Protein 9A6H (pdb70)

Secondary structure (DSSP, 8-state):
--HHHHHHHHHHHHHHHHHHHHHH-TTS-HHHHHHHHHHHHHHHHGGGHHHHHTT--EEEEEEEEGGGTEEEEEEE-HHHHHHHHHHHHHHHHHHHHHHHHS-TTTS-HHHHHHHHHHHHHHHHHHHHB-BHHHHHHHHHHHHHHHHHHHTTTTTSHHHHHHHHHHHHHHHHHHHHHHHHHHHHHHHHS--BHHHHHHTHHHHHHSTTHHHHHHHHHHHHHHHTT-TTGGGHHHHGGGS-HHHHHHHTTTSHHHHHHHHHHHHHHHHTTSHHHHHHHHHHHHHHHHHHHHHHHH--BHHHHHHHHHHHHHHHHHHHHHHHGGGGGSS-HHHHHHHHHHHHHHHHHHHHHHHHHHHHHHHHHHHHS--BTTT---TTTTSHHHHHHHHHHHHHHHT-TTSHHHHHHHHHHHHHHHGGG--STTHHHHTTHHHHHHHHHHHHHHHHHHHHHHHHHSS---GGG-SS---PPPHHHHHHHHHHHHHHHHHHH-THHHIIIIIHHHHHHH-TTSS-TT--------S--SS-HHHHHHHHHHHHHHHHHHTHHHHTTHHHHS-GGG-HHHHHHHHHHHHHHHHHHHHHHH----HHHHHHHHHHHHHHHHHHHHHHHT------TTPPPPPHHHHHHHHHHHHHHHHHHH-SSHHHHHHHHHHHHHHHHHHHHHTT-HHHHHHHHHHHHHHHHHHHHHHHTS-------------HHHHHHHHHHHHHHHHHHHHHHHT--S--THHHHHHHTTTTS--S-HHHHIIIIITHHHHHHHHHHHHHHHHHHHHHHH-----------/--GGGGHHHHHHHHHHHHHHHTTT-HHHHHHHHHHHHHHHHHHHHHHHHHHHHH--EEEEGGGPPTTTS-EEEE-HHHHHHHHHHHHHHHHHHHHHHHHT-HHHHTTTHHHHHHHHHHHHHHHHHB-BHHHHHHHHHHHHHHHHHHHHTT--HHHHHHHHHHHHHHHHHHHHHHHHHHHHHHHHS--BHHHHHHHHHHH---HHHHHHHHHHHHHHHHHHT-TTT-TTHHHHTTSS-HHHHHHHHHHHHHHHHHHHHHHHHHTS-S-HHHHHHHHHHHHHHHHHHHHHHHHH--BHHHHHHHHHHHHHHHHHHHHHH--HHHHHHHHHHHHHHHHHHHHHHHHHHHHHHHHT--BGGG---GGGT-HHHHHHHHHHHHHHHT-TTSTHHHHHHHHHHHHHHTT-HHHHHHHHHHHHHHHHHHHHHHHHHTSSSPPP-----THHHHHHHHHHHHHHHHHHHHHHTHHHHHHHHHHHHHHHH-THHHHHHHH--

Structure (mmCIF, N/CA/C/O backbone):
data_9A6H
#
_entry.id   9A6H
#
loop_
_entity.id
_entity.type
_entity.pdbx_description
1 POLYMER MRPA_BACSU
2 POLYMER MRPD_BACSU
#
loop_
_atom_site.group_PDB
_atom_site.id
_atom_site.type_symbol
_atom_site.label_atom_id
_atom_site.label_alt_id
_atom_site.label_comp_id
_atom_site.label_asym_id
_atom_site.label_entity_id
_atom_site.label_seq_id
_atom_site.pdbx_PDB_ins_code
_atom_site.Cartn_x
_atom_site.Cartn_y
_atom_site.Cartn_z
_atom_site.occupancy
_atom_site.B_iso_or_equiv
_atom_site.auth_seq_id
_atom_site.auth_comp_id
_atom_site.auth_asym_id
_atom_site.auth_atom_id
_atom_site.pdbx_PDB_model_num
ATOM 1 N N . MET A 1 1 ? -15.783 21.305 -17.811 1.000 0.540 1 MET A N 1
ATOM 2 C CA . MET A 1 1 ? -15.029 21.538 -16.558 1.000 0.540 1 MET A CA 1
ATOM 3 C C . MET A 1 1 ? -15.367 22.933 -16.060 1.000 0.540 1 MET A C 1
ATOM 4 O O . MET A 1 1 ? -15.266 23.863 -16.852 1.000 0.540 1 MET A O 1
ATOM 20 N N . GLN A 1 2 ? -15.834 23.081 -14.819 1.000 0.750 2 GLN A N 1
ATOM 21 C CA . GLN A 1 2 ? -16.208 24.391 -14.273 1.000 0.750 2 GLN A CA 1
ATOM 22 C C . GLN A 1 2 ? -15.016 25.083 -13.594 1.000 0.750 2 GLN A C 1
ATOM 23 O O . GLN A 1 2 ? -14.032 24.433 -13.232 1.000 0.750 2 GLN A O 1
ATOM 37 N N . LEU A 1 3 ? -15.113 26.405 -13.395 1.000 0.830 3 LEU A N 1
ATOM 38 C CA . LEU A 1 3 ? -14.064 27.217 -12.760 1.000 0.830 3 LEU A CA 1
ATOM 39 C C . LEU A 1 3 ? -13.646 26.683 -11.376 1.000 0.830 3 LEU A C 1
ATOM 40 O O . LEU A 1 3 ? -12.484 26.798 -10.998 1.000 0.830 3 LEU A O 1
ATOM 56 N N . LEU A 1 4 ? -14.571 26.060 -10.641 1.000 0.890 4 LEU A N 1
ATOM 57 C CA . LEU A 1 4 ? -14.349 25.520 -9.298 1.000 0.890 4 LEU A CA 1
ATOM 58 C C . LEU A 1 4 ? -13.373 24.342 -9.242 1.000 0.890 4 LEU A C 1
ATOM 59 O O . LEU A 1 4 ? -12.444 24.358 -8.435 1.000 0.890 4 LEU A O 1
ATOM 75 N N . HIS A 1 5 ? -13.524 23.351 -10.126 1.000 0.940 5 HIS A N 1
ATOM 76 C CA . HIS A 1 5 ? -12.557 22.250 -10.239 1.000 0.940 5 HIS A CA 1
ATOM 77 C C . HIS A 1 5 ? -11.170 22.775 -10.596 1.000 0.940 5 HIS A C 1
ATOM 78 O O . HIS A 1 5 ? -10.156 22.302 -10.081 1.000 0.940 5 HIS A O 1
ATOM 92 N N . LEU A 1 6 ? -11.138 23.789 -11.459 1.000 0.930 6 LEU A N 1
ATOM 93 C CA . LEU A 1 6 ? -9.909 24.426 -11.898 1.000 0.930 6 LEU A CA 1
ATOM 94 C C . LEU A 1 6 ? -9.250 25.218 -10.762 1.000 0.930 6 LEU A C 1
ATOM 95 O O . LEU A 1 6 ? -8.032 25.174 -10.645 1.000 0.930 6 LEU A O 1
ATOM 111 N N . ALA A 1 7 ? -10.018 25.851 -9.870 1.000 0.940 7 ALA A N 1
ATOM 112 C CA . ALA A 1 7 ? -9.486 26.507 -8.676 1.000 0.940 7 ALA A CA 1
ATOM 113 C C . ALA A 1 7 ? -8.728 25.518 -7.767 1.000 0.940 7 ALA A C 1
ATOM 114 O O . ALA A 1 7 ? -7.608 25.818 -7.353 1.000 0.940 7 ALA A O 1
ATOM 121 N N . ILE A 1 8 ? -9.272 24.313 -7.538 1.000 0.960 8 ILE A N 1
ATOM 122 C CA . ILE A 1 8 ? -8.627 23.255 -6.731 1.000 0.960 8 ILE A CA 1
ATOM 123 C C . ILE A 1 8 ? -7.392 22.671 -7.436 1.000 0.960 8 ILE A C 1
ATOM 124 O O . ILE A 1 8 ? -6.371 22.416 -6.796 1.000 0.960 8 ILE A O 1
ATOM 140 N N . LEU A 1 9 ? -7.462 22.463 -8.755 1.000 0.960 9 LEU A N 1
ATOM 141 C CA . LEU A 1 9 ? -6.375 21.864 -9.541 1.000 0.960 9 LEU A CA 1
ATOM 142 C C . LEU A 1 9 ? -5.285 22.863 -9.952 1.000 0.960 9 LEU A C 1
ATOM 143 O O . LEU A 1 9 ? -4.163 22.456 -10.265 1.000 0.960 9 LEU A O 1
ATOM 159 N N . SER A 1 10 ? -5.574 24.164 -9.924 1.000 0.960 10 SER A N 1
ATOM 160 C CA . SER A 1 10 ? -4.646 25.216 -10.346 1.000 0.960 10 SER A CA 1
ATOM 161 C C . SER A 1 10 ? -3.293 25.172 -9.629 1.000 0.960 10 SER A C 1
ATOM 162 O O . SER A 1 10 ? -2.282 25.285 -10.327 1.000 0.960 10 SER A O 1
ATOM 170 N N . PRO A 1 11 ? -3.186 24.916 -8.304 1.000 0.970 11 PRO A N 1
ATOM 171 C CA . PRO A 1 11 ? -1.888 24.838 -7.644 1.000 0.970 11 PRO A CA 1
ATOM 172 C C . PRO A 1 11 ? -1.054 23.655 -8.144 1.000 0.970 11 PRO A C 1
ATOM 173 O O . PRO A 1 11 ? 0.156 23.798 -8.292 1.000 0.970 11 PRO A O 1
ATOM 184 N N . PHE A 1 12 ? -1.677 22.518 -8.484 1.000 0.960 12 PHE A N 1
ATOM 185 C CA . PHE A 1 12 ? -0.984 21.353 -9.053 1.000 0.960 12 PHE A CA 1
ATOM 186 C C . PHE A 1 12 ? -0.476 21.619 -10.472 1.000 0.960 12 PHE A C 1
ATOM 187 O O . PHE A 1 12 ? 0.672 21.301 -10.787 1.000 0.960 12 PHE A O 1
ATOM 204 N N . LEU A 1 13 ? -1.305 22.244 -11.313 1.000 0.940 13 LEU A N 1
ATOM 205 C CA . LEU A 1 13 ? -0.905 22.664 -12.659 1.000 0.940 13 LEU A CA 1
ATOM 206 C C . LEU A 1 13 ? 0.252 23.667 -12.598 1.000 0.940 13 LEU A C 1
ATOM 207 O O . LEU A 1 13 ? 1.246 23.522 -13.308 1.000 0.940 13 LEU A O 1
ATOM 223 N N . PHE A 1 14 ? 0.167 24.651 -11.703 1.000 0.940 14 PHE A N 1
ATOM 224 C CA . PHE A 1 14 ? 1.216 25.653 -11.545 1.000 0.940 14 PHE A CA 1
ATOM 225 C C . PHE A 1 14 ? 2.504 25.051 -10.968 1.000 0.940 14 PHE A C 1
ATOM 226 O O . PHE A 1 14 ? 3.597 25.410 -11.411 1.000 0.940 14 PHE A O 1
ATOM 243 N N . ALA A 1 15 ? 2.400 24.069 -10.062 1.000 0.930 15 ALA A N 1
ATOM 244 C CA . ALA A 1 15 ? 3.541 23.323 -9.529 1.000 0.930 15 ALA A CA 1
ATOM 245 C C . ALA A 1 15 ? 4.364 22.632 -10.633 1.000 0.930 15 ALA A C 1
ATOM 246 O O . ALA A 1 15 ? 5.584 22.533 -10.506 1.000 0.930 15 ALA A O 1
ATOM 253 N N . PHE A 1 16 ? 3.749 22.233 -11.752 1.000 0.880 16 PHE A N 1
ATOM 254 C CA . PHE A 1 16 ? 4.468 21.686 -12.910 1.000 0.880 16 PHE A CA 1
ATOM 255 C C . PHE A 1 16 ? 5.313 22.726 -13.669 1.000 0.880 16 PHE A C 1
ATOM 256 O O . PHE A 1 16 ? 6.317 22.371 -14.289 1.000 0.880 16 PHE A O 1
ATOM 273 N N . ILE A 1 17 ? 4.948 24.009 -13.604 1.000 0.890 17 ILE A N 1
ATOM 274 C CA . ILE A 1 17 ? 5.597 25.102 -14.349 1.000 0.890 17 ILE A CA 1
ATOM 275 C C . ILE A 1 17 ? 6.752 25.725 -13.544 1.000 0.890 17 ILE A C 1
ATOM 276 O O . ILE A 1 17 ? 7.756 26.157 -14.120 1.000 0.890 17 ILE A O 1
ATOM 292 N N . ILE A 1 18 ? 6.674 25.718 -12.207 1.000 0.890 18 ILE A N 1
ATOM 293 C CA . ILE A 1 18 ? 7.696 26.296 -11.310 1.000 0.890 18 ILE A CA 1
ATOM 294 C C . ILE A 1 18 ? 9.144 25.860 -11.624 1.000 0.890 18 ILE A C 1
ATOM 295 O O . ILE A 1 18 ? 10.020 26.732 -11.630 1.000 0.890 18 ILE A O 1
ATOM 311 N N . PRO A 1 19 ? 9.462 24.580 -11.918 1.000 0.840 19 PRO A N 1
ATOM 312 C CA . PRO A 1 19 ? 10.832 24.161 -12.223 1.000 0.840 19 PRO A CA 1
ATOM 313 C C . PRO A 1 19 ? 11.409 24.843 -13.469 1.000 0.840 19 PRO A C 1
ATOM 314 O O . PRO A 1 19 ? 12.609 25.120 -13.515 1.000 0.840 19 PRO A O 1
ATOM 325 N N . PHE A 1 20 ? 10.566 25.134 -14.465 1.000 0.850 20 PHE A N 1
ATOM 326 C CA . PHE A 1 20 ? 10.971 25.861 -15.665 1.000 0.850 20 PHE A CA 1
ATOM 327 C C . PHE A 1 20 ? 11.234 27.335 -15.337 1.000 0.850 20 PHE A C 1
ATOM 328 O O . PHE A 1 20 ? 12.319 27.838 -15.634 1.000 0.850 20 PHE A O 1
ATOM 345 N N . LEU A 1 21 ? 10.316 28.005 -14.631 1.000 0.830 21 LEU A N 1
ATOM 346 C CA . LEU A 1 21 ? 10.492 29.401 -14.200 1.000 0.830 21 LEU A CA 1
ATOM 347 C C . LEU A 1 21 ? 11.744 29.590 -13.330 1.000 0.830 21 LEU A C 1
ATOM 348 O O . LEU A 1 21 ? 12.532 30.498 -13.578 1.000 0.830 21 LEU A O 1
ATOM 364 N N . ALA A 1 22 ? 11.990 28.694 -12.371 1.000 0.800 22 ALA A N 1
ATOM 365 C CA . ALA A 1 22 ? 13.173 28.742 -11.509 1.000 0.800 22 ALA A CA 1
ATOM 366 C C . ALA A 1 22 ? 14.493 28.612 -12.291 1.000 0.800 22 ALA A C 1
ATOM 367 O O . ALA A 1 22 ? 15.520 29.156 -11.880 1.000 0.800 22 ALA A O 1
ATOM 374 N N . LYS A 1 23 ? 14.486 27.876 -13.411 1.000 0.780 23 LYS A N 1
ATOM 375 C CA . LYS A 1 23 ? 15.682 27.627 -14.222 1.000 0.780 23 LYS A CA 1
ATOM 376 C C . LYS A 1 23 ? 15.950 28.746 -15.231 1.000 0.780 23 LYS A C 1
ATOM 377 O O . LYS A 1 23 ? 17.116 29.080 -15.442 1.000 0.780 23 LYS A O 1
ATOM 396 N N . TYR A 1 24 ? 14.900 29.317 -15.824 1.000 0.830 24 TYR A N 1
ATOM 397 C CA . TYR A 1 24 ? 15.007 30.341 -16.870 1.000 0.830 24 TYR A CA 1
ATOM 398 C C . TYR A 1 24 ? 14.954 31.786 -16.333 1.000 0.830 24 TYR A C 1
ATOM 399 O O . TYR A 1 24 ? 15.688 32.635 -16.831 1.000 0.830 24 TYR A O 1
ATOM 417 N N . ALA A 1 25 ? 14.191 32.085 -15.276 1.000 0.810 25 ALA A N 1
ATOM 418 C CA . ALA A 1 25 ? 14.038 33.441 -14.726 1.000 0.810 25 ALA A CA 1
ATOM 419 C C . ALA A 1 25 ? 14.990 33.741 -13.548 1.000 0.810 25 ALA A C 1
ATOM 420 O O . ALA A 1 25 ? 14.592 34.349 -12.556 1.000 0.810 25 ALA A O 1
ATOM 427 N N . LYS A 1 26 ? 16.280 33.370 -13.653 1.000 0.760 26 LYS A N 1
ATOM 428 C CA . LYS A 1 26 ? 17.279 33.478 -12.560 1.000 0.760 26 LYS A CA 1
ATOM 429 C C . LYS A 1 26 ? 17.437 34.872 -11.939 1.000 0.760 26 LYS A C 1
ATOM 430 O O . LYS A 1 26 ? 18.018 34.974 -10.861 1.000 0.760 26 LYS A O 1
ATOM 449 N N . ARG A 1 27 ? 16.985 35.955 -12.584 1.000 0.820 27 ARG A N 1
ATOM 450 C CA . ARG A 1 27 ? 17.053 37.323 -12.030 1.000 0.820 27 ARG A CA 1
ATOM 451 C C . ARG A 1 27 ? 15.984 37.590 -10.971 1.000 0.820 27 ARG A C 1
ATOM 452 O O . ARG A 1 27 ? 16.294 38.250 -9.984 1.000 0.820 27 ARG A O 1
ATOM 473 N N . VAL A 1 28 ? 14.796 37.015 -11.102 1.000 0.860 28 VAL A N 1
ATOM 474 C CA . VAL A 1 28 ? 13.683 37.239 -10.170 1.000 0.860 28 VAL A CA 1
ATOM 475 C C . VAL A 1 28 ? 13.598 36.071 -9.190 1.000 0.860 28 VAL A C 1
ATOM 476 O O . VAL A 1 28 ? 13.893 34.928 -9.530 1.000 0.860 28 VAL A O 1
ATOM 489 N N . HIS A 1 29 ? 13.244 36.351 -7.940 1.000 0.910 29 HIS A N 1
ATOM 490 C CA . HIS A 1 29 ? 12.998 35.300 -6.958 1.000 0.910 29 HIS A CA 1
ATOM 491 C C . HIS A 1 29 ? 11.739 34.504 -7.342 1.000 0.910 29 HIS A C 1
ATOM 492 O O . HIS A 1 29 ? 10.677 35.099 -7.515 1.000 0.910 29 HIS A O 1
ATOM 506 N N . THR A 1 30 ? 11.826 33.171 -7.444 1.000 0.910 30 THR A N 1
ATOM 507 C CA . THR A 1 30 ? 10.737 32.312 -7.958 1.000 0.910 30 THR A CA 1
ATOM 508 C C . THR A 1 30 ? 9.412 32.502 -7.214 1.000 0.910 30 THR A C 1
ATOM 509 O O . THR A 1 30 ? 8.346 32.403 -7.814 1.000 0.910 30 THR A O 1
ATOM 520 N N . GLY A 1 31 ? 9.473 32.829 -5.920 1.000 0.940 31 GLY A N 1
ATOM 521 C CA . GLY A 1 31 ? 8.286 33.060 -5.098 1.000 0.940 31 GLY A CA 1
ATOM 522 C C . GLY A 1 31 ? 7.393 34.226 -5.546 1.000 0.940 31 GLY A C 1
ATOM 523 O O . GLY A 1 31 ? 6.194 34.143 -5.313 1.000 0.940 31 GLY A O 1
ATOM 527 N N . TRP A 1 32 ? 7.907 35.259 -6.240 1.000 0.930 32 TRP A N 1
ATOM 528 C CA . TRP A 1 32 ? 7.071 36.358 -6.772 1.000 0.930 32 TRP A CA 1
ATOM 529 C C . TRP A 1 32 ? 6.067 35.869 -7.820 1.000 0.930 32 TRP A C 1
ATOM 530 O O . TRP A 1 32 ? 4.936 36.340 -7.852 1.000 0.930 32 TRP A O 1
ATOM 551 N N . PHE A 1 33 ? 6.459 34.885 -8.636 1.000 0.930 33 PHE A N 1
ATOM 552 C CA . PHE A 1 33 ? 5.545 34.237 -9.576 1.000 0.930 33 PHE A CA 1
ATOM 553 C C . PHE A 1 33 ? 4.519 33.363 -8.849 1.000 0.930 33 PHE A C 1
ATOM 554 O O . PHE A 1 33 ? 3.355 33.335 -9.231 1.000 0.930 33 PHE A O 1
ATOM 571 N N . VAL A 1 34 ? 4.938 32.671 -7.784 1.000 0.960 34 VAL A N 1
ATOM 572 C CA . VAL A 1 34 ? 4.057 31.806 -6.981 1.000 0.960 34 VAL A CA 1
ATOM 573 C C . VAL A 1 34 ? 3.006 32.626 -6.232 1.000 0.960 34 VAL A C 1
ATOM 574 O O . VAL A 1 34 ? 1.870 32.182 -6.146 1.000 0.960 34 VAL A O 1
ATOM 587 N N . LEU A 1 35 ? 3.356 33.823 -5.739 1.000 0.960 35 LEU A N 1
ATOM 588 C CA . LEU A 1 35 ? 2.480 34.719 -4.967 1.000 0.960 35 LEU A CA 1
ATOM 589 C C . LEU A 1 35 ? 1.180 35.089 -5.698 1.000 0.960 35 LEU A C 1
ATOM 590 O O . LEU A 1 35 ? 0.153 35.291 -5.054 1.000 0.960 35 LEU A O 1
ATOM 606 N N . ILE A 1 36 ? 1.215 35.148 -7.030 1.000 0.960 36 ILE A N 1
ATOM 607 C CA . ILE A 1 36 ? 0.068 35.521 -7.866 1.000 0.960 36 ILE A CA 1
ATOM 608 C C . ILE A 1 36 ? -1.100 34.544 -7.671 1.000 0.960 36 ILE A C 1
ATOM 609 O O . ILE A 1 36 ? -2.249 34.969 -7.571 1.000 0.960 36 ILE A O 1
ATOM 625 N N . LEU A 1 37 ? -0.817 33.241 -7.577 1.000 0.970 37 LEU A N 1
ATOM 626 C CA . LEU A 1 37 ? -1.859 32.217 -7.552 1.000 0.970 37 LEU A CA 1
ATOM 627 C C . LEU A 1 37 ? -2.694 32.218 -6.249 1.000 0.970 37 LEU A C 1
ATOM 628 O O . LEU A 1 37 ? -3.918 32.264 -6.357 1.000 0.970 37 LEU A O 1
ATOM 644 N N . PRO A 1 38 ? -2.114 32.218 -5.028 1.000 0.980 38 PRO A N 1
ATOM 645 C CA . PRO A 1 38 ? -2.891 32.300 -3.790 1.000 0.980 38 PRO A CA 1
ATOM 646 C C . PRO A 1 38 ? -3.718 33.583 -3.688 1.000 0.980 38 PRO A C 1
ATOM 647 O O . PRO A 1 38 ? -4.844 33.530 -3.204 1.000 0.980 38 PRO A O 1
ATOM 658 N N . VAL A 1 39 ? -3.185 34.717 -4.171 1.000 0.980 39 VAL A N 1
ATOM 659 C CA . VAL A 1 39 ? -3.913 35.997 -4.206 1.000 0.980 39 VAL A CA 1
ATOM 660 C C . VAL A 1 39 ? -5.111 35.907 -5.155 1.000 0.980 39 VAL A C 1
ATOM 661 O O . VAL A 1 39 ? -6.206 36.308 -4.775 1.000 0.980 39 VAL A O 1
ATOM 674 N N . LEU A 1 40 ? -4.941 35.318 -6.347 1.000 0.970 40 LEU A N 1
ATOM 675 C CA . LEU A 1 40 ? -6.045 35.074 -7.285 1.000 0.970 40 LEU A CA 1
ATOM 676 C C . LEU A 1 40 ? -7.117 34.158 -6.693 1.000 0.970 40 LEU A C 1
ATOM 677 O O . LEU A 1 40 ? -8.302 34.445 -6.821 1.000 0.970 40 LEU A O 1
ATOM 693 N N . LEU A 1 41 ? -6.714 33.082 -6.018 1.000 0.980 41 LEU A N 1
ATOM 694 C CA . LEU A 1 41 ? -7.657 32.176 -5.366 1.000 0.980 41 LEU A CA 1
ATOM 695 C C . LEU A 1 41 ? -8.400 32.870 -4.215 1.000 0.980 41 LEU A C 1
ATOM 696 O O . LEU A 1 41 ? -9.612 32.716 -4.101 1.000 0.980 41 LEU A O 1
ATOM 712 N N . PHE A 1 42 ? -7.710 33.676 -3.403 1.000 0.970 42 PHE A N 1
ATOM 713 C CA . PHE A 1 42 ? -8.338 34.445 -2.325 1.000 0.970 42 PHE A CA 1
ATOM 714 C C . PHE A 1 42 ? -9.373 35.439 -2.868 1.000 0.970 42 PHE A C 1
ATOM 715 O O . PHE A 1 42 ? -10.494 35.501 -2.367 1.000 0.970 42 PHE A O 1
ATOM 732 N N . ILE A 1 43 ? -9.026 36.160 -3.939 1.000 0.970 43 ILE A N 1
ATOM 733 C CA . ILE A 1 43 ? -9.938 37.084 -4.626 1.000 0.970 43 ILE A CA 1
ATOM 734 C C . ILE A 1 43 ? -11.120 36.334 -5.247 1.000 0.970 43 ILE A C 1
ATOM 735 O O . ILE A 1 43 ? -12.235 36.838 -5.214 1.000 0.970 43 ILE A O 1
ATOM 751 N N . TYR A 1 44 ? -10.909 35.134 -5.786 1.000 0.950 44 TYR A N 1
ATOM 752 C CA . TYR A 1 44 ? -11.975 34.324 -6.375 1.000 0.950 44 TYR A CA 1
ATOM 753 C C . TYR A 1 44 ? -12.979 33.792 -5.336 1.000 0.950 44 TYR A C 1
ATOM 754 O O . TYR A 1 44 ? -14.177 33.781 -5.608 1.000 0.950 44 TYR A O 1
ATOM 772 N N . PHE A 1 45 ? -12.524 33.371 -4.148 1.000 0.960 45 PHE A N 1
ATOM 773 C CA . PHE A 1 45 ? -13.416 32.878 -3.087 1.000 0.960 45 PHE A CA 1
ATOM 774 C C . PHE A 1 45 ? -14.138 34.009 -2.317 1.000 0.960 45 PHE A C 1
ATOM 775 O O . PHE A 1 45 ? -15.207 33.772 -1.763 1.000 0.960 45 PHE A O 1
ATOM 792 N N . LEU A 1 46 ? -13.620 35.245 -2.300 1.000 0.950 46 LEU A N 1
ATOM 793 C CA . LEU A 1 46 ? -14.182 36.386 -1.544 1.000 0.950 46 LEU A CA 1
ATOM 794 C C . LEU A 1 46 ? -15.645 36.755 -1.900 1.000 0.950 46 LEU A C 1
ATOM 795 O O . LEU A 1 46 ? -16.450 36.924 -0.983 1.000 0.950 46 LEU A O 1
ATOM 811 N N . PRO A 1 47 ? -16.040 36.849 -3.188 1.000 0.930 47 PRO A N 1
ATOM 812 C CA . PRO A 1 47 ? -17.409 37.173 -3.589 1.000 0.930 47 PRO A CA 1
ATOM 813 C C . PRO A 1 47 ? -18.442 36.131 -3.148 1.000 0.930 47 PRO A C 1
ATOM 814 O O . PRO A 1 47 ? -19.608 36.479 -2.963 1.000 0.930 47 PRO A O 1
ATOM 825 N N . MET A 1 48 ? -18.026 34.873 -2.938 1.000 0.940 48 MET A N 1
ATOM 826 C CA . MET A 1 48 ? -18.917 33.783 -2.519 1.000 0.940 48 MET A CA 1
ATOM 827 C C . MET A 1 48 ? -19.454 33.968 -1.090 1.000 0.940 48 MET A C 1
ATOM 828 O O . MET A 1 48 ? -20.433 33.319 -0.738 1.000 0.940 48 MET A O 1
ATOM 842 N N . ILE A 1 49 ? -18.894 34.894 -0.293 1.000 0.950 49 ILE A N 1
ATOM 843 C CA . ILE A 1 49 ? -19.402 35.223 1.051 1.000 0.950 49 ILE A CA 1
ATOM 844 C C . ILE A 1 49 ? -20.873 35.659 0.996 1.000 0.950 49 ILE A C 1
ATOM 845 O O . ILE A 1 49 ? -21.658 35.236 1.842 1.000 0.950 49 ILE A O 1
ATOM 861 N N . ARG A 1 50 ? -21.270 36.457 -0.014 1.000 0.930 50 ARG A N 1
ATOM 862 C CA . ARG A 1 50 ? -22.670 36.899 -0.179 1.000 0.930 50 ARG A CA 1
ATOM 863 C C . ARG A 1 50 ? -23.629 35.726 -0.417 1.000 0.930 50 ARG A C 1
ATOM 864 O O . ARG A 1 50 ? -24.742 35.771 0.085 1.000 0.930 50 ARG A O 1
ATOM 885 N N . MET A 1 51 ? -23.186 34.693 -1.138 1.000 0.910 51 MET A N 1
ATOM 886 C CA . MET A 1 51 ? -23.983 33.497 -1.446 1.000 0.910 51 MET A CA 1
ATOM 887 C C . MET A 1 51 ? -24.184 32.625 -0.199 1.000 0.910 51 MET A C 1
ATOM 888 O O . MET A 1 51 ? -25.304 32.268 0.143 1.000 0.910 51 MET A O 1
ATOM 902 N N . THR A 1 52 ? -23.116 32.345 0.553 1.000 0.910 52 THR A N 1
ATOM 903 C CA . THR A 1 52 ? -23.250 31.587 1.809 1.000 0.910 52 THR A CA 1
ATOM 904 C C . THR A 1 52 ? -24.046 32.352 2.874 1.000 0.910 52 THR A C 1
ATOM 905 O O . THR A 1 52 ? -24.670 31.730 3.726 1.000 0.910 52 THR A O 1
ATOM 916 N N . GLN A 1 53 ? -24.076 33.692 2.816 1.000 0.880 53 GLN A N 1
ATOM 917 C CA . GLN A 1 53 ? -24.880 34.552 3.697 1.000 0.880 53 GLN A CA 1
ATOM 918 C C . GLN A 1 53 ? -26.393 34.428 3.492 1.000 0.880 53 GLN A C 1
ATOM 919 O O . GLN A 1 53 ? -27.163 34.630 4.437 1.000 0.880 53 GLN A O 1
ATOM 933 N N . SER A 1 54 ? -26.829 34.149 2.264 1.000 0.860 54 SER A N 1
ATOM 934 C CA . SER A 1 54 ? -28.234 33.896 1.936 1.000 0.860 54 SER A CA 1
ATOM 935 C C . SER A 1 54 ? -28.650 32.441 2.176 1.000 0.860 54 SER A C 1
ATOM 936 O O . SER A 1 54 ? -29.807 32.115 1.944 1.000 0.860 54 SER A O 1
ATOM 944 N N . GLY A 1 55 ? -27.746 31.576 2.656 1.000 0.840 55 GLY A N 1
ATOM 945 C CA . GLY A 1 55 ? -28.006 30.144 2.846 1.000 0.840 55 GLY A CA 1
ATOM 946 C C . GLY A 1 55 ? -27.867 29.314 1.566 1.000 0.840 55 GLY A C 1
ATOM 947 O O . GLY A 1 55 ? -28.107 28.109 1.584 1.000 0.840 55 GLY A O 1
ATOM 951 N N . GLU A 1 56 ? -27.451 29.931 0.456 1.000 0.890 56 GLU A N 1
ATOM 952 C CA . GLU A 1 56 ? -27.222 29.220 -0.798 1.000 0.890 56 GLU A CA 1
ATOM 953 C C . GLU A 1 56 ? -25.897 28.444 -0.773 1.000 0.890 56 GLU A C 1
ATOM 954 O O . GLU A 1 56 ? -24.907 28.841 -0.148 1.000 0.890 56 GLU A O 1
ATOM 966 N N . THR A 1 57 ? -25.874 27.322 -1.496 1.000 0.910 57 THR A N 1
ATOM 967 C CA . THR A 1 57 ? -24.699 26.454 -1.640 1.000 0.910 57 THR A CA 1
ATOM 968 C C . THR A 1 57 ? -24.385 26.243 -3.114 1.000 0.910 57 THR A C 1
ATOM 969 O O . THR A 1 57 ? -25.269 26.315 -3.968 1.000 0.910 57 THR A O 1
ATOM 980 N N . LEU A 1 58 ? -23.113 25.998 -3.438 1.000 0.920 58 LEU A N 1
ATOM 981 C CA . LEU A 1 58 ? -22.673 25.819 -4.822 1.000 0.920 58 LEU A CA 1
ATOM 982 C C . LEU A 1 58 ? -22.141 24.405 -5.017 1.000 0.920 58 LEU A C 1
ATOM 983 O O . LEU A 1 58 ? -21.168 23.998 -4.378 1.000 0.920 58 LEU A O 1
ATOM 999 N N . ARG A 1 59 ? -22.791 23.657 -5.913 1.000 0.930 59 ARG A N 1
ATOM 1000 C CA . ARG A 1 59 ? -22.473 22.258 -6.205 1.000 0.930 59 ARG A CA 1
ATOM 1001 C C . ARG A 1 59 ? -22.065 22.084 -7.662 1.000 0.930 59 ARG A C 1
ATOM 1002 O O . ARG A 1 59 ? -22.724 22.589 -8.565 1.000 0.930 59 ARG A O 1
ATOM 1023 N N . SER A 1 60 ? -20.988 21.339 -7.887 1.000 0.940 60 SER A N 1
ATOM 1024 C CA . SER A 1 60 ? -20.462 21.052 -9.222 1.000 0.940 60 SER A CA 1
ATOM 1025 C C . SER A 1 60 ? -19.884 19.642 -9.291 1.000 0.940 60 SER A C 1
ATOM 1026 O O . SER A 1 60 ? -19.025 19.291 -8.485 1.000 0.940 60 SER A O 1
ATOM 1034 N N . VAL A 1 61 ? -20.327 18.826 -10.249 1.000 0.930 61 VAL A N 1
ATOM 1035 C CA . VAL A 1 61 ? -19.905 17.423 -10.395 1.000 0.930 61 VAL A CA 1
ATOM 1036 C C . VAL A 1 61 ? -18.978 17.288 -11.603 1.000 0.930 61 VAL A C 1
ATOM 1037 O O . VAL A 1 61 ? -19.273 17.797 -12.682 1.000 0.930 61 VAL A O 1
ATOM 1050 N N . LEU A 1 62 ? -17.847 16.610 -11.419 1.000 0.930 62 LEU A N 1
ATOM 1051 C CA . LEU A 1 62 ? -17.007 16.117 -12.507 1.000 0.930 62 LEU A CA 1
ATOM 1052 C C . LEU A 1 62 ? -16.870 14.605 -12.329 1.000 0.930 62 LEU A C 1
ATOM 1053 O O . LEU A 1 62 ? -16.294 14.153 -11.339 1.000 0.930 62 LEU A O 1
ATOM 1069 N N . GLU A 1 63 ? -17.420 13.835 -13.258 1.000 0.910 63 GLU A N 1
ATOM 1070 C CA . GLU A 1 63 ? -17.351 12.374 -13.214 1.000 0.910 63 GLU A CA 1
ATOM 1071 C C . GLU A 1 63 ? -15.905 11.914 -13.418 1.000 0.910 63 GLU A C 1
ATOM 1072 O O . GLU A 1 63 ? -15.259 12.300 -14.395 1.000 0.910 63 GLU A O 1
ATOM 1084 N N . TRP A 1 64 ? -15.371 11.145 -12.464 1.000 0.910 64 TRP A N 1
ATOM 1085 C CA . TRP A 1 64 ? -14.007 10.611 -12.545 1.000 0.910 64 TRP A CA 1
ATOM 1086 C C . TRP A 1 64 ? -14.024 9.105 -12.785 1.000 0.910 64 TRP A C 1
ATOM 1087 O O . TRP A 1 64 ? -13.509 8.657 -13.806 1.000 0.910 64 TRP A O 1
ATOM 1108 N N . ILE A 1 65 ? -14.620 8.349 -11.861 1.000 0.940 65 ILE A N 1
ATOM 1109 C CA . ILE A 1 65 ? -14.851 6.909 -12.002 1.000 0.940 65 ILE A CA 1
ATOM 1110 C C . ILE A 1 65 ? -16.329 6.631 -11.693 1.000 0.940 65 ILE A C 1
ATOM 1111 O O . ILE A 1 65 ? -16.650 6.125 -10.609 1.000 0.940 65 ILE A O 1
ATOM 1127 N N . PRO A 1 66 ? -17.249 7.053 -12.581 1.000 0.920 66 PRO A N 1
ATOM 1128 C CA . PRO A 1 66 ? -18.679 6.861 -12.383 1.000 0.920 66 PRO A CA 1
ATOM 1129 C C . PRO A 1 66 ? -19.061 5.388 -12.194 1.000 0.920 66 PRO A C 1
ATOM 1130 O O . PRO A 1 66 ? -19.964 5.132 -11.400 1.000 0.920 66 PRO A O 1
ATOM 1141 N N . SER A 1 67 ? -18.343 4.422 -12.788 1.000 0.910 67 SER A N 1
ATOM 1142 C CA . SER A 1 67 ? -18.618 2.988 -12.581 1.000 0.910 67 SER A CA 1
ATOM 1143 C C . SER A 1 67 ? -18.451 2.529 -11.127 1.000 0.910 67 SER A C 1
ATOM 1144 O O . SER A 1 67 ? -19.035 1.532 -10.709 1.000 0.910 67 SER A O 1
ATOM 1152 N N . LEU A 1 68 ? -17.670 3.273 -10.338 1.000 0.900 68 LEU A N 1
ATOM 1153 C CA . LEU A 1 68 ? -17.439 3.033 -8.915 1.000 0.900 68 LEU A CA 1
ATOM 1154 C C . LEU A 1 68 ? -18.138 4.062 -8.016 1.000 0.900 68 LEU A C 1
ATOM 1155 O O . LEU A 1 68 ? -17.864 4.097 -6.822 1.000 0.900 68 LEU A O 1
ATOM 1171 N N . GLY A 1 69 ? -18.961 4.962 -8.563 1.000 0.920 69 GLY A N 1
ATOM 1172 C CA . GLY A 1 69 ? -19.570 6.055 -7.796 1.000 0.920 69 GLY A CA 1
ATOM 1173 C C . GLY A 1 69 ? -18.566 7.096 -7.270 1.000 0.920 69 GLY A C 1
ATOM 1174 O O . GLY A 1 69 ? -18.894 7.901 -6.391 1.000 0.920 69 GLY A O 1
ATOM 1178 N N . ILE A 1 70 ? -17.329 7.115 -7.783 1.000 0.940 70 ILE A N 1
ATOM 1179 C CA . ILE A 1 70 ? -16.279 8.041 -7.338 1.000 0.940 70 ILE A CA 1
ATOM 1180 C C . ILE A 1 70 ? -16.242 9.250 -8.271 1.000 0.940 70 ILE A C 1
ATOM 1181 O O . ILE A 1 70 ? -15.545 9.276 -9.285 1.000 0.940 70 ILE A O 1
ATOM 1197 N N . ASN A 1 71 ? -16.964 10.298 -7.881 1.000 0.940 71 ASN A N 1
ATOM 1198 C CA . ASN A 1 71 ? -17.051 11.546 -8.633 1.000 0.940 71 ASN A CA 1
ATOM 1199 C C . ASN A 1 71 ? -16.302 12.675 -7.925 1.000 0.940 71 ASN A C 1
ATOM 1200 O O . ASN A 1 71 ? -16.370 12.823 -6.702 1.000 0.940 71 ASN A O 1
ATOM 1211 N N . PHE A 1 72 ? -15.611 13.521 -8.692 1.000 0.940 72 PHE A N 1
ATOM 1212 C CA . PHE A 1 72 ? -14.978 14.731 -8.173 1.000 0.940 72 PHE A CA 1
ATOM 1213 C C . PHE A 1 72 ? -16.024 15.841 -8.006 1.000 0.940 72 PHE A C 1
ATOM 1214 O O . PHE A 1 72 ? -16.076 16.825 -8.750 1.000 0.940 72 PHE A O 1
ATOM 1231 N N . THR A 1 73 ? -16.893 15.647 -7.017 1.000 0.960 73 THR A N 1
ATOM 1232 C CA . THR A 1 73 ? -17.961 16.581 -6.660 1.000 0.960 73 THR A CA 1
ATOM 1233 C C . THR A 1 73 ? -17.427 17.661 -5.731 1.000 0.960 73 THR A C 1
ATOM 1234 O O . THR A 1 73 ? -16.957 17.370 -4.631 1.000 0.960 73 THR A O 1
ATOM 1245 N N . VAL A 1 74 ? -17.514 18.909 -6.181 1.000 0.960 74 VAL A N 1
ATOM 1246 C CA . VAL A 1 74 ? -17.180 20.105 -5.411 1.000 0.960 74 VAL A CA 1
ATOM 1247 C C . VAL A 1 74 ? -18.449 20.662 -4.782 1.000 0.960 74 VAL A C 1
ATOM 1248 O O . VAL A 1 74 ? -19.479 20.784 -5.450 1.000 0.960 74 VAL A O 1
ATOM 1261 N N . TYR A 1 75 ? -18.359 21.012 -3.506 1.000 0.940 75 TYR A N 1
ATOM 1262 C CA . TYR A 1 75 ? -19.458 21.560 -2.728 1.000 0.940 75 TYR A CA 1
ATOM 1263 C C . TYR A 1 75 ? -18.963 22.685 -1.817 1.000 0.940 75 TYR A C 1
ATOM 1264 O O . TYR A 1 75 ? -18.066 22.483 -0.993 1.000 0.940 75 TYR A O 1
ATOM 1282 N N . ILE A 1 76 ? -19.551 23.872 -1.982 1.000 0.950 76 ILE A N 1
ATOM 1283 C CA . ILE A 1 76 ? -19.240 25.068 -1.196 1.000 0.950 76 ILE A CA 1
ATOM 1284 C C . ILE A 1 76 ? -20.454 25.496 -0.387 1.000 0.950 76 ILE A C 1
ATOM 1285 O O . ILE A 1 76 ? -21.470 25.913 -0.937 1.000 0.950 76 ILE A O 1
ATOM 1301 N N . ASP A 1 77 ? -20.271 25.467 0.922 1.000 0.950 77 ASP A N 1
ATOM 1302 C CA . ASP A 1 77 ? -21.126 26.048 1.945 1.000 0.950 77 ASP A CA 1
ATOM 1303 C C . ASP A 1 77 ? -20.290 26.934 2.884 1.000 0.950 77 ASP A C 1
ATOM 1304 O O . ASP A 1 77 ? -19.096 27.159 2.649 1.000 0.950 77 ASP A O 1
ATOM 1313 N N . GLY A 1 78 ? -20.898 27.450 3.955 1.000 0.960 78 GLY A N 1
ATOM 1314 C CA . GLY A 1 78 ? -20.241 28.380 4.875 1.000 0.960 78 GLY A CA 1
ATOM 1315 C C . GLY A 1 78 ? -18.953 27.829 5.492 1.000 0.960 78 GLY A C 1
ATOM 1316 O O . GLY A 1 78 ? -17.941 28.531 5.551 1.000 0.960 78 GLY A O 1
ATOM 1320 N N . LEU A 1 79 ? -18.952 26.555 5.897 1.000 0.960 79 LEU A N 1
ATOM 1321 C CA . LEU A 1 79 ? -17.768 25.918 6.475 1.000 0.960 79 LEU A CA 1
ATOM 1322 C C . LEU A 1 79 ? -16.659 25.730 5.431 1.000 0.960 79 LEU A C 1
ATOM 1323 O O . LEU A 1 79 ? -15.514 26.112 5.683 1.000 0.960 79 LEU A O 1
ATOM 1339 N N . GLY A 1 80 ? -16.975 25.165 4.258 1.000 0.970 80 GLY A N 1
ATOM 1340 C CA . GLY A 1 80 ? -15.991 24.968 3.188 1.000 0.970 80 GLY A CA 1
ATOM 1341 C C . GLY A 1 80 ? -15.352 26.286 2.737 1.000 0.970 80 GLY A C 1
ATOM 1342 O O . GLY A 1 80 ? -14.128 26.369 2.586 1.000 0.970 80 GLY A O 1
ATOM 1346 N N . LEU A 1 81 ? -16.163 27.342 2.611 1.000 0.970 81 LEU A N 1
ATOM 1347 C CA . LEU A 1 81 ? -15.707 28.671 2.212 1.000 0.970 81 LEU A CA 1
ATOM 1348 C C . LEU A 1 81 ? -14.794 29.327 3.256 1.000 0.970 81 LEU A C 1
ATOM 1349 O O . LEU A 1 81 ? -13.734 29.848 2.899 1.000 0.970 81 LEU A O 1
ATOM 1365 N N . LEU A 1 82 ? -15.163 29.267 4.542 1.000 0.970 82 LEU A N 1
ATOM 1366 C CA . LEU A 1 82 ? -14.338 29.749 5.656 1.000 0.970 82 LEU A CA 1
ATOM 1367 C C . LEU A 1 82 ? -12.917 29.177 5.576 1.000 0.970 82 LEU A C 1
ATOM 1368 O O . LEU A 1 82 ? -11.924 29.909 5.657 1.000 0.970 82 LEU A O 1
ATOM 1384 N N . PHE A 1 83 ? -12.814 27.859 5.396 1.000 0.980 83 PHE A N 1
ATOM 1385 C CA . PHE A 1 83 ? -11.526 27.192 5.279 1.000 0.980 83 PHE A CA 1
ATOM 1386 C C . PHE A 1 83 ? -10.786 27.565 3.996 1.000 0.980 83 PHE A C 1
ATOM 1387 O O . PHE A 1 83 ? -9.580 27.811 4.055 1.000 0.980 83 PHE A O 1
ATOM 1404 N N . ALA A 1 84 ? -11.471 27.650 2.854 1.000 0.980 84 ALA A N 1
ATOM 1405 C CA . ALA A 1 84 ? -10.853 28.065 1.598 1.000 0.980 84 ALA A CA 1
ATOM 1406 C C . ALA A 1 84 ? -10.239 29.474 1.696 1.000 0.980 84 ALA A C 1
ATOM 1407 O O . ALA A 1 84 ? -9.091 29.670 1.281 1.000 0.980 84 ALA A O 1
ATOM 1414 N N . LEU A 1 85 ? -10.940 30.430 2.319 1.000 0.970 85 LEU A N 1
ATOM 1415 C CA . LEU A 1 85 ? -10.431 31.781 2.586 1.000 0.970 85 LEU A CA 1
ATOM 1416 C C . LEU A 1 85 ? -9.222 31.769 3.536 1.000 0.970 85 LEU A C 1
ATOM 1417 O O . LEU A 1 85 ? -8.243 32.471 3.283 1.000 0.970 85 LEU A O 1
ATOM 1433 N N . LEU A 1 86 ? -9.231 30.936 4.584 1.000 0.970 86 LEU A N 1
ATOM 1434 C CA . LEU A 1 86 ? -8.081 30.760 5.483 1.000 0.970 86 LEU A CA 1
ATOM 1435 C C . LEU A 1 86 ? -6.854 30.180 4.760 1.000 0.970 86 LEU A C 1
ATOM 1436 O O . LEU A 1 86 ? -5.741 30.685 4.928 1.000 0.970 86 LEU A O 1
ATOM 1452 N N . ILE A 1 87 ? -7.048 29.132 3.953 1.000 0.980 87 ILE A N 1
ATOM 1453 C CA . ILE A 1 87 ? -5.982 28.437 3.214 1.000 0.980 87 ILE A CA 1
ATOM 1454 C C . ILE A 1 87 ? -5.338 29.370 2.187 1.000 0.980 87 ILE A C 1
ATOM 1455 O O . ILE A 1 87 ? -4.108 29.402 2.084 1.000 0.980 87 ILE A O 1
ATOM 1471 N N . THR A 1 88 ? -6.149 30.121 1.441 1.000 0.980 88 THR A N 1
ATOM 1472 C CA . THR A 1 88 ? -5.681 31.011 0.368 1.000 0.980 88 THR A CA 1
ATOM 1473 C C . THR A 1 88 ? -5.100 32.308 0.920 1.000 0.980 88 THR A C 1
ATOM 1474 O O . THR A 1 88 ? -3.960 32.625 0.593 1.000 0.980 88 THR A O 1
ATOM 1485 N N . GLY A 1 89 ? -5.793 32.990 1.841 1.000 0.970 89 GLY A N 1
ATOM 1486 C CA . GLY A 1 89 ? -5.360 34.264 2.424 1.000 0.970 89 GLY A CA 1
ATOM 1487 C C . GLY A 1 89 ? -4.047 34.157 3.205 1.000 0.970 89 GLY A C 1
ATOM 1488 O O . GLY A 1 89 ? -3.076 34.860 2.900 1.000 0.970 89 GLY A O 1
ATOM 1492 N N . ILE A 1 90 ? -3.953 33.215 4.156 1.000 0.970 90 ILE A N 1
ATOM 1493 C CA . ILE A 1 90 ? -2.680 32.944 4.851 1.000 0.970 90 ILE A CA 1
ATOM 1494 C C . ILE A 1 90 ? -1.655 32.345 3.883 1.000 0.970 90 ILE A C 1
ATOM 1495 O O . ILE A 1 90 ? -0.467 32.636 4.004 1.000 0.970 90 ILE A O 1
ATOM 1511 N N . GLY A 1 91 ? -2.094 31.569 2.888 1.000 0.980 91 GLY A N 1
ATOM 1512 C CA . GLY A 1 91 ? -1.240 31.055 1.818 1.000 0.980 91 GLY A CA 1
ATOM 1513 C C . GLY A 1 91 ? -0.480 32.153 1.071 1.000 0.980 91 GLY A C 1
ATOM 1514 O O . GLY A 1 91 ? 0.735 32.037 0.891 1.000 0.980 91 GLY A O 1
ATOM 1518 N N . SER A 1 92 ? -1.150 33.253 0.707 1.000 0.980 92 SER A N 1
ATOM 1519 C CA . SER A 1 92 ? -0.518 34.445 0.118 1.000 0.980 92 SER A CA 1
ATOM 1520 C C . SER A 1 92 ? 0.494 35.093 1.063 1.000 0.980 92 SER A C 1
ATOM 1521 O O . SER A 1 92 ? 1.605 35.422 0.646 1.000 0.980 92 SER A O 1
ATOM 1529 N N . LEU A 1 93 ? 0.163 35.209 2.350 1.000 0.980 93 LEU A N 1
ATOM 1530 C CA . LEU A 1 93 ? 1.036 35.828 3.352 1.000 0.980 93 LEU A CA 1
ATOM 1531 C C . LEU A 1 93 ? 2.291 34.993 3.637 1.000 0.980 93 LEU A C 1
ATOM 1532 O O . LEU A 1 93 ? 3.392 35.535 3.709 1.000 0.980 93 LEU A O 1
ATOM 1548 N N . VAL A 1 94 ? 2.151 33.670 3.748 1.000 0.980 94 VAL A N 1
ATOM 1549 C CA . VAL A 1 94 ? 3.280 32.743 3.913 1.000 0.980 94 VAL A CA 1
ATOM 1550 C C . VAL A 1 94 ? 4.164 32.752 2.674 1.000 0.980 94 VAL A C 1
ATOM 1551 O O . VAL A 1 94 ? 5.389 32.757 2.805 1.000 0.980 94 VAL A O 1
ATOM 1564 N N . THR A 1 95 ? 3.564 32.770 1.480 1.000 0.970 95 THR A N 1
ATOM 1565 C CA . THR A 1 95 ? 4.322 32.852 0.228 1.000 0.970 95 THR A CA 1
ATOM 1566 C C . THR A 1 95 ? 5.139 34.142 0.196 1.000 0.970 95 THR A C 1
ATOM 1567 O O . THR A 1 95 ? 6.346 34.072 -0.030 1.000 0.970 95 THR A O 1
ATOM 1578 N N . LEU A 1 96 ? 4.540 35.293 0.534 1.000 0.970 96 LEU A N 1
ATOM 1579 C CA . LEU A 1 96 ? 5.243 36.578 0.613 1.000 0.970 96 LEU A CA 1
ATOM 1580 C C . LEU A 1 96 ? 6.382 36.549 1.642 1.000 0.970 96 LEU A C 1
ATOM 1581 O O . LEU A 1 96 ? 7.515 36.881 1.309 1.000 0.970 96 LEU A O 1
ATOM 1597 N N . TYR A 1 97 ? 6.116 36.081 2.865 1.000 0.970 97 TYR A N 1
ATOM 1598 C CA . TYR A 1 97 ? 7.133 35.933 3.912 1.000 0.970 97 TYR A CA 1
ATOM 1599 C C . TYR A 1 97 ? 8.306 35.056 3.441 1.000 0.970 97 TYR A C 1
ATOM 1600 O O . TYR A 1 97 ? 9.473 35.394 3.642 1.000 0.970 97 TYR A O 1
ATOM 1618 N N . SER A 1 98 ? 8.006 33.947 2.752 1.000 0.960 98 SER A N 1
ATOM 1619 C CA . SER A 1 98 ? 9.009 32.998 2.256 1.000 0.960 98 SER A CA 1
ATOM 1620 C C . SER A 1 98 ? 9.936 33.572 1.180 1.000 0.960 98 SER A C 1
ATOM 1621 O O . SER A 1 98 ? 11.064 33.094 1.060 1.000 0.960 98 SER A O 1
ATOM 1629 N N . ILE A 1 99 ? 9.503 34.605 0.441 1.000 0.950 99 ILE A N 1
ATOM 1630 C CA . ILE A 1 99 ? 10.336 35.314 -0.547 1.000 0.950 99 ILE A CA 1
ATOM 1631 C C . ILE A 1 99 ? 11.493 36.043 0.134 1.000 0.950 99 ILE A C 1
ATOM 1632 O O . ILE A 1 99 ? 12.596 36.063 -0.402 1.000 0.950 99 ILE A O 1
ATOM 1648 N N . PHE A 1 100 ? 11.248 36.632 1.304 1.000 0.940 100 PHE A N 1
ATOM 1649 C CA . PHE A 1 100 ? 12.269 37.369 2.051 1.000 0.940 100 PHE A CA 1
ATOM 1650 C C . PHE A 1 100 ? 13.074 36.464 2.984 1.000 0.940 100 PHE A C 1
ATOM 1651 O O . PHE A 1 100 ? 14.232 36.753 3.263 1.000 0.940 100 PHE A O 1
ATOM 1668 N N . TYR A 1 101 ? 12.472 35.371 3.454 1.000 0.930 101 TYR A N 1
ATOM 1669 C CA . TYR A 1 101 ? 13.104 34.437 4.385 1.000 0.930 101 TYR A CA 1
ATOM 1670 C C . TYR A 1 101 ? 14.093 33.466 3.714 1.000 0.930 101 TYR A C 1
ATOM 1671 O O . TYR A 1 101 ? 15.111 33.112 4.307 1.000 0.930 101 TYR A O 1
ATOM 1689 N N . LEU A 1 102 ? 13.807 32.987 2.497 1.000 0.920 102 LEU A N 1
ATOM 1690 C CA . LEU A 1 102 ? 14.673 32.021 1.811 1.000 0.920 102 LEU A CA 1
ATOM 1691 C C . LEU A 1 102 ? 15.709 32.719 0.922 1.000 0.920 102 LEU A C 1
ATOM 1692 O O . LEU A 1 102 ? 15.388 33.539 0.069 1.000 0.920 102 LEU A O 1
ATOM 1708 N N . SER A 1 103 ? 16.975 32.332 1.085 1.000 0.870 103 SER A N 1
ATOM 1709 C CA . SER A 1 103 ? 18.089 32.843 0.284 1.000 0.870 103 SER A CA 1
ATOM 1710 C C . SER A 1 103 ? 18.015 32.375 -1.170 1.000 0.870 103 SER A C 1
ATOM 1711 O O . SER A 1 103 ? 17.957 31.181 -1.452 1.000 0.870 103 SER A O 1
ATOM 1719 N N . LYS A 1 104 ? 18.160 33.308 -2.111 1.000 0.810 104 LYS A N 1
ATOM 1720 C CA . LYS A 1 104 ? 18.183 32.997 -3.546 1.000 0.810 104 LYS A CA 1
ATOM 1721 C C . LYS A 1 104 ? 19.402 32.184 -4.004 1.000 0.810 104 LYS A C 1
ATOM 1722 O O . LYS A 1 104 ? 19.299 31.426 -4.963 1.000 0.810 104 LYS A O 1
ATOM 1741 N N . GLU A 1 105 ? 20.551 32.360 -3.357 1.000 0.780 105 GLU A N 1
ATOM 1742 C CA . GLU A 1 105 ? 21.808 31.712 -3.761 1.000 0.780 105 GLU A CA 1
ATOM 1743 C C . GLU A 1 105 ? 22.061 30.394 -3.027 1.000 0.780 105 GLU A C 1
ATOM 1744 O O . GLU A 1 105 ? 22.677 29.487 -3.585 1.000 0.780 105 GLU A O 1
ATOM 1756 N N . LYS A 1 106 ? 21.590 30.279 -1.777 1.000 0.820 106 LYS A N 1
ATOM 1757 C CA . LYS A 1 106 ? 21.888 29.129 -0.911 1.000 0.820 106 LYS A CA 1
ATOM 1758 C C . LYS A 1 106 ? 20.796 28.058 -0.911 1.000 0.820 106 LYS A C 1
ATOM 1759 O O . LYS A 1 106 ? 21.103 26.903 -0.621 1.000 0.820 106 LYS A O 1
ATOM 1778 N N . GLU A 1 107 ? 19.550 28.407 -1.227 1.000 0.860 107 GLU A N 1
ATOM 1779 C CA . GLU A 1 107 ? 18.399 27.507 -1.088 1.000 0.860 107 GLU A CA 1
ATOM 1780 C C . GLU A 1 107 ? 17.864 26.992 -2.433 1.000 0.860 107 GLU A C 1
ATOM 1781 O O . GLU A 1 107 ? 17.947 27.645 -3.474 1.000 0.860 107 GLU A O 1
ATOM 1793 N N . GLN A 1 108 ? 17.268 25.796 -2.420 1.000 0.870 108 GLN A N 1
ATOM 1794 C CA . GLN A 1 108 ? 16.618 25.209 -3.593 1.000 0.870 108 GLN A CA 1
ATOM 1795 C C . GLN A 1 108 ? 15.156 25.669 -3.687 1.000 0.870 108 GLN A C 1
ATOM 1796 O O . GLN A 1 108 ? 14.226 24.925 -3.373 1.000 0.870 108 GLN A O 1
ATOM 1810 N N . LEU A 1 109 ? 14.951 26.898 -4.173 1.000 0.900 109 LEU A N 1
ATOM 1811 C CA . LEU A 1 109 ? 13.624 27.525 -4.264 1.000 0.900 109 LEU A CA 1
ATOM 1812 C C . LEU A 1 109 ? 12.618 26.735 -5.120 1.000 0.900 109 LEU A C 1
ATOM 1813 O O . LEU A 1 109 ? 11.444 26.673 -4.773 1.000 0.900 109 LEU A O 1
ATOM 1829 N N . GLY A 1 110 ? 13.057 26.125 -6.228 1.000 0.900 110 GLY A N 1
ATOM 1830 C CA . GLY A 1 110 ? 12.175 25.363 -7.126 1.000 0.900 110 GLY A CA 1
ATOM 1831 C C . GLY A 1 110 ? 11.398 24.260 -6.388 1.000 0.900 110 GLY A C 1
ATOM 1832 O O . GLY A 1 110 ? 10.178 24.362 -6.290 1.000 0.900 110 GLY A O 1
ATOM 1836 N N . PRO A 1 111 ? 12.084 23.251 -5.816 1.000 0.900 111 PRO A N 1
ATOM 1837 C CA . PRO A 1 111 ? 11.454 22.200 -5.016 1.000 0.900 111 PRO A CA 1
ATOM 1838 C C . PRO A 1 111 ? 10.556 22.727 -3.896 1.000 0.900 111 PRO A C 1
ATOM 1839 O O . PRO A 1 111 ? 9.440 22.243 -3.738 1.000 0.900 111 PRO A O 1
ATOM 1850 N N . PHE A 1 112 ? 11.011 23.745 -3.158 1.000 0.950 112 PHE A N 1
ATOM 1851 C CA . PHE A 1 112 ? 10.244 24.333 -2.062 1.000 0.950 112 PHE A CA 1
ATOM 1852 C C . PHE A 1 112 ? 8.844 24.776 -2.509 1.000 0.950 112 PHE A C 1
ATOM 1853 O O . PHE A 1 112 ? 7.842 24.343 -1.940 1.000 0.950 112 PHE A O 1
ATOM 1870 N N . TYR A 1 113 ? 8.772 25.599 -3.560 1.000 0.960 113 TYR A N 1
ATOM 1871 C CA . TYR A 1 113 ? 7.503 26.138 -4.047 1.000 0.960 113 TYR A CA 1
ATOM 1872 C C . TYR A 1 113 ? 6.628 25.092 -4.742 1.000 0.960 113 TYR A C 1
ATOM 1873 O O . TYR A 1 113 ? 5.407 25.170 -4.630 1.000 0.960 113 TYR A O 1
ATOM 1891 N N . VAL A 1 114 ? 7.225 24.090 -5.399 1.000 0.960 114 VAL A N 1
ATOM 1892 C CA . VAL A 1 114 ? 6.481 22.933 -5.930 1.000 0.960 114 VAL A CA 1
ATOM 1893 C C . VAL A 1 114 ? 5.754 22.206 -4.798 1.000 0.960 114 VAL A C 1
ATOM 1894 O O . VAL A 1 114 ? 4.555 21.950 -4.901 1.000 0.960 114 VAL A O 1
ATOM 1907 N N . TYR A 1 115 ? 6.450 21.914 -3.694 1.000 0.970 115 TYR A N 1
ATOM 1908 C CA . TYR A 1 115 ? 5.850 21.208 -2.561 1.000 0.970 115 TYR A CA 1
ATOM 1909 C C . TYR A 1 115 ? 4.790 22.059 -1.850 1.000 0.970 115 TYR A C 1
ATOM 1910 O O . TYR A 1 115 ? 3.748 21.536 -1.461 1.000 0.970 115 TYR A O 1
ATOM 1928 N N . LEU A 1 116 ? 5.031 23.370 -1.717 1.000 0.980 116 LEU A N 1
ATOM 1929 C CA . LEU A 1 116 ? 4.086 24.313 -1.112 1.000 0.980 116 LEU A CA 1
ATOM 1930 C C . LEU A 1 116 ? 2.776 24.394 -1.915 1.000 0.980 116 LEU A C 1
ATOM 1931 O O . LEU A 1 116 ? 1.696 24.345 -1.330 1.000 0.980 116 LEU A O 1
ATOM 1947 N N . LEU A 1 117 ? 2.867 24.468 -3.248 1.000 0.980 117 LEU A N 1
ATOM 1948 C CA . LEU A 1 117 ? 1.706 24.507 -4.141 1.000 0.980 117 LEU A CA 1
ATOM 1949 C C . LEU A 1 117 ? 0.935 23.183 -4.152 1.000 0.980 117 LEU A C 1
ATOM 1950 O O . LEU A 1 117 ? -0.289 23.203 -4.053 1.000 0.980 117 LEU A O 1
ATOM 1966 N N . MET A 1 118 ? 1.630 22.040 -4.201 1.000 0.970 118 MET A N 1
ATOM 1967 C CA . MET A 1 118 ? 0.991 20.726 -4.046 1.000 0.970 118 MET A CA 1
ATOM 1968 C C . MET A 1 118 ? 0.214 20.628 -2.731 1.000 0.970 118 MET A C 1
ATOM 1969 O O . MET A 1 118 ? -0.918 20.154 -2.721 1.000 0.970 118 MET A O 1
ATOM 1983 N N . PHE A 1 119 ? 0.809 21.087 -1.627 1.000 0.980 119 PHE A N 1
ATOM 1984 C CA . PHE A 1 119 ? 0.161 21.074 -0.319 1.000 0.980 119 PHE A CA 1
ATOM 1985 C C . PHE A 1 119 ? -1.082 21.976 -0.283 1.000 0.980 119 PHE A C 1
ATOM 1986 O O . PHE A 1 119 ? -2.121 21.580 0.241 1.000 0.980 119 PHE A O 1
ATOM 2003 N N . MET A 1 120 ? -1.000 23.167 -0.878 1.000 0.980 120 MET A N 1
ATOM 2004 C CA . MET A 1 120 ? -2.119 24.107 -0.961 1.000 0.980 120 MET A CA 1
ATOM 2005 C C . MET A 1 120 ? -3.288 23.546 -1.777 1.000 0.980 120 MET A C 1
ATOM 2006 O O . MET A 1 120 ? -4.421 23.553 -1.297 1.000 0.980 120 MET A O 1
ATOM 2020 N N . GLY A 1 121 ? -3.016 23.024 -2.978 1.000 0.980 121 GLY A N 1
ATOM 2021 C CA . GLY A 1 121 ? -4.037 22.379 -3.809 1.000 0.980 121 GLY A CA 1
ATOM 2022 C C . GLY A 1 121 ? -4.663 21.179 -3.105 1.000 0.980 121 GLY A C 1
ATOM 2023 O O . GLY A 1 121 ? -5.881 21.016 -3.129 1.000 0.980 121 GLY A O 1
ATOM 2027 N N . ALA A 1 122 ? -3.850 20.387 -2.397 1.000 0.980 122 ALA A N 1
ATOM 2028 C CA . ALA A 1 122 ? -4.343 19.267 -1.611 1.000 0.980 122 ALA A CA 1
ATOM 2029 C C . ALA A 1 122 ? -5.274 19.722 -0.479 1.000 0.980 122 ALA A C 1
ATOM 2030 O O . ALA A 1 122 ? -6.359 19.172 -0.335 1.000 0.980 122 ALA A O 1
ATOM 2037 N N . MET A 1 123 ? -4.914 20.760 0.284 1.000 0.980 123 MET A N 1
ATOM 2038 C CA . MET A 1 123 ? -5.805 21.268 1.329 1.000 0.980 123 MET A CA 1
ATOM 2039 C C . MET A 1 123 ? -7.103 21.854 0.779 1.000 0.980 123 MET A C 1
ATOM 2040 O O . MET A 1 123 ? -8.145 21.623 1.381 1.000 0.980 123 MET A O 1
ATOM 2054 N N . LEU A 1 124 ? -7.066 22.578 -0.344 1.000 0.980 124 LEU A N 1
ATOM 2055 C CA . LEU A 1 124 ? -8.288 23.066 -0.993 1.000 0.980 124 LEU A CA 1
ATOM 2056 C C . LEU A 1 124 ? -9.201 21.912 -1.406 1.000 0.980 124 LEU A C 1
ATOM 2057 O O . LEU A 1 124 ? -10.405 21.979 -1.185 1.000 0.980 124 LEU A O 1
ATOM 2073 N N . GLY A 1 125 ? -8.621 20.836 -1.937 1.000 0.980 125 GLY A N 1
ATOM 2074 C CA . GLY A 1 125 ? -9.361 19.619 -2.238 1.000 0.980 125 GLY A CA 1
ATOM 2075 C C . GLY A 1 125 ? -9.983 18.971 -0.997 1.000 0.980 125 GLY A C 1
ATOM 2076 O O . GLY A 1 125 ? -11.114 18.513 -1.069 1.000 0.980 125 GLY A O 1
ATOM 2080 N N . VAL A 1 126 ? -9.312 18.992 0.161 1.000 0.980 126 VAL A N 1
ATOM 2081 C CA . VAL A 1 126 ? -9.894 18.468 1.413 1.000 0.980 126 VAL A CA 1
ATOM 2082 C C . VAL A 1 126 ? -11.143 19.250 1.833 1.000 0.980 126 VAL A C 1
ATOM 2083 O O . VAL A 1 126 ? -12.108 18.643 2.275 1.000 0.980 126 VAL A O 1
ATOM 2096 N N . VAL A 1 127 ? -11.147 20.581 1.722 1.000 0.980 127 VAL A N 1
ATOM 2097 C CA . VAL A 1 127 ? -12.227 21.400 2.310 1.000 0.980 127 VAL A CA 1
ATOM 2098 C C . VAL A 1 127 ? -13.408 21.686 1.376 1.000 0.980 127 VAL A C 1
ATOM 2099 O O . VAL A 1 127 ? -14.425 22.207 1.835 1.000 0.980 127 VAL A O 1
ATOM 2112 N N . LEU A 1 128 ? -13.295 21.336 0.090 1.000 0.970 128 LEU A N 1
ATOM 2113 C CA . LEU A 1 128 ? -14.282 21.676 -0.949 1.000 0.970 128 LEU A CA 1
ATOM 2114 C C . LEU A 1 128 ? -14.914 20.462 -1.637 1.000 0.970 128 LEU A C 1
ATOM 2115 O O . LEU A 1 128 ? -15.680 20.635 -2.579 1.000 0.970 128 LEU A O 1
ATOM 2131 N N . VAL A 1 129 ? -14.589 19.243 -1.220 1.000 0.960 129 VAL A N 1
ATOM 2132 C CA . VAL A 1 129 ? -15.070 18.019 -1.872 1.000 0.960 129 VAL A CA 1
ATOM 2133 C C . VAL A 1 129 ? -16.179 17.359 -1.059 1.000 0.960 129 VAL A C 1
ATOM 2134 O O . VAL A 1 129 ? -16.128 17.341 0.168 1.000 0.960 129 VAL A O 1
ATOM 2147 N N . ASP A 1 130 ? -17.167 16.800 -1.760 1.000 0.960 130 ASP A N 1
ATOM 2148 C CA . ASP A 1 130 ? -18.321 16.101 -1.173 1.000 0.960 130 ASP A CA 1
ATOM 2149 C C . ASP A 1 130 ? -18.232 14.565 -1.256 1.000 0.960 130 ASP A C 1
ATOM 2150 O O . ASP A 1 130 ? -18.985 13.869 -0.588 1.000 0.960 130 ASP A O 1
ATOM 2159 N N . ASN A 1 131 ? -17.315 14.010 -2.052 1.000 0.980 131 ASN A N 1
ATOM 2160 C CA . ASN A 1 131 ? -17.122 12.561 -2.156 1.000 0.980 131 ASN A CA 1
ATOM 2161 C C . ASN A 1 131 ? -16.030 12.075 -1.184 1.000 0.980 131 ASN A C 1
ATOM 2162 O O . ASN A 1 131 ? -14.891 12.543 -1.259 1.000 0.980 131 ASN A O 1
ATOM 2173 N N . VAL A 1 132 ? -16.334 11.117 -0.301 1.000 0.980 132 VAL A N 1
ATOM 2174 C CA . VAL A 1 132 ? -15.402 10.659 0.753 1.000 0.980 132 VAL A CA 1
ATOM 2175 C C . VAL A 1 132 ? -14.130 9.986 0.221 1.000 0.980 132 VAL A C 1
ATOM 2176 O O . VAL A 1 132 ? -13.067 10.112 0.832 1.000 0.980 132 VAL A O 1
ATOM 2189 N N . MET A 1 133 ? -14.183 9.336 -0.945 1.000 0.970 133 MET A N 1
ATOM 2190 C CA . MET A 1 133 ? -12.992 8.736 -1.562 1.000 0.970 133 MET A CA 1
ATOM 2191 C C . MET A 1 133 ? -12.079 9.797 -2.172 1.000 0.970 133 MET A C 1
ATOM 2192 O O . MET A 1 133 ? -10.854 9.738 -2.036 1.000 0.970 133 MET A O 1
ATOM 2206 N N . VAL A 1 134 ? -12.664 10.823 -2.787 1.000 0.970 134 VAL A N 1
ATOM 2207 C CA . VAL A 1 134 ? -11.900 11.961 -3.310 1.000 0.970 134 VAL A CA 1
ATOM 2208 C C . VAL A 1 134 ? -11.350 12.827 -2.167 1.000 0.970 134 VAL A C 1
ATOM 2209 O O . VAL A 1 134 ? -10.210 13.294 -2.235 1.000 0.970 134 VAL A O 1
ATOM 2222 N N . LEU A 1 135 ? -12.099 12.967 -1.069 1.000 0.980 135 LEU A N 1
ATOM 2223 C CA . LEU A 1 135 ? -11.624 13.560 0.182 1.000 0.980 135 LEU A CA 1
ATOM 2224 C C . LEU A 1 135 ? -10.395 12.804 0.710 1.000 0.980 135 LEU A C 1
ATOM 2225 O O . LEU A 1 135 ? -9.379 13.428 1.020 1.000 0.980 135 LEU A O 1
ATOM 2241 N N . TYR A 1 136 ? -10.453 11.467 0.767 1.000 0.980 136 TYR A N 1
ATOM 2242 C CA . TYR A 1 136 ? -9.319 10.629 1.167 1.000 0.980 136 TYR A CA 1
ATOM 2243 C C . TYR A 1 136 ? -8.096 10.822 0.254 1.000 0.980 136 TYR A C 1
ATOM 2244 O O . TYR A 1 136 ? -6.963 10.909 0.736 1.000 0.980 136 TYR A O 1
ATOM 2262 N N . MET A 1 137 ? -8.300 10.978 -1.057 1.000 0.970 137 MET A N 1
ATOM 2263 C CA . MET A 1 137 ? -7.206 11.265 -1.984 1.000 0.970 137 MET A CA 1
ATOM 2264 C C . MET A 1 137 ? -6.480 12.569 -1.656 1.000 0.970 137 MET A C 1
ATOM 2265 O O . MET A 1 137 ? -5.252 12.586 -1.520 1.000 0.970 137 MET A O 1
ATOM 2279 N N . PHE A 1 138 ? -7.221 13.662 -1.484 1.000 0.980 138 PHE A N 1
ATOM 2280 C CA . PHE A 1 138 ? -6.619 14.936 -1.098 1.000 0.980 138 PHE A CA 1
ATOM 2281 C C . PHE A 1 138 ? -6.019 14.892 0.313 1.000 0.980 138 PHE A C 1
ATOM 2282 O O . PHE A 1 138 ? -4.963 15.483 0.565 1.000 0.980 138 PHE A O 1
ATOM 2299 N N . TRP A 1 139 ? -6.621 14.119 1.217 1.000 0.980 139 TRP A N 1
ATOM 2300 C CA . TRP A 1 139 ? -6.093 13.878 2.553 1.000 0.980 139 TRP A CA 1
ATOM 2301 C C . TRP A 1 139 ? -4.704 13.232 2.537 1.000 0.980 139 TRP A C 1
ATOM 2302 O O . TRP A 1 139 ? -3.823 13.662 3.288 1.000 0.980 139 TRP A O 1
ATOM 2323 N N . GLU A 1 140 ? -4.460 12.242 1.679 1.000 0.970 140 GLU A N 1
ATOM 2324 C CA . GLU A 1 140 ? -3.127 11.643 1.558 1.000 0.970 140 GLU A CA 1
ATOM 2325 C C . GLU A 1 140 ? -2.141 12.515 0.775 1.000 0.970 140 GLU A C 1
ATOM 2326 O O . GLU A 1 140 ? -0.956 12.576 1.118 1.000 0.970 140 GLU A O 1
ATOM 2338 N N . LEU A 1 141 ? -2.615 13.290 -0.204 1.000 0.970 141 LEU A N 1
ATOM 2339 C CA . LEU A 1 141 ? -1.782 14.298 -0.865 1.000 0.970 141 LEU A CA 1
ATOM 2340 C C . LEU A 1 141 ? -1.258 15.349 0.127 1.000 0.970 141 LEU A C 1
ATOM 2341 O O . LEU A 1 141 ? -0.099 15.759 0.011 1.000 0.970 141 LEU A O 1
ATOM 2357 N N . THR A 1 142 ? -2.043 15.740 1.141 1.000 0.980 142 THR A N 1
ATOM 2358 C CA . THR A 1 142 ? -1.544 16.605 2.231 1.000 0.980 142 THR A CA 1
ATOM 2359 C C . THR A 1 142 ? -0.506 15.899 3.113 1.000 0.980 142 THR A C 1
ATOM 2360 O O . THR A 1 142 ? 0.475 16.538 3.498 1.000 0.980 142 THR A O 1
ATOM 2371 N N . SER A 1 143 ? -0.638 14.589 3.386 1.000 0.970 143 SER A N 1
ATOM 2372 C CA . SER A 1 143 ? 0.393 13.798 4.094 1.000 0.970 143 SER A CA 1
ATOM 2373 C C . SER A 1 143 ? 1.722 13.793 3.326 1.000 0.970 143 SER A C 1
ATOM 2374 O O . SER A 1 143 ? 2.785 14.042 3.891 1.000 0.970 143 SER A O 1
ATOM 2382 N N . LEU A 1 144 ? 1.674 13.530 2.018 1.000 0.960 144 LEU A N 1
ATOM 2383 C CA . LEU A 1 144 ? 2.868 13.402 1.177 1.000 0.960 144 LEU A CA 1
ATOM 2384 C C . LEU A 1 144 ? 3.577 14.737 0.960 1.000 0.960 144 LEU A C 1
ATOM 2385 O O . LEU A 1 144 ? 4.800 14.831 1.065 1.000 0.960 144 LEU A O 1
ATOM 2401 N N . SER A 1 145 ? 2.817 15.781 0.645 1.000 0.970 145 SER A N 1
ATOM 2402 C CA . SER A 1 145 ? 3.378 17.112 0.407 1.000 0.970 145 SER A CA 1
ATOM 2403 C C . SER A 1 145 ? 3.941 17.733 1.690 1.000 0.970 145 SER A C 1
ATOM 2404 O O . SER A 1 145 ? 5.035 18.300 1.658 1.000 0.970 145 SER A O 1
ATOM 2412 N N . SER A 1 146 ? 3.279 17.549 2.840 1.000 0.980 146 SER A N 1
ATOM 2413 C CA . SER A 1 146 ? 3.838 17.961 4.136 1.000 0.980 146 SER A CA 1
ATOM 2414 C C . SER A 1 146 ? 5.112 17.195 4.499 1.000 0.980 146 SER A C 1
ATOM 2415 O O . SER A 1 146 ? 6.077 17.816 4.942 1.000 0.980 146 SER A O 1
ATOM 2423 N N . PHE A 1 147 ? 5.185 15.887 4.227 1.000 0.970 147 PHE A N 1
ATOM 2424 C CA . PHE A 1 147 ? 6.410 15.096 4.387 1.000 0.970 147 PHE A CA 1
ATOM 2425 C C . PHE A 1 147 ? 7.593 15.681 3.601 1.000 0.970 147 PHE A C 1
ATOM 2426 O O . PHE A 1 147 ? 8.687 15.836 4.150 1.000 0.970 147 PHE A O 1
ATOM 2443 N N . LEU A 1 148 ? 7.375 16.054 2.335 1.000 0.970 148 LEU A N 1
ATOM 2444 C CA . LEU A 1 148 ? 8.403 16.673 1.492 1.000 0.970 148 LEU A CA 1
ATOM 2445 C C . LEU A 1 148 ? 8.837 18.053 2.018 1.000 0.970 148 LEU A C 1
ATOM 2446 O O . LEU A 1 148 ? 10.023 18.379 1.971 1.000 0.970 148 LEU A O 1
ATOM 2462 N N . LEU A 1 149 ? 7.903 18.847 2.553 1.000 0.980 149 LEU A N 1
ATOM 2463 C CA . LEU A 1 149 ? 8.190 20.160 3.141 1.000 0.980 149 LEU A CA 1
ATOM 2464 C C . LEU A 1 149 ? 8.940 20.065 4.481 1.000 0.980 149 LEU A C 1
ATOM 2465 O O . LEU A 1 149 ? 9.873 20.834 4.715 1.000 0.980 149 LEU A O 1
ATOM 2481 N N . ILE A 1 150 ? 8.582 19.117 5.351 1.000 0.970 150 ILE A N 1
ATOM 2482 C CA . ILE A 1 150 ? 9.281 18.881 6.627 1.000 0.970 150 ILE A CA 1
ATOM 2483 C C . ILE A 1 150 ? 10.691 18.338 6.362 1.000 0.970 150 ILE A C 1
ATOM 2484 O O . ILE A 1 150 ? 11.664 18.756 6.991 1.000 0.970 150 ILE A O 1
ATOM 2500 N N . GLY A 1 151 ? 10.813 17.451 5.373 1.000 0.960 151 GLY A N 1
ATOM 2501 C CA . GLY A 1 151 ? 12.077 16.895 4.905 1.000 0.960 151 GLY A CA 1
ATOM 2502 C C . GLY A 1 151 ? 12.901 17.830 4.015 1.000 0.960 151 GLY A C 1
ATOM 2503 O O . GLY A 1 151 ? 13.893 17.368 3.455 1.000 0.960 151 GLY A O 1
ATOM 2507 N N . TYR A 1 152 ? 12.536 19.113 3.868 1.000 0.950 152 TYR A N 1
ATOM 2508 C CA . TYR A 1 152 ? 13.167 20.033 2.910 1.000 0.950 152 TYR A CA 1
ATOM 2509 C C . TYR A 1 152 ? 14.699 20.096 3.058 1.000 0.950 152 TYR A C 1
ATOM 2510 O O . TYR A 1 152 ? 15.427 19.894 2.084 1.000 0.950 152 TYR A O 1
ATOM 2528 N N . TRP A 1 153 ? 15.216 20.256 4.283 1.000 0.940 153 TRP A N 1
ATOM 2529 C CA . TRP A 1 153 ? 16.655 20.150 4.567 1.000 0.940 153 TRP A CA 1
ATOM 2530 C C . TRP A 1 153 ? 17.089 18.699 4.819 1.000 0.940 153 TRP A C 1
ATOM 2531 O O . TRP A 1 153 ? 17.636 18.364 5.869 1.000 0.940 153 TRP A O 1
ATOM 2552 N N . TYR A 1 154 ? 16.897 17.829 3.827 1.000 0.930 154 TYR A N 1
ATOM 2553 C CA . TYR A 1 154 ? 17.133 16.381 3.914 1.000 0.930 154 TYR A CA 1
ATOM 2554 C C . TYR A 1 154 ? 18.565 15.951 4.284 1.000 0.930 154 TYR A C 1
ATOM 2555 O O . TYR A 1 154 ? 18.784 14.780 4.596 1.000 0.930 154 TYR A O 1
ATOM 2573 N N . LYS A 1 155 ? 19.560 16.850 4.242 1.000 0.930 155 LYS A N 1
ATOM 2574 C CA . LYS A 1 155 ? 20.915 16.576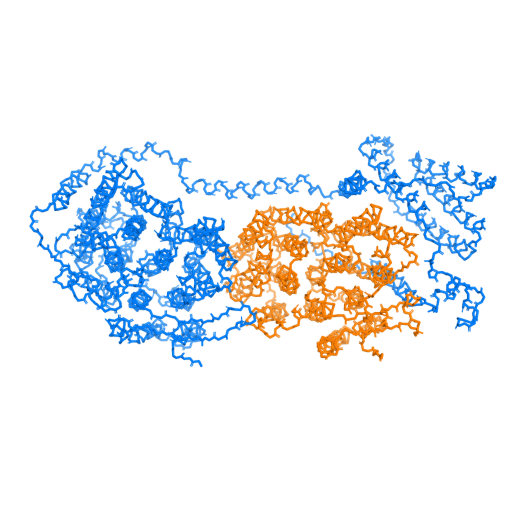 4.757 1.000 0.930 155 LYS A CA 1
ATOM 2575 C C . LYS A 1 155 ? 20.940 16.454 6.283 1.000 0.930 155 LYS A C 1
ATOM 2576 O O . LYS A 1 155 ? 21.753 15.710 6.819 1.000 0.930 155 LYS A O 1
ATOM 2595 N N . ARG A 1 156 ? 20.041 17.158 6.982 1.000 0.940 156 ARG A N 1
ATOM 2596 C CA . ARG A 1 156 ? 19.935 17.138 8.445 1.000 0.940 156 ARG A CA 1
ATOM 2597 C C . ARG A 1 156 ? 19.169 15.898 8.895 1.000 0.940 156 ARG A C 1
ATOM 2598 O O . ARG A 1 156 ? 18.051 15.639 8.451 1.000 0.940 156 ARG A O 1
ATOM 2619 N N . GLU A 1 157 ? 19.745 15.141 9.822 1.000 0.940 157 GLU A N 1
ATOM 2620 C CA . GLU A 1 157 ? 19.137 13.909 10.332 1.000 0.940 157 GLU A CA 1
ATOM 2621 C C . GLU A 1 157 ? 17.792 14.157 11.031 1.000 0.940 157 GLU A C 1
ATOM 2622 O O . GLU A 1 157 ? 16.828 13.440 10.763 1.000 0.940 157 GLU A O 1
ATOM 2634 N N . LYS A 1 158 ? 17.685 15.229 11.830 1.000 0.950 158 LYS A N 1
ATOM 2635 C CA . LYS A 1 158 ? 16.437 15.586 12.523 1.000 0.950 158 LYS A CA 1
ATOM 2636 C C . LYS A 1 158 ? 15.288 15.937 11.574 1.000 0.950 158 LYS A C 1
ATOM 2637 O O . LYS A 1 158 ? 14.170 15.502 11.826 1.000 0.950 158 LYS A O 1
ATOM 2656 N N . SER A 1 159 ? 15.549 16.643 10.466 1.000 0.960 159 SER A N 1
ATOM 2657 C CA . SER A 1 159 ? 14.515 16.922 9.453 1.000 0.960 159 SER A CA 1
ATOM 2658 C C . SER A 1 159 ? 14.000 15.629 8.818 1.000 0.960 159 SER A C 1
ATOM 2659 O O . SER A 1 159 ? 12.793 15.458 8.671 1.000 0.960 159 SER A O 1
ATOM 2667 N N . ARG A 1 160 ? 14.892 14.673 8.505 1.000 0.960 160 ARG A N 1
ATOM 2668 C CA . ARG A 1 160 ? 14.484 13.354 7.985 1.000 0.960 160 ARG A CA 1
ATOM 2669 C C . ARG A 1 160 ? 13.663 12.564 9.001 1.000 0.960 160 ARG A C 1
ATOM 2670 O O . ARG A 1 160 ? 12.660 11.965 8.625 1.000 0.960 160 ARG A O 1
ATOM 2691 N N . TYR A 1 161 ? 14.075 12.572 10.268 1.000 0.960 161 TYR A N 1
ATOM 2692 C CA . TYR A 1 161 ? 13.363 11.886 11.346 1.000 0.960 161 TYR A CA 1
ATOM 2693 C C . TYR A 1 161 ? 11.959 12.475 11.565 1.000 0.960 161 TYR A C 1
ATOM 2694 O O . TYR A 1 161 ? 10.979 11.730 11.549 1.000 0.960 161 TYR A O 1
ATOM 2712 N N . GLY A 1 162 ? 11.842 13.804 11.684 1.000 0.970 162 GLY A N 1
ATOM 2713 C CA . GLY A 1 162 ? 10.556 14.494 11.834 1.000 0.970 162 GLY A CA 1
ATOM 2714 C C . GLY A 1 162 ? 9.621 14.271 10.642 1.000 0.970 162 GLY A C 1
ATOM 2715 O O . GLY A 1 162 ? 8.430 14.010 10.825 1.000 0.970 162 GLY A O 1
ATOM 2719 N N . ALA A 1 163 ? 10.162 14.274 9.419 1.000 0.970 163 ALA A N 1
ATOM 2720 C CA . ALA A 1 163 ? 9.407 13.949 8.211 1.000 0.970 163 ALA A CA 1
ATOM 2721 C C . ALA A 1 163 ? 8.892 12.497 8.239 1.000 0.970 163 ALA A C 1
ATOM 2722 O O . ALA A 1 163 ? 7.693 12.264 8.128 1.000 0.970 163 ALA A O 1
ATOM 2729 N N . ALA A 1 164 ? 9.765 11.507 8.453 1.000 0.970 164 ALA A N 1
ATOM 2730 C CA . ALA A 1 164 ? 9.370 10.094 8.466 1.000 0.970 164 ALA A CA 1
ATOM 2731 C C . ALA A 1 164 ? 8.294 9.791 9.521 1.000 0.970 164 ALA A C 1
ATOM 2732 O O . ALA A 1 164 ? 7.325 9.084 9.246 1.000 0.970 164 ALA A O 1
ATOM 2739 N N . LYS A 1 165 ? 8.457 10.351 10.723 1.000 0.970 165 LYS A N 1
ATOM 2740 C CA . LYS A 1 165 ? 7.525 10.177 11.837 1.000 0.970 165 LYS A CA 1
ATOM 2741 C C . LYS A 1 165 ? 6.169 10.832 11.585 1.000 0.970 165 LYS A C 1
ATOM 2742 O O . LYS A 1 165 ? 5.145 10.205 11.844 1.000 0.970 165 LYS A O 1
ATOM 2761 N N . SER A 1 166 ? 6.150 12.064 11.070 1.000 0.970 166 SER A N 1
ATOM 2762 C CA . SER A 1 166 ? 4.897 12.745 10.713 1.000 0.970 166 SER A CA 1
ATOM 2763 C C . SER A 1 166 ? 4.134 12.000 9.624 1.000 0.970 166 SER A C 1
ATOM 2764 O O . SER A 1 166 ? 2.932 11.791 9.778 1.000 0.970 166 SER A O 1
ATOM 2772 N N . LEU A 1 167 ? 4.817 11.500 8.589 1.000 0.970 167 LEU A N 1
ATOM 2773 C CA . LEU A 1 167 ? 4.183 10.679 7.557 1.000 0.970 167 LEU A CA 1
ATOM 2774 C C . LEU A 1 167 ? 3.582 9.395 8.148 1.000 0.970 167 LEU A C 1
ATOM 2775 O O . LEU A 1 167 ? 2.408 9.123 7.935 1.000 0.970 167 LEU A O 1
ATOM 2791 N N . LEU A 1 168 ? 4.350 8.631 8.931 1.000 0.960 168 LEU A N 1
ATOM 2792 C CA . LEU A 1 168 ? 3.879 7.371 9.520 1.000 0.960 168 LEU A CA 1
ATOM 2793 C C . LEU A 1 168 ? 2.608 7.543 10.363 1.000 0.960 168 LEU A C 1
ATOM 2794 O O . LEU A 1 168 ? 1.670 6.768 10.206 1.000 0.960 168 LEU A O 1
ATOM 2810 N N . ILE A 1 169 ? 2.555 8.558 11.230 1.000 0.970 169 ILE A N 1
ATOM 2811 C CA . ILE A 1 169 ? 1.399 8.780 12.115 1.000 0.970 169 ILE A CA 1
ATOM 2812 C C . ILE A 1 169 ? 0.186 9.320 11.347 1.000 0.970 169 ILE A C 1
ATOM 2813 O O . ILE A 1 169 ? -0.956 8.969 11.641 1.000 0.970 169 ILE A O 1
ATOM 2829 N N . THR A 1 170 ? 0.406 10.181 10.354 1.000 0.970 170 THR A N 1
ATOM 2830 C CA . THR A 1 170 ? -0.700 10.783 9.594 1.000 0.970 170 THR A CA 1
ATOM 2831 C C . THR A 1 170 ? -1.294 9.827 8.563 1.000 0.970 170 THR A C 1
ATOM 2832 O O . THR A 1 170 ? -2.514 9.811 8.406 1.000 0.970 170 THR A O 1
ATOM 2843 N N . VAL A 1 171 ? -0.471 8.988 7.924 1.000 0.970 171 VAL A N 1
ATOM 2844 C CA . VAL A 1 171 ? -0.928 7.918 7.020 1.000 0.970 171 VAL A CA 1
ATOM 2845 C C . VAL A 1 171 ? -1.609 6.798 7.806 1.000 0.970 171 VAL A C 1
ATOM 2846 O O . VAL A 1 171 ? -2.614 6.270 7.346 1.000 0.970 171 VAL A O 1
ATOM 2859 N N . SER A 1 172 ? -1.138 6.444 9.013 1.000 0.970 172 SER A N 1
ATOM 2860 C CA . SER A 1 172 ? -1.843 5.442 9.831 1.000 0.970 172 SER A CA 1
ATOM 2861 C C . SER A 1 172 ? -3.266 5.892 10.158 1.000 0.970 172 SER A C 1
ATOM 2862 O O . SER A 1 172 ? -4.205 5.109 10.061 1.000 0.970 172 SER A O 1
ATOM 2870 N N . GLY A 1 173 ? -3.426 7.176 10.486 1.000 0.980 173 GLY A N 1
ATOM 2871 C CA . GLY A 1 173 ? -4.729 7.801 10.666 1.000 0.980 173 GLY A CA 1
ATOM 2872 C C . GLY A 1 173 ? -5.578 7.835 9.403 1.000 0.980 173 GLY A C 1
ATOM 2873 O O . GLY A 1 173 ? -6.755 7.493 9.447 1.000 0.980 173 GLY A O 1
ATOM 2877 N N . GLY A 1 174 ? -4.976 8.221 8.274 1.000 0.980 174 GLY A N 1
ATOM 2878 C CA . GLY A 1 174 ? -5.637 8.222 6.968 1.000 0.980 174 GLY A CA 1
ATOM 2879 C C . GLY A 1 174 ? -6.156 6.841 6.567 1.000 0.980 174 GLY A C 1
ATOM 2880 O O . GLY A 1 174 ? -7.288 6.732 6.113 1.000 0.980 174 GLY A O 1
ATOM 2884 N N . LEU A 1 175 ? -5.382 5.779 6.804 1.000 0.970 175 LEU A N 1
ATOM 2885 C CA . LEU A 1 175 ? -5.796 4.398 6.534 1.000 0.970 175 LEU A CA 1
ATOM 2886 C C . LEU A 1 175 ? -6.949 3.935 7.435 1.000 0.970 175 LEU A C 1
ATOM 2887 O O . LEU A 1 175 ? -7.845 3.248 6.951 1.000 0.970 175 LEU A O 1
ATOM 2903 N N . CYS A 1 176 ? -6.960 4.320 8.717 1.000 0.980 176 CYS A N 1
ATOM 2904 C CA . CYS A 1 176 ? -8.124 4.091 9.576 1.000 0.980 176 CYS A CA 1
ATOM 2905 C C . CYS A 1 176 ? -9.352 4.829 9.039 1.000 0.980 176 CYS A C 1
ATOM 2906 O O . CYS A 1 176 ? -10.399 4.215 8.872 1.000 0.980 176 CYS A O 1
ATOM 2914 N N . MET A 1 177 ? -9.205 6.109 8.691 1.000 0.980 177 MET A N 1
ATOM 2915 C CA . MET A 1 177 ? -10.289 6.917 8.132 1.000 0.980 177 MET A CA 1
ATOM 2916 C C . MET A 1 177 ? -10.855 6.319 6.840 1.000 0.980 177 MET A C 1
ATOM 2917 O O . MET A 1 177 ? -12.070 6.286 6.684 1.000 0.980 177 MET A O 1
ATOM 2931 N N . LEU A 1 178 ? -9.997 5.785 5.960 1.000 0.980 178 LEU A N 1
ATOM 2932 C CA . LEU A 1 178 ? -10.423 5.053 4.765 1.000 0.980 178 LEU A CA 1
ATOM 2933 C C . LEU A 1 178 ? -11.297 3.846 5.127 1.000 0.980 178 LEU A C 1
ATOM 2934 O O . LEU A 1 178 ? -12.342 3.663 4.517 1.000 0.980 178 LEU A O 1
ATOM 2950 N N . GLY A 1 179 ? -10.910 3.059 6.137 1.000 0.980 179 GLY A N 1
ATOM 2951 C CA . GLY A 1 179 ? -11.752 1.976 6.651 1.000 0.980 179 GLY A CA 1
ATOM 2952 C C . GLY A 1 179 ? -13.123 2.490 7.093 1.000 0.980 179 GLY A C 1
ATOM 2953 O O . GLY A 1 179 ? -14.140 1.956 6.672 1.000 0.980 179 GLY A O 1
ATOM 2957 N N . GLY A 1 180 ? -13.164 3.589 7.851 1.000 0.980 180 GLY A N 1
ATOM 2958 C CA . GLY A 1 180 ? -14.423 4.204 8.280 1.000 0.980 180 GLY A CA 1
ATOM 2959 C C . GLY A 1 180 ? -15.297 4.713 7.126 1.000 0.980 180 GLY A C 1
ATOM 2960 O O . GLY A 1 180 ? -16.515 4.582 7.185 1.000 0.980 180 GLY A O 1
ATOM 2964 N N . PHE A 1 181 ? -14.695 5.232 6.052 1.000 0.980 181 PHE A N 1
ATOM 2965 C CA . PHE A 1 181 ? -15.424 5.632 4.843 1.000 0.980 181 PHE A CA 1
ATOM 2966 C C . PHE A 1 181 ? -15.986 4.444 4.061 1.000 0.980 181 PHE A C 1
ATOM 2967 O O . PHE A 1 181 ? -17.104 4.538 3.566 1.000 0.980 181 PHE A O 1
ATOM 2984 N N . ILE A 1 182 ? -15.255 3.327 3.981 1.000 0.980 182 ILE A N 1
ATOM 2985 C CA . ILE A 1 182 ? -15.760 2.095 3.355 1.000 0.980 182 ILE A CA 1
ATOM 2986 C C . ILE A 1 182 ? -16.964 1.556 4.136 1.000 0.980 182 ILE A C 1
ATOM 2987 O O . ILE A 1 182 ? -17.946 1.139 3.534 1.000 0.980 182 ILE A O 1
ATOM 3003 N N . LEU A 1 183 ? -16.929 1.617 5.468 1.000 0.980 183 LEU A N 1
ATOM 3004 C CA . LEU A 1 183 ? -18.069 1.205 6.289 1.000 0.980 183 LEU A CA 1
ATOM 3005 C C . LEU A 1 183 ? -19.284 2.111 6.104 1.000 0.980 183 LEU A C 1
ATOM 3006 O O . LEU A 1 183 ? -20.390 1.605 5.991 1.000 0.980 183 LEU A O 1
ATOM 3022 N N . LEU A 1 184 ? -19.096 3.434 6.037 1.000 0.980 184 LEU A N 1
ATOM 3023 C CA . LEU A 1 184 ? -20.201 4.348 5.726 1.000 0.980 184 LEU A CA 1
ATOM 3024 C C . LEU A 1 184 ? -20.811 4.065 4.350 1.000 0.980 184 LEU A C 1
ATOM 3025 O O . LEU A 1 184 ? -22.030 4.126 4.208 1.000 0.980 184 LEU A O 1
ATOM 3041 N N . TYR A 1 185 ? -19.982 3.731 3.360 1.000 0.960 185 TYR A N 1
ATOM 3042 C CA . TYR A 1 185 ? -20.462 3.308 2.048 1.000 0.960 185 TYR A CA 1
ATOM 3043 C C . TYR A 1 185 ? -21.280 2.016 2.138 1.000 0.960 185 TYR A C 1
ATOM 3044 O O . TYR A 1 185 ? -22.396 1.995 1.647 1.000 0.960 185 TYR A O 1
ATOM 3062 N N . LEU A 1 186 ? -20.798 0.989 2.847 1.000 0.960 186 LEU A N 1
ATOM 3063 C CA . LEU A 1 186 ? -21.554 -0.258 3.038 1.000 0.960 186 LEU A CA 1
ATOM 3064 C C . LEU A 1 186 ? -22.920 -0.051 3.711 1.000 0.960 186 LEU A C 1
ATOM 3065 O O . LEU A 1 186 ? -23.824 -0.847 3.494 1.000 0.960 186 LEU A O 1
ATOM 3081 N N . ILE A 1 187 ? -23.075 1.002 4.520 1.000 0.960 187 ILE A N 1
ATOM 3082 C CA . ILE A 1 187 ? -24.356 1.345 5.146 1.000 0.960 187 ILE A CA 1
ATOM 3083 C C . ILE A 1 187 ? -25.271 2.118 4.181 1.000 0.960 187 ILE A C 1
ATOM 3084 O O . ILE A 1 187 ? -26.472 1.889 4.180 1.000 0.960 187 ILE A O 1
ATOM 3100 N N . THR A 1 188 ? -24.730 3.064 3.406 1.000 0.970 188 THR A N 1
ATOM 3101 C CA . THR A 1 188 ? -25.525 4.074 2.663 1.000 0.970 188 THR A CA 1
ATOM 3102 C C . THR A 1 188 ? -25.574 3.878 1.150 1.000 0.970 188 THR A C 1
ATOM 3103 O O . THR A 1 188 ? -26.311 4.584 0.463 1.000 0.970 188 THR A O 1
ATOM 3114 N N . ASP A 1 189 ? -24.750 2.970 0.631 1.000 0.950 189 ASP A N 1
ATOM 3115 C CA . ASP A 1 189 ? -24.513 2.701 -0.791 1.000 0.950 189 ASP A CA 1
ATOM 3116 C C . ASP A 1 189 ? -24.077 3.941 -1.601 1.000 0.950 189 ASP A C 1
ATOM 3117 O O . ASP A 1 189 ? -24.199 4.011 -2.823 1.000 0.950 189 ASP A O 1
ATOM 3126 N N . SER A 1 190 ? -23.543 4.960 -0.912 1.000 0.950 190 SER A N 1
ATOM 3127 C CA . SER A 1 190 ? -23.100 6.214 -1.517 1.000 0.950 190 SER A CA 1
ATOM 3128 C C . SER A 1 190 ? -21.789 6.715 -0.928 1.000 0.950 190 SER A C 1
ATOM 3129 O O . SER A 1 190 ? -21.482 6.547 0.251 1.000 0.950 190 SER A O 1
ATOM 3137 N N . PHE A 1 191 ? -21.003 7.388 -1.768 1.000 0.960 191 PHE A N 1
ATOM 3138 C CA . PHE A 1 191 ? -19.803 8.111 -1.357 1.000 0.960 191 PHE A CA 1
ATOM 3139 C C . PHE A 1 191 ? -20.042 9.612 -1.118 1.000 0.960 191 PHE A C 1
ATOM 3140 O O . PHE A 1 191 ? -19.095 10.311 -0.749 1.000 0.960 191 PHE A O 1
ATOM 3157 N N . SER A 1 192 ? -21.253 10.139 -1.333 1.000 0.970 192 SER A N 1
ATOM 3158 C CA . SER A 1 192 ? -21.575 11.555 -1.096 1.000 0.970 192 SER A CA 1
ATOM 3159 C C . SER A 1 192 ? -21.870 11.817 0.378 1.000 0.970 192 SER A C 1
ATOM 3160 O O . SER A 1 192 ? -22.775 11.229 0.966 1.000 0.970 192 SER A O 1
ATOM 3168 N N . ILE A 1 193 ? -21.163 12.781 0.969 1.000 0.970 193 ILE A N 1
ATOM 3169 C CA . ILE A 1 193 ? -21.400 13.197 2.356 1.000 0.970 193 ILE A CA 1
ATOM 3170 C C . ILE A 1 193 ? -22.821 13.770 2.511 1.000 0.970 193 ILE A C 1
ATOM 3171 O O . ILE A 1 193 ? -23.425 13.610 3.569 1.000 0.970 193 ILE A O 1
ATOM 3187 N N . ARG A 1 194 ? -23.386 14.436 1.492 1.000 0.940 194 ARG A N 1
ATOM 3188 C CA . ARG A 1 194 ? -24.782 14.916 1.533 1.000 0.940 194 ARG A CA 1
ATOM 3189 C C . ARG A 1 194 ? -25.814 13.798 1.531 1.000 0.940 194 ARG A C 1
ATOM 3190 O O . ARG A 1 194 ? -26.762 13.891 2.307 1.000 0.940 194 ARG A O 1
ATOM 3211 N N . GLU A 1 195 ? -25.621 12.746 0.742 1.000 0.950 195 GLU A N 1
ATOM 3212 C CA . GLU A 1 195 ? -26.502 11.572 0.825 1.000 0.950 195 GLU A CA 1
ATOM 3213 C C . GLU A 1 195 ? -26.385 10.880 2.182 1.000 0.950 195 GLU A C 1
ATOM 3214 O O . GLU A 1 195 ? -27.409 10.576 2.791 1.000 0.950 195 GLU A O 1
ATOM 3226 N N . MET A 1 196 ? -25.168 10.747 2.723 1.000 0.960 196 MET A N 1
ATOM 3227 C CA . MET A 1 196 ? -24.972 10.211 4.075 1.000 0.960 196 MET A CA 1
ATOM 3228 C C . MET A 1 196 ? -25.710 11.040 5.138 1.000 0.960 196 MET A C 1
ATOM 3229 O O . MET A 1 196 ? -26.312 10.477 6.048 1.000 0.960 196 MET A O 1
ATOM 3243 N N . VAL A 1 197 ? -25.720 12.375 5.021 1.000 0.930 197 VAL A N 1
ATOM 3244 C CA . VAL A 1 197 ? -26.485 13.239 5.939 1.000 0.930 197 VAL A CA 1
ATOM 3245 C C . VAL A 1 197 ? -27.997 13.066 5.789 1.000 0.930 197 VAL A C 1
ATOM 3246 O O . VAL A 1 197 ? -28.707 13.111 6.790 1.000 0.930 197 VAL A O 1
ATOM 3259 N N . HIS A 1 198 ? -28.506 12.817 4.583 1.000 0.920 198 HIS A N 1
ATOM 3260 C CA . HIS A 1 198 ? -29.928 12.512 4.392 1.000 0.920 198 HIS A CA 1
ATOM 3261 C C . HIS A 1 198 ? -30.335 11.135 4.935 1.000 0.920 198 HIS A C 1
ATOM 3262 O O . HIS A 1 198 ? -31.493 10.950 5.297 1.000 0.920 198 HIS A O 1
ATOM 3276 N N . GLN A 1 199 ? -29.401 10.187 5.043 1.000 0.940 199 GLN A N 1
ATOM 3277 C CA . GLN A 1 199 ? -29.648 8.828 5.535 1.000 0.940 199 GLN A CA 1
ATOM 3278 C C . GLN A 1 199 ? -29.216 8.612 7.000 1.000 0.940 199 GLN A C 1
ATOM 3279 O O . GLN A 1 199 ? -28.993 7.481 7.430 1.000 0.940 199 GLN A O 1
ATOM 3293 N N . VAL A 1 200 ? -29.119 9.677 7.805 1.000 0.920 200 VAL A N 1
ATOM 3294 C CA . VAL A 1 200 ? -28.666 9.609 9.211 1.000 0.920 200 VAL A CA 1
ATOM 3295 C C . VAL A 1 200 ? -29.412 8.571 10.053 1.000 0.920 200 VAL A C 1
ATOM 3296 O O . VAL A 1 200 ? -28.787 7.883 10.856 1.000 0.920 200 VAL A O 1
ATOM 3309 N N . GLN A 1 201 ? -30.726 8.417 9.863 1.000 0.920 201 GLN A N 1
ATOM 3310 C CA . GLN A 1 201 ? -31.522 7.424 10.598 1.000 0.920 201 GLN A CA 1
ATOM 3311 C C . GLN A 1 201 ? -31.074 5.985 10.298 1.000 0.920 201 GLN A C 1
ATOM 3312 O O . GLN A 1 201 ? -30.973 5.170 11.213 1.000 0.920 201 GLN A O 1
ATOM 3326 N N . LEU A 1 202 ? -30.746 5.696 9.034 1.000 0.940 202 LEU A N 1
ATOM 3327 C CA . LEU A 1 202 ? -30.237 4.394 8.604 1.000 0.940 202 LEU A CA 1
ATOM 3328 C C . LEU A 1 202 ? -28.857 4.130 9.216 1.000 0.940 202 LEU A C 1
ATOM 3329 O O . LEU A 1 202 ? -28.600 3.063 9.766 1.000 0.940 202 LEU A O 1
ATOM 3345 N N . ILE A 1 203 ? -27.998 5.151 9.189 1.000 0.940 203 ILE A N 1
ATOM 3346 C CA . ILE A 1 203 ? -26.648 5.091 9.748 1.000 0.940 203 ILE A CA 1
ATOM 3347 C C . ILE A 1 203 ? -26.682 4.822 11.255 1.000 0.940 203 ILE A C 1
ATOM 3348 O O . ILE A 1 203 ? -25.949 3.960 11.731 1.000 0.940 203 ILE A O 1
ATOM 3364 N N . ALA A 1 204 ? -27.535 5.522 12.004 1.000 0.910 204 ALA A N 1
ATOM 3365 C CA . ALA A 1 204 ? -27.617 5.403 13.458 1.000 0.910 204 ALA A CA 1
ATOM 3366 C C . ALA A 1 204 ? -28.138 4.034 13.936 1.000 0.910 204 ALA A C 1
ATOM 3367 O O . ALA A 1 204 ? -27.765 3.588 15.021 1.000 0.910 204 ALA A O 1
ATOM 3374 N N . GLY A 1 205 ? -28.991 3.375 13.145 1.000 0.930 205 GLY A N 1
ATOM 3375 C CA . GLY A 1 205 ? -29.536 2.052 13.465 1.000 0.930 205 GLY A CA 1
ATOM 3376 C C . GLY A 1 205 ? -28.631 0.880 13.075 1.000 0.930 205 GLY A C 1
ATOM 3377 O O . GLY A 1 205 ? -28.881 -0.247 13.496 1.000 0.930 205 GLY A O 1
ATOM 3381 N N . HIS A 1 206 ? -27.591 1.117 12.277 1.000 0.940 206 HIS A N 1
ATOM 3382 C CA . HIS A 1 206 ? -26.773 0.044 11.725 1.000 0.940 206 HIS A CA 1
ATOM 3383 C C . HIS A 1 206 ? -25.665 -0.408 12.688 1.000 0.940 206 HIS A C 1
ATOM 3384 O O . HIS A 1 206 ? -24.989 0.398 13.326 1.000 0.940 206 HIS A O 1
ATOM 3398 N N . GLU A 1 207 ? -25.368 -1.709 12.707 1.000 0.940 207 GLU A N 1
ATOM 3399 C CA . GLU A 1 207 ? -24.304 -2.298 13.542 1.000 0.940 207 GLU A CA 1
ATOM 3400 C C . GLU A 1 207 ? -22.894 -1.716 13.275 1.000 0.940 207 GLU A C 1
ATOM 3401 O O . GLU A 1 207 ? -22.040 -1.681 14.163 1.000 0.940 207 GLU A O 1
ATOM 3413 N N . LEU A 1 208 ? -22.646 -1.199 12.064 1.000 0.940 208 LEU A N 1
ATOM 3414 C CA . LEU A 1 208 ? -21.362 -0.639 11.626 1.000 0.940 208 LEU A CA 1
ATOM 3415 C C . LEU A 1 208 ? -21.169 0.832 12.043 1.000 0.940 208 LEU A C 1
ATOM 3416 O O . LEU A 1 208 ? -20.088 1.387 11.826 1.000 0.940 208 LEU A O 1
ATOM 3432 N N . PHE A 1 209 ? -22.167 1.443 12.697 1.000 0.960 209 PHE A N 1
ATOM 3433 C CA . PHE A 1 209 ? -22.155 2.837 13.150 1.000 0.960 209 PHE A CA 1
ATOM 3434 C C . PHE A 1 209 ? -20.942 3.177 14.029 1.000 0.960 209 PHE A C 1
ATOM 3435 O O . PHE A 1 209 ? -20.156 4.076 13.711 1.000 0.960 209 PHE A O 1
ATOM 3452 N N . ILE A 1 210 ? -20.753 2.438 15.131 1.000 0.960 210 ILE A N 1
ATOM 3453 C CA . ILE A 1 210 ? -19.663 2.695 16.086 1.000 0.960 210 ILE A CA 1
ATOM 3454 C C . ILE A 1 210 ? -18.278 2.429 15.466 1.000 0.960 210 ILE A C 1
ATOM 3455 O O . ILE A 1 210 ? -17.406 3.296 15.608 1.000 0.960 210 ILE A O 1
ATOM 3471 N N . PRO A 1 211 ? -18.035 1.304 14.759 1.000 0.970 211 PRO A N 1
ATOM 3472 C CA . PRO A 1 211 ? -16.775 1.079 14.049 1.000 0.970 211 PRO A CA 1
ATOM 3473 C C . PRO A 1 211 ? -16.429 2.196 13.056 1.000 0.970 211 PRO A C 1
ATOM 3474 O O . PRO A 1 211 ? -15.301 2.697 13.080 1.000 0.970 211 PRO A O 1
ATOM 3485 N N . ALA A 1 212 ? -17.393 2.629 12.233 1.000 0.980 212 ALA A N 1
ATOM 3486 C CA . ALA A 1 212 ? -17.197 3.705 11.264 1.000 0.980 212 ALA A CA 1
ATOM 3487 C C . ALA A 1 212 ? -16.799 5.019 11.953 1.000 0.980 212 ALA A C 1
ATOM 3488 O O . ALA A 1 212 ? -15.797 5.641 11.586 1.000 0.980 212 ALA A O 1
ATOM 3495 N N . MET A 1 213 ? -17.516 5.393 13.016 1.000 0.980 213 MET A N 1
ATOM 3496 C CA . MET A 1 213 ? -17.235 6.591 13.809 1.000 0.980 213 MET A CA 1
ATOM 3497 C C . MET A 1 213 ? -15.821 6.574 14.418 1.000 0.980 213 MET A C 1
ATOM 3498 O O . MET A 1 213 ? -15.081 7.552 14.285 1.000 0.980 213 MET A O 1
ATOM 3512 N N . ILE A 1 214 ? -15.414 5.474 15.071 1.000 0.980 214 ILE A N 1
ATOM 3513 C CA . ILE A 1 214 ? -14.090 5.358 15.715 1.000 0.980 214 ILE A CA 1
ATOM 3514 C C . ILE A 1 214 ? -12.966 5.467 14.680 1.000 0.980 214 ILE A C 1
ATOM 3515 O O . ILE A 1 214 ? -11.970 6.161 14.906 1.000 0.980 214 ILE A O 1
ATOM 3531 N N . LEU A 1 215 ? -13.122 4.797 13.540 1.000 0.980 215 LEU A N 1
ATOM 3532 C CA . LEU A 1 215 ? -12.138 4.805 12.464 1.000 0.980 215 LEU A CA 1
ATOM 3533 C C . LEU A 1 215 ? -11.948 6.204 11.860 1.000 0.980 215 LEU A C 1
ATOM 3534 O O . LEU A 1 215 ? -10.807 6.635 11.665 1.000 0.980 215 LEU A O 1
ATOM 3550 N N . ILE A 1 216 ? -13.038 6.946 11.639 1.000 0.980 216 ILE A N 1
ATOM 3551 C CA . ILE A 1 216 ? -12.990 8.333 11.146 1.000 0.980 216 ILE A CA 1
ATOM 3552 C C . ILE A 1 216 ? -12.342 9.261 12.179 1.000 0.980 216 ILE A C 1
ATOM 3553 O O . ILE A 1 216 ? -11.449 10.044 11.839 1.000 0.980 216 ILE A O 1
ATOM 3569 N N . LEU A 1 217 ? -12.723 9.139 13.454 1.000 0.980 217 LEU A N 1
ATOM 3570 C CA . LEU A 1 217 ? -12.145 9.937 14.537 1.000 0.980 217 LEU A CA 1
ATOM 3571 C C . LEU A 1 217 ? -10.645 9.691 14.706 1.000 0.980 217 LEU A C 1
ATOM 3572 O O . LEU A 1 217 ? -9.892 10.646 14.887 1.000 0.980 217 LEU A O 1
ATOM 3588 N N . LEU A 1 218 ? -10.174 8.446 14.585 1.000 0.980 218 LEU A N 1
ATOM 3589 C CA . LEU A 1 218 ? -8.741 8.138 14.611 1.000 0.980 218 LEU A CA 1
ATOM 3590 C C . LEU A 1 218 ? -7.971 8.900 13.526 1.000 0.980 218 LEU A C 1
ATOM 3591 O O . LEU A 1 218 ? -6.888 9.427 13.804 1.000 0.980 218 LEU A O 1
ATOM 3607 N N . GLY A 1 219 ? -8.532 9.015 12.319 1.000 0.980 219 GLY A N 1
ATOM 3608 C CA . GLY A 1 219 ? -7.978 9.846 11.250 1.000 0.980 219 GLY A CA 1
ATOM 3609 C C . GLY A 1 219 ? -7.973 11.335 11.583 1.000 0.980 219 GLY A C 1
ATOM 3610 O O . GLY A 1 219 ? -6.945 12.007 11.467 1.000 0.980 219 GLY A O 1
ATOM 3614 N N . ALA A 1 220 ? -9.094 11.860 12.071 1.000 0.980 220 ALA A N 1
ATOM 3615 C CA . ALA A 1 220 ? -9.192 13.263 12.450 1.000 0.980 220 ALA A CA 1
ATOM 3616 C C . ALA A 1 220 ? -8.210 13.634 13.577 1.000 0.980 220 ALA A C 1
ATOM 3617 O O . ALA A 1 220 ? -7.486 14.632 13.480 1.000 0.980 220 ALA A O 1
ATOM 3624 N N . PHE A 1 221 ? -8.121 12.814 14.624 1.000 0.980 221 PHE A N 1
ATOM 3625 C CA . PHE A 1 221 ? -7.263 13.028 15.791 1.000 0.980 221 PHE A CA 1
ATOM 3626 C C . PHE A 1 221 ? -5.770 12.923 15.474 1.000 0.980 221 PHE A C 1
ATOM 3627 O O . PHE A 1 221 ? -4.973 13.703 15.999 1.000 0.980 221 PHE A O 1
ATOM 3644 N N . THR A 1 222 ? -5.370 12.014 14.584 1.000 0.980 222 THR A N 1
ATOM 3645 C CA . THR A 1 222 ? -3.970 11.914 14.134 1.000 0.980 222 THR A CA 1
ATOM 3646 C C . THR A 1 222 ? -3.531 13.159 13.364 1.000 0.980 222 THR A C 1
ATOM 3647 O O . THR A 1 222 ? -2.459 13.703 13.648 1.000 0.980 222 THR A O 1
ATOM 3658 N N . LYS A 1 223 ? -4.360 13.661 12.437 1.000 0.970 223 LYS A N 1
ATOM 3659 C CA . LYS A 1 223 ? -4.040 14.852 11.624 1.000 0.970 223 LYS A CA 1
ATOM 3660 C C . LYS A 1 223 ? -4.078 16.152 12.416 1.000 0.970 223 LYS A C 1
ATOM 3661 O O . LYS A 1 223 ? -3.261 17.035 12.178 1.000 0.970 223 LYS A O 1
ATOM 3680 N N . SER A 1 224 ? -4.991 16.252 13.379 1.000 0.980 224 SER A N 1
ATOM 3681 C CA . SER A 1 224 ? -5.111 17.404 14.279 1.000 0.980 224 SER A CA 1
ATOM 3682 C C . SER A 1 224 ? -4.233 17.305 15.529 1.000 0.980 224 SER A C 1
ATOM 3683 O O . SER A 1 224 ? -4.405 18.091 16.460 1.000 0.980 224 SER A O 1
ATOM 3691 N N . ALA A 1 225 ? -3.271 16.372 15.546 1.000 0.980 225 ALA A N 1
ATOM 3692 C CA . ALA A 1 225 ? -2.275 16.230 16.604 1.000 0.980 225 ALA A CA 1
ATOM 3693 C C . ALA A 1 225 ? -2.896 16.130 18.013 1.000 0.980 225 ALA A C 1
ATOM 3694 O O . ALA A 1 225 ? -2.391 16.732 18.957 1.000 0.980 225 ALA A O 1
ATOM 3701 N N . GLN A 1 226 ? -3.990 15.379 18.157 1.000 0.980 226 GLN A N 1
ATOM 3702 C CA . GLN A 1 226 ? -4.616 15.117 19.456 1.000 0.980 226 GLN A CA 1
ATOM 3703 C C . GLN A 1 226 ? -3.842 14.068 20.255 1.000 0.980 226 GLN A C 1
ATOM 3704 O O . GLN A 1 226 ? -2.998 13.360 19.710 1.000 0.980 226 GLN A O 1
ATOM 3718 N N . PHE A 1 227 ? -4.095 13.949 21.556 1.000 0.950 227 PHE A N 1
ATOM 3719 C CA . PHE A 1 227 ? -3.505 12.901 22.387 1.000 0.950 227 PHE A CA 1
ATOM 3720 C C . PHE A 1 227 ? -4.003 11.500 21.969 1.000 0.950 227 PHE A C 1
ATOM 3721 O O . PHE A 1 227 ? -5.204 11.331 21.777 1.000 0.950 227 PHE A O 1
ATOM 3738 N N . PRO A 1 228 ? -3.127 10.478 21.848 1.000 0.940 228 PRO A N 1
ATOM 3739 C CA . PRO A 1 228 ? -1.670 10.490 22.044 1.000 0.940 228 PRO A CA 1
ATOM 3740 C C . PRO A 1 228 ? -0.855 10.784 20.764 1.000 0.940 228 PRO A C 1
ATOM 3741 O O . PRO A 1 228 ? 0.373 10.744 20.795 1.000 0.940 228 PRO A O 1
ATOM 3752 N N . PHE A 1 229 ? -1.503 11.085 19.638 1.000 0.970 229 PHE A N 1
ATOM 3753 C CA . PHE A 1 229 ? -0.894 11.292 18.318 1.000 0.970 229 PHE A CA 1
ATOM 3754 C C . PHE A 1 229 ? -0.193 12.645 18.115 1.000 0.970 229 PHE A C 1
ATOM 3755 O O . PHE A 1 229 ? 0.421 12.849 17.073 1.000 0.970 229 PHE A O 1
ATOM 3772 N N . TYR A 1 230 ? -0.201 13.554 19.093 1.000 0.970 230 TYR A N 1
ATOM 3773 C CA . TYR A 1 230 ? 0.445 14.873 18.995 1.000 0.970 230 TYR A CA 1
ATOM 3774 C C . TYR A 1 230 ? 1.963 14.825 18.732 1.000 0.970 230 TYR A C 1
ATOM 3775 O O . TYR A 1 230 ? 2.566 15.833 18.366 1.000 0.970 230 TYR A O 1
ATOM 3793 N N . ILE A 1 231 ? 2.598 13.667 18.935 1.000 0.950 231 ILE A N 1
ATOM 3794 C CA . ILE A 1 231 ? 4.055 13.501 19.008 1.000 0.950 231 ILE A CA 1
ATOM 3795 C C . ILE A 1 231 ? 4.828 13.871 17.741 1.000 0.950 231 ILE A C 1
ATOM 3796 O O . ILE A 1 231 ? 6.035 14.089 17.819 1.000 0.950 231 ILE A O 1
ATOM 3812 N N . TRP A 1 232 ? 4.178 13.916 16.580 1.000 0.960 232 TRP A N 1
ATOM 3813 C CA . TRP A 1 232 ? 4.840 14.296 15.333 1.000 0.960 232 TRP A CA 1
ATOM 3814 C C . TRP A 1 232 ? 4.992 15.812 15.181 1.000 0.960 232 TRP A C 1
ATOM 3815 O O . TRP A 1 232 ? 5.956 16.260 14.565 1.000 0.960 232 TRP A O 1
ATOM 3836 N N . LEU A 1 233 ? 4.072 16.605 15.744 1.000 0.970 233 LEU A N 1
ATOM 3837 C CA . LEU A 1 233 ? 4.037 18.051 15.526 1.000 0.970 233 LEU A CA 1
ATOM 3838 C C . LEU A 1 233 ? 5.283 18.760 16.091 1.000 0.970 233 LEU A C 1
ATOM 3839 O O . LEU A 1 233 ? 5.858 19.581 15.375 1.000 0.970 233 LEU A O 1
ATOM 3855 N N . PRO A 1 234 ? 5.773 18.444 17.312 1.000 0.940 234 PRO A N 1
ATOM 3856 C CA . PRO A 1 234 ? 7.003 19.041 17.830 1.000 0.940 234 PRO A CA 1
ATOM 3857 C C . PRO A 1 234 ? 8.237 18.696 16.990 1.000 0.940 234 PRO A C 1
ATOM 3858 O O . PRO A 1 234 ? 9.087 19.555 16.776 1.000 0.940 234 PRO A O 1
ATOM 3869 N N . ASP A 1 235 ? 8.325 17.468 16.476 1.000 0.950 235 ASP A N 1
ATOM 3870 C CA . ASP A 1 235 ? 9.467 17.027 15.667 1.000 0.950 235 ASP A CA 1
ATOM 3871 C C . ASP A 1 235 ? 9.418 17.600 14.233 1.000 0.950 235 ASP A C 1
ATOM 3872 O O . ASP A 1 235 ? 10.448 17.720 13.570 1.000 0.950 235 ASP A O 1
ATOM 3881 N N . ALA A 1 236 ? 8.241 18.033 13.762 1.000 0.960 236 ALA A N 1
ATOM 3882 C CA . ALA A 1 236 ? 8.068 18.730 12.487 1.000 0.960 236 ALA A CA 1
ATOM 3883 C C . ALA A 1 236 ? 8.580 20.190 12.502 1.000 0.960 236 ALA A C 1
ATOM 3884 O O . ALA A 1 236 ? 8.634 20.839 11.456 1.000 0.960 236 ALA A O 1
ATOM 3891 N N . MET A 1 237 ? 9.008 20.714 13.659 1.000 0.940 237 MET A N 1
ATOM 3892 C CA . MET A 1 237 ? 9.548 22.080 13.802 1.000 0.940 237 MET A CA 1
ATOM 3893 C C . MET A 1 237 ? 10.937 22.287 13.177 1.000 0.940 237 MET A C 1
ATOM 3894 O O . MET A 1 237 ? 11.451 23.412 13.149 1.000 0.940 237 MET A O 1
ATOM 3908 N N . GLU A 1 238 ? 11.550 21.222 12.658 1.000 0.940 238 GLU A N 1
ATOM 3909 C CA . GLU A 1 238 ? 12.770 21.304 11.845 1.000 0.940 238 GLU A CA 1
ATOM 3910 C C . GLU A 1 238 ? 12.506 21.709 10.388 1.000 0.940 238 GLU A C 1
ATOM 3911 O O . GLU A 1 238 ? 13.450 21.891 9.616 1.000 0.940 238 GLU A O 1
ATOM 3923 N N . ALA A 1 239 ? 11.239 21.882 10.006 1.000 0.950 239 ALA A N 1
ATOM 3924 C CA . ALA A 1 239 ? 10.864 22.482 8.735 1.000 0.950 239 ALA A CA 1
ATOM 3925 C C . ALA A 1 239 ? 11.255 23.979 8.671 1.000 0.950 239 ALA A C 1
ATOM 3926 O O . ALA A 1 239 ? 11.373 24.650 9.712 1.000 0.950 239 ALA A O 1
ATOM 3933 N N . PRO A 1 240 ? 11.381 24.555 7.459 1.000 0.950 240 PRO A N 1
ATOM 3934 C CA . PRO A 1 240 ? 11.492 26.000 7.286 1.000 0.950 240 PRO A CA 1
ATOM 3935 C C . PRO A 1 240 ? 10.353 26.739 8.000 1.000 0.950 240 PRO A C 1
ATOM 3936 O O . PRO A 1 240 ? 9.213 26.270 8.047 1.000 0.950 240 PRO A O 1
ATOM 3947 N N . THR A 1 241 ? 10.631 27.913 8.562 1.000 0.960 241 THR A N 1
ATOM 3948 C CA . THR A 1 241 ? 9.622 28.661 9.330 1.000 0.960 241 THR A CA 1
ATOM 3949 C C . THR A 1 241 ? 8.353 29.026 8.541 1.000 0.960 241 THR A C 1
ATOM 3950 O O . THR A 1 241 ? 7.276 28.887 9.119 1.000 0.960 241 THR A O 1
ATOM 3961 N N . PRO A 1 242 ? 8.402 29.369 7.235 1.000 0.960 242 PRO A N 1
ATOM 3962 C CA . PRO A 1 242 ? 7.185 29.587 6.449 1.000 0.960 242 PRO A CA 1
ATOM 3963 C C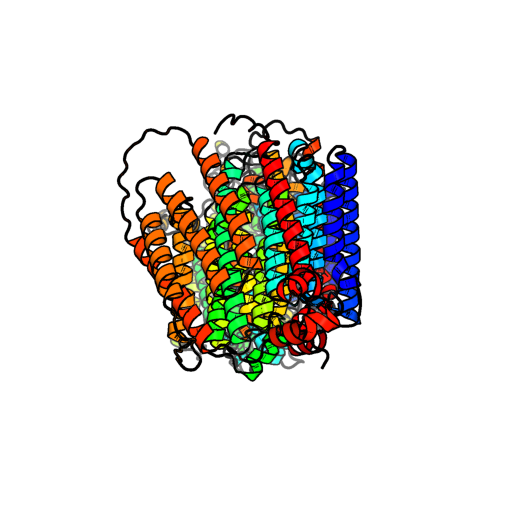 . PRO A 1 242 ? 6.292 28.338 6.389 1.000 0.960 242 PRO A C 1
ATOM 3964 O O . PRO A 1 242 ? 5.074 28.426 6.516 1.000 0.960 242 PRO A O 1
ATOM 3975 N N . VAL A 1 243 ? 6.903 27.154 6.271 1.000 0.970 243 VAL A N 1
ATOM 3976 C CA . VAL A 1 243 ? 6.186 25.869 6.285 1.000 0.970 243 VAL A CA 1
ATOM 3977 C C . VAL A 1 243 ? 5.510 25.662 7.632 1.000 0.970 243 VAL A C 1
ATOM 3978 O O . VAL A 1 243 ? 4.328 25.338 7.679 1.000 0.970 243 VAL A O 1
ATOM 3991 N N . SER A 1 244 ? 6.241 25.895 8.724 1.000 0.960 244 SER A N 1
ATOM 3992 C CA . SER A 1 244 ? 5.700 25.768 10.083 1.000 0.960 244 SER A CA 1
ATOM 3993 C C . SER A 1 244 ? 4.524 26.725 10.303 1.000 0.960 244 SER A C 1
ATOM 3994 O O . SER A 1 244 ? 3.481 26.313 10.803 1.000 0.960 244 SER A O 1
ATOM 4002 N N . ALA A 1 245 ? 4.658 27.977 9.854 1.000 0.970 245 ALA A N 1
ATOM 4003 C CA . ALA A 1 245 ? 3.602 28.979 9.931 1.000 0.970 245 ALA A CA 1
ATOM 4004 C C . ALA A 1 245 ? 2.352 28.567 9.137 1.000 0.970 245 ALA A C 1
ATOM 4005 O O . ALA A 1 245 ? 1.240 28.837 9.580 1.000 0.970 245 ALA A O 1
ATOM 4012 N N . TYR A 1 246 ? 2.497 27.884 8.002 1.000 0.970 246 TYR A N 1
ATOM 4013 C CA . TYR A 1 246 ? 1.356 27.489 7.178 1.000 0.970 246 TYR A CA 1
ATOM 4014 C C . TYR A 1 246 ? 0.696 26.188 7.634 1.000 0.970 246 TYR A C 1
ATOM 4015 O O . TYR A 1 246 ? -0.478 26.188 8.025 1.000 0.970 246 TYR A O 1
ATOM 4033 N N . LEU A 1 247 ? 1.456 25.086 7.613 1.000 0.960 247 LEU A N 1
ATOM 4034 C CA . LEU A 1 247 ? 0.967 23.728 7.872 1.000 0.960 247 LEU A CA 1
ATOM 4035 C C . LEU A 1 247 ? 0.422 23.600 9.292 1.000 0.960 247 LEU A C 1
ATOM 4036 O O . LEU A 1 247 ? -0.591 22.938 9.515 1.000 0.960 247 LEU A O 1
ATOM 4052 N N . HIS A 1 248 ? 1.087 24.248 10.249 1.000 0.900 248 HIS A N 1
ATOM 4053 C CA . HIS A 1 248 ? 0.850 24.022 11.671 1.000 0.900 248 HIS A CA 1
ATOM 4054 C C . HIS A 1 248 ? 0.070 25.161 12.349 1.000 0.900 248 HIS A C 1
ATOM 4055 O O . HIS A 1 248 ? -0.216 25.060 13.533 1.000 0.900 248 HIS A O 1
ATOM 4069 N N . SER A 1 249 ? -0.337 26.208 11.621 1.000 0.930 249 SER A N 1
ATOM 4070 C CA . SER A 1 249 ? -1.193 27.282 12.172 1.000 0.930 249 SER A CA 1
ATOM 4071 C C . SER A 1 249 ? -2.581 27.320 11.536 1.000 0.930 249 SER A C 1
ATOM 4072 O O . SER A 1 249 ? -3.587 27.563 12.217 1.000 0.930 249 SER A O 1
ATOM 4080 N N . ALA A 1 250 ? -2.642 27.100 10.219 1.000 0.910 250 ALA A N 1
ATOM 4081 C CA . ALA A 1 250 ? -3.806 27.450 9.410 1.000 0.910 250 ALA A CA 1
ATOM 4082 C C . ALA A 1 250 ? -4.419 26.281 8.630 1.000 0.910 250 ALA A C 1
ATOM 4083 O O . ALA A 1 250 ? -5.606 26.333 8.336 1.000 0.910 250 ALA A O 1
ATOM 4090 N N . THR A 1 251 ? -3.643 25.246 8.300 1.000 0.960 251 THR A N 1
ATOM 4091 C CA . THR A 1 251 ? -4.024 24.294 7.244 1.000 0.960 251 THR A CA 1
ATOM 4092 C C . THR A 1 251 ? -4.054 22.836 7.718 1.000 0.960 251 THR A C 1
ATOM 4093 O O . THR A 1 251 ? -5.080 22.396 8.228 1.000 0.960 251 THR A O 1
ATOM 4104 N N . MET A 1 252 ? -2.951 22.085 7.607 1.000 0.970 252 MET A N 1
ATOM 4105 C CA . MET A 1 252 ? -2.902 20.625 7.821 1.000 0.970 252 MET A CA 1
ATOM 4106 C C . MET A 1 252 ? -3.476 20.198 9.173 1.000 0.970 252 MET A C 1
ATOM 4107 O O . MET A 1 252 ? -4.313 19.303 9.242 1.000 0.970 252 MET A O 1
ATOM 4121 N N . VAL A 1 253 ? -3.061 20.866 10.251 1.000 0.970 253 VAL A N 1
ATOM 4122 C CA . VAL A 1 253 ? -3.522 20.534 11.609 1.000 0.970 253 VAL A CA 1
ATOM 4123 C C . VAL A 1 253 ? -5.012 20.810 11.832 1.000 0.970 253 VAL A C 1
ATOM 4124 O O . VAL A 1 253 ? -5.610 20.270 12.758 1.000 0.970 253 VAL A O 1
ATOM 4137 N N . LYS A 1 254 ? -5.633 21.627 10.975 1.000 0.970 254 LYS A N 1
ATOM 4138 C CA . LYS A 1 254 ? -7.073 21.890 11.000 1.000 0.970 254 LYS A CA 1
ATOM 4139 C C . LYS A 1 254 ? -7.864 20.991 10.052 1.000 0.970 254 LYS A C 1
ATOM 4140 O O . LYS A 1 254 ? -9.083 20.990 10.144 1.000 0.970 254 LYS A O 1
ATOM 4159 N N . ALA A 1 255 ? -7.214 20.176 9.219 1.000 0.980 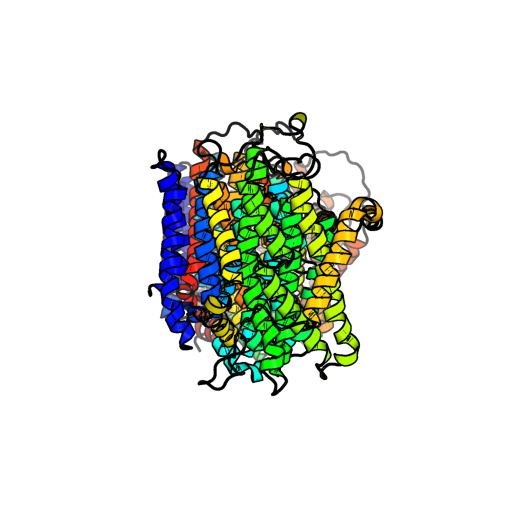255 ALA A N 1
ATOM 4160 C CA . ALA A 1 255 ? -7.908 19.192 8.386 1.000 0.980 255 ALA A CA 1
ATOM 4161 C C . ALA A 1 255 ? -8.698 18.191 9.246 1.000 0.980 255 ALA A C 1
ATOM 4162 O O . ALA A 1 255 ? -9.841 17.874 8.940 1.000 0.980 255 ALA A O 1
ATOM 4169 N N . GLY A 1 256 ? -8.128 17.756 10.376 1.000 0.980 256 GLY A N 1
ATOM 4170 C CA . GLY A 1 256 ? -8.848 16.911 11.333 1.000 0.980 256 GLY A CA 1
ATOM 4171 C C . GLY A 1 256 ? -10.038 17.617 11.991 1.000 0.980 256 GLY A C 1
ATOM 4172 O O . GLY A 1 256 ? -11.084 17.004 12.171 1.000 0.980 256 GLY A O 1
ATOM 4176 N N . ILE A 1 257 ? -9.909 18.916 12.287 1.000 0.980 257 ILE A N 1
ATOM 4177 C CA . ILE A 1 257 ? -11.011 19.734 12.821 1.000 0.980 257 ILE A CA 1
ATOM 4178 C C . ILE A 1 257 ? -12.125 19.873 11.779 1.000 0.980 257 ILE A C 1
ATOM 4179 O O . ILE A 1 257 ? -13.297 19.742 12.121 1.000 0.980 257 ILE A O 1
ATOM 4195 N N . TYR A 1 258 ? -11.758 20.086 10.512 1.000 0.980 258 TYR A N 1
ATOM 4196 C CA . TYR A 1 258 ? -12.704 20.134 9.404 1.000 0.980 258 TYR A CA 1
ATOM 4197 C C . TYR A 1 258 ? -13.495 18.828 9.279 1.000 0.980 258 TYR A C 1
ATOM 4198 O O . TYR A 1 258 ? -14.713 18.890 9.213 1.000 0.980 258 TYR A O 1
ATOM 4216 N N . VAL A 1 259 ? -12.843 17.658 9.319 1.000 0.980 259 VAL A N 1
ATOM 4217 C CA . VAL A 1 259 ? -13.540 16.357 9.255 1.000 0.980 259 VAL A CA 1
ATOM 4218 C C . VAL A 1 259 ? -14.504 16.183 10.429 1.000 0.980 259 VAL A C 1
ATOM 4219 O O . VAL A 1 259 ? -15.645 15.799 10.211 1.000 0.980 259 VAL A O 1
ATOM 4232 N N . ILE A 1 260 ? -14.097 16.522 11.657 1.000 0.980 260 ILE A N 1
ATOM 4233 C CA . ILE A 1 260 ? -14.997 16.447 12.820 1.000 0.980 260 ILE A CA 1
ATOM 4234 C C . ILE A 1 260 ? -16.223 17.339 12.601 1.000 0.980 260 ILE A C 1
ATOM 4235 O O . ILE A 1 260 ? -17.339 16.845 12.670 1.000 0.980 260 ILE A O 1
ATOM 4251 N N . ALA A 1 261 ? -16.029 18.614 12.254 1.000 0.970 261 ALA A N 1
ATOM 4252 C CA . ALA A 1 261 ? -17.131 19.545 12.007 1.000 0.970 261 ALA A CA 1
ATOM 4253 C C . ALA A 1 261 ? -18.036 19.101 10.842 1.000 0.970 261 ALA A C 1
ATOM 4254 O O . ALA A 1 261 ? -19.256 19.203 10.927 1.000 0.970 261 ALA A O 1
ATOM 4261 N N . ARG A 1 262 ? -17.444 18.577 9.764 1.000 0.970 262 ARG A N 1
ATOM 4262 C CA . ARG A 1 262 ? -18.149 18.148 8.550 1.000 0.970 262 ARG A CA 1
ATOM 4263 C C . ARG A 1 262 ? -18.976 16.878 8.752 1.000 0.970 262 ARG A C 1
ATOM 4264 O O . ARG A 1 262 ? -20.011 16.743 8.106 1.000 0.970 262 ARG A O 1
ATOM 4285 N N . PHE A 1 263 ? -18.533 15.977 9.630 1.000 0.970 263 PHE A N 1
ATOM 4286 C CA . PHE A 1 263 ? -19.220 14.724 9.964 1.000 0.970 263 PHE A CA 1
ATOM 4287 C C . PHE A 1 263 ? -20.062 14.807 11.251 1.000 0.970 263 PHE A C 1
ATOM 4288 O O . PHE A 1 263 ? -20.788 13.860 11.554 1.000 0.970 263 PHE A O 1
ATOM 4305 N N . SER A 1 264 ? -20.050 15.935 11.973 1.000 0.950 264 SER A N 1
ATOM 4306 C CA . SER A 1 264 ? -20.974 16.188 13.089 1.000 0.950 264 SER A CA 1
ATOM 4307 C C . SER A 1 264 ? -22.449 15.952 12.729 1.000 0.950 264 SER A C 1
ATOM 4308 O O . SER A 1 264 ? -23.101 15.259 13.504 1.000 0.950 264 SER A O 1
ATOM 4316 N N . PRO A 1 265 ? -22.983 16.394 11.567 1.000 0.930 265 PRO A N 1
ATOM 4317 C CA . PRO A 1 265 ? -24.371 16.096 11.201 1.000 0.930 265 PRO A CA 1
ATOM 4318 C C . PRO A 1 265 ? -24.687 14.595 11.126 1.000 0.930 265 PRO A C 1
ATOM 4319 O O . PRO A 1 265 ? -25.852 14.230 11.147 1.000 0.930 265 PRO A O 1
ATOM 4330 N N . ILE A 1 266 ? -23.673 13.729 11.009 1.000 0.940 266 ILE A N 1
ATOM 4331 C CA . ILE A 1 266 ? -23.837 12.275 10.899 1.000 0.940 266 ILE A CA 1
ATOM 4332 C C . ILE A 1 266 ? -23.725 11.604 12.273 1.000 0.940 266 ILE A C 1
ATOM 4333 O O . ILE A 1 266 ? -24.548 10.763 12.620 1.000 0.940 266 ILE A O 1
ATOM 4349 N N . PHE A 1 267 ? -22.715 11.969 13.070 1.000 0.950 267 PHE A N 1
ATOM 4350 C CA . PHE A 1 267 ? -22.378 11.234 14.298 1.000 0.950 267 PHE A CA 1
ATOM 4351 C C . PHE A 1 267 ? -22.755 11.939 15.608 1.000 0.950 267 PHE A C 1
ATOM 4352 O O . PHE A 1 267 ? -22.812 11.278 16.649 1.000 0.950 267 PHE A O 1
ATOM 4369 N N . ALA A 1 268 ? -23.012 13.253 15.590 1.000 0.900 268 ALA A N 1
ATOM 4370 C CA . ALA A 1 268 ? -23.176 14.053 16.808 1.000 0.900 268 ALA A CA 1
ATOM 4371 C C . ALA A 1 268 ? -24.452 13.750 17.607 1.000 0.900 268 ALA A C 1
ATOM 4372 O O . ALA A 1 268 ? -24.502 14.080 18.785 1.000 0.900 268 ALA A O 1
ATOM 4379 N N . PHE A 1 269 ? -25.432 13.063 17.015 1.000 0.860 269 PHE A N 1
ATOM 4380 C CA . PHE A 1 269 ? -26.602 12.529 17.724 1.000 0.860 269 PHE A CA 1
ATOM 4381 C C . PHE A 1 269 ? -26.261 11.406 18.711 1.000 0.860 269 PHE A C 1
ATOM 4382 O O . PHE A 1 269 ? -27.089 11.025 19.534 1.000 0.860 269 PHE A O 1
ATOM 4399 N N . SER A 1 270 ? -25.072 10.811 18.607 1.000 0.890 270 SER A N 1
ATOM 4400 C CA . SER A 1 270 ? -24.661 9.749 19.517 1.000 0.890 270 SER A CA 1
ATOM 4401 C C . SER A 1 270 ? -23.984 10.305 20.765 1.000 0.890 270 SER A C 1
ATOM 4402 O O . SER A 1 270 ? -23.139 11.204 20.708 1.000 0.890 270 SER A O 1
ATOM 4410 N N . ALA A 1 271 ? -24.267 9.679 21.906 1.000 0.880 271 ALA A N 1
ATOM 4411 C CA . ALA A 1 271 ? -23.591 9.997 23.158 1.000 0.880 271 ALA A CA 1
ATOM 4412 C C . ALA A 1 271 ? -22.074 9.753 23.071 1.000 0.880 271 ALA A C 1
ATOM 4413 O O . ALA A 1 271 ? -21.279 10.490 23.658 1.000 0.880 271 ALA A O 1
ATOM 4420 N N . GLN A 1 272 ? -21.648 8.719 22.337 1.000 0.920 272 GLN A N 1
ATOM 4421 C CA . GLN A 1 272 ? -20.233 8.381 22.202 1.000 0.920 272 GLN A CA 1
ATOM 4422 C C . GLN A 1 272 ? -19.445 9.491 21.495 1.000 0.920 272 GLN A C 1
ATOM 4423 O O . GLN A 1 272 ? -18.332 9.791 21.926 1.000 0.920 272 GLN A O 1
ATOM 4437 N N . TRP A 1 273 ? -20.011 10.135 20.465 1.000 0.940 273 TRP A N 1
ATOM 4438 C CA . TRP A 1 273 ? -19.371 11.266 19.786 1.000 0.940 273 TRP A CA 1
ATOM 4439 C C . TRP A 1 273 ? -19.102 12.424 20.750 1.000 0.940 273 TRP A C 1
ATOM 4440 O O . TRP A 1 273 ? -17.959 12.879 20.855 1.000 0.940 273 TRP A O 1
ATOM 4461 N N . PHE A 1 274 ? -20.124 12.845 21.507 1.000 0.910 274 PHE A N 1
ATOM 4462 C CA . PHE A 1 274 ? -19.996 13.891 22.525 1.000 0.910 274 PHE A CA 1
ATOM 4463 C C . PHE A 1 274 ? -18.857 13.572 23.502 1.000 0.910 274 PHE A C 1
ATOM 4464 O O . PHE A 1 274 ? -17.953 14.390 23.682 1.000 0.910 274 PHE A O 1
ATOM 4481 N N . TRP A 1 275 ? -18.837 12.369 24.086 1.000 0.910 275 TRP A N 1
ATOM 4482 C CA . TRP A 1 275 ? -17.824 12.001 25.079 1.000 0.910 275 TRP A CA 1
ATOM 4483 C C . TRP A 1 275 ? -16.419 11.881 24.487 1.000 0.910 275 TRP A C 1
ATOM 4484 O O . TRP A 1 275 ? -15.481 12.451 25.047 1.000 0.910 275 TRP A O 1
ATOM 4505 N N . ILE A 1 276 ? -16.250 11.185 23.358 1.000 0.960 276 ILE A N 1
ATOM 4506 C CA . ILE A 1 276 ? -14.928 10.933 22.766 1.000 0.960 276 ILE A CA 1
ATOM 4507 C C . ILE A 1 276 ? -14.291 12.243 22.295 1.000 0.960 276 ILE A C 1
ATOM 4508 O O . ILE A 1 276 ? -13.147 12.533 22.651 1.000 0.960 276 ILE A O 1
ATOM 4524 N N . VAL A 1 277 ? -15.019 13.052 21.521 1.000 0.970 277 VAL A N 1
ATOM 4525 C CA . VAL A 1 277 ? -14.485 14.293 20.942 1.000 0.970 277 VAL A CA 1
ATOM 4526 C C . VAL A 1 277 ? -14.168 15.301 22.043 1.000 0.970 277 VAL A C 1
ATOM 4527 O O . VAL A 1 277 ? -13.074 15.875 22.067 1.000 0.970 277 VAL A O 1
ATOM 4540 N N . SER A 1 278 ? -15.074 15.457 23.009 1.000 0.950 278 SER A N 1
ATOM 4541 C CA . SER A 1 278 ? -14.881 16.413 24.095 1.000 0.950 278 SER A CA 1
ATOM 4542 C C . SER A 1 278 ? -13.713 16.040 25.003 1.000 0.950 278 SER A C 1
ATOM 4543 O O . SER A 1 278 ? -12.837 16.875 25.233 1.000 0.950 278 SER A O 1
ATOM 4551 N N . LEU A 1 279 ? -13.650 14.789 25.487 1.000 0.950 279 LEU A N 1
ATOM 4552 C CA . LEU A 1 279 ? -12.591 14.340 26.400 1.000 0.950 279 LEU A CA 1
ATOM 4553 C C . LEU A 1 279 ? -11.220 14.351 25.733 1.000 0.950 279 LEU A C 1
ATOM 4554 O O . LEU A 1 279 ? -10.263 14.837 26.335 1.000 0.950 279 LEU A O 1
ATOM 4570 N N . VAL A 1 280 ? -11.106 13.855 24.496 1.000 0.980 280 VAL A N 1
ATOM 4571 C CA . VAL A 1 280 ? -9.826 13.858 23.771 1.000 0.980 280 VAL A CA 1
ATOM 4572 C C . VAL A 1 280 ? -9.338 15.292 23.558 1.000 0.980 280 VAL A C 1
ATOM 4573 O O . VAL A 1 280 ? -8.159 15.570 23.802 1.000 0.980 280 VAL A O 1
ATOM 4586 N N . GLY A 1 281 ? -10.225 16.220 23.185 1.000 0.980 281 GLY A N 1
ATOM 4587 C CA . GLY A 1 281 ? -9.887 17.636 23.036 1.000 0.980 281 GLY A CA 1
ATOM 4588 C C . GLY A 1 281 ? -9.441 18.281 24.351 1.000 0.980 281 GLY A C 1
ATOM 4589 O O . GLY A 1 281 ? -8.368 18.889 24.418 1.000 0.980 281 GLY A O 1
ATOM 4593 N N . LEU A 1 282 ? -10.214 18.089 25.423 1.000 0.960 282 LEU A N 1
ATOM 4594 C CA . LEU A 1 282 ? -9.945 18.673 26.739 1.000 0.960 282 LEU A CA 1
ATOM 4595 C C . LEU A 1 282 ? -8.626 18.143 27.327 1.000 0.960 282 LEU A C 1
ATOM 4596 O O . LEU A 1 282 ? -7.778 18.920 27.779 1.000 0.960 282 LEU A O 1
ATOM 4612 N N . PHE A 1 283 ? -8.401 16.827 27.241 1.000 0.970 283 PHE A N 1
ATOM 4613 C CA . PHE A 1 283 ? -7.165 16.191 27.701 1.000 0.970 283 PHE A CA 1
ATOM 4614 C C . PHE A 1 283 ? -5.958 16.684 26.893 1.000 0.970 283 PHE A C 1
ATOM 4615 O O . PHE A 1 283 ? -4.913 17.008 27.462 1.000 0.970 283 PHE A O 1
ATOM 4632 N N . THR A 1 284 ? -6.111 16.839 25.574 1.000 0.980 284 THR A N 1
ATOM 4633 C CA . THR A 1 284 ? -5.078 17.411 24.697 1.000 0.980 284 THR A CA 1
ATOM 4634 C C . THR A 1 284 ? -4.771 18.870 25.052 1.000 0.980 284 THR A C 1
ATOM 4635 O O . THR A 1 284 ? -3.598 19.254 25.086 1.000 0.980 284 THR A O 1
ATOM 4646 N N . MET A 1 285 ? -5.787 19.683 25.367 1.000 0.970 285 MET A N 1
ATOM 4647 C CA . MET A 1 285 ? -5.625 21.093 25.740 1.000 0.970 285 MET A CA 1
ATOM 4648 C C . MET A 1 285 ? -4.760 21.261 26.992 1.000 0.970 285 MET A C 1
ATOM 4649 O O . MET A 1 285 ? -3.797 22.043 26.981 1.000 0.970 285 MET A O 1
ATOM 4663 N N . VAL A 1 286 ? -5.076 20.516 28.055 1.000 0.970 286 VAL A N 1
ATOM 4664 C CA . VAL A 1 286 ? -4.326 20.532 29.320 1.000 0.970 286 VAL A CA 1
ATOM 4665 C C . VAL A 1 286 ? -2.920 19.968 29.118 1.000 0.970 286 VAL A C 1
ATOM 4666 O O . VAL A 1 286 ? -1.937 20.578 29.538 1.000 0.970 286 VAL A O 1
ATOM 4679 N N . TRP A 1 287 ? -2.799 18.846 28.407 1.000 0.940 287 TRP A N 1
ATOM 4680 C CA . TRP A 1 287 ? -1.511 18.201 28.159 1.000 0.940 287 TRP A CA 1
ATOM 4681 C C . TRP A 1 287 ? -0.556 19.085 27.348 1.000 0.940 287 TRP A C 1
ATOM 4682 O O . TRP A 1 287 ? 0.614 19.263 27.706 1.000 0.940 287 TRP A O 1
ATOM 4703 N N . GLY A 1 288 ? -1.060 19.682 26.266 1.000 0.960 288 GLY A N 1
ATOM 4704 C CA . GLY A 1 288 ? -0.295 20.575 25.404 1.000 0.960 288 GLY A CA 1
ATOM 4705 C C . GLY A 1 288 ? 0.160 21.837 26.136 1.000 0.960 288 GLY A C 1
ATOM 4706 O O . GLY A 1 288 ? 1.336 22.198 26.060 1.000 0.960 288 GLY A O 1
ATOM 4710 N N . SER A 1 289 ? -0.737 22.485 26.888 1.000 0.970 289 SER A N 1
ATOM 4711 C CA . SER A 1 289 ? -0.418 23.714 27.629 1.000 0.970 289 SER A CA 1
ATOM 4712 C C . SER A 1 289 ? 0.596 23.462 28.749 1.000 0.970 289 SER A C 1
ATOM 4713 O O . SER A 1 289 ? 1.559 24.223 28.881 1.000 0.970 289 SER A O 1
ATOM 4721 N N . PHE A 1 290 ? 0.460 22.351 29.481 1.000 0.940 290 PHE A N 1
ATOM 4722 C CA . PHE A 1 290 ? 1.423 21.927 30.497 1.000 0.940 290 PHE A CA 1
ATOM 4723 C C . PHE A 1 290 ? 2.819 21.691 29.897 1.000 0.940 290 PHE A C 1
ATOM 4724 O O . PHE A 1 290 ? 3.817 22.238 30.370 1.000 0.940 290 PHE A O 1
ATOM 4741 N N . HIS A 1 291 ? 2.925 20.933 28.801 1.000 0.930 291 HIS A N 1
ATOM 4742 C CA . HIS A 1 291 ? 4.228 20.659 28.191 1.000 0.930 291 HIS A CA 1
ATOM 4743 C C . HIS A 1 291 ? 4.850 21.847 27.446 1.000 0.930 291 HIS A C 1
ATOM 4744 O O . HIS A 1 291 ? 6.081 21.902 27.358 1.000 0.930 291 HIS A O 1
ATOM 4758 N N . ALA A 1 292 ? 4.063 22.827 26.987 1.000 0.950 292 ALA A N 1
ATOM 4759 C CA . ALA A 1 292 ? 4.583 24.059 26.390 1.000 0.950 292 ALA A CA 1
ATOM 4760 C C . ALA A 1 292 ? 5.472 24.851 27.371 1.000 0.950 292 ALA A C 1
ATOM 4761 O O . ALA A 1 292 ? 6.545 25.321 26.987 1.000 0.950 292 ALA A O 1
ATOM 4768 N N . VAL A 1 293 ? 5.104 24.924 28.660 1.000 0.940 293 VAL A N 1
ATOM 4769 C CA . VAL A 1 293 ? 5.880 25.641 29.696 1.000 0.940 293 VAL A CA 1
ATOM 4770 C C . VAL A 1 293 ? 7.278 25.037 29.898 1.000 0.940 293 VAL A C 1
ATOM 4771 O O . VAL A 1 293 ? 8.227 25.755 30.230 1.000 0.940 293 VAL A O 1
ATOM 4784 N N . LYS A 1 294 ? 7.457 23.734 29.660 1.000 0.910 294 LYS A N 1
ATOM 4785 C CA . LYS A 1 294 ? 8.755 23.051 29.792 1.000 0.910 294 LYS A CA 1
ATOM 4786 C C . LYS A 1 294 ? 9.750 23.420 28.682 1.000 0.910 294 LYS A C 1
ATOM 4787 O O . LYS A 1 294 ? 10.952 23.435 28.953 1.000 0.910 294 LYS A O 1
ATOM 4806 N N . GLN A 1 295 ? 9.282 23.719 27.467 1.000 0.920 295 GLN A N 1
ATOM 4807 C CA . GLN A 1 295 ? 10.139 23.849 26.277 1.000 0.920 295 GLN A CA 1
ATOM 4808 C C . GLN A 1 295 ? 11.080 25.059 26.330 1.000 0.920 295 GLN A C 1
ATOM 4809 O O . GLN A 1 295 ? 10.733 26.099 26.889 1.000 0.920 295 GLN A O 1
ATOM 4823 N N . THR A 1 296 ? 12.285 24.921 25.770 1.000 0.910 296 THR A N 1
ATOM 4824 C CA . THR A 1 296 ? 13.313 25.983 25.731 1.000 0.910 296 THR A CA 1
ATOM 4825 C C . THR A 1 296 ? 13.559 26.571 24.345 1.000 0.910 296 THR A C 1
ATOM 4826 O O . THR A 1 296 ? 14.263 27.564 24.237 1.000 0.910 296 THR A O 1
ATOM 4837 N N . ASP A 1 297 ? 13.002 25.963 23.305 1.000 0.930 297 ASP A N 1
ATOM 4838 C CA . ASP A 1 297 ? 13.072 26.439 21.926 1.000 0.930 297 ASP A CA 1
ATOM 4839 C C . ASP A 1 297 ? 11.764 27.159 21.559 1.000 0.930 297 ASP A C 1
ATOM 4840 O O . ASP A 1 297 ? 10.678 26.665 21.882 1.000 0.930 297 ASP A O 1
ATOM 4849 N N . LEU A 1 298 ? 11.860 28.323 20.905 1.000 0.950 298 LEU A N 1
ATOM 4850 C CA . LEU A 1 298 ? 10.701 29.161 20.571 1.000 0.950 298 LEU A CA 1
ATOM 4851 C C . LEU A 1 298 ? 9.681 28.436 19.674 1.000 0.950 298 LEU A C 1
ATOM 4852 O O . LEU A 1 298 ? 8.487 28.444 19.988 1.000 0.950 298 LEU A O 1
ATOM 4868 N N . LYS A 1 299 ? 10.123 27.749 18.605 1.000 0.950 299 LYS A N 1
ATOM 4869 C CA . LYS A 1 299 ? 9.213 26.966 17.742 1.000 0.950 299 LYS A CA 1
ATOM 4870 C C . LYS A 1 299 ? 8.572 25.812 18.506 1.000 0.950 299 LYS A C 1
ATOM 4871 O O . LYS A 1 299 ? 7.392 25.545 18.319 1.000 0.950 299 LYS A O 1
ATOM 4890 N N . SER A 1 300 ? 9.313 25.147 19.388 1.000 0.940 300 SER A N 1
ATOM 4891 C CA . SER A 1 300 ? 8.796 24.045 20.206 1.000 0.940 300 SER A CA 1
ATOM 4892 C C . SER A 1 300 ? 7.718 24.513 21.190 1.000 0.940 300 SER A C 1
ATOM 4893 O O . SER A 1 300 ? 6.715 23.819 21.357 1.000 0.940 300 SER A O 1
ATOM 4901 N N . ILE A 1 301 ? 7.860 25.698 21.808 1.000 0.960 301 ILE A N 1
ATOM 4902 C CA . ILE A 1 301 ? 6.773 26.313 22.598 1.000 0.960 301 ILE A CA 1
ATOM 4903 C C . ILE A 1 301 ? 5.553 26.562 21.700 1.000 0.960 301 ILE A C 1
ATOM 4904 O O . ILE A 1 301 ? 4.428 26.212 22.069 1.000 0.960 301 ILE A O 1
ATOM 4920 N N . LEU A 1 302 ? 5.759 27.125 20.505 1.000 0.970 302 LEU A N 1
ATOM 4921 C CA . LEU A 1 302 ? 4.674 27.351 19.547 1.000 0.970 302 LEU A CA 1
ATOM 4922 C C . LEU A 1 302 ? 4.003 26.041 19.089 1.000 0.970 302 LEU A C 1
ATOM 4923 O O . LEU A 1 302 ? 2.781 26.012 18.967 1.000 0.970 302 LEU A O 1
ATOM 4939 N N . ALA A 1 303 ? 4.743 24.940 18.937 1.000 0.960 303 ALA A N 1
ATOM 4940 C CA . ALA A 1 303 ? 4.199 23.628 18.578 1.000 0.960 303 ALA A CA 1
ATOM 4941 C C . ALA A 1 303 ? 3.271 23.069 19.664 1.000 0.960 303 ALA A C 1
ATOM 4942 O O . ALA A 1 303 ? 2.115 22.761 19.394 1.000 0.960 303 ALA A O 1
ATOM 4949 N N . PHE A 1 304 ? 3.732 22.995 20.914 1.000 0.960 304 PHE A N 1
ATOM 4950 C CA . PHE A 1 304 ? 2.896 22.506 22.018 1.000 0.960 304 PHE A CA 1
ATOM 4951 C C . PHE A 1 304 ? 1.718 23.438 22.322 1.000 0.960 304 PHE A C 1
ATOM 4952 O O . PHE A 1 304 ? 0.614 22.968 22.597 1.000 0.960 304 PHE A O 1
ATOM 4969 N N . SER A 1 305 ? 1.916 24.754 22.213 1.000 0.970 305 SER A N 1
ATOM 4970 C CA . SER A 1 305 ? 0.803 25.701 22.313 1.000 0.970 305 SER A CA 1
ATOM 4971 C C . SER A 1 305 ? -0.161 25.604 21.130 1.000 0.970 305 SER A C 1
ATOM 4972 O O . SER A 1 305 ? -1.287 26.054 21.260 1.000 0.970 305 SER A O 1
ATOM 4980 N N . THR A 1 306 ? 0.232 25.048 19.981 1.000 0.980 306 THR A N 1
ATOM 4981 C CA . THR A 1 306 ? -0.693 24.719 18.885 1.000 0.980 306 THR A CA 1
ATOM 4982 C C . THR A 1 306 ? -1.508 23.482 19.247 1.000 0.980 306 THR A C 1
ATOM 4983 O O . THR A 1 306 ? -2.730 23.547 19.210 1.000 0.980 306 THR A O 1
ATOM 4994 N N . VAL A 1 307 ? -0.859 22.392 19.685 1.000 0.980 307 VAL A N 1
ATOM 4995 C CA . VAL A 1 307 ? -1.538 21.171 20.176 1.000 0.980 307 VAL A CA 1
ATOM 4996 C C . VAL A 1 307 ? -2.618 21.521 21.203 1.000 0.980 307 VAL A C 1
ATOM 4997 O O . VAL A 1 307 ? -3.760 21.092 21.077 1.000 0.980 307 VAL A O 1
ATOM 5010 N N . SER A 1 308 ? -2.272 22.361 22.183 1.000 0.970 308 SER A N 1
ATOM 5011 C CA . SER A 1 308 ? -3.205 22.807 23.219 1.000 0.970 308 SER A CA 1
ATOM 5012 C C . SER A 1 308 ? -4.443 23.513 22.650 1.000 0.970 308 SER A C 1
ATOM 5013 O O . SER A 1 308 ? -5.568 23.189 23.019 1.000 0.970 308 SER A O 1
ATOM 5021 N N . GLN A 1 309 ? -4.243 24.448 21.718 1.000 0.960 309 GLN A N 1
ATOM 5022 C CA . GLN A 1 309 ? -5.319 25.243 21.120 1.000 0.960 309 GLN A CA 1
ATOM 5023 C C . GLN A 1 309 ? -6.191 24.406 20.173 1.000 0.960 309 GLN A C 1
ATOM 5024 O O . GLN A 1 309 ? -7.402 24.595 20.126 1.000 0.960 309 GLN A O 1
ATOM 5038 N N . LEU A 1 310 ? -5.609 23.434 19.464 1.000 0.980 310 LEU A N 1
ATOM 5039 C CA . LEU A 1 310 ? -6.375 22.463 18.676 1.000 0.980 310 LEU A CA 1
ATOM 5040 C C . LEU A 1 310 ? -7.247 21.586 19.582 1.000 0.980 310 LEU A C 1
ATOM 5041 O O . LEU A 1 310 ? -8.402 21.338 19.251 1.000 0.980 310 LEU A O 1
ATOM 5057 N N . GLY A 1 311 ? -6.721 21.169 20.740 1.000 0.980 311 GLY A N 1
ATOM 5058 C CA . GLY A 1 311 ? -7.496 20.459 21.761 1.000 0.980 311 GLY A CA 1
ATOM 5059 C C . GLY A 1 311 ? -8.671 21.284 22.290 1.000 0.980 311 GLY A C 1
ATOM 5060 O O . GLY A 1 311 ? -9.783 20.776 22.391 1.000 0.980 311 GLY A O 1
ATOM 5064 N N . MET A 1 312 ? -8.457 22.580 22.535 1.000 0.970 312 MET A N 1
ATOM 5065 C CA . MET A 1 312 ? -9.517 23.514 22.928 1.000 0.970 312 MET A CA 1
ATOM 5066 C C . MET A 1 312 ? -10.648 23.558 21.885 1.000 0.970 312 MET A C 1
ATOM 5067 O O . MET A 1 312 ? -11.808 23.369 22.244 1.000 0.970 312 MET A O 1
ATOM 5081 N N . ILE A 1 313 ? -10.317 23.723 20.594 1.000 0.970 313 ILE A N 1
ATOM 5082 C CA . ILE A 1 313 ? -11.303 23.756 19.493 1.000 0.970 313 ILE A CA 1
ATOM 5083 C C . ILE A 1 313 ? -12.068 22.433 19.389 1.000 0.970 313 ILE A C 1
ATOM 5084 O O . ILE A 1 313 ? -13.291 22.443 19.278 1.000 0.970 313 ILE A O 1
ATOM 5100 N N . ILE A 1 314 ? -11.368 21.298 19.466 1.000 0.980 314 ILE A N 1
ATOM 5101 C CA . ILE A 1 314 ? -12.003 19.976 19.416 1.000 0.980 314 ILE A CA 1
ATOM 5102 C C . ILE A 1 314 ? -12.906 19.744 20.631 1.000 0.980 314 ILE A C 1
ATOM 5103 O O . ILE A 1 314 ? -14.009 19.238 20.456 1.000 0.980 314 ILE A O 1
ATOM 5119 N N . SER A 1 315 ? -12.512 20.184 21.832 1.000 0.960 315 SER A N 1
ATOM 5120 C CA . SER A 1 315 ? -13.367 20.062 23.021 1.000 0.960 315 SER A CA 1
ATOM 5121 C C . SER A 1 315 ? -14.684 20.828 22.870 1.000 0.960 315 SER A C 1
ATOM 5122 O O . SER A 1 315 ? -15.735 20.321 23.247 1.000 0.960 315 SER A O 1
ATOM 5130 N N . MET A 1 316 ? -14.641 22.016 22.253 1.000 0.960 316 MET A N 1
ATOM 5131 C CA . MET A 1 316 ? -15.831 22.824 21.982 1.000 0.960 316 MET A CA 1
ATOM 5132 C C . MET A 1 316 ? -16.722 22.201 20.907 1.000 0.960 316 MET A C 1
ATOM 5133 O O . MET A 1 316 ? -17.937 22.184 21.072 1.000 0.960 316 MET A O 1
ATOM 5147 N N . LEU A 1 317 ? -16.138 21.648 19.838 1.000 0.960 317 LEU A N 1
ATOM 5148 C CA . LEU A 1 317 ? -16.901 20.907 18.828 1.000 0.960 317 LEU A CA 1
ATOM 5149 C C . LEU A 1 317 ? -17.590 19.679 19.430 1.000 0.960 317 LEU A C 1
ATOM 5150 O O . LEU A 1 317 ? -18.763 19.454 19.146 1.000 0.960 317 LEU A O 1
ATOM 5166 N N . GLY A 1 318 ? -16.904 18.927 20.295 1.000 0.940 318 GLY A N 1
ATOM 5167 C CA . GLY A 1 318 ? -17.508 17.803 21.011 1.000 0.940 318 GLY A CA 1
ATOM 5168 C C . GLY A 1 318 ? -18.676 18.241 21.897 1.000 0.940 318 GLY A C 1
ATOM 5169 O O . GLY A 1 318 ? -19.761 17.676 21.797 1.000 0.940 318 GLY A O 1
ATOM 5173 N N . VAL A 1 319 ? -18.486 19.301 22.691 1.000 0.910 319 VAL A N 1
ATOM 5174 C CA . VAL A 1 319 ? -19.529 19.866 23.560 1.000 0.910 319 VAL A CA 1
ATOM 5175 C C . VAL A 1 319 ? -20.728 20.374 22.760 1.000 0.910 319 VAL A C 1
ATOM 5176 O O . VAL A 1 319 ? -21.865 20.204 23.190 1.000 0.910 319 VAL A O 1
ATOM 5189 N N . SER A 1 320 ? -20.490 20.955 21.580 1.000 0.910 320 SER A N 1
ATOM 5190 C CA . SER A 1 320 ? -21.557 21.504 20.740 1.000 0.910 320 SER A CA 1
ATOM 5191 C C . SER A 1 320 ? -22.582 20.464 20.278 1.000 0.910 320 SER A C 1
ATOM 5192 O O . SER A 1 320 ? -23.712 20.840 19.980 1.000 0.910 320 SER A O 1
ATOM 5200 N N . ALA A 1 321 ? -22.231 19.171 20.290 1.000 0.880 321 ALA A N 1
ATOM 5201 C CA . ALA A 1 321 ? -23.149 18.078 19.967 1.000 0.880 321 ALA A CA 1
ATOM 5202 C C . ALA A 1 321 ? -24.361 18.012 20.916 1.000 0.880 321 ALA A C 1
ATOM 5203 O O . ALA A 1 321 ? -25.427 17.548 20.523 1.000 0.880 321 ALA A O 1
ATOM 5210 N N . ALA A 1 322 ? -24.231 18.543 22.139 1.000 0.830 322 ALA A N 1
ATOM 5211 C CA . ALA A 1 322 ? -25.330 18.638 23.099 1.000 0.830 322 ALA A CA 1
ATOM 5212 C C . ALA A 1 322 ? -26.544 19.422 22.560 1.000 0.830 322 ALA A C 1
ATOM 5213 O O . ALA A 1 322 ? -27.675 19.140 22.956 1.000 0.830 322 ALA A O 1
ATOM 5220 N N . ALA A 1 323 ? -26.334 20.361 21.627 1.000 0.830 323 ALA A N 1
ATOM 5221 C CA . ALA A 1 323 ? -27.407 21.149 21.022 1.000 0.830 323 ALA A CA 1
ATOM 5222 C C . ALA A 1 323 ? -28.419 20.309 20.216 1.000 0.830 323 ALA A C 1
ATOM 5223 O O . ALA A 1 323 ? -29.562 20.729 20.087 1.000 0.830 323 ALA A O 1
ATOM 5230 N N . LEU A 1 324 ? -28.033 19.130 19.701 1.000 0.800 324 LEU A N 1
ATOM 5231 C CA . LEU A 1 324 ? -28.912 18.253 18.907 1.000 0.800 324 LEU A CA 1
ATOM 5232 C C . LEU A 1 324 ? -29.919 17.443 19.745 1.000 0.800 324 LEU A C 1
ATOM 5233 O O . LEU A 1 324 ? -30.793 16.792 19.179 1.000 0.800 324 LEU A O 1
ATOM 5249 N N . HIS A 1 325 ? -29.802 17.449 21.075 1.000 0.740 325 HIS A N 1
ATOM 5250 C CA . HIS A 1 325 ? -30.621 16.610 21.957 1.000 0.740 325 HIS A CA 1
ATOM 5251 C C . HIS A 1 325 ? -31.794 17.336 22.637 1.000 0.740 325 HIS A C 1
ATOM 5252 O O . HIS A 1 325 ? -32.603 16.670 23.278 1.000 0.740 325 HIS A O 1
ATOM 5266 N N . TYR A 1 326 ? -31.903 18.666 22.534 1.000 0.610 326 TYR A N 1
ATOM 5267 C CA . TYR A 1 326 ? -32.919 19.455 23.243 1.000 0.610 326 TYR A CA 1
ATOM 5268 C C . TYR A 1 326 ? -33.488 20.590 22.396 1.000 0.610 326 TYR A C 1
ATOM 5269 O O . TYR A 1 326 ? -32.830 21.117 21.506 1.000 0.610 326 TYR A O 1
ATOM 5287 N N . GLY A 1 327 ? -34.691 21.035 22.766 1.000 0.540 327 GLY A N 1
ATOM 5288 C CA . GLY A 1 327 ? -35.347 22.187 22.145 1.000 0.540 327 GLY A CA 1
ATOM 5289 C C . GLY A 1 327 ? -34.734 23.553 22.490 1.000 0.540 327 GLY A C 1
ATOM 5290 O O . GLY A 1 327 ? -35.022 24.526 21.806 1.000 0.540 327 GLY A O 1
ATOM 5294 N N . HIS A 1 328 ? -33.877 23.665 23.515 1.000 0.550 328 HIS A N 1
ATOM 5295 C CA . HIS A 1 328 ? -33.176 24.920 23.843 1.000 0.550 328 HIS A CA 1
ATOM 5296 C C . HIS A 1 328 ? -31.872 25.069 23.052 1.000 0.550 328 HIS A C 1
ATOM 5297 O O . HIS A 1 328 ? -30.766 25.091 23.596 1.000 0.550 328 HIS A O 1
ATOM 5311 N N . THR A 1 329 ? -32.030 25.170 21.738 1.000 0.630 329 THR A N 1
ATOM 5312 C CA . THR A 1 329 ? -30.965 25.113 20.732 1.000 0.630 329 THR A CA 1
ATOM 5313 C C . THR A 1 329 ? -29.921 26.227 20.899 1.000 0.630 329 THR A C 1
ATOM 5314 O O . THR A 1 329 ? -28.722 25.944 20.922 1.000 0.630 329 THR A O 1
ATOM 5325 N N . GLU A 1 330 ? -30.338 27.478 21.122 1.000 0.660 330 GLU A N 1
ATOM 5326 C CA . GLU A 1 330 ? -29.431 28.629 21.300 1.000 0.660 330 GLU A CA 1
ATOM 5327 C C . GLU A 1 330 ? -28.486 28.511 22.504 1.000 0.660 330 GLU A C 1
ATOM 5328 O O . GLU A 1 330 ? -27.395 29.089 22.519 1.000 0.660 330 GLU A O 1
ATOM 5340 N N . TYR A 1 331 ? -28.876 27.756 23.535 1.000 0.670 331 TYR A N 1
ATOM 5341 C CA . TYR A 1 331 ? -28.099 27.692 24.767 1.000 0.670 331 TYR A CA 1
ATOM 5342 C C . TYR A 1 331 ? -26.775 26.938 24.570 1.000 0.670 331 TYR A C 1
ATOM 5343 O O . TYR A 1 331 ? -25.736 27.375 25.076 1.000 0.670 331 TYR A O 1
ATOM 5361 N N . TYR A 1 332 ? -26.783 25.855 23.786 1.000 0.770 332 TYR A N 1
ATOM 5362 C CA . TYR A 1 332 ? -25.621 24.981 23.572 1.000 0.770 332 TYR A CA 1
ATOM 5363 C C . TYR A 1 332 ? -24.862 25.261 22.262 1.000 0.770 332 TYR A C 1
ATOM 5364 O O . TYR A 1 332 ? -23.669 24.955 22.166 1.000 0.770 332 TYR A O 1
ATOM 5382 N N . THR A 1 333 ? -25.488 25.904 21.269 1.000 0.860 333 THR A N 1
ATOM 5383 C CA . THR A 1 333 ? -24.830 26.269 19.995 1.000 0.860 333 THR A CA 1
ATOM 5384 C C . THR A 1 333 ? -23.698 27.294 20.155 1.000 0.860 333 THR A C 1
ATOM 5385 O O . THR A 1 333 ? -22.816 27.362 19.293 1.000 0.860 333 THR A O 1
ATOM 5396 N N . VAL A 1 334 ? -23.625 28.008 21.291 1.000 0.870 334 VAL A N 1
ATOM 5397 C CA . VAL A 1 334 ? -22.492 28.889 21.654 1.000 0.870 334 VAL A CA 1
ATOM 5398 C C . VAL A 1 334 ? -21.145 28.163 21.585 1.000 0.870 334 VAL A C 1
ATOM 5399 O O . VAL A 1 334 ? -20.150 28.778 21.203 1.000 0.870 334 VAL A O 1
ATOM 5412 N N . ALA A 1 335 ? -21.100 26.855 21.859 1.000 0.920 335 ALA A N 1
ATOM 5413 C CA . ALA A 1 335 ? -19.873 26.069 21.753 1.000 0.920 335 ALA A CA 1
ATOM 5414 C C . ALA A 1 335 ? -19.367 25.946 20.306 1.000 0.920 335 ALA A C 1
ATOM 5415 O O . ALA A 1 335 ? -18.165 26.057 20.056 1.000 0.920 335 ALA A O 1
ATOM 5422 N N . ALA A 1 336 ? -20.268 25.784 19.333 1.000 0.930 336 ALA A N 1
ATOM 5423 C CA . ALA A 1 336 ? -19.899 25.783 17.918 1.000 0.930 336 ALA A CA 1
ATOM 5424 C C . ALA A 1 336 ? -19.452 27.178 17.463 1.000 0.930 336 ALA A C 1
ATOM 5425 O O . ALA A 1 336 ? -18.419 27.306 16.802 1.000 0.930 336 ALA A O 1
ATOM 5432 N N . MET A 1 337 ? -20.167 28.225 17.894 1.000 0.930 337 MET A N 1
ATOM 5433 C CA . MET A 1 337 ? -19.793 29.621 17.641 1.000 0.930 337 MET A CA 1
ATOM 5434 C C . MET A 1 337 ? -18.377 29.913 18.156 1.000 0.930 337 MET A C 1
ATOM 5435 O O . MET A 1 337 ? -17.528 30.417 17.418 1.000 0.930 337 MET A O 1
ATOM 5449 N N . ALA A 1 338 ? -18.092 29.523 19.402 1.000 0.940 338 ALA A N 1
ATOM 5450 C CA . ALA A 1 338 ? -16.790 29.675 20.042 1.000 0.940 338 ALA A CA 1
ATOM 5451 C C . ALA A 1 338 ? -15.697 28.896 19.305 1.000 0.940 338 ALA A C 1
ATOM 5452 O O . ALA A 1 338 ? -14.613 29.434 19.065 1.000 0.940 338 ALA A O 1
ATOM 5459 N N . ALA A 1 339 ? -15.985 27.657 18.892 1.000 0.960 339 ALA A N 1
ATOM 5460 C CA . ALA A 1 339 ? -15.056 26.834 18.128 1.000 0.960 339 ALA A CA 1
ATOM 5461 C C . ALA A 1 339 ? -14.664 27.482 16.794 1.000 0.960 339 ALA A C 1
ATOM 5462 O O . ALA A 1 339 ? -13.471 27.586 16.504 1.000 0.960 339 ALA A O 1
ATOM 5469 N N . ILE A 1 340 ? -15.635 27.956 16.005 1.000 0.960 340 ILE A N 1
ATOM 5470 C CA . ILE A 1 340 ? -15.387 28.591 14.700 1.000 0.960 340 ILE A CA 1
ATOM 5471 C C . ILE A 1 340 ? -14.671 29.929 14.873 1.000 0.960 340 ILE A C 1
ATOM 5472 O O . ILE A 1 340 ? -13.690 30.211 14.182 1.000 0.960 340 ILE A O 1
ATOM 5488 N N . PHE A 1 341 ? -15.101 30.741 15.834 1.000 0.950 341 PHE A N 1
ATOM 5489 C CA . PHE A 1 341 ? -14.466 32.026 16.085 1.000 0.950 341 PHE A CA 1
ATOM 5490 C C . PHE A 1 341 ? -13.007 31.861 16.533 1.000 0.950 341 PHE A C 1
ATOM 5491 O O . PHE A 1 341 ? -12.093 32.503 16.005 1.000 0.950 341 PHE A O 1
ATOM 5508 N N . HIS A 1 342 ? -12.755 30.925 17.450 1.000 0.950 342 HIS A N 1
ATOM 5509 C CA . HIS A 1 342 ? -11.403 30.626 17.907 1.000 0.950 342 HIS A CA 1
ATOM 5510 C C . HIS A 1 342 ? -10.539 29.978 16.822 1.000 0.950 342 HIS A C 1
ATOM 5511 O O . HIS A 1 342 ? -9.332 30.211 16.769 1.000 0.950 342 HIS A O 1
ATOM 5525 N N . LEU A 1 343 ? -11.138 29.209 15.912 1.000 0.960 343 LEU A N 1
ATOM 5526 C CA . LEU A 1 343 ? -10.453 28.655 14.746 1.000 0.960 343 LEU A CA 1
ATOM 5527 C C . LEU A 1 343 ? -9.876 29.766 13.849 1.000 0.960 343 LEU A C 1
ATOM 5528 O O . LEU A 1 343 ? -8.711 29.657 13.430 1.000 0.960 343 LEU A O 1
ATOM 5544 N N . ILE A 1 344 ? -10.653 30.829 13.601 1.000 0.950 344 ILE A N 1
ATOM 5545 C CA . ILE A 1 344 ? -10.225 32.022 12.850 1.000 0.950 344 ILE A CA 1
ATOM 5546 C C . ILE A 1 344 ? -9.128 32.763 13.622 1.000 0.950 344 ILE A C 1
ATOM 5547 O O . ILE A 1 344 ? -8.042 32.979 13.079 1.000 0.950 344 ILE A O 1
ATOM 5563 N N . ASN A 1 345 ? -9.362 33.080 14.901 1.000 0.950 345 ASN A N 1
ATOM 5564 C CA . ASN A 1 345 ? -8.389 33.786 15.743 1.000 0.950 345 ASN A CA 1
ATOM 5565 C C . ASN A 1 345 ? -7.056 33.033 15.826 1.000 0.950 345 ASN A C 1
ATOM 5566 O O . ASN A 1 345 ? -5.990 33.613 15.628 1.000 0.950 345 ASN A O 1
ATOM 5577 N N . HIS A 1 346 ? -7.094 31.719 16.047 1.000 0.960 346 HIS A N 1
ATOM 5578 C CA . HIS A 1 346 ? -5.891 30.896 16.093 1.000 0.960 346 HIS A CA 1
ATOM 5579 C C . HIS A 1 346 ? -5.097 30.975 14.792 1.000 0.960 346 HIS A C 1
ATOM 5580 O O . HIS A 1 346 ? -3.872 31.015 14.822 1.000 0.960 346 HIS A O 1
ATOM 5594 N N . ALA A 1 347 ? -5.761 30.986 13.635 1.000 0.950 347 ALA A N 1
ATOM 5595 C CA . ALA A 1 347 ? -5.049 31.081 12.366 1.000 0.950 347 ALA A CA 1
ATOM 5596 C C . ALA A 1 347 ? -4.235 32.382 12.253 1.000 0.950 347 ALA A C 1
ATOM 5597 O O . ALA A 1 347 ? -3.091 32.341 11.798 1.000 0.950 347 ALA A O 1
ATOM 5604 N N . THR A 1 348 ? -4.800 33.508 12.701 1.000 0.930 348 THR A N 1
ATOM 5605 C CA . THR A 1 348 ? -4.183 34.835 12.585 1.000 0.930 348 THR A CA 1
ATOM 5606 C C . THR A 1 348 ? -3.016 35.021 13.549 1.000 0.930 348 THR A C 1
ATOM 5607 O O . THR A 1 348 ? -1.873 35.154 13.100 1.000 0.930 348 THR A O 1
ATOM 5618 N N . PHE A 1 349 ? -3.247 34.969 14.866 1.000 0.950 349 PHE A N 1
ATOM 5619 C CA . PHE A 1 349 ? -2.175 35.252 15.832 1.000 0.950 349 PHE A CA 1
ATOM 5620 C C . PHE A 1 349 ? -1.072 34.186 15.820 1.000 0.950 349 PHE A C 1
ATOM 5621 O O . PHE A 1 349 ? 0.091 34.483 16.093 1.000 0.950 349 PHE A O 1
ATOM 5638 N N . LYS A 1 350 ? -1.396 32.925 15.500 1.000 0.960 350 LYS A N 1
ATOM 5639 C CA . LYS A 1 350 ? -0.386 31.861 15.473 1.000 0.960 350 LYS A CA 1
ATOM 5640 C C . LYS A 1 350 ? 0.508 31.969 14.241 1.000 0.960 350 LYS A C 1
ATOM 5641 O O . LYS A 1 350 ? 1.715 31.754 14.353 1.000 0.960 350 LYS A O 1
ATOM 5660 N N . GLY A 1 351 ? -0.059 32.381 13.103 1.000 0.970 351 GLY A N 1
ATOM 5661 C CA . GLY A 1 351 ? 0.707 32.709 11.903 1.000 0.970 351 GLY A CA 1
ATOM 5662 C C . GLY A 1 351 ? 1.704 33.843 12.153 1.000 0.970 351 GLY A C 1
ATOM 5663 O O . GLY A 1 351 ? 2.880 33.704 11.816 1.000 0.970 351 GLY A O 1
ATOM 5667 N N . SER A 1 352 ? 1.279 34.922 12.823 1.000 0.970 352 SER A N 1
ATOM 5668 C CA . SER A 1 352 ? 2.178 36.042 13.127 1.000 0.970 352 SER A CA 1
ATOM 5669 C C . SER A 1 352 ? 3.271 35.672 14.127 1.000 0.970 352 SER A C 1
ATOM 5670 O O . SER A 1 352 ? 4.421 36.055 13.931 1.000 0.970 352 SER A O 1
ATOM 5678 N N . LEU A 1 353 ? 2.950 34.876 15.154 1.000 0.970 353 LEU A N 1
ATOM 5679 C CA . LEU 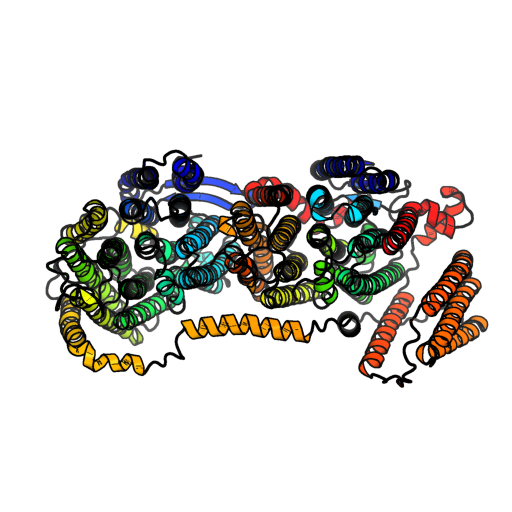A 1 353 ? 3.928 34.399 16.132 1.000 0.970 353 LEU A CA 1
ATOM 5680 C C . LEU A 1 353 ? 5.004 33.512 15.496 1.000 0.970 353 LEU A C 1
ATOM 5681 O O . LEU A 1 353 ? 6.181 33.689 15.805 1.000 0.970 353 LEU A O 1
ATOM 5697 N N . PHE A 1 354 ? 4.643 32.583 14.599 1.000 0.970 354 PHE A N 1
ATOM 5698 C CA . PHE A 1 354 ? 5.644 31.777 13.887 1.000 0.970 354 PHE A CA 1
ATOM 5699 C C . PHE A 1 354 ? 6.550 32.644 13.009 1.000 0.970 354 PHE A C 1
ATOM 5700 O O . PHE A 1 354 ? 7.763 32.439 13.006 1.000 0.970 354 PHE A O 1
ATOM 5717 N N . MET A 1 355 ? 5.988 33.625 12.298 1.000 0.980 355 MET A N 1
ATOM 5718 C CA . MET A 1 355 ? 6.766 34.567 11.485 1.000 0.980 355 MET A CA 1
ATOM 5719 C C . MET A 1 355 ? 7.677 35.457 12.347 1.000 0.980 355 MET A C 1
ATOM 5720 O O . MET A 1 355 ? 8.829 35.678 11.983 1.000 0.980 355 MET A O 1
ATOM 5734 N N . ALA A 1 356 ? 7.210 35.900 13.516 1.000 0.960 356 ALA A N 1
ATOM 5735 C CA . ALA A 1 356 ? 8.010 36.668 14.468 1.000 0.960 356 ALA A CA 1
ATOM 5736 C C . ALA A 1 356 ? 9.174 35.840 15.028 1.000 0.960 356 ALA A C 1
ATOM 5737 O O . ALA A 1 356 ? 10.319 36.279 15.008 1.000 0.960 356 ALA A O 1
ATOM 5744 N N . VAL A 1 357 ? 8.915 34.600 15.451 1.000 0.950 357 VAL A N 1
ATOM 5745 C CA . VAL A 1 357 ? 9.977 33.681 15.889 1.000 0.950 357 VAL A CA 1
ATOM 5746 C C . VAL A 1 357 ? 10.961 33.384 14.753 1.000 0.950 357 VAL A C 1
ATOM 5747 O O . VAL A 1 357 ? 12.160 33.296 14.999 1.000 0.950 357 VAL A O 1
ATOM 5760 N N . GLY A 1 358 ? 10.479 33.261 13.513 1.000 0.950 358 GLY A N 1
ATOM 5761 C CA . GLY A 1 358 ? 11.331 33.107 12.334 1.000 0.950 358 GLY A CA 1
ATOM 5762 C C . GLY A 1 358 ? 12.252 34.298 12.082 1.000 0.950 358 GLY A C 1
ATOM 5763 O O . GLY A 1 358 ? 13.404 34.081 11.722 1.000 0.950 358 GLY A O 1
ATOM 5767 N N . ILE A 1 359 ? 11.768 35.524 12.312 1.000 0.950 359 ILE A N 1
ATOM 5768 C CA . ILE A 1 359 ? 12.565 36.756 12.238 1.000 0.950 359 ILE A CA 1
ATOM 5769 C C . ILE A 1 359 ? 13.660 36.747 13.306 1.000 0.950 359 ILE A C 1
ATOM 5770 O O . ILE A 1 359 ? 14.828 36.919 12.979 1.000 0.950 359 ILE A O 1
ATOM 5786 N N . ILE A 1 360 ? 13.310 36.480 14.568 1.000 0.940 360 ILE A N 1
ATOM 5787 C CA . ILE A 1 360 ? 14.284 36.452 15.672 1.000 0.940 360 ILE A CA 1
ATOM 5788 C C . ILE A 1 360 ? 15.382 35.419 15.391 1.000 0.940 360 ILE A C 1
ATOM 5789 O O . ILE A 1 360 ? 16.561 35.732 15.514 1.000 0.940 360 ILE A O 1
ATOM 5805 N N . ASP A 1 361 ? 15.014 34.211 14.958 1.000 0.910 361 ASP A N 1
ATOM 5806 C CA . ASP A 1 361 ? 15.964 33.157 14.572 1.000 0.910 361 ASP A CA 1
ATOM 5807 C C . ASP A 1 361 ? 16.875 33.606 13.412 1.000 0.910 361 ASP A C 1
ATOM 5808 O O . ASP A 1 361 ? 18.088 33.410 13.452 1.000 0.910 361 ASP A O 1
ATOM 5817 N N . HIS A 1 362 ? 16.314 34.271 12.396 1.000 0.890 362 HIS A N 1
ATOM 5818 C CA . HIS A 1 362 ? 17.056 34.737 11.221 1.000 0.890 362 HIS A CA 1
ATOM 5819 C C . HIS A 1 362 ? 18.071 35.855 11.542 1.000 0.890 362 HIS A C 1
ATOM 5820 O O . HIS A 1 362 ? 19.211 35.815 11.052 1.000 0.890 362 HIS A O 1
ATOM 5834 N N . GLU A 1 363 ? 17.668 36.809 12.388 1.000 0.890 363 GLU A N 1
ATOM 5835 C CA . GLU A 1 363 ? 18.447 38.003 12.742 1.000 0.890 363 GLU A CA 1
ATOM 5836 C C . GLU A 1 363 ? 19.423 37.775 13.906 1.000 0.890 363 GLU A C 1
ATOM 5837 O O . GLU A 1 363 ? 20.462 38.423 13.969 1.000 0.890 363 GLU A O 1
ATOM 5849 N N . THR A 1 364 ? 19.158 36.819 14.802 1.000 0.900 364 THR A N 1
ATOM 5850 C CA . THR A 1 364 ? 20.058 36.503 15.934 1.000 0.900 364 THR A CA 1
ATOM 5851 C C . THR A 1 364 ? 20.880 35.224 15.736 1.000 0.900 364 THR A C 1
ATOM 5852 O O . THR A 1 364 ? 21.889 35.017 16.413 1.000 0.900 364 THR A O 1
ATOM 5863 N N . GLY A 1 365 ? 20.459 34.343 14.821 1.000 0.870 365 GLY A N 1
ATOM 5864 C CA . GLY A 1 365 ? 21.053 33.020 14.605 1.000 0.870 365 GLY A CA 1
ATOM 5865 C C . GLY A 1 365 ? 20.653 31.969 15.646 1.000 0.870 365 GLY A C 1
ATOM 5866 O O . GLY A 1 365 ? 21.185 30.861 15.632 1.000 0.870 365 GLY A O 1
ATOM 5870 N N . THR A 1 366 ? 19.742 32.285 16.573 1.000 0.880 366 THR A N 1
ATOM 5871 C CA . THR A 1 366 ? 19.314 31.334 17.601 1.000 0.880 366 THR A CA 1
ATOM 5872 C C . THR A 1 366 ? 17.841 31.461 17.965 1.000 0.880 366 THR A C 1
ATOM 5873 O O . THR A 1 366 ? 17.218 32.515 17.898 1.000 0.880 366 THR A O 1
ATOM 5884 N N . ARG A 1 367 ? 17.294 30.340 18.429 1.000 0.900 367 ARG A N 1
ATOM 5885 C CA . ARG A 1 367 ? 15.899 30.173 18.859 1.000 0.900 367 ARG A CA 1
ATOM 5886 C C . ARG A 1 367 ? 15.776 29.646 20.293 1.000 0.900 367 ARG A C 1
ATOM 5887 O O . ARG A 1 367 ? 14.677 29.334 20.752 1.000 0.900 367 ARG A O 1
ATOM 5908 N N . ASP A 1 368 ? 16.898 29.555 21.015 1.000 0.910 368 ASP A N 1
ATOM 5909 C CA . ASP A 1 368 ? 16.941 29.115 22.414 1.000 0.910 368 ASP A CA 1
ATOM 5910 C C . ASP A 1 368 ? 16.702 30.291 23.365 1.000 0.910 368 ASP A C 1
ATOM 5911 O O . ASP A 1 368 ? 17.530 31.194 23.484 1.000 0.910 368 ASP A O 1
ATOM 5920 N N . ILE A 1 369 ? 15.608 30.236 24.125 1.000 0.900 369 ILE A N 1
ATOM 5921 C CA . ILE A 1 369 ? 15.213 31.320 25.038 1.000 0.900 369 ILE A CA 1
ATOM 5922 C C . ILE A 1 369 ? 16.164 31.469 26.241 1.000 0.900 369 ILE A C 1
ATOM 5923 O O . ILE A 1 369 ? 15.942 32.307 27.109 1.000 0.900 369 ILE A O 1
ATOM 5939 N N . ARG A 1 370 ? 17.181 30.608 26.371 1.000 0.880 370 ARG A N 1
ATOM 5940 C CA . ARG A 1 370 ? 18.262 30.757 27.359 1.000 0.880 370 ARG A CA 1
ATOM 5941 C C . ARG A 1 370 ? 19.410 31.633 26.857 1.000 0.880 370 ARG A C 1
ATOM 5942 O O . ARG A 1 370 ? 20.167 32.102 27.696 1.000 0.880 370 ARG A O 1
ATOM 5963 N N . LYS A 1 371 ? 19.527 31.801 25.536 1.000 0.900 371 LYS A N 1
ATOM 5964 C CA . LYS A 1 371 ? 20.548 32.616 24.860 1.000 0.900 371 LYS A CA 1
ATOM 5965 C C . LYS A 1 371 ? 20.010 33.966 24.370 1.000 0.900 371 LYS A C 1
ATOM 5966 O O . LYS A 1 371 ? 20.783 34.810 23.943 1.000 0.900 371 LYS A O 1
ATOM 5985 N N . LEU A 1 372 ? 18.688 34.143 24.385 1.000 0.880 372 LEU A N 1
ATOM 5986 C CA . LEU A 1 372 ? 17.997 35.371 23.985 1.000 0.880 372 LEU A CA 1
ATOM 5987 C C . LEU A 1 372 ? 17.687 36.234 25.221 1.000 0.880 372 LEU A C 1
ATOM 5988 O O . LEU A 1 372 ? 17.451 35.700 26.306 1.000 0.880 372 LEU A O 1
ATOM 6004 N N . GLY A 1 373 ? 17.675 37.558 25.055 1.000 0.860 373 GLY A N 1
ATOM 6005 C CA . GLY A 1 373 ? 17.335 38.523 26.105 1.000 0.860 373 GLY A CA 1
ATOM 6006 C C . GLY A 1 373 ? 17.579 39.973 25.670 1.000 0.860 373 GLY A C 1
ATOM 6007 O O . GLY A 1 373 ? 18.434 40.234 24.827 1.000 0.860 373 GLY A O 1
ATOM 6011 N N . GLY A 1 374 ? 16.813 40.920 26.225 1.000 0.880 374 GLY A N 1
ATOM 6012 C CA . GLY A 1 374 ? 17.007 42.366 26.006 1.000 0.880 374 GLY A CA 1
ATOM 6013 C C . GLY A 1 374 ? 16.716 42.884 24.588 1.000 0.880 374 GLY A C 1
ATOM 6014 O O . GLY A 1 374 ? 17.150 43.977 24.236 1.000 0.880 374 GLY A O 1
ATOM 6018 N N . LEU A 1 375 ? 15.986 42.124 23.764 1.000 0.920 375 LEU A N 1
ATOM 6019 C CA . LEU A 1 375 ? 15.740 42.465 22.355 1.000 0.920 375 LEU A CA 1
ATOM 6020 C C . LEU A 1 375 ? 14.688 43.563 22.129 1.000 0.920 375 LEU A C 1
ATOM 6021 O O . LEU A 1 375 ? 14.536 44.016 21.001 1.000 0.920 375 LEU A O 1
ATOM 6037 N N . MET A 1 376 ? 13.966 44.011 23.162 1.000 0.910 376 MET A N 1
ATOM 6038 C CA . MET A 1 376 ? 12.857 44.971 23.020 1.000 0.910 376 MET A CA 1
ATOM 6039 C C . MET A 1 376 ? 13.263 46.282 22.320 1.000 0.910 376 MET A C 1
ATOM 6040 O O . MET A 1 376 ? 12.505 46.785 21.499 1.000 0.910 376 MET A O 1
ATOM 6054 N N . ALA A 1 377 ? 14.452 46.816 22.626 1.000 0.880 377 ALA A N 1
ATOM 6055 C CA . ALA A 1 377 ? 14.942 48.076 22.055 1.000 0.880 377 ALA A CA 1
ATOM 6056 C C . ALA A 1 377 ? 15.636 47.904 20.694 1.000 0.880 377 ALA A C 1
ATOM 6057 O O . ALA A 1 377 ? 15.646 48.822 19.883 1.000 0.880 377 ALA A O 1
ATOM 6064 N N . ILE A 1 378 ? 16.216 46.730 20.446 1.000 0.900 378 ILE A N 1
ATOM 6065 C CA . ILE A 1 378 ? 16.914 46.414 19.194 1.000 0.900 378 ILE A CA 1
ATOM 6066 C C . ILE A 1 378 ? 15.898 46.045 18.099 1.000 0.900 378 ILE A C 1
ATOM 6067 O O . ILE A 1 378 ? 16.118 46.344 16.928 1.000 0.900 378 ILE A O 1
ATOM 6083 N N . MET A 1 379 ? 14.778 45.423 18.492 1.000 0.940 379 MET A N 1
ATOM 6084 C CA . MET A 1 379 ? 13.747 44.873 17.606 1.000 0.940 379 MET A CA 1
ATOM 6085 C C . MET A 1 379 ? 12.320 45.327 18.001 1.000 0.940 379 MET A C 1
ATOM 6086 O O . MET A 1 379 ? 11.497 44.498 18.415 1.000 0.940 379 MET A O 1
ATOM 6100 N N . PRO A 1 380 ? 12.002 46.636 17.937 1.000 0.940 380 PRO A N 1
ATOM 6101 C CA . PRO A 1 380 ? 10.751 47.178 18.469 1.000 0.940 380 PRO A CA 1
ATOM 6102 C C . PRO A 1 380 ? 9.496 46.716 17.711 1.000 0.940 380 PRO A C 1
ATOM 6103 O O . PRO A 1 380 ? 8.495 46.399 18.350 1.000 0.940 380 PRO A O 1
ATOM 6114 N N . ILE A 1 381 ? 9.531 46.610 16.376 1.000 0.960 381 ILE A N 1
ATOM 6115 C CA . ILE A 1 381 ? 8.374 46.179 15.571 1.000 0.960 381 ILE A CA 1
ATOM 6116 C C . ILE A 1 381 ? 8.121 44.685 15.808 1.000 0.960 381 ILE A C 1
ATOM 6117 O O . ILE A 1 381 ? 6.988 44.274 16.075 1.000 0.960 381 ILE A O 1
ATOM 6133 N N . THR A 1 382 ? 9.179 43.869 15.781 1.000 0.960 382 THR A N 1
ATOM 6134 C CA . THR A 1 382 ? 9.110 42.425 16.056 1.000 0.960 382 THR A CA 1
ATOM 6135 C C . THR A 1 382 ? 8.600 42.145 17.472 1.000 0.960 382 THR A C 1
ATOM 6136 O O . THR A 1 382 ? 7.809 41.216 17.684 1.000 0.960 382 THR A O 1
ATOM 6147 N N . PHE A 1 383 ? 8.998 42.965 18.446 1.000 0.960 383 PHE A N 1
ATOM 6148 C CA . PHE A 1 383 ? 8.447 42.927 19.794 1.000 0.960 383 PHE A CA 1
ATOM 6149 C C . PHE A 1 383 ? 6.950 43.257 19.811 1.000 0.960 383 PHE A C 1
ATOM 6150 O O . PHE A 1 383 ? 6.194 42.468 20.372 1.000 0.960 383 PHE A O 1
ATOM 6167 N N . THR A 1 384 ? 6.494 44.350 19.182 1.000 0.960 384 THR A N 1
ATOM 6168 C CA . THR A 1 384 ? 5.064 44.725 19.134 1.000 0.960 384 THR A CA 1
ATOM 6169 C C . THR A 1 384 ? 4.211 43.621 18.507 1.000 0.960 384 THR A C 1
ATOM 6170 O O . THR A 1 384 ? 3.178 43.240 19.060 1.000 0.960 384 THR A O 1
ATOM 6181 N N . ILE A 1 385 ? 4.676 43.038 17.399 1.000 0.960 385 ILE A N 1
ATOM 6182 C CA . ILE A 1 385 ? 4.047 41.871 16.765 1.000 0.960 385 ILE A CA 1
ATOM 6183 C C . ILE A 1 385 ? 3.952 40.704 17.764 1.000 0.960 385 ILE A C 1
ATOM 6184 O O . ILE A 1 385 ? 2.893 40.088 17.909 1.000 0.960 385 ILE A O 1
ATOM 6200 N N . SER A 1 386 ? 5.044 40.408 18.479 1.000 0.960 386 SER A N 1
ATOM 6201 C CA . SER A 1 386 ? 5.109 39.313 19.457 1.000 0.960 386 SER A CA 1
ATOM 6202 C C . SER A 1 386 ? 4.236 39.561 20.688 1.000 0.960 386 SER A C 1
ATOM 6203 O O . SER A 1 386 ? 3.623 38.618 21.186 1.000 0.960 386 SER A O 1
ATOM 6211 N N . LEU A 1 387 ? 4.156 40.804 21.173 1.000 0.970 387 LEU A N 1
ATOM 6212 C CA . LEU A 1 387 ? 3.304 41.248 22.278 1.000 0.970 387 LEU A CA 1
ATOM 6213 C C . LEU A 1 387 ? 1.839 40.996 21.931 1.000 0.970 387 LEU A C 1
ATOM 6214 O O . LEU A 1 387 ? 1.161 40.270 22.651 1.000 0.970 387 LEU A O 1
ATOM 6230 N N . ILE A 1 388 ? 1.373 41.524 20.794 1.000 0.970 388 ILE A N 1
ATOM 6231 C CA . ILE A 1 388 ? -0.024 41.373 20.378 1.000 0.970 388 ILE A CA 1
ATOM 6232 C C . ILE A 1 388 ? -0.351 39.895 20.121 1.000 0.970 388 ILE A C 1
ATOM 6233 O O . ILE A 1 388 ? -1.376 39.392 20.583 1.000 0.970 388 ILE A O 1
ATOM 6249 N N . GLY A 1 389 ? 0.544 39.161 19.450 1.000 0.960 389 GLY A N 1
ATOM 6250 C CA . GLY A 1 389 ? 0.358 37.733 19.190 1.000 0.960 389 GLY A CA 1
ATOM 6251 C C . GLY A 1 389 ? 0.290 36.890 20.470 1.000 0.960 389 GLY A C 1
ATOM 6252 O O . GLY A 1 389 ? -0.598 36.047 20.614 1.000 0.960 389 GLY A O 1
ATOM 6256 N N . THR A 1 390 ? 1.198 37.115 21.426 1.000 0.960 390 THR A N 1
ATOM 6257 C CA . THR A 1 390 ? 1.210 36.364 22.695 1.000 0.960 390 THR A CA 1
ATOM 6258 C C . THR A 1 390 ? 0.053 36.744 23.611 1.000 0.960 390 THR A C 1
ATOM 6259 O O . THR A 1 390 ? -0.493 35.854 24.259 1.000 0.960 390 THR A O 1
ATOM 6270 N N . PHE A 1 391 ? -0.346 38.018 23.663 1.000 0.960 391 PHE A N 1
ATOM 6271 C CA . PHE A 1 391 ? -1.444 38.478 24.522 1.000 0.960 391 PHE A CA 1
ATOM 6272 C C . PHE A 1 391 ? -2.803 38.024 23.987 1.000 0.960 391 PHE A C 1
ATOM 6273 O O . PHE A 1 391 ? -3.652 37.598 24.771 1.000 0.960 391 PHE A O 1
ATOM 6290 N N . SER A 1 392 ? -2.966 37.991 22.661 1.000 0.960 392 SER A N 1
ATOM 6291 C CA . SER A 1 392 ? -4.105 37.333 22.023 1.000 0.960 392 SER A CA 1
ATOM 6292 C C . SER A 1 392 ? -4.142 35.840 22.369 1.000 0.960 392 SER A C 1
ATOM 6293 O O . SER A 1 392 ? -5.130 35.348 22.905 1.000 0.960 392 SER A O 1
ATOM 6301 N N . MET A 1 393 ? -3.026 35.121 22.215 1.000 0.960 393 MET A N 1
ATOM 6302 C CA . MET A 1 393 ? -2.943 33.701 22.583 1.000 0.960 393 MET A CA 1
ATOM 6303 C C . MET A 1 393 ? -3.225 33.432 24.076 1.000 0.960 393 MET A C 1
ATOM 6304 O O . MET A 1 393 ? -3.791 32.392 24.421 1.000 0.960 393 MET A O 1
ATOM 6318 N N . ALA A 1 394 ? -2.840 34.351 24.964 1.000 0.950 394 ALA A N 1
ATOM 6319 C CA . ALA A 1 394 ? -3.119 34.267 26.396 1.000 0.950 394 ALA A CA 1
ATOM 6320 C C . ALA A 1 394 ? -4.597 34.526 26.738 1.000 0.950 394 ALA A C 1
ATOM 6321 O O . ALA A 1 394 ? -5.044 34.101 27.806 1.000 0.950 394 ALA A O 1
ATOM 6328 N N . GLY A 1 395 ? -5.350 35.166 25.842 1.000 0.940 395 GLY A N 1
ATOM 6329 C CA . GLY A 1 395 ? -6.735 35.584 26.039 1.000 0.940 395 GLY A CA 1
ATOM 6330 C C . GLY A 1 395 ? -6.879 36.812 26.924 1.000 0.940 395 GLY A C 1
ATOM 6331 O O . GLY A 1 395 ? -7.683 36.804 27.850 1.000 0.940 395 GLY A O 1
ATOM 6335 N N . LEU A 1 396 ? -6.060 37.833 26.671 1.000 0.920 396 LEU A N 1
ATOM 6336 C CA . LEU A 1 396 ? -6.129 39.120 27.361 1.000 0.920 396 LEU A CA 1
ATOM 6337 C C . LEU A 1 396 ? -6.876 40.167 26.513 1.000 0.920 396 LEU A C 1
ATOM 6338 O O . LEU A 1 396 ? -6.683 40.195 25.297 1.000 0.920 396 LEU A O 1
ATOM 6354 N N . PRO A 1 397 ? -7.686 41.055 27.114 1.000 0.830 397 PRO A N 1
ATOM 6355 C CA . PRO A 1 397 ? -8.202 42.242 26.432 1.000 0.830 397 PRO A CA 1
ATOM 6356 C C . PRO A 1 397 ? -7.080 43.298 26.253 1.000 0.830 397 PRO A C 1
ATOM 6357 O O . PRO A 1 397 ? -6.141 43.309 27.053 1.000 0.830 397 PRO A O 1
ATOM 6368 N N . PRO A 1 398 ? -7.132 44.195 25.244 1.000 0.830 398 PRO A N 1
ATOM 6369 C CA . PRO A 1 398 ? -8.142 44.317 24.190 1.000 0.830 398 PRO A CA 1
ATOM 6370 C C . PRO A 1 398 ? -7.792 43.506 22.913 1.000 0.830 398 PRO A C 1
ATOM 6371 O O . PRO A 1 398 ? -7.682 44.076 21.828 1.000 0.830 398 PRO A O 1
ATOM 6382 N N . PHE A 1 399 ? -7.573 42.181 23.012 1.000 0.890 399 PHE A N 1
ATOM 6383 C CA . PHE A 1 399 ? -7.255 41.307 21.865 1.000 0.890 399 PHE A CA 1
ATOM 6384 C C . PHE A 1 399 ? -8.316 40.237 21.598 1.000 0.890 399 PHE A C 1
ATOM 6385 O O . PHE A 1 399 ? -8.990 39.759 22.507 1.000 0.890 399 PHE A O 1
ATOM 6402 N N . ASN A 1 400 ? -8.415 39.794 20.342 1.000 0.880 400 ASN A N 1
ATOM 6403 C CA . ASN A 1 400 ? -9.420 38.836 19.872 1.000 0.880 400 ASN A CA 1
ATOM 6404 C C . ASN A 1 400 ? -9.445 37.501 20.638 1.000 0.880 400 ASN A C 1
ATOM 6405 O O . ASN A 1 400 ? -10.518 36.930 20.819 1.000 0.880 400 ASN A O 1
ATOM 6416 N N . GLY A 1 401 ? -8.306 37.016 21.142 1.000 0.890 401 GLY A N 1
ATOM 6417 C CA . GLY A 1 401 ? -8.275 35.780 21.924 1.000 0.890 401 GLY A CA 1
ATOM 6418 C C . GLY A 1 401 ? -8.975 35.863 23.283 1.000 0.890 401 GLY A C 1
ATOM 6419 O O . GLY A 1 401 ? -9.253 34.819 23.862 1.000 0.890 401 GLY A O 1
ATOM 6423 N N . PHE A 1 402 ? -9.274 37.066 23.792 1.000 0.910 402 PHE A N 1
ATOM 6424 C CA . PHE A 1 402 ? -10.121 37.240 24.975 1.000 0.910 402 PHE A CA 1
ATOM 6425 C C . PHE A 1 402 ? -11.557 36.798 24.687 1.000 0.910 402 PHE A C 1
ATOM 6426 O O . PHE A 1 402 ? -12.065 35.912 25.369 1.000 0.910 402 PHE A O 1
ATOM 6443 N N . LEU A 1 403 ? -12.152 37.340 23.619 1.000 0.900 403 LEU A N 1
ATOM 6444 C CA . LEU A 1 403 ? -13.530 37.057 23.208 1.000 0.900 403 LEU A CA 1
ATOM 6445 C C . LEU A 1 403 ? -13.763 35.549 23.035 1.000 0.900 403 LEU A C 1
ATOM 6446 O O . LEU A 1 403 ? -14.708 34.992 23.584 1.000 0.900 403 LEU A O 1
ATOM 6462 N N . SER A 1 404 ? -12.860 34.850 22.341 1.000 0.900 404 SER A N 1
ATOM 6463 C CA . SER A 1 404 ? -13.000 33.402 22.164 1.000 0.900 404 SER A CA 1
ATOM 6464 C C . SER A 1 404 ? -12.834 32.611 23.467 1.000 0.900 404 SER A C 1
ATOM 6465 O O . SER A 1 404 ? -13.494 31.587 23.642 1.000 0.900 404 SER A O 1
ATOM 6473 N N . LYS A 1 405 ? -11.981 33.057 24.396 1.000 0.910 405 LYS A N 1
ATOM 6474 C CA . LYS A 1 405 ? -11.793 32.381 25.690 1.000 0.910 405 LYS A CA 1
ATOM 6475 C C . LYS A 1 405 ? -12.986 32.560 26.620 1.000 0.910 405 LYS A C 1
ATOM 6476 O O . LYS A 1 405 ? -13.343 31.608 27.307 1.000 0.910 405 LYS A O 1
ATOM 6495 N N . GLU A 1 406 ? -13.585 33.749 26.636 1.000 0.910 406 GLU A N 1
ATOM 6496 C CA . GLU A 1 406 ? -14.797 34.013 27.413 1.000 0.910 406 GLU A CA 1
ATOM 6497 C C . GLU A 1 406 ? -15.918 33.074 26.949 1.000 0.910 406 GLU A C 1
ATOM 6498 O O . GLU A 1 406 ? -16.460 32.313 27.745 1.000 0.910 406 GLU A O 1
ATOM 6510 N N . MET A 1 407 ? -16.136 32.989 25.632 1.000 0.920 407 MET A N 1
ATOM 6511 C CA . MET A 1 407 ? -17.121 32.078 25.044 1.000 0.920 407 MET A CA 1
ATOM 6512 C C . MET A 1 407 ? -16.812 30.597 25.297 1.000 0.920 407 MET A C 1
ATOM 6513 O O . MET A 1 407 ? -17.726 29.797 25.504 1.000 0.920 407 MET A O 1
ATOM 6527 N N . PHE A 1 408 ? -15.535 30.209 25.295 1.000 0.940 408 PHE A N 1
ATOM 6528 C CA . PHE A 1 408 ? -15.123 28.863 25.689 1.000 0.940 408 PHE A CA 1
ATOM 6529 C C . PHE A 1 408 ? -15.529 28.554 27.135 1.000 0.940 408 PHE A C 1
ATOM 6530 O O . PHE A 1 408 ? -16.074 27.480 27.386 1.000 0.940 408 PHE A O 1
ATOM 6547 N N . PHE A 1 409 ? -15.324 29.485 28.076 1.000 0.930 409 PHE A N 1
ATOM 6548 C CA . PHE A 1 409 ? -15.773 29.301 29.457 1.000 0.930 409 PHE A CA 1
ATOM 6549 C C . PHE A 1 409 ? -17.289 29.243 29.570 1.000 0.930 409 PHE A C 1
ATOM 6550 O O . PHE A 1 409 ? -17.780 28.327 30.223 1.000 0.930 409 PHE A O 1
ATOM 6567 N N . THR A 1 410 ? -18.021 30.123 28.882 1.000 0.910 410 THR A N 1
ATOM 6568 C CA . THR A 1 410 ? -19.488 30.060 28.825 1.000 0.910 410 THR A CA 1
ATOM 6569 C C . THR A 1 410 ? -19.947 28.687 28.341 1.000 0.910 410 THR A C 1
ATOM 6570 O O . THR A 1 410 ? -20.788 28.052 28.966 1.000 0.910 410 THR A O 1
ATOM 6581 N N . SER A 1 411 ? -19.340 28.167 27.274 1.000 0.900 411 SER A N 1
ATOM 6582 C CA . SER A 1 411 ? -19.662 26.843 26.725 1.000 0.900 411 SER A CA 1
ATOM 6583 C C . SER A 1 411 ? -19.407 25.716 27.733 1.000 0.900 411 SER A C 1
ATOM 6584 O O . SER A 1 411 ? -20.248 24.839 27.915 1.000 0.900 411 SER A O 1
ATOM 6592 N N . MET A 1 412 ? -18.253 25.745 28.409 1.000 0.910 412 MET A N 1
ATOM 6593 C CA . MET A 1 412 ? -17.852 24.724 29.387 1.000 0.910 412 MET A CA 1
ATOM 6594 C C . MET A 1 412 ? -18.664 24.798 30.686 1.000 0.910 412 MET A C 1
ATOM 6595 O O . MET A 1 412 ? -18.908 23.766 31.303 1.000 0.910 412 MET A O 1
ATOM 6609 N N . LEU A 1 413 ? -19.100 25.991 31.096 1.000 0.880 413 LEU A N 1
ATOM 6610 C CA . LEU A 1 413 ? -20.028 26.173 32.212 1.000 0.880 413 LEU A CA 1
ATOM 6611 C C . LEU A 1 413 ? -21.428 25.686 31.840 1.000 0.880 413 LEU A C 1
ATOM 6612 O O . LEU A 1 413 ? -22.016 24.945 32.609 1.000 0.880 413 LEU A O 1
ATOM 6628 N N . ARG A 1 414 ? -21.947 26.009 30.650 1.000 0.850 414 ARG A N 1
ATOM 6629 C CA . ARG A 1 414 ? -23.299 25.593 30.231 1.000 0.850 414 ARG A CA 1
ATOM 6630 C C . ARG A 1 414 ? -23.475 24.074 30.131 1.000 0.850 414 ARG A C 1
ATOM 6631 O O . ARG A 1 414 ? -24.580 23.584 30.336 1.000 0.850 414 ARG A O 1
ATOM 6652 N N . VAL A 1 415 ? -22.402 23.319 29.886 1.000 0.810 415 VAL A N 1
ATOM 6653 C CA . VAL A 1 415 ? -22.415 21.841 29.911 1.000 0.810 415 VAL A CA 1
ATOM 6654 C C . VAL A 1 415 ? -22.756 21.271 31.281 1.000 0.810 415 VAL A C 1
ATOM 6655 O O . VAL A 1 415 ? -23.321 20.185 31.348 1.000 0.810 415 VAL A O 1
ATOM 6668 N N . THR A 1 416 ? -22.449 21.965 32.378 1.000 0.800 416 THR A N 1
ATOM 6669 C CA . THR A 1 416 ? -22.755 21.435 33.717 1.000 0.800 416 THR A CA 1
ATOM 6670 C C . THR A 1 416 ? -24.258 21.345 33.979 1.000 0.800 416 THR A C 1
ATOM 6671 O O . THR A 1 416 ? -24.676 20.552 34.814 1.000 0.800 416 THR A O 1
ATOM 6682 N N . HIS A 1 417 ? -25.062 22.106 33.234 1.000 0.770 417 HIS A N 1
ATOM 6683 C CA . HIS A 1 417 ? -26.523 22.063 33.261 1.000 0.770 417 HIS A CA 1
ATOM 6684 C C . HIS A 1 417 ? -27.116 21.064 32.260 1.000 0.770 417 HIS A C 1
ATOM 6685 O O . HIS A 1 417 ? -28.312 21.089 31.994 1.000 0.770 417 HIS A O 1
ATOM 6699 N N . PHE A 1 418 ? -26.291 20.224 31.638 1.000 0.680 418 PHE A N 1
ATOM 6700 C CA . PHE A 1 418 ? -26.770 19.189 30.737 1.000 0.680 418 PHE A CA 1
ATOM 6701 C C . PHE A 1 418 ? -27.188 17.953 31.544 1.000 0.680 418 PHE A C 1
ATOM 6702 O O . PHE A 1 418 ? -26.359 17.298 32.172 1.000 0.680 418 PHE A O 1
ATOM 6719 N N . ASP A 1 419 ? -28.480 17.632 31.528 1.000 0.660 419 ASP A N 1
ATOM 6720 C CA . ASP A 1 419 ? -29.044 16.574 32.381 1.000 0.660 419 ASP A CA 1
ATOM 6721 C C . ASP A 1 419 ? -28.924 15.161 31.798 1.000 0.660 419 ASP A C 1
ATOM 6722 O O . ASP A 1 419 ? -29.113 14.165 32.496 1.000 0.660 419 ASP A O 1
ATOM 6731 N N . LEU A 1 420 ? -28.586 15.041 30.518 1.000 0.650 420 LEU A N 1
ATOM 6732 C CA . LEU A 1 420 ? -28.412 13.745 29.869 1.000 0.650 420 LEU A CA 1
ATOM 6733 C C . LEU A 1 420 ? -27.007 13.170 30.120 1.000 0.650 420 LEU A C 1
ATOM 6734 O O . LEU A 1 420 ? -26.045 13.879 30.408 1.000 0.650 420 LEU A O 1
ATOM 6750 N N . PHE A 1 421 ? -26.885 11.846 29.993 1.000 0.640 421 PHE A N 1
ATOM 6751 C CA . PHE A 1 421 ? -25.622 11.092 30.061 1.000 0.640 421 PHE A CA 1
ATOM 6752 C C . PHE A 1 421 ? -24.817 11.221 31.377 1.000 0.640 421 PHE A C 1
ATOM 6753 O O . PHE A 1 421 ? -23.591 11.127 31.345 1.000 0.640 421 PHE A O 1
ATOM 6770 N N . ASN A 1 422 ? -25.476 11.404 32.535 1.000 0.640 422 ASN A N 1
ATOM 6771 C CA . ASN A 1 422 ? -24.835 11.597 33.856 1.000 0.640 422 ASN A CA 1
ATOM 6772 C C . ASN A 1 422 ? -23.850 12.783 33.904 1.000 0.640 422 ASN A C 1
ATOM 6773 O O . ASN A 1 422 ? -22.904 12.805 34.703 1.000 0.640 422 ASN A O 1
ATOM 6784 N N . VAL A 1 423 ? -24.063 13.788 33.050 1.000 0.690 423 VAL A N 1
ATOM 6785 C CA . VAL A 1 423 ? -23.204 14.973 32.995 1.000 0.690 423 VAL A CA 1
ATOM 6786 C C . VAL A 1 423 ? -23.350 15.837 34.256 1.000 0.690 423 VAL A C 1
ATOM 6787 O O . VAL A 1 423 ? -22.382 16.485 34.623 1.000 0.690 423 VAL A O 1
ATOM 6800 N N . GLN A 1 424 ? -24.432 15.754 35.038 1.000 0.660 424 GLN A N 1
ATOM 6801 C CA . GLN A 1 424 ? -24.494 16.420 36.355 1.000 0.660 424 GLN A CA 1
ATOM 6802 C C . GLN A 1 424 ? -23.359 15.992 37.302 1.000 0.660 424 GLN A C 1
ATOM 6803 O O . GLN A 1 424 ? -22.853 16.793 38.088 1.000 0.660 424 GLN A O 1
ATOM 6817 N N . THR A 1 425 ? -22.918 14.734 37.218 1.000 0.660 425 THR A N 1
ATOM 6818 C CA . THR A 1 425 ? -21.869 14.212 38.102 1.000 0.660 425 THR A CA 1
ATOM 6819 C C . THR A 1 425 ? -20.472 14.561 37.593 1.000 0.660 425 THR A C 1
ATOM 6820 O O . THR A 1 425 ? -19.594 14.928 38.370 1.000 0.660 425 THR A O 1
ATOM 6831 N N . TRP A 1 426 ? -20.255 14.459 36.279 1.000 0.770 426 TRP A N 1
ATOM 6832 C CA . TRP A 1 426 ? -18.925 14.586 35.664 1.000 0.770 426 TRP A CA 1
ATOM 6833 C C . TRP A 1 426 ? -18.689 15.927 34.960 1.000 0.770 426 TRP A C 1
ATOM 6834 O O . TRP A 1 426 ? -17.551 16.276 34.649 1.000 0.770 426 TRP A O 1
ATOM 6855 N N . GLY A 1 427 ? -19.738 16.710 34.737 1.000 0.790 427 GLY A N 1
ATOM 6856 C CA . GLY A 1 427 ? -19.731 17.960 33.982 1.000 0.790 427 GLY A CA 1
ATOM 6857 C C . GLY A 1 427 ? -18.858 19.034 34.615 1.000 0.790 427 GLY A C 1
ATOM 6858 O O . GLY A 1 427 ? -18.215 19.778 33.886 1.000 0.790 427 GLY A O 1
ATOM 6862 N N . VAL A 1 428 ? -18.724 19.064 35.950 1.000 0.820 428 VAL A N 1
ATOM 6863 C CA . VAL A 1 428 ? -17.852 20.015 36.680 1.000 0.820 428 VAL A CA 1
ATOM 6864 C C . VAL A 1 428 ? -16.371 19.883 36.282 1.000 0.820 428 VAL A C 1
ATOM 6865 O O . VAL A 1 428 ? -15.609 20.849 36.371 1.000 0.820 428 VAL A O 1
ATOM 6878 N N . LEU A 1 429 ? -15.946 18.723 35.767 1.000 0.870 429 LEU A N 1
ATOM 6879 C CA . LEU A 1 429 ? -14.574 18.536 35.283 1.000 0.870 429 LEU A CA 1
ATOM 6880 C C . LEU A 1 429 ? -14.275 19.340 34.017 1.000 0.870 429 LEU A C 1
ATOM 6881 O O . LEU A 1 429 ? -13.123 19.727 33.816 1.000 0.870 429 LEU A O 1
ATOM 6897 N N . PHE A 1 430 ? -15.281 19.618 33.185 1.000 0.910 430 PHE A N 1
ATOM 6898 C CA . PHE A 1 430 ? -15.111 20.400 31.963 1.000 0.910 430 PHE A CA 1
ATOM 6899 C C . PHE A 1 430 ? -14.580 21.813 32.261 1.000 0.910 430 PHE A C 1
ATOM 6900 O O . PHE A 1 430 ? -13.461 22.110 31.827 1.000 0.910 430 PHE A O 1
ATOM 6917 N N . PRO A 1 431 ? -15.275 22.666 33.052 1.000 0.920 431 PRO A N 1
ATOM 6918 C CA . PRO A 1 431 ? -14.795 24.009 33.369 1.000 0.920 431 PRO A CA 1
ATOM 6919 C C . PRO A 1 431 ? -13.507 23.990 34.201 1.000 0.920 431 PRO A C 1
ATOM 6920 O O . PRO A 1 431 ? -12.641 24.845 34.009 1.000 0.920 431 PRO A O 1
ATOM 6931 N N . LEU A 1 432 ? -13.316 22.990 35.063 1.000 0.920 432 LEU A N 1
ATOM 6932 C CA . LEU A 1 432 ? -12.100 22.861 35.864 1.000 0.920 432 LEU A CA 1
ATOM 6933 C C . LEU A 1 432 ? -10.853 22.623 34.992 1.000 0.920 432 LEU A C 1
ATOM 6934 O O . LEU A 1 432 ? -9.870 23.362 35.093 1.000 0.920 432 LEU A O 1
ATOM 6950 N N . PHE A 1 433 ? -10.879 21.616 34.112 1.000 0.940 433 PHE A N 1
ATOM 6951 C CA . PHE A 1 433 ? -9.759 21.326 33.210 1.000 0.940 433 PHE A CA 1
ATOM 6952 C C . PHE A 1 433 ? -9.551 22.440 32.179 1.000 0.940 433 PHE A C 1
ATOM 6953 O O . PHE A 1 433 ? -8.405 22.806 31.898 1.000 0.940 433 PHE A O 1
ATOM 6970 N N . ALA A 1 434 ? -10.638 23.025 31.668 1.000 0.950 434 ALA A N 1
ATOM 6971 C CA . ALA A 1 434 ? -10.616 24.208 30.811 1.000 0.950 434 ALA A CA 1
ATOM 6972 C C . ALA A 1 434 ? -9.853 25.370 31.465 1.000 0.950 434 ALA A C 1
ATOM 6973 O O . ALA A 1 434 ? -9.009 26.032 30.845 1.000 0.950 434 ALA A O 1
ATOM 6980 N N . TRP A 1 435 ? -10.106 25.592 32.749 1.000 0.950 435 TRP A N 1
ATOM 6981 C CA . TRP A 1 435 ? -9.465 26.647 33.510 1.000 0.950 435 TRP A CA 1
ATOM 6982 C C . TRP A 1 435 ? -7.993 26.338 33.810 1.000 0.950 435 TRP A C 1
ATOM 6983 O O . TRP A 1 435 ? -7.125 27.163 33.521 1.000 0.950 435 TRP A O 1
ATOM 7004 N N . ILE A 1 436 ? -7.670 25.122 34.265 1.000 0.950 436 ILE A N 1
ATOM 7005 C CA . ILE A 1 436 ? -6.283 24.687 34.519 1.000 0.950 436 ILE A CA 1
ATOM 7006 C C . ILE A 1 436 ? -5.423 24.804 33.252 1.000 0.950 436 ILE A C 1
ATOM 7007 O O . ILE A 1 436 ? -4.336 25.390 33.283 1.000 0.950 436 ILE A O 1
ATOM 7023 N N . GLY A 1 437 ? -5.908 24.296 32.115 1.000 0.960 437 GLY A N 1
ATOM 7024 C CA . GLY A 1 437 ? -5.200 24.423 30.837 1.000 0.960 437 GLY A CA 1
ATOM 7025 C C . GLY A 1 437 ? -5.003 25.888 30.419 1.000 0.960 437 GLY A C 1
ATOM 7026 O O . GLY A 1 437 ? -3.975 26.262 29.840 1.000 0.960 437 GLY A O 1
ATOM 7030 N N . SER A 1 438 ? -5.949 26.758 30.774 1.000 0.970 438 SER A N 1
ATOM 7031 C CA . SER A 1 438 ? -5.860 28.196 30.521 1.000 0.970 438 SER A CA 1
ATOM 7032 C C . SER A 1 438 ? -4.829 28.912 31.401 1.000 0.970 438 SER A C 1
ATOM 7033 O O . SER A 1 438 ? -4.150 29.811 30.894 1.000 0.970 438 SER A O 1
ATOM 7041 N N . VAL A 1 439 ? -4.646 28.500 32.662 1.000 0.970 439 VAL A N 1
ATOM 7042 C CA . VAL A 1 439 ? -3.574 29.002 33.548 1.000 0.970 439 VAL A CA 1
ATOM 7043 C C . VAL A 1 439 ? -2.199 28.722 32.937 1.000 0.970 439 VAL A C 1
ATOM 7044 O O . VAL A 1 439 ? -1.375 29.629 32.808 1.000 0.970 439 VAL A O 1
ATOM 7057 N N . PHE A 1 440 ? -1.957 27.496 32.466 1.000 0.970 440 PHE A N 1
ATOM 7058 C CA . PHE A 1 440 ? -0.702 27.162 31.780 1.000 0.970 440 PHE A CA 1
ATOM 7059 C C . PHE A 1 440 ? -0.526 27.920 30.466 1.000 0.970 440 PHE A C 1
ATOM 7060 O O . PHE A 1 440 ? 0.597 28.304 30.125 1.000 0.970 440 PHE A O 1
ATOM 7077 N N . THR A 1 441 ? -1.633 28.191 29.770 1.000 0.970 441 THR A N 1
ATOM 7078 C CA . THR A 1 441 ? -1.640 29.022 28.564 1.000 0.970 441 THR A CA 1
ATOM 7079 C C . THR A 1 441 ? -1.129 30.430 28.809 1.000 0.970 441 THR A C 1
ATOM 7080 O O . THR A 1 441 ? -0.273 30.908 28.061 1.000 0.970 441 THR A O 1
ATOM 7091 N N . PHE A 1 442 ? -1.551 31.061 29.901 1.000 0.970 442 PHE A N 1
ATOM 7092 C CA . PHE A 1 442 ? -1.009 32.352 30.311 1.000 0.970 442 PHE A CA 1
ATOM 7093 C C . PHE A 1 442 ? 0.495 32.260 30.630 1.000 0.970 442 PHE A C 1
ATOM 7094 O O . PHE A 1 442 ? 1.293 33.038 30.103 1.000 0.970 442 PHE A O 1
ATOM 7111 N N . ILE A 1 443 ? 0.907 31.256 31.418 1.000 0.960 443 ILE A N 1
ATOM 7112 C CA . ILE A 1 443 ? 2.301 31.083 31.862 1.000 0.960 443 ILE A CA 1
ATOM 7113 C C . ILE A 1 443 ? 3.274 30.943 30.681 1.000 0.960 443 ILE A C 1
ATOM 7114 O O . ILE A 1 443 ? 4.294 31.639 30.645 1.000 0.960 443 ILE A O 1
ATOM 7130 N N . TYR A 1 444 ? 3.006 30.054 29.710 1.000 0.960 444 TYR A N 1
ATOM 7131 C CA . TYR A 1 444 ? 3.923 29.900 28.571 1.000 0.960 444 TYR A CA 1
ATOM 7132 C C . TYR A 1 444 ? 3.889 31.108 27.630 1.000 0.960 444 TYR A C 1
ATOM 7133 O O . TYR A 1 444 ? 4.902 31.379 26.987 1.000 0.960 444 TYR A O 1
ATOM 7151 N N . SER A 1 445 ? 2.768 31.836 27.549 1.000 0.970 445 SER A N 1
ATOM 7152 C CA . SER A 1 445 ? 2.654 33.043 26.718 1.000 0.970 445 SER A CA 1
ATOM 7153 C C . SER A 1 445 ? 3.544 34.155 27.269 1.000 0.970 445 SER A C 1
ATOM 7154 O O . SER A 1 445 ? 4.358 34.713 26.533 1.000 0.970 445 SER A O 1
ATOM 7162 N N . MET A 1 446 ? 3.494 34.386 28.587 1.000 0.950 446 MET A N 1
ATOM 7163 C CA . MET A 1 446 ? 4.397 35.317 29.272 1.000 0.950 446 MET A CA 1
ATOM 7164 C C . MET A 1 446 ? 5.860 34.880 29.154 1.000 0.950 446 MET A C 1
ATOM 7165 O O . MET A 1 446 ? 6.741 35.709 28.931 1.000 0.950 446 MET A O 1
ATOM 7179 N N . LYS A 1 447 ? 6.130 33.569 29.225 1.000 0.950 447 LYS A N 1
ATOM 7180 C CA . LYS A 1 447 ? 7.475 33.021 29.009 1.000 0.950 447 LYS A CA 1
ATOM 7181 C C . LYS A 1 447 ? 7.992 33.286 27.597 1.000 0.950 447 LYS A C 1
ATOM 7182 O O . LYS A 1 447 ? 9.153 33.657 27.470 1.000 0.950 447 LYS A O 1
ATOM 7201 N N . LEU A 1 448 ? 7.170 33.095 26.564 1.000 0.950 448 LEU A N 1
ATOM 7202 C CA . LEU A 1 448 ? 7.567 33.321 25.174 1.000 0.950 448 LEU A CA 1
ATOM 7203 C C . LEU A 1 448 ? 7.936 34.794 24.929 1.000 0.950 448 LEU A C 1
ATOM 7204 O O . LEU A 1 448 ? 8.933 35.061 24.269 1.000 0.950 448 LEU A O 1
ATOM 7220 N N . LEU A 1 449 ? 7.180 35.745 25.487 1.000 0.950 449 LEU A N 1
ATOM 7221 C CA . LEU A 1 449 ? 7.444 37.175 25.312 1.000 0.950 449 LEU A CA 1
ATOM 7222 C C . LEU A 1 449 ? 8.606 37.665 26.194 1.000 0.950 449 LEU A C 1
ATOM 7223 O O . LEU A 1 449 ? 9.628 38.137 25.698 1.000 0.950 449 LEU A O 1
ATOM 7239 N N . PHE A 1 450 ? 8.482 37.549 27.519 1.000 0.930 450 PHE A N 1
ATOM 7240 C CA . PHE A 1 450 ? 9.388 38.237 28.439 1.000 0.930 450 PHE A CA 1
ATOM 7241 C C . PHE A 1 450 ? 10.780 37.619 28.514 1.000 0.930 450 PHE A C 1
ATOM 7242 O O . PHE A 1 450 ? 11.736 38.366 28.692 1.000 0.930 450 PHE A O 1
ATOM 7259 N N . LYS A 1 451 ? 10.941 36.300 28.343 1.000 0.920 451 LYS A N 1
ATOM 7260 C CA . LYS A 1 451 ? 12.298 35.731 28.263 1.000 0.920 451 LYS A CA 1
ATOM 7261 C C . LYS A 1 451 ? 13.030 36.095 26.976 1.000 0.920 451 LYS A C 1
ATOM 7262 O O . LYS A 1 451 ? 14.247 36.009 26.953 1.000 0.920 451 LYS A O 1
ATOM 7281 N N . THR A 1 452 ? 12.305 36.467 25.930 1.000 0.930 452 THR A N 1
ATOM 7282 C CA . THR A 1 452 ? 12.896 36.773 24.625 1.000 0.930 452 THR A CA 1
ATOM 7283 C C . THR A 1 452 ? 13.292 38.240 24.535 1.000 0.930 452 THR A C 1
ATOM 7284 O O . THR A 1 452 ? 14.400 38.568 24.122 1.000 0.930 452 THR A O 1
ATOM 7295 N N . PHE A 1 453 ? 12.399 39.134 24.963 1.000 0.930 453 PHE A N 1
ATOM 7296 C CA . PHE A 1 453 ? 12.573 40.573 24.766 1.000 0.930 453 PHE A CA 1
ATOM 7297 C C . PHE A 1 453 ? 13.037 41.327 26.015 1.000 0.930 453 PHE A C 1
ATOM 7298 O O . PHE A 1 453 ? 13.576 42.423 25.884 1.000 0.930 453 PHE A O 1
ATOM 7315 N N . ARG A 1 454 ? 12.863 40.765 27.221 1.000 0.900 454 ARG A N 1
ATOM 7316 C CA . ARG A 1 454 ? 13.258 41.402 28.491 1.000 0.900 454 ARG A CA 1
ATOM 7317 C C . ARG A 1 454 ? 14.605 40.868 28.993 1.000 0.900 454 ARG A C 1
ATOM 7318 O O . ARG A 1 454 ? 15.088 39.841 28.523 1.000 0.900 454 ARG A O 1
ATOM 7339 N N . GLY A 1 455 ? 15.197 41.564 29.963 1.000 0.860 455 GLY A N 1
ATOM 7340 C CA . GLY A 1 455 ? 16.495 41.223 30.554 1.000 0.860 455 GLY A CA 1
ATOM 7341 C C . GLY A 1 455 ? 17.661 41.947 29.881 1.000 0.860 455 GLY A C 1
ATOM 7342 O O . GLY A 1 455 ? 17.454 42.918 29.158 1.000 0.860 455 GLY A O 1
ATOM 7346 N N . ASN A 1 456 ? 18.879 41.471 30.131 1.000 0.830 456 ASN A N 1
ATOM 7347 C CA . ASN A 1 456 ? 20.092 42.057 29.566 1.000 0.830 456 ASN A CA 1
ATOM 7348 C C . ASN A 1 456 ? 20.356 41.500 28.170 1.000 0.830 456 ASN A C 1
ATOM 7349 O O . ASN A 1 456 ? 20.205 40.298 27.943 1.000 0.830 456 ASN A O 1
ATOM 7360 N N . TYR A 1 457 ? 20.784 42.371 27.262 1.000 0.840 457 TYR A N 1
ATOM 7361 C CA . TYR A 1 457 ? 21.250 41.973 25.942 1.000 0.840 457 TYR A CA 1
ATOM 7362 C C . TYR A 1 457 ? 22.561 41.183 26.054 1.000 0.840 457 TYR A C 1
ATOM 7363 O O . TYR A 1 457 ? 23.467 41.592 26.777 1.000 0.840 457 TYR A O 1
ATOM 7381 N N . GLN A 1 458 ? 22.652 40.040 25.369 1.000 0.820 458 GLN A N 1
ATOM 7382 C CA . GLN A 1 458 ? 23.787 39.109 25.457 1.000 0.820 458 GLN A CA 1
ATOM 7383 C C . GLN A 1 458 ? 24.435 38.883 24.080 1.000 0.820 458 GLN A C 1
ATOM 7384 O O . GLN A 1 458 ? 24.229 37.830 23.475 1.000 0.820 458 GLN A O 1
ATOM 7398 N N . PRO A 1 459 ? 25.228 39.837 23.564 1.000 0.810 459 PRO A N 1
ATOM 7399 C CA . PRO A 1 459 ? 25.787 39.749 22.214 1.000 0.810 459 PRO A CA 1
ATOM 7400 C C . PRO A 1 459 ? 26.731 38.550 22.021 1.000 0.810 459 PRO A C 1
ATOM 7401 O O . PRO A 1 459 ? 26.757 37.965 20.946 1.000 0.810 459 PRO A O 1
ATOM 7412 N N . GLU A 1 460 ? 27.453 38.134 23.064 1.000 0.810 460 GLU A N 1
ATOM 7413 C CA . GLU A 1 460 ? 28.454 37.054 23.009 1.000 0.810 460 GLU A CA 1
ATOM 7414 C C . GLU A 1 460 ? 27.864 35.659 22.746 1.000 0.810 460 GLU A C 1
ATOM 7415 O O . GLU A 1 460 ? 28.581 34.742 22.351 1.000 0.810 460 GLU A O 1
ATOM 7427 N N . GLN A 1 461 ? 26.562 35.472 22.987 1.000 0.810 461 GLN A N 1
ATOM 7428 C CA . GLN A 1 461 ? 25.883 34.187 22.781 1.000 0.810 461 GLN A CA 1
ATOM 7429 C C . GLN A 1 461 ? 25.134 34.095 21.451 1.000 0.810 461 GLN A C 1
ATOM 7430 O O . GLN A 1 461 ? 24.600 33.028 21.122 1.000 0.810 461 GLN A O 1
ATOM 7444 N N . LEU A 1 462 ? 25.064 35.201 20.714 1.000 0.840 462 LEU A N 1
ATOM 7445 C CA . LEU A 1 462 ? 24.412 35.275 19.417 1.000 0.840 462 LEU A CA 1
ATOM 7446 C C . LEU A 1 462 ? 25.442 34.978 18.329 1.000 0.840 462 LEU A C 1
ATOM 7447 O O . LEU A 1 462 ? 26.588 35.411 18.398 1.000 0.840 462 LEU A O 1
ATOM 7463 N N . GLU A 1 463 ? 25.034 34.243 17.300 1.000 0.810 463 GLU A N 1
ATOM 7464 C CA . GLU A 1 463 ? 25.914 33.971 16.156 1.000 0.810 463 GLU A CA 1
ATOM 7465 C C . GLU A 1 463 ? 26.017 35.186 15.214 1.000 0.810 463 GLU A C 1
ATOM 7466 O O . GLU A 1 463 ? 26.956 35.283 14.424 1.000 0.810 463 GLU A O 1
ATOM 7478 N N . LYS A 1 464 ? 25.052 36.116 15.288 1.000 0.810 464 LYS A N 1
ATOM 7479 C CA . LYS A 1 464 ? 24.985 37.360 14.505 1.000 0.810 464 LYS A CA 1
ATOM 7480 C C . LYS A 1 464 ? 24.615 38.549 15.396 1.000 0.810 464 LYS A C 1
ATOM 7481 O O . LYS A 1 464 ? 23.911 38.373 16.390 1.000 0.810 464 LYS A O 1
ATOM 7500 N N . GLN A 1 465 ? 25.032 39.763 15.021 1.000 0.810 465 GLN A N 1
ATOM 7501 C CA . GLN A 1 465 ? 24.520 40.983 15.656 1.000 0.810 465 GLN A CA 1
ATOM 7502 C C . GLN A 1 465 ? 23.021 41.116 15.372 1.000 0.810 465 GLN A C 1
ATOM 7503 O O . GLN A 1 465 ? 22.617 41.189 14.217 1.000 0.810 465 GLN A O 1
ATOM 7517 N N . ALA A 1 466 ? 22.212 41.144 16.432 1.000 0.850 466 ALA A N 1
ATOM 7518 C CA . ALA A 1 466 ? 20.777 41.337 16.315 1.000 0.850 466 ALA A CA 1
ATOM 7519 C C . ALA A 1 466 ? 20.471 42.738 15.765 1.000 0.850 466 ALA A C 1
ATOM 7520 O O . ALA A 1 466 ? 20.995 43.734 16.261 1.000 0.850 466 ALA A O 1
ATOM 7527 N N . HIS A 1 467 ? 19.594 42.808 14.776 1.000 0.860 467 HIS A N 1
ATOM 7528 C CA . HIS A 1 467 ? 19.078 44.036 14.176 1.000 0.860 467 HIS A CA 1
ATOM 7529 C C . HIS A 1 467 ? 17.670 43.777 13.650 1.000 0.860 467 HIS A C 1
ATOM 7530 O O . HIS A 1 467 ? 17.286 42.624 13.444 1.000 0.860 467 HIS A O 1
ATOM 7544 N N . GLU A 1 468 ? 16.891 44.840 13.460 1.000 0.890 468 GLU A N 1
ATOM 7545 C CA . GLU A 1 468 ? 15.504 44.683 13.041 1.000 0.890 468 GLU A CA 1
ATOM 7546 C C . GLU A 1 468 ? 15.390 44.165 11.601 1.000 0.890 468 GLU A C 1
ATOM 7547 O O . GLU A 1 468 ? 16.134 44.578 10.709 1.000 0.890 468 GLU A O 1
ATOM 7559 N N . ALA A 1 469 ? 14.455 43.235 11.385 1.000 0.880 469 ALA A N 1
ATOM 7560 C CA . ALA A 1 469 ? 14.277 42.570 10.097 1.000 0.880 469 ALA A CA 1
ATOM 7561 C C . ALA A 1 469 ? 13.919 43.544 8.957 1.000 0.880 469 ALA A C 1
ATOM 7562 O O . ALA A 1 469 ? 13.276 44.575 9.176 1.000 0.880 469 ALA A O 1
ATOM 7569 N N . PRO A 1 470 ? 14.239 43.186 7.698 1.000 0.890 470 PRO A N 1
ATOM 7570 C CA . PRO A 1 470 ? 13.841 43.975 6.543 1.000 0.890 470 PRO A CA 1
ATOM 7571 C C . PRO A 1 470 ? 12.314 44.042 6.426 1.000 0.890 470 PRO A C 1
ATOM 7572 O O . PRO A 1 470 ? 11.607 43.060 6.663 1.000 0.890 470 PRO A O 1
ATOM 7583 N N . VAL A 1 471 ? 11.803 45.189 5.973 1.000 0.910 471 VAL A N 1
ATOM 7584 C CA . VAL A 1 471 ? 10.361 45.499 5.919 1.000 0.910 471 VAL A CA 1
ATOM 7585 C C . VAL A 1 471 ? 9.546 44.408 5.217 1.000 0.910 471 VAL A C 1
ATOM 7586 O O . VAL A 1 471 ? 8.474 44.042 5.691 1.000 0.910 471 VAL A O 1
ATOM 7599 N N . GLY A 1 472 ? 10.069 43.815 4.139 1.000 0.910 472 GLY A N 1
ATOM 7600 C CA . GLY A 1 472 ? 9.386 42.736 3.416 1.000 0.910 472 GLY A CA 1
ATOM 7601 C C . GLY A 1 472 ? 9.098 41.486 4.260 1.000 0.910 472 GLY A C 1
ATOM 7602 O O . GLY A 1 472 ? 8.072 40.837 4.065 1.000 0.910 472 GLY A O 1
ATOM 7606 N N . MET A 1 473 ? 9.955 41.170 5.237 1.000 0.940 473 MET A N 1
ATOM 7607 C CA . MET A 1 473 ? 9.752 40.046 6.157 1.000 0.940 473 MET A CA 1
ATOM 7608 C C . MET A 1 473 ? 8.757 40.397 7.286 1.000 0.940 473 MET A C 1
ATOM 7609 O O . MET A 1 473 ? 8.101 39.502 7.819 1.000 0.940 473 MET A O 1
ATOM 7623 N N . LEU A 1 474 ? 8.598 41.691 7.608 1.000 0.960 474 LEU A N 1
ATOM 7624 C CA . LEU A 1 474 ? 7.668 42.219 8.620 1.000 0.960 474 LEU A CA 1
ATOM 7625 C C . LEU A 1 474 ? 6.235 42.423 8.097 1.000 0.960 474 LEU A C 1
ATOM 7626 O O . LEU A 1 474 ? 5.292 42.366 8.884 1.000 0.960 474 LEU A O 1
ATOM 7642 N N . VAL A 1 475 ? 6.036 42.619 6.789 1.000 0.970 475 VAL A N 1
ATOM 7643 C CA . VAL A 1 475 ? 4.704 42.891 6.209 1.000 0.970 475 VAL A CA 1
ATOM 7644 C C . VAL A 1 475 ? 3.670 41.799 6.549 1.000 0.970 475 VAL A C 1
ATOM 7645 O O . VAL A 1 475 ? 2.625 42.134 7.111 1.000 0.970 475 VAL A O 1
ATOM 7658 N N . PRO A 1 476 ? 3.923 40.500 6.291 1.000 0.980 476 PRO A N 1
ATOM 7659 C CA . PRO A 1 476 ? 2.959 39.446 6.606 1.000 0.980 476 PRO A CA 1
ATOM 7660 C C . PRO A 1 476 ? 2.526 39.380 8.085 1.000 0.980 476 PRO A C 1
ATOM 7661 O O . PRO A 1 476 ? 1.318 39.357 8.337 1.000 0.980 476 PRO A O 1
ATOM 7672 N N . PRO A 1 477 ? 3.437 39.390 9.084 1.000 0.980 477 PRO A N 1
ATOM 7673 C CA . PRO A 1 477 ? 3.025 39.362 10.483 1.000 0.980 477 PRO A CA 1
ATOM 7674 C C . PRO A 1 477 ? 2.334 40.649 10.944 1.000 0.980 477 PRO A C 1
ATOM 7675 O O . PRO A 1 477 ? 1.423 40.553 11.765 1.000 0.980 477 PRO A O 1
ATOM 7686 N N . VAL A 1 478 ? 2.691 41.821 10.404 1.000 0.980 478 VAL A N 1
ATOM 7687 C CA . VAL A 1 478 ? 1.965 43.073 10.691 1.000 0.980 478 VAL A CA 1
ATOM 7688 C C . VAL A 1 478 ? 0.513 42.973 10.226 1.000 0.980 478 VAL A C 1
ATOM 7689 O O . VAL A 1 478 ? -0.384 43.313 10.992 1.000 0.980 478 VAL A O 1
ATOM 7702 N N . ILE A 1 479 ? 0.262 42.434 9.028 1.000 0.970 479 ILE A N 1
ATOM 7703 C CA . ILE A 1 479 ? -1.102 42.233 8.512 1.000 0.970 479 ILE A CA 1
ATOM 7704 C C . ILE A 1 479 ? -1.899 41.284 9.417 1.000 0.970 479 ILE A C 1
ATOM 7705 O O . ILE A 1 479 ? -3.029 41.589 9.789 1.000 0.970 479 ILE A O 1
ATOM 7721 N N . LEU A 1 480 ? -1.317 40.144 9.805 1.000 0.960 480 LEU A N 1
ATOM 7722 C CA . LEU A 1 480 ? -1.995 39.158 10.658 1.000 0.960 480 LEU A CA 1
ATOM 7723 C C . LEU A 1 480 ? -2.330 39.708 12.049 1.000 0.960 480 LEU A C 1
ATOM 7724 O O . LEU A 1 480 ? -3.396 39.419 12.593 1.000 0.960 480 LEU A O 1
ATOM 7740 N N . VAL A 1 481 ? -1.418 40.491 12.625 1.000 0.950 481 VAL A N 1
ATOM 7741 C CA . VAL A 1 481 ? -1.607 41.130 13.929 1.000 0.950 481 VAL A CA 1
ATOM 7742 C C . VAL A 1 481 ? -2.618 42.273 13.856 1.000 0.950 481 VAL A C 1
ATOM 7743 O O . VAL A 1 481 ? -3.458 42.382 14.746 1.000 0.950 481 VAL A O 1
ATOM 7756 N N . ALA A 1 482 ? -2.596 43.077 12.791 1.000 0.950 482 ALA A N 1
ATOM 7757 C CA . ALA A 1 482 ? -3.622 44.087 12.549 1.000 0.950 482 ALA A CA 1
ATOM 7758 C C . ALA A 1 482 ? -5.011 43.437 12.480 1.000 0.950 482 ALA A C 1
ATOM 7759 O O . ALA A 1 482 ? -5.924 43.887 13.167 1.000 0.950 482 ALA A O 1
ATOM 7766 N N . LEU A 1 483 ? -5.136 42.310 11.767 1.000 0.930 483 LEU A N 1
ATOM 7767 C CA . LEU A 1 483 ? -6.367 41.517 11.724 1.000 0.930 483 LEU A CA 1
ATOM 7768 C C . LEU A 1 483 ? -6.800 41.057 13.123 1.000 0.930 483 LEU A C 1
ATOM 7769 O O . LEU A 1 483 ? -7.966 41.186 13.479 1.000 0.930 483 LEU A O 1
ATOM 7785 N N . ALA A 1 484 ? -5.867 40.562 13.940 1.000 0.910 484 ALA A N 1
ATOM 7786 C CA . ALA A 1 484 ? -6.159 40.137 15.307 1.000 0.910 484 ALA A CA 1
ATOM 7787 C C . ALA A 1 484 ? -6.684 41.283 16.205 1.000 0.910 484 ALA A C 1
ATOM 7788 O O . ALA A 1 484 ? -7.551 41.038 17.043 1.000 0.910 484 ALA A O 1
ATOM 7795 N N . VAL A 1 485 ? -6.210 42.527 16.022 1.000 0.930 485 VAL A N 1
ATOM 7796 C CA . VAL A 1 485 ? -6.705 43.719 16.750 1.000 0.930 485 VAL A CA 1
ATOM 7797 C C . VAL A 1 485 ? -8.054 44.189 16.204 1.000 0.930 485 VAL A C 1
ATOM 7798 O O . VAL A 1 485 ? -8.984 44.418 16.974 1.000 0.930 485 VAL A O 1
ATOM 7811 N N . SER A 1 486 ? -8.203 44.296 14.882 1.000 0.920 486 SER A N 1
ATOM 7812 C CA . SER A 1 486 ? -9.459 44.717 14.249 1.000 0.920 486 SER A CA 1
ATOM 7813 C C . SER A 1 486 ? -10.623 43.793 14.612 1.000 0.920 486 SER A C 1
ATOM 7814 O O . SER A 1 486 ? -11.723 44.273 14.872 1.000 0.920 486 SER A O 1
ATOM 7822 N N . LEU A 1 487 ? -10.379 42.480 14.704 1.000 0.900 487 LEU A N 1
ATOM 7823 C CA . LEU A 1 487 ? -11.390 41.495 15.099 1.000 0.900 487 LEU A CA 1
ATOM 7824 C C . LEU A 1 487 ? -11.848 41.615 16.559 1.000 0.900 487 LEU A C 1
ATOM 7825 O O . LEU A 1 487 ? -12.909 41.099 16.890 1.000 0.900 487 LEU A O 1
ATOM 7841 N N . PHE A 1 488 ? -11.098 42.290 17.433 1.000 0.890 488 PHE A N 1
ATOM 7842 C CA . PHE A 1 488 ? -11.558 42.589 18.792 1.000 0.890 488 PHE A CA 1
ATOM 7843 C C . PHE A 1 488 ? -12.550 43.763 18.822 1.000 0.890 488 PHE A C 1
ATOM 7844 O O . PHE A 1 488 ? -13.580 43.694 19.491 1.000 0.890 488 PHE A O 1
ATOM 7861 N N . PHE A 1 489 ? -12.260 44.833 18.075 1.000 0.910 489 PHE A N 1
ATOM 7862 C CA . PHE A 1 489 ? -13.124 46.018 18.020 1.000 0.910 489 PHE A CA 1
ATOM 7863 C C . PHE A 1 489 ? -14.355 45.809 17.129 1.000 0.910 489 PHE A C 1
ATOM 7864 O O . PHE A 1 489 ? -15.424 46.325 17.441 1.000 0.910 489 PHE A O 1
ATOM 7881 N N . PHE A 1 490 ? -14.230 45.010 16.065 1.000 0.900 490 PHE A N 1
ATOM 7882 C CA . PHE A 1 490 ? -15.301 44.755 15.098 1.000 0.900 490 PHE A CA 1
ATOM 7883 C C . PHE A 1 490 ? -15.555 43.249 14.859 1.000 0.900 490 PHE A C 1
ATOM 7884 O O . PHE A 1 490 ? -15.536 42.797 13.710 1.000 0.900 490 PHE A O 1
ATOM 7901 N N . PRO A 1 491 ? -15.820 42.441 15.909 1.000 0.860 491 PRO A N 1
ATOM 7902 C CA . PRO A 1 491 ? -16.017 40.995 15.771 1.000 0.860 491 PRO A CA 1
ATOM 7903 C C . PRO A 1 491 ? -17.245 40.661 14.917 1.000 0.860 491 PRO A C 1
ATOM 7904 O O . PRO A 1 491 ? -17.226 39.695 14.157 1.000 0.860 491 PRO A O 1
ATOM 7915 N N . ASN A 1 492 ? -18.282 41.507 14.964 1.000 0.900 492 ASN A N 1
ATOM 7916 C CA . ASN A 1 492 ? -19.529 41.283 14.233 1.000 0.900 492 ASN A CA 1
ATOM 7917 C C . ASN A 1 492 ? -19.404 41.395 12.707 1.000 0.900 492 ASN A C 1
ATOM 7918 O O . ASN A 1 492 ? -20.299 40.931 12.005 1.000 0.900 492 ASN A O 1
ATOM 7929 N N . ILE A 1 493 ? -18.274 41.894 12.181 1.000 0.870 493 ILE A N 1
ATOM 7930 C CA . ILE A 1 493 ? -17.964 41.780 10.747 1.000 0.870 493 ILE A CA 1
ATOM 7931 C C . ILE A 1 493 ? -17.880 40.295 10.325 1.000 0.870 493 ILE A C 1
ATOM 7932 O O . ILE A 1 493 ? -18.242 39.990 9.191 1.000 0.870 493 ILE A O 1
ATOM 7948 N N . LEU A 1 494 ? -17.465 39.365 11.213 1.000 0.900 494 LEU A N 1
ATOM 7949 C CA . LEU A 1 494 ? -17.399 37.908 10.962 1.000 0.900 494 LEU A CA 1
ATOM 7950 C C . LEU A 1 494 ? -18.698 37.146 11.289 1.000 0.900 494 LEU A C 1
ATOM 7951 O O . LEU A 1 494 ? -18.904 36.062 10.737 1.000 0.900 494 LEU A O 1
ATOM 7967 N N . SER A 1 495 ? -19.550 37.683 12.174 1.000 0.890 495 SER A N 1
ATOM 7968 C CA . SER A 1 495 ? -20.705 36.975 12.757 1.000 0.890 495 SER A CA 1
ATOM 7969 C C . SER A 1 495 ? -21.638 36.397 11.697 1.000 0.890 495 SER A C 1
ATOM 7970 O O . SER A 1 495 ? -21.723 35.182 11.556 1.000 0.890 495 SER A O 1
ATOM 7978 N N . TYR A 1 496 ? -22.257 37.250 10.884 1.000 0.890 496 TYR A N 1
ATOM 7979 C CA . TYR A 1 496 ? -23.174 36.803 9.832 1.000 0.890 496 TYR A CA 1
ATOM 7980 C C . TYR A 1 496 ? -22.488 36.558 8.487 1.000 0.890 496 TYR A C 1
ATOM 7981 O O . TYR A 1 496 ? -23.143 36.134 7.549 1.000 0.890 496 TYR A O 1
ATOM 7999 N N . SER A 1 497 ? -21.198 36.868 8.329 1.000 0.910 497 SER A N 1
ATOM 8000 C CA . SER A 1 497 ? -20.488 36.662 7.056 1.000 0.910 497 SER A CA 1
ATOM 8001 C C . SER A 1 497 ? -19.841 35.283 6.950 1.000 0.910 497 SER A C 1
ATOM 8002 O O . SER A 1 497 ? -19.843 34.692 5.874 1.000 0.910 497 SER A O 1
ATOM 8010 N N . LEU A 1 498 ? -19.298 34.758 8.051 1.000 0.930 498 LEU A N 1
ATOM 8011 C CA . LEU A 1 498 ? -18.521 33.518 8.053 1.000 0.930 498 LEU A CA 1
ATOM 8012 C C . LEU A 1 498 ? -18.898 32.564 9.187 1.000 0.930 498 LEU A C 1
ATOM 8013 O O . LEU A 1 498 ? -18.879 31.355 8.973 1.000 0.930 498 LEU A O 1
ATOM 8029 N N . ILE A 1 499 ? -19.225 33.074 10.380 1.000 0.940 499 ILE A N 1
ATOM 8030 C CA . ILE A 1 499 ? -19.473 32.224 11.556 1.000 0.940 499 ILE A CA 1
ATOM 8031 C C . ILE A 1 499 ? -20.840 31.554 11.459 1.000 0.940 499 ILE A C 1
ATOM 8032 O O . ILE A 1 499 ? -20.918 30.330 11.518 1.000 0.940 499 ILE A O 1
ATOM 8048 N N . GLU A 1 500 ? -21.899 32.339 11.274 1.000 0.930 500 GLU A N 1
ATOM 8049 C CA . GLU A 1 500 ? -23.271 31.838 11.185 1.000 0.930 500 GLU A CA 1
ATOM 8050 C C . GLU A 1 500 ? -23.458 30.838 10.025 1.000 0.930 500 GLU A C 1
ATOM 8051 O O . GLU A 1 500 ? -23.875 29.710 10.302 1.000 0.930 500 GLU A O 1
ATOM 8063 N N . PRO A 1 501 ? -23.010 31.116 8.779 1.000 0.930 501 PRO A N 1
ATOM 8064 C CA . PRO A 1 501 ? -23.095 30.138 7.692 1.000 0.930 501 PRO A CA 1
ATOM 8065 C C . PRO A 1 501 ? -22.318 28.844 7.973 1.000 0.930 501 PRO A C 1
ATOM 8066 O O . PRO A 1 501 ? -22.742 27.750 7.590 1.000 0.930 501 PRO A O 1
ATOM 8077 N N . ALA A 1 502 ? -21.161 28.941 8.640 1.000 0.950 502 ALA A N 1
ATOM 8078 C CA . ALA A 1 502 ? -20.369 27.774 9.007 1.000 0.950 502 ALA A CA 1
ATOM 8079 C C . ALA A 1 502 ? -21.017 26.964 10.145 1.000 0.950 502 ALA A C 1
ATOM 8080 O O . ALA A 1 502 ? -20.904 25.741 10.132 1.000 0.950 502 ALA A O 1
ATOM 8087 N N . MET A 1 503 ? -21.750 27.596 11.071 1.000 0.930 503 MET A N 1
ATOM 8088 C CA . MET A 1 503 ? -22.583 26.892 12.057 1.000 0.930 503 MET A CA 1
ATOM 8089 C C . MET A 1 503 ? -23.748 26.159 11.395 1.000 0.930 503 MET A C 1
ATOM 8090 O O . MET A 1 503 ? -23.958 24.984 11.690 1.000 0.930 503 MET A O 1
ATOM 8104 N N . ASN A 1 504 ? -24.441 26.809 10.457 1.000 0.890 504 ASN A N 1
ATOM 8105 C CA . ASN A 1 504 ? -25.536 26.194 9.705 1.000 0.890 504 ASN A CA 1
ATOM 8106 C C . ASN A 1 504 ? -25.057 24.970 8.894 1.000 0.890 504 ASN A C 1
ATOM 8107 O O . ASN A 1 504 ? -25.742 23.962 8.779 1.000 0.890 504 ASN A O 1
ATOM 8118 N N . SER A 1 505 ? -23.797 24.985 8.446 1.000 0.920 505 SER A N 1
ATOM 8119 C CA . SER A 1 505 ? -23.159 23.828 7.797 1.000 0.920 505 SER A CA 1
ATOM 8120 C C . SER A 1 505 ? -22.902 22.641 8.752 1.000 0.920 505 SER A C 1
ATOM 8121 O O . SER A 1 505 ? -22.874 21.492 8.307 1.000 0.920 505 SER A O 1
ATOM 8129 N N . ILE A 1 506 ? -22.670 22.899 10.049 1.000 0.920 506 ILE A N 1
ATOM 8130 C CA . ILE A 1 506 ? -22.426 21.872 11.085 1.000 0.920 506 ILE A CA 1
ATOM 8131 C C . ILE A 1 506 ? -23.751 21.327 11.642 1.000 0.920 506 ILE A C 1
ATOM 8132 O O . ILE A 1 506 ? -23.827 20.146 11.975 1.000 0.920 506 ILE A O 1
ATOM 8148 N N . TYR A 1 507 ? -24.791 22.162 11.713 1.000 0.880 507 TYR A N 1
ATOM 8149 C CA . TYR A 1 507 ? -26.104 21.814 12.262 1.000 0.880 507 TYR A CA 1
ATOM 8150 C C . TYR A 1 507 ? -27.261 22.217 11.334 1.000 0.880 507 TYR A C 1
ATOM 8151 O O . TYR A 1 507 ? -28.085 23.054 11.701 1.000 0.880 507 TYR A O 1
ATOM 8169 N N . PRO A 1 508 ? -27.357 21.600 10.145 1.000 0.810 508 PRO A N 1
ATOM 8170 C CA . PRO A 1 508 ? -28.339 21.991 9.137 1.000 0.810 508 PRO A CA 1
ATOM 8171 C C . PRO A 1 508 ? -29.792 21.660 9.519 1.000 0.810 508 PRO A C 1
ATOM 8172 O O . PRO A 1 508 ? -30.709 22.233 8.951 1.000 0.810 508 PRO A O 1
ATOM 8183 N N . THR A 1 509 ? -30.023 20.734 10.457 1.000 0.770 509 THR A N 1
ATOM 8184 C CA . THR A 1 509 ? -31.366 20.275 10.873 1.000 0.770 509 THR A CA 1
ATOM 8185 C C . THR A 1 509 ? -31.930 21.010 12.093 1.000 0.770 509 THR A C 1
ATOM 8186 O O . THR A 1 509 ? -32.994 20.641 12.577 1.000 0.770 509 THR A O 1
ATOM 8197 N N . LEU A 1 510 ? -31.196 21.978 12.652 1.000 0.770 510 LEU A N 1
ATOM 8198 C CA . LEU A 1 510 ? -31.564 22.672 13.896 1.000 0.770 510 LEU A CA 1
ATOM 8199 C C . LEU A 1 510 ? -32.356 23.967 13.676 1.000 0.770 510 LEU A C 1
ATOM 8200 O O . LEU A 1 510 ? -32.892 24.506 14.640 1.000 0.770 510 LEU A O 1
ATOM 8216 N N . LEU A 1 511 ? -32.381 24.472 12.445 1.000 0.730 511 LEU A N 1
ATOM 8217 C CA . LEU A 1 511 ? -33.141 25.649 12.045 1.000 0.730 511 LEU A CA 1
ATOM 8218 C C . LEU A 1 511 ? -34.168 25.235 10.995 1.000 0.730 511 LEU A C 1
ATOM 8219 O O . LEU A 1 511 ? -33.841 24.474 10.081 1.000 0.730 511 LEU A O 1
ATOM 8235 N N . ASP A 1 512 ? -35.377 25.782 11.090 1.000 0.640 512 ASP A N 1
ATOM 8236 C CA . ASP A 1 512 ? -36.291 25.807 9.951 1.000 0.640 512 ASP A CA 1
ATOM 8237 C C . ASP A 1 512 ? -35.741 26.775 8.885 1.000 0.640 512 ASP A C 1
ATOM 8238 O O . ASP A 1 512 ? -35.059 27.752 9.195 1.000 0.640 512 ASP A O 1
ATOM 8247 N N . GLY A 1 513 ? -36.011 26.521 7.601 1.000 0.600 513 GLY A N 1
ATOM 8248 C CA . GLY A 1 513 ? -35.266 27.119 6.478 1.000 0.600 513 GLY A CA 1
ATOM 8249 C C . GLY A 1 513 ? -35.248 28.657 6.341 1.000 0.600 513 GLY A C 1
ATOM 8250 O O . GLY A 1 513 ? -34.495 29.162 5.509 1.000 0.600 513 GLY A O 1
ATOM 8254 N N . HIS A 1 514 ? -36.044 29.414 7.108 1.000 0.620 514 HIS A N 1
ATOM 8255 C CA . HIS A 1 514 ? -36.033 30.890 7.121 1.000 0.620 514 HIS A CA 1
ATOM 8256 C C . HIS A 1 514 ? -35.403 31.505 8.378 1.000 0.620 514 HIS A C 1
ATOM 8257 O O . HIS A 1 514 ? -35.207 32.722 8.429 1.000 0.620 514 HIS A O 1
ATOM 8271 N N . GLU A 1 515 ? -35.077 30.691 9.379 1.000 0.740 515 GLU A N 1
ATOM 8272 C CA . GLU A 1 515 ? -34.444 31.154 10.608 1.000 0.740 515 GLU A CA 1
ATOM 8273 C C . GLU A 1 515 ? -32.916 31.167 10.466 1.000 0.740 515 GLU A C 1
ATOM 8274 O O . GLU A 1 515 ? -32.325 30.409 9.698 1.000 0.740 515 GLU A O 1
ATOM 8286 N N . LYS A 1 516 ? -32.257 32.067 11.200 1.000 0.780 516 LYS A N 1
ATOM 8287 C CA . LYS A 1 516 ? -30.794 32.162 11.286 1.000 0.780 516 LYS A CA 1
ATOM 8288 C C . LYS A 1 516 ? -30.375 32.013 12.733 1.000 0.780 516 LYS A C 1
ATOM 8289 O O . LYS A 1 516 ? -31.089 32.463 13.626 1.000 0.780 516 LYS A O 1
ATOM 8308 N N . PHE A 1 517 ? -29.187 31.467 12.973 1.000 0.810 517 PHE A N 1
ATOM 8309 C CA . PHE A 1 517 ? -28.645 31.472 14.329 1.000 0.810 517 PHE A CA 1
ATOM 8310 C C . PHE A 1 517 ? -28.388 32.910 14.786 1.000 0.810 517 PHE A C 1
ATOM 8311 O O . PHE A 1 517 ? -27.799 33.716 14.058 1.000 0.810 517 PHE A O 1
ATOM 8328 N N . HIS A 1 518 ? -28.776 33.227 16.020 1.000 0.770 518 HIS A N 1
ATOM 8329 C CA . HIS A 1 518 ? -28.533 34.540 16.595 1.000 0.770 518 HIS A CA 1
ATOM 8330 C C . HIS A 1 518 ? -27.064 34.683 17.041 1.000 0.770 518 HIS A C 1
ATOM 8331 O O . HIS A 1 518 ? -26.688 34.411 18.182 1.000 0.770 518 HIS A O 1
ATOM 8345 N N . VAL A 1 519 ? -26.200 35.118 16.120 1.000 0.770 519 VAL A N 1
ATOM 8346 C CA . VAL A 1 519 ? -24.751 35.267 16.339 1.000 0.770 519 VAL A CA 1
ATOM 8347 C C . VAL A 1 519 ? -24.425 36.737 16.610 1.000 0.770 519 VAL A C 1
ATOM 8348 O O . VAL A 1 519 ? -24.214 37.523 15.686 1.000 0.770 519 VAL A O 1
ATOM 8361 N N . HIS A 1 520 ? -24.360 37.129 17.885 1.000 0.800 520 HIS A N 1
ATOM 8362 C CA . HIS A 1 520 ? -23.938 38.476 18.276 1.000 0.800 520 HIS A CA 1
ATOM 8363 C C . HIS A 1 520 ? -22.812 38.429 19.308 1.000 0.800 520 HIS A C 1
ATOM 8364 O O . HIS A 1 520 ? -22.995 37.965 20.431 1.000 0.800 520 HIS A O 1
ATOM 8378 N N . ILE A 1 521 ? -21.639 38.941 18.933 1.000 0.830 521 ILE A N 1
ATOM 8379 C CA . ILE A 1 521 ? -20.454 38.944 19.791 1.000 0.830 521 ILE A CA 1
ATOM 8380 C C . ILE A 1 521 ? -20.331 40.323 20.427 1.000 0.830 521 ILE A C 1
ATOM 8381 O O . ILE A 1 521 ? -20.142 41.332 19.742 1.000 0.830 521 ILE A O 1
ATOM 8397 N N . SER A 1 522 ? -20.443 40.355 21.751 1.000 0.790 522 SER A N 1
ATOM 8398 C CA . SER A 1 522 ? -20.251 41.557 22.556 1.000 0.790 522 SER A CA 1
ATOM 8399 C C . SER A 1 522 ? -18.918 41.492 23.301 1.000 0.790 522 SER A C 1
ATOM 8400 O O . SER A 1 522 ? -18.420 40.419 23.635 1.000 0.790 522 SER A O 1
ATOM 8408 N N . GLN A 1 523 ? -18.333 42.661 23.543 1.000 0.770 523 GLN A N 1
ATOM 8409 C CA . GLN A 1 523 ? -17.076 42.798 24.281 1.000 0.770 523 GLN A CA 1
ATOM 8410 C C . GLN A 1 523 ? -17.296 42.879 25.793 1.000 0.770 523 GLN A C 1
ATOM 8411 O O . GLN A 1 523 ? -16.365 42.633 26.556 1.000 0.770 523 GLN A O 1
ATOM 8425 N N . TRP A 1 524 ? -18.495 43.283 26.221 1.000 0.740 524 TRP A N 1
ATOM 8426 C CA . TRP A 1 524 ? -18.789 43.604 27.610 1.000 0.740 524 TRP A CA 1
ATOM 8427 C C . TRP A 1 524 ? -20.172 43.086 28.004 1.000 0.740 524 TRP A C 1
ATOM 8428 O O . TRP A 1 524 ? -21.190 43.629 27.582 1.000 0.740 524 TRP A O 1
ATOM 8449 N N . HIS A 1 525 ? -20.193 42.058 28.853 1.000 0.730 525 HIS A N 1
ATOM 8450 C CA . HIS A 1 525 ? -21.412 41.419 29.371 1.000 0.730 525 HIS A CA 1
ATOM 8451 C C . HIS A 1 525 ? -21.675 41.741 30.851 1.000 0.730 525 HIS A C 1
ATOM 8452 O O . HIS A 1 525 ? -22.513 41.117 31.496 1.000 0.730 525 HIS A O 1
ATOM 8466 N N . GLY A 1 526 ? -20.950 42.714 31.407 1.000 0.770 526 GLY A N 1
ATOM 8467 C CA . GLY A 1 526 ? -20.942 42.977 32.842 1.000 0.770 526 GLY A CA 1
ATOM 8468 C C . GLY A 1 526 ? -20.032 42.020 33.614 1.000 0.770 526 GLY A C 1
ATOM 8469 O O . GLY A 1 526 ? -19.182 41.335 33.044 1.000 0.770 526 GLY A O 1
ATOM 8473 N N . VAL A 1 527 ? -20.174 42.016 34.942 1.000 0.860 527 VAL A N 1
ATOM 8474 C CA . VAL A 1 527 ? -19.365 41.168 35.831 1.000 0.860 527 VAL A CA 1
ATOM 8475 C C . VAL A 1 527 ? -19.937 39.749 35.836 1.000 0.860 527 VAL A C 1
ATOM 8476 O O . VAL A 1 527 ? -20.757 39.393 36.679 1.000 0.860 527 VAL A O 1
ATOM 8489 N N . THR A 1 528 ? -19.514 38.948 34.865 1.000 0.860 528 THR A N 1
ATOM 8490 C CA . THR A 1 528 ? -19.920 37.550 34.687 1.000 0.860 528 THR A CA 1
ATOM 8491 C C . THR A 1 528 ? -18.982 36.580 35.418 1.000 0.860 528 THR A C 1
ATOM 8492 O O . THR A 1 528 ? -17.877 36.936 35.853 1.000 0.860 528 THR A O 1
ATOM 8503 N N . THR A 1 529 ? -19.400 35.319 35.568 1.000 0.900 529 THR A N 1
ATOM 8504 C CA . THR A 1 529 ? -18.561 34.271 36.175 1.000 0.900 529 THR A CA 1
ATOM 8505 C C . THR A 1 529 ? -17.324 33.984 35.314 1.000 0.900 529 THR A C 1
ATOM 8506 O O . THR A 1 529 ? -16.235 33.745 35.840 1.000 0.900 529 THR A O 1
ATOM 8517 N N . GLU A 1 530 ? -17.450 34.091 33.991 1.000 0.910 530 GLU A N 1
ATOM 8518 C CA . GLU A 1 530 ? -16.372 33.919 33.014 1.000 0.910 530 GLU A CA 1
ATOM 8519 C C . GLU A 1 530 ? -15.287 34.996 33.150 1.000 0.910 530 GLU A C 1
ATOM 8520 O O . GLU A 1 530 ? -14.087 34.700 33.060 1.000 0.910 530 GLU A O 1
ATOM 8532 N N . LEU A 1 531 ? -15.687 36.237 33.443 1.000 0.910 531 LEU A N 1
ATOM 8533 C CA . LEU A 1 531 ? -14.759 37.339 33.674 1.000 0.910 531 LEU A CA 1
ATOM 8534 C C . LEU A 1 531 ? -13.940 37.120 34.952 1.000 0.910 531 LEU A C 1
ATOM 8535 O O . LEU A 1 531 ? -12.715 37.264 34.942 1.000 0.910 531 LEU A O 1
ATOM 8551 N N . LEU A 1 532 ? -14.593 36.703 36.040 1.000 0.920 532 LEU A N 1
ATOM 8552 C CA . LEU A 1 532 ? -13.926 36.332 37.293 1.000 0.920 532 LEU A CA 1
ATOM 8553 C C . LEU A 1 532 ? -12.975 35.138 37.107 1.000 0.920 532 LEU A C 1
ATOM 8554 O O . LEU A 1 532 ? -11.843 35.178 37.596 1.000 0.920 532 LEU A O 1
ATOM 8570 N N . MET A 1 533 ? -13.374 34.105 36.352 1.000 0.930 533 MET A N 1
ATOM 8571 C CA . MET A 1 533 ? -12.487 32.989 35.989 1.000 0.930 533 MET A CA 1
ATOM 8572 C C . MET A 1 533 ? -11.246 33.472 35.228 1.000 0.930 533 MET A C 1
ATOM 8573 O O . MET A 1 533 ? -10.130 33.024 35.516 1.000 0.930 533 MET A O 1
ATOM 8587 N N . THR A 1 534 ? -11.426 34.406 34.288 1.000 0.930 534 THR A N 1
ATOM 8588 C CA . THR A 1 534 ? -10.338 35.020 33.513 1.000 0.930 534 THR A CA 1
ATOM 8589 C C . THR A 1 534 ? -9.408 35.845 34.398 1.000 0.930 534 THR A C 1
ATOM 8590 O O . THR A 1 534 ? -8.188 35.681 34.325 1.000 0.930 534 THR A O 1
ATOM 8601 N N . ALA A 1 535 ? -9.953 36.667 35.295 1.000 0.940 535 ALA A N 1
ATOM 8602 C CA . ALA A 1 535 ? -9.170 37.407 36.281 1.000 0.940 535 ALA A CA 1
ATOM 8603 C C . ALA A 1 535 ? -8.349 36.453 37.162 1.000 0.940 535 ALA A C 1
ATOM 8604 O O . ALA A 1 535 ? -7.143 36.643 37.339 1.000 0.940 535 ALA A O 1
ATOM 8611 N N . GLY A 1 536 ? -8.966 35.363 37.624 1.000 0.950 536 GLY A N 1
ATOM 8612 C CA . GLY A 1 536 ? -8.283 34.299 38.355 1.000 0.950 536 GLY A CA 1
ATOM 8613 C C . GLY A 1 536 ? -7.085 33.721 37.590 1.000 0.950 536 GLY A C 1
ATOM 8614 O O . GLY A 1 536 ? -6.009 33.560 38.170 1.000 0.950 536 GLY A O 1
ATOM 8618 N N . ILE A 1 537 ? -7.223 33.478 36.280 1.000 0.950 537 ILE A N 1
ATOM 8619 C CA . ILE A 1 537 ? -6.122 33.014 35.412 1.000 0.950 537 ILE A CA 1
ATOM 8620 C C . ILE A 1 537 ? -4.980 34.022 35.365 1.000 0.950 537 ILE A C 1
ATOM 8621 O O . ILE A 1 537 ? -3.823 33.614 35.428 1.000 0.950 537 ILE A O 1
ATOM 8637 N N . VAL A 1 538 ? -5.276 35.317 35.257 1.000 0.950 538 VAL A N 1
ATOM 8638 C CA . VAL A 1 538 ? -4.241 36.359 35.236 1.000 0.950 538 VAL A CA 1
ATOM 8639 C C . VAL A 1 538 ? -3.476 36.367 36.556 1.000 0.950 538 VAL A C 1
ATOM 8640 O O . VAL A 1 538 ? -2.245 36.353 36.541 1.000 0.950 538 VAL A O 1
ATOM 8653 N N . VAL A 1 539 ? -4.173 36.317 37.693 1.000 0.970 539 VAL A N 1
ATOM 8654 C CA . VAL A 1 539 ? -3.550 36.343 39.026 1.000 0.970 539 VAL A CA 1
ATOM 8655 C C . VAL A 1 539 ? -2.693 35.099 39.255 1.000 0.970 539 VAL A C 1
ATOM 8656 O O . VAL A 1 539 ? -1.478 35.197 39.445 1.000 0.970 539 VAL A O 1
ATOM 8669 N N . ILE A 1 540 ? -3.295 33.912 39.175 1.000 0.960 540 ILE A N 1
ATOM 8670 C CA . ILE A 1 540 ? -2.592 32.649 39.430 1.000 0.960 540 ILE A CA 1
ATOM 8671 C C . ILE A 1 540 ? -1.538 32.387 38.353 1.000 0.960 540 ILE A C 1
ATOM 8672 O O . ILE A 1 540 ? -0.442 31.925 38.666 1.000 0.960 540 ILE A O 1
ATOM 8688 N N . GLY A 1 541 ? -1.816 32.725 37.094 1.000 0.950 541 GLY A N 1
ATOM 8689 C CA . GLY A 1 541 ? -0.872 32.606 35.986 1.000 0.950 541 GLY A CA 1
ATOM 8690 C C . GLY A 1 541 ? 0.337 33.525 36.143 1.000 0.950 541 GLY A C 1
ATOM 8691 O O . GLY A 1 541 ? 1.457 33.114 35.838 1.000 0.950 541 GLY A O 1
ATOM 8695 N N . THR A 1 542 ? 0.153 34.730 36.684 1.000 0.950 542 THR A N 1
ATOM 8696 C CA . THR A 1 542 ? 1.259 35.651 36.986 1.000 0.950 542 THR A CA 1
ATOM 8697 C C . THR A 1 542 ? 2.098 35.138 38.149 1.000 0.950 542 THR A C 1
ATOM 8698 O O . THR A 1 542 ? 3.324 35.081 38.034 1.000 0.950 542 THR A O 1
ATOM 8709 N N . ILE A 1 543 ? 1.462 34.673 39.231 1.000 0.960 543 ILE A N 1
ATOM 8710 C CA . ILE A 1 543 ? 2.164 33.994 40.332 1.000 0.960 543 ILE A CA 1
ATOM 8711 C C . ILE A 1 543 ? 2.941 32.794 39.779 1.000 0.960 543 ILE A C 1
ATOM 8712 O O . ILE A 1 543 ? 4.117 32.618 40.098 1.000 0.960 543 ILE A O 1
ATOM 8728 N N . GLY A 1 544 ? 2.333 32.011 38.887 1.000 0.940 544 GLY A N 1
ATOM 8729 C CA . GLY A 1 544 ? 2.950 30.871 38.214 1.000 0.940 544 GLY A CA 1
ATOM 8730 C C . GLY A 1 544 ? 4.166 31.256 37.369 1.000 0.940 544 GLY A C 1
ATOM 8731 O O . GLY A 1 544 ? 5.212 30.616 37.478 1.000 0.940 544 GLY A O 1
ATOM 8735 N N . TYR A 1 545 ? 4.076 32.321 36.569 1.000 0.920 545 TYR A N 1
ATOM 8736 C CA . TYR A 1 545 ? 5.187 32.815 35.752 1.000 0.920 545 TYR A CA 1
ATOM 8737 C C . TYR A 1 545 ? 6.338 33.381 36.600 1.000 0.920 545 TYR A C 1
ATOM 8738 O O . TYR A 1 545 ? 7.497 33.059 36.345 1.000 0.920 545 TYR A O 1
ATOM 8756 N N . LEU A 1 546 ? 6.044 34.171 37.638 1.000 0.920 546 LEU A N 1
ATOM 8757 C CA . LEU A 1 546 ? 7.067 34.720 38.537 1.000 0.920 546 LEU A CA 1
ATOM 8758 C C . LEU A 1 546 ? 7.750 33.625 39.369 1.000 0.920 546 LEU A C 1
ATOM 8759 O O . LEU A 1 546 ? 8.957 33.675 39.600 1.000 0.920 546 LEU A O 1
ATOM 8775 N N . SER A 1 547 ? 7.002 32.595 39.774 1.000 0.920 547 SER A N 1
ATOM 8776 C CA . SER A 1 547 ? 7.511 31.468 40.565 1.000 0.920 547 SER A CA 1
ATOM 8777 C C . SER A 1 547 ? 8.093 30.322 39.730 1.000 0.920 547 SER A C 1
ATOM 8778 O O . SER A 1 547 ? 8.504 29.315 40.310 1.000 0.920 547 SER A O 1
ATOM 8786 N N . LEU A 1 548 ? 8.200 30.463 38.399 1.000 0.890 548 LEU A N 1
ATOM 8787 C CA . LEU A 1 548 ? 8.579 29.379 37.476 1.000 0.890 548 LEU A CA 1
ATOM 8788 C C . LEU A 1 548 ? 9.832 28.614 37.913 1.000 0.890 548 LEU A C 1
ATOM 8789 O O . LEU A 1 548 ? 9.871 27.388 37.846 1.000 0.890 548 LEU A O 1
ATOM 8805 N N . ASN A 1 549 ? 10.856 29.325 38.394 1.000 0.850 549 ASN A N 1
ATOM 8806 C CA . ASN A 1 549 ? 12.105 28.711 38.848 1.000 0.850 549 ASN A CA 1
ATOM 8807 C C . ASN A 1 549 ? 11.932 27.814 40.096 1.000 0.850 549 ASN A C 1
ATOM 8808 O O . ASN A 1 549 ? 12.689 26.854 40.222 1.000 0.850 549 ASN A O 1
ATOM 8819 N N . LYS A 1 550 ? 10.941 28.063 40.973 1.000 0.870 550 LYS A N 1
ATOM 8820 C CA . LYS A 1 550 ? 10.660 27.243 42.172 1.000 0.870 550 LYS A CA 1
ATOM 8821 C C . LYS A 1 550 ? 9.941 25.929 41.837 1.000 0.870 550 LYS A C 1
ATOM 8822 O O . LYS A 1 550 ? 10.245 24.908 42.443 1.000 0.870 550 LYS A O 1
ATOM 8841 N N . TRP A 1 551 ? 9.028 25.927 40.857 1.000 0.850 551 TRP A N 1
ATOM 8842 C CA . TRP A 1 551 ? 8.196 24.750 40.536 1.000 0.850 551 TRP A CA 1
ATOM 8843 C C . TRP A 1 551 ? 8.571 24.021 39.237 1.000 0.850 551 TRP A C 1
ATOM 8844 O O . TRP A 1 551 ? 8.065 22.929 38.978 1.000 0.850 551 TRP A O 1
ATOM 8865 N N . LYS A 1 552 ? 9.541 24.524 38.455 1.000 0.800 552 LYS A N 1
ATOM 8866 C CA . LYS A 1 552 ? 10.113 23.802 37.295 1.000 0.800 552 LYS A CA 1
ATOM 8867 C C . LYS A 1 552 ? 10.615 22.389 37.654 1.000 0.800 552 LYS A C 1
ATOM 8868 O O . LYS A 1 552 ? 10.716 21.540 36.767 1.000 0.800 552 LYS A O 1
ATOM 8887 N N . GLY A 1 553 ? 10.902 22.127 38.936 1.000 0.790 553 GLY A N 1
ATOM 8888 C CA . GLY A 1 553 ? 11.251 20.811 39.480 1.000 0.790 553 GLY A CA 1
ATOM 8889 C C . GLY A 1 553 ? 10.192 19.724 39.254 1.000 0.790 553 GLY A C 1
ATOM 8890 O O . GLY A 1 553 ? 10.568 18.571 39.060 1.000 0.790 553 GLY A O 1
ATOM 8894 N N . ILE A 1 554 ? 8.905 20.077 39.146 1.000 0.810 554 ILE A N 1
ATOM 8895 C CA . ILE A 1 554 ? 7.819 19.120 38.862 1.000 0.810 554 ILE A CA 1
ATOM 8896 C C . ILE A 1 554 ? 8.074 18.347 37.558 1.000 0.810 554 ILE A C 1
ATOM 8897 O O . ILE A 1 554 ? 7.855 17.141 37.492 1.000 0.810 554 ILE A O 1
ATOM 8913 N N . TYR A 1 555 ? 8.640 18.985 36.525 1.000 0.820 555 TYR A N 1
ATOM 8914 C CA . TYR A 1 555 ? 8.952 18.307 35.259 1.000 0.820 555 TYR A CA 1
ATOM 8915 C C . TYR A 1 555 ? 10.083 17.266 35.362 1.000 0.820 555 TYR A C 1
ATOM 8916 O O . TYR A 1 555 ? 10.267 16.507 34.406 1.000 0.820 555 TYR A O 1
ATOM 8934 N N . LYS A 1 556 ? 10.846 17.234 36.472 1.000 0.770 556 LYS A N 1
ATOM 8935 C CA . LYS A 1 556 ? 11.828 16.174 36.766 1.000 0.770 556 LYS A CA 1
ATOM 8936 C C . LYS A 1 556 ? 11.177 14.911 37.344 1.000 0.770 556 LYS A C 1
ATOM 8937 O O . LYS A 1 556 ? 11.759 13.846 37.167 1.000 0.770 556 LYS A O 1
ATOM 8956 N N . LEU A 1 557 ? 9.994 15.009 37.972 1.000 0.730 557 LEU A N 1
ATOM 8957 C CA . LEU A 1 557 ? 9.228 13.840 38.442 1.000 0.730 557 LEU A CA 1
ATOM 8958 C C . LEU A 1 557 ? 8.785 12.947 37.275 1.000 0.730 557 LEU A C 1
ATOM 8959 O O . LEU A 1 557 ? 8.667 11.742 37.458 1.000 0.730 557 LEU A O 1
ATOM 8975 N N . PHE A 1 558 ? 8.596 13.517 36.074 1.000 0.730 558 PHE A N 1
ATOM 8976 C CA . PHE A 1 558 ? 8.312 12.771 34.846 1.000 0.730 558 PHE A CA 1
ATOM 8977 C C . PHE A 1 558 ? 9.607 12.216 34.243 1.000 0.730 558 PHE A C 1
ATOM 8978 O O . PHE A 1 558 ? 10.353 12.964 33.591 1.000 0.730 558 PHE A O 1
ATOM 8995 N N . PRO A 1 559 ? 9.897 10.911 34.407 1.000 0.660 559 PRO A N 1
ATOM 8996 C CA . PRO A 1 559 ? 11.161 10.352 33.967 1.000 0.660 559 PRO A CA 1
ATOM 8997 C C . PRO A 1 559 ? 11.247 10.493 32.453 1.000 0.660 559 PRO A C 1
ATOM 8998 O O . PRO A 1 559 ? 10.339 10.088 31.728 1.000 0.660 559 PRO A O 1
ATOM 9009 N N . SER A 1 560 ? 12.377 10.977 31.938 1.000 0.700 560 SER A N 1
ATOM 9010 C CA . SER A 1 560 ? 12.613 11.060 30.488 1.000 0.700 560 SER A CA 1
ATOM 9011 C C . SER A 1 560 ? 12.464 9.703 29.776 1.000 0.700 560 SER A C 1
ATOM 9012 O O . SER A 1 560 ? 12.353 9.647 28.552 1.000 0.700 560 SER A O 1
ATOM 9020 N N . LYS A 1 561 ? 12.469 8.588 30.524 1.000 0.690 561 LYS A N 1
ATOM 9021 C CA . LYS A 1 561 ? 12.216 7.215 30.054 1.000 0.690 561 LYS A CA 1
ATOM 9022 C C . LYS A 1 561 ? 10.758 6.935 29.666 1.000 0.690 561 LYS A C 1
ATOM 9023 O O . LYS A 1 561 ? 10.561 6.062 28.831 1.000 0.690 561 LYS A O 1
ATOM 9042 N N . LEU A 1 562 ? 9.785 7.677 30.199 1.000 0.720 562 LEU A N 1
ATOM 9043 C CA . LEU A 1 562 ? 8.342 7.460 29.999 1.000 0.720 562 LEU A CA 1
ATOM 9044 C C . LEU A 1 562 ? 7.703 8.434 28.990 1.000 0.720 562 LEU A C 1
ATOM 9045 O O . LEU A 1 562 ? 6.503 8.675 29.017 1.000 0.720 562 LEU A O 1
ATOM 9061 N N . THR A 1 563 ? 8.488 9.020 28.085 1.000 0.820 563 THR A N 1
ATOM 9062 C CA . THR A 1 563 ? 7.937 9.898 27.040 1.000 0.820 563 THR A CA 1
ATOM 9063 C C . THR A 1 563 ? 7.343 9.084 25.888 1.000 0.820 563 THR A C 1
ATOM 9064 O O . THR A 1 563 ? 7.937 8.094 25.461 1.000 0.820 563 THR A O 1
ATOM 9075 N N . LEU A 1 564 ? 6.211 9.532 25.331 1.000 0.900 564 LEU A N 1
ATOM 9076 C CA . LEU A 1 564 ? 5.574 8.894 24.166 1.000 0.900 564 LEU A CA 1
ATOM 9077 C C . LEU A 1 564 ? 6.513 8.802 22.948 1.000 0.900 564 LEU A C 1
ATOM 9078 O O . LEU A 1 564 ? 6.472 7.812 22.228 1.000 0.900 564 LEU A O 1
ATOM 9094 N N . ASN A 1 565 ? 7.428 9.765 22.762 1.000 0.910 565 ASN A N 1
ATOM 9095 C CA . ASN A 1 565 ? 8.487 9.674 21.745 1.000 0.910 565 ASN A CA 1
ATOM 9096 C C . ASN A 1 565 ? 9.372 8.442 21.942 1.000 0.910 565 ASN A C 1
ATOM 9097 O O . ASN A 1 565 ? 9.638 7.715 20.992 1.000 0.910 565 ASN A O 1
ATOM 9108 N N . ARG A 1 566 ? 9.780 8.169 23.186 1.000 0.910 566 ARG A N 1
ATOM 9109 C CA . ARG A 1 566 ? 10.603 7.002 23.509 1.000 0.910 566 ARG A CA 1
ATOM 9110 C C . ARG A 1 566 ? 9.826 5.704 23.337 1.000 0.910 566 ARG A C 1
ATOM 9111 O O . ARG A 1 566 ? 10.425 4.705 22.952 1.000 0.910 566 ARG A O 1
ATOM 9132 N N . LEU A 1 567 ? 8.520 5.716 23.615 1.000 0.920 567 LEU A N 1
ATOM 9133 C CA . LEU A 1 567 ? 7.639 4.582 23.339 1.000 0.920 567 LEU A CA 1
ATOM 9134 C C . LEU A 1 567 ? 7.581 4.311 21.833 1.000 0.920 567 LEU A C 1
ATOM 9135 O O . LEU A 1 567 ? 7.841 3.183 21.432 1.000 0.920 567 LEU A O 1
ATOM 9151 N N . TYR A 1 568 ? 7.336 5.346 21.024 1.000 0.930 568 TYR A N 1
ATOM 9152 C CA . TYR A 1 568 ? 7.333 5.278 19.562 1.000 0.930 568 TYR A CA 1
ATOM 9153 C C . TYR A 1 568 ? 8.659 4.740 19.008 1.000 0.930 568 TYR A C 1
ATOM 9154 O O . TYR A 1 568 ? 8.657 3.744 18.288 1.000 0.930 568 TYR A O 1
ATOM 9172 N N . ASP A 1 569 ? 9.797 5.320 19.406 1.000 0.940 569 ASP A N 1
ATOM 9173 C CA . ASP A 1 569 ? 11.120 4.878 18.946 1.000 0.940 569 ASP A CA 1
ATOM 9174 C C . ASP A 1 569 ? 11.387 3.420 19.327 1.000 0.940 569 ASP A C 1
ATOM 9175 O O . ASP A 1 569 ? 11.870 2.624 18.517 1.000 0.940 569 ASP A O 1
ATOM 9184 N N . LYS A 1 570 ? 11.037 3.032 20.559 1.000 0.930 570 LYS A N 1
ATOM 9185 C CA . LYS A 1 570 ? 11.218 1.662 21.042 1.000 0.930 570 LYS A CA 1
ATOM 9186 C C . LYS A 1 570 ? 10.321 0.683 20.283 1.000 0.930 570 LYS A C 1
ATOM 9187 O O . LYS A 1 570 ? 10.808 -0.386 19.924 1.000 0.930 570 LYS A O 1
ATOM 9206 N N . LEU A 1 571 ? 9.073 1.058 19.993 1.000 0.930 571 LEU A N 1
ATOM 9207 C CA . LEU A 1 571 ? 8.141 0.294 19.157 1.000 0.930 571 LEU A CA 1
ATOM 9208 C C . LEU A 1 571 ? 8.719 0.059 17.760 1.000 0.930 571 LEU A C 1
ATOM 9209 O O . LEU A 1 571 ? 8.806 -1.088 17.328 1.000 0.930 571 LEU A O 1
ATOM 9225 N N . LEU A 1 572 ? 9.202 1.114 17.098 1.000 0.920 572 LEU A N 1
ATOM 9226 C CA . LEU A 1 572 ? 9.777 1.037 15.752 1.000 0.920 572 LEU A CA 1
ATOM 9227 C C . LEU A 1 572 ? 11.014 0.127 15.715 1.000 0.920 572 LEU A C 1
ATOM 9228 O O . LEU A 1 572 ? 11.120 -0.782 14.892 1.000 0.920 572 LEU A O 1
ATOM 9244 N N . THR A 1 573 ? 11.927 0.317 16.673 1.000 0.930 573 THR A N 1
ATOM 9245 C CA . THR A 1 573 ? 13.150 -0.494 16.774 1.000 0.930 573 THR A CA 1
ATOM 9246 C C . THR A 1 573 ? 12.831 -1.956 17.104 1.000 0.930 573 THR A C 1
ATOM 9247 O O . THR A 1 573 ? 13.514 -2.869 16.634 1.000 0.930 573 THR A O 1
ATOM 9258 N N . MET A 1 574 ? 11.808 -2.195 17.932 1.000 0.940 574 MET A N 1
ATOM 9259 C CA . MET A 1 574 ? 11.346 -3.533 18.299 1.000 0.940 574 MET A CA 1
ATOM 9260 C C . MET A 1 574 ? 10.670 -4.230 17.119 1.000 0.940 574 MET A C 1
ATOM 9261 O O . MET A 1 574 ? 10.933 -5.411 16.911 1.000 0.940 574 MET A O 1
ATOM 9275 N N . MET A 1 575 ? 9.891 -3.512 16.309 1.000 0.940 575 MET A N 1
ATOM 9276 C CA . MET A 1 575 ? 9.365 -4.029 15.046 1.000 0.940 575 MET A CA 1
ATOM 9277 C C . MET A 1 575 ? 10.492 -4.466 14.110 1.000 0.940 575 MET A C 1
ATOM 9278 O O . MET A 1 575 ? 10.453 -5.587 13.616 1.000 0.940 575 MET A O 1
ATOM 9292 N N . GLU A 1 576 ? 11.522 -3.643 13.895 1.000 0.930 576 GLU A N 1
ATOM 9293 C CA . GLU A 1 576 ? 12.637 -3.992 13.000 1.000 0.930 576 GLU A CA 1
ATOM 9294 C C . GLU A 1 576 ? 13.479 -5.162 13.529 1.000 0.930 576 GLU A C 1
ATOM 9295 O O . GLU A 1 576 ? 13.671 -6.164 12.837 1.000 0.930 576 GLU A O 1
ATOM 9307 N N . LYS A 1 577 ? 13.962 -5.077 14.777 1.000 0.950 577 LYS A N 1
ATOM 9308 C CA . LYS A 1 577 ? 14.781 -6.141 15.385 1.000 0.950 577 LYS A CA 1
ATOM 9309 C C . LYS A 1 577 ? 13.991 -7.424 15.612 1.000 0.950 577 LYS A C 1
ATOM 9310 O O . LYS A 1 577 ? 14.547 -8.509 15.445 1.000 0.950 577 LYS A O 1
ATOM 9329 N N . GLY A 1 578 ? 12.728 -7.304 16.010 1.000 0.960 578 GLY A N 1
ATOM 9330 C CA . GLY A 1 578 ? 11.802 -8.421 16.158 1.000 0.960 578 GLY A CA 1
ATOM 9331 C C . GLY A 1 578 ? 11.595 -9.114 14.820 1.000 0.960 578 GLY A C 1
ATOM 9332 O O . GLY A 1 578 ? 11.845 -10.312 14.717 1.000 0.960 578 GLY A O 1
ATOM 9336 N N . SER A 1 579 ? 11.291 -8.344 13.773 1.000 0.960 579 SER A N 1
ATOM 9337 C CA . SER A 1 579 ? 11.142 -8.864 12.414 1.000 0.960 579 SER A CA 1
ATOM 9338 C C . SER A 1 579 ? 12.409 -9.550 11.905 1.000 0.960 579 SER A C 1
ATOM 9339 O O . SER A 1 579 ? 12.334 -10.640 11.337 1.000 0.960 579 SER A O 1
ATOM 9347 N N . TYR A 1 580 ? 13.591 -8.977 12.164 1.000 0.950 580 TYR A N 1
ATOM 9348 C CA . TYR A 1 580 ? 14.868 -9.608 11.824 1.000 0.950 580 TYR A CA 1
ATOM 9349 C C . TYR A 1 580 ? 15.099 -10.917 12.583 1.000 0.950 580 TYR A C 1
ATOM 9350 O O . TYR A 1 580 ? 15.530 -11.895 11.975 1.000 0.950 580 TYR A O 1
ATOM 9368 N N . ARG A 1 581 ? 14.797 -10.974 13.888 1.000 0.950 581 ARG A N 1
ATOM 9369 C CA . ARG A 1 581 ? 14.904 -12.211 14.683 1.000 0.950 581 ARG A CA 1
ATOM 9370 C C . ARG A 1 581 ? 13.985 -13.298 14.157 1.000 0.950 581 ARG A C 1
ATOM 9371 O O . ARG A 1 581 ? 14.481 -14.383 13.879 1.000 0.950 581 ARG A O 1
ATOM 9392 N N . VAL A 1 582 ? 12.698 -12.985 13.998 1.000 0.940 582 VAL A N 1
ATOM 9393 C CA . VAL A 1 582 ? 11.681 -13.924 13.506 1.000 0.940 582 VAL A CA 1
ATOM 9394 C C . VAL A 1 582 ? 12.102 -14.448 12.137 1.000 0.940 582 VAL A C 1
ATOM 9395 O O . VAL A 1 582 ? 12.226 -15.654 11.952 1.000 0.940 582 VAL A O 1
ATOM 9408 N N . THR A 1 583 ? 12.461 -13.548 11.217 1.000 0.920 583 THR A N 1
ATOM 9409 C CA . THR A 1 583 ? 12.918 -13.926 9.873 1.000 0.920 583 THR A CA 1
ATOM 9410 C C . THR A 1 583 ? 14.166 -14.799 9.907 1.000 0.920 583 THR A C 1
ATOM 9411 O O . THR A 1 583 ? 14.214 -15.827 9.241 1.000 0.920 583 THR A O 1
ATOM 9422 N N . LYS A 1 584 ? 15.173 -14.446 10.711 1.000 0.900 584 LYS A N 1
ATOM 9423 C CA . LYS A 1 584 ? 16.414 -15.226 10.834 1.000 0.900 584 LYS A CA 1
ATOM 9424 C C . LYS A 1 584 ? 16.186 -16.615 11.441 1.000 0.900 584 LYS A C 1
ATOM 9425 O O . LYS A 1 584 ? 16.986 -17.509 11.190 1.000 0.900 584 LYS A O 1
ATOM 9444 N N . GLN A 1 585 ? 15.127 -16.789 12.230 1.000 0.910 585 GLN A N 1
ATOM 9445 C CA . GLN A 1 585 ? 14.806 -18.052 12.888 1.000 0.910 585 GLN A CA 1
ATOM 9446 C C . GLN A 1 585 ? 14.315 -19.116 11.898 1.000 0.910 585 GLN A C 1
ATOM 9447 O O . GLN A 1 585 ? 14.776 -20.250 11.978 1.000 0.910 585 GLN A O 1
ATOM 9461 N N . TYR A 1 586 ? 13.435 -18.757 10.954 1.000 0.880 586 TYR A N 1
ATOM 9462 C CA . TYR A 1 586 ? 12.920 -19.695 9.942 1.000 0.880 586 TYR A CA 1
ATOM 9463 C C . TYR A 1 586 ? 13.695 -19.638 8.609 1.000 0.880 586 TYR A C 1
ATOM 9464 O O . TYR A 1 586 ? 13.814 -20.645 7.916 1.000 0.880 586 TYR A O 1
ATOM 9482 N N . MET A 1 587 ? 14.304 -18.502 8.239 1.000 0.910 587 MET A N 1
ATOM 9483 C CA . MET A 1 587 ? 15.177 -18.397 7.054 1.000 0.910 587 MET A CA 1
ATOM 9484 C C . MET A 1 587 ? 16.618 -18.804 7.370 1.000 0.910 587 MET A C 1
ATOM 9485 O O . MET A 1 587 ? 17.540 -17.988 7.304 1.000 0.910 587 MET A O 1
ATOM 9499 N N . THR A 1 588 ? 16.831 -20.084 7.670 1.000 0.860 588 THR A N 1
ATOM 9500 C CA . THR A 1 588 ? 18.158 -20.624 8.021 1.000 0.860 588 THR A CA 1
ATOM 9501 C C . THR A 1 588 ? 19.151 -20.632 6.852 1.000 0.860 588 THR A C 1
ATOM 9502 O O . THR A 1 588 ? 20.364 -20.655 7.059 1.000 0.860 588 THR A O 1
ATOM 9513 N N . GLY A 1 589 ? 18.657 -20.604 5.610 1.000 0.870 589 GLY A N 1
ATOM 9514 C CA . GLY A 1 589 ? 19.458 -20.681 4.388 1.000 0.870 589 GLY A CA 1
ATOM 9515 C C . GLY A 1 589 ? 19.790 -22.109 3.947 1.000 0.870 589 GLY A C 1
ATOM 9516 O O . GLY A 1 589 ? 20.380 -22.278 2.872 1.000 0.870 589 GLY A O 1
ATOM 9520 N N . PHE A 1 590 ? 19.402 -23.123 4.727 1.000 0.880 590 PHE A N 1
ATOM 9521 C CA . PHE A 1 590 ? 19.628 -24.532 4.420 1.000 0.880 590 PHE A CA 1
ATOM 9522 C C . PHE A 1 590 ? 18.431 -25.154 3.705 1.000 0.880 590 PHE A C 1
ATOM 9523 O O . PHE A 1 590 ? 17.310 -25.128 4.198 1.000 0.880 590 PHE A O 1
ATOM 9540 N N . LEU A 1 591 ? 18.704 -25.818 2.579 1.000 0.890 591 LEU A N 1
ATOM 9541 C CA . LEU A 1 591 ? 17.688 -26.514 1.785 1.000 0.890 591 LEU A CA 1
ATOM 9542 C C . LEU A 1 591 ? 16.906 -27.561 2.600 1.000 0.890 591 LEU A C 1
ATOM 9543 O O . LEU A 1 591 ? 15.703 -27.709 2.410 1.000 0.890 591 LEU A O 1
ATOM 9559 N N . ARG A 1 592 ? 17.580 -28.269 3.521 1.000 0.890 592 ARG A N 1
ATOM 9560 C CA . ARG A 1 592 ? 16.950 -29.309 4.349 1.000 0.890 592 ARG A CA 1
ATOM 9561 C C . ARG A 1 592 ? 15.807 -28.756 5.199 1.000 0.890 592 ARG A C 1
ATOM 9562 O O . ARG A 1 592 ? 14.782 -29.416 5.297 1.000 0.890 592 ARG A O 1
ATOM 9583 N N . ASP A 1 593 ? 15.992 -27.585 5.809 1.000 0.900 593 ASP A N 1
ATOM 9584 C CA . ASP A 1 593 ? 14.989 -26.998 6.705 1.000 0.900 593 ASP A CA 1
ATOM 9585 C C . ASP A 1 593 ? 13.761 -26.558 5.907 1.000 0.900 593 ASP A C 1
ATOM 9586 O O . ASP A 1 593 ? 12.634 -26.824 6.308 1.000 0.900 593 ASP A O 1
ATOM 9595 N N . TYR A 1 594 ? 13.980 -25.995 4.718 1.000 0.900 594 TYR A N 1
ATOM 9596 C CA . TYR A 1 594 ? 12.896 -25.573 3.839 1.000 0.900 594 TYR A CA 1
ATOM 9597 C C . TYR A 1 594 ? 12.049 -26.739 3.325 1.000 0.900 594 TYR A C 1
ATOM 9598 O O . TYR A 1 594 ? 10.827 -26.639 3.334 1.000 0.900 594 TYR A O 1
ATOM 9616 N N . LEU A 1 595 ? 12.671 -27.859 2.942 1.000 0.920 595 LEU A N 1
ATOM 9617 C CA . LEU A 1 595 ? 11.936 -29.081 2.593 1.000 0.920 595 LEU A CA 1
ATOM 9618 C C . LEU A 1 595 ? 11.135 -29.621 3.785 1.000 0.920 595 LEU A C 1
ATOM 9619 O O . LEU A 1 595 ? 9.996 -30.043 3.615 1.000 0.920 595 LEU A O 1
ATOM 9635 N N . LEU A 1 596 ? 11.710 -29.571 4.991 1.000 0.920 596 LEU A N 1
ATOM 9636 C CA . LEU A 1 596 ? 11.027 -29.956 6.229 1.000 0.920 596 LEU A CA 1
ATOM 9637 C C . LEU A 1 596 ? 9.764 -29.111 6.450 1.000 0.920 596 LEU A C 1
ATOM 9638 O O . LEU A 1 596 ? 8.731 -29.670 6.804 1.000 0.920 596 LEU A O 1
ATOM 9654 N N . TYR A 1 597 ? 9.823 -27.798 6.193 1.000 0.910 597 TYR A N 1
ATOM 9655 C CA . TYR A 1 597 ? 8.655 -26.921 6.301 1.000 0.910 597 TYR A CA 1
ATOM 9656 C C . TYR A 1 597 ? 7.576 -27.234 5.260 1.000 0.910 597 TYR A C 1
ATOM 9657 O O . TYR A 1 597 ? 6.411 -27.316 5.636 1.000 0.910 597 TYR A O 1
ATOM 9675 N N . ILE A 1 598 ? 7.938 -27.464 3.989 1.000 0.920 598 ILE A N 1
ATOM 9676 C CA . ILE A 1 598 ? 6.950 -27.850 2.964 1.000 0.920 598 ILE A CA 1
ATOM 9677 C C . ILE A 1 598 ? 6.279 -29.168 3.338 1.000 0.920 598 ILE A C 1
ATOM 9678 O O . ILE A 1 598 ? 5.058 -29.246 3.325 1.000 0.920 598 ILE A O 1
ATOM 9694 N N . PHE A 1 599 ? 7.054 -30.211 3.659 1.000 0.950 599 PHE A N 1
ATOM 9695 C CA . PHE A 1 599 ? 6.484 -31.531 3.933 1.000 0.950 599 PHE A CA 1
ATOM 9696 C C . PHE A 1 599 ? 5.659 -31.545 5.220 1.000 0.950 599 PHE A C 1
ATOM 9697 O O . PHE A 1 599 ? 4.630 -32.210 5.271 1.000 0.950 599 PHE A O 1
ATOM 9714 N N . ALA A 1 600 ? 6.051 -30.773 6.237 1.000 0.940 600 ALA A N 1
ATOM 9715 C CA . ALA A 1 600 ? 5.204 -30.550 7.403 1.000 0.940 600 ALA A CA 1
ATOM 9716 C C . ALA A 1 600 ? 3.905 -29.820 7.023 1.000 0.940 600 ALA A C 1
ATOM 9717 O O . ALA A 1 600 ? 2.830 -30.245 7.434 1.000 0.940 600 ALA A O 1
ATOM 9724 N N . GLY A 1 601 ? 3.986 -28.766 6.201 1.000 0.930 601 GLY A N 1
ATOM 9725 C CA . GLY A 1 601 ? 2.817 -28.045 5.691 1.000 0.930 601 GLY A CA 1
ATOM 9726 C C . GLY A 1 601 ? 1.880 -28.940 4.880 1.000 0.930 601 GLY A C 1
ATOM 9727 O O . GLY A 1 601 ? 0.673 -28.891 5.077 1.000 0.930 601 GLY A O 1
ATOM 9731 N N . PHE A 1 602 ? 2.435 -29.816 4.041 1.000 0.940 602 PHE A N 1
ATOM 9732 C CA . PHE A 1 602 ? 1.709 -30.852 3.308 1.000 0.940 602 PHE A CA 1
ATOM 9733 C C . PHE A 1 602 ? 0.979 -31.814 4.243 1.000 0.940 602 PHE A C 1
ATOM 9734 O O . PHE A 1 602 ? -0.216 -32.038 4.064 1.000 0.940 602 PHE A O 1
ATOM 9751 N N . ILE A 1 603 ? 1.661 -32.332 5.272 1.000 0.950 603 ILE A N 1
ATOM 9752 C CA . ILE A 1 603 ? 1.042 -33.228 6.256 1.000 0.950 603 ILE A CA 1
ATOM 9753 C C . ILE A 1 603 ? -0.111 -32.534 6.984 1.000 0.950 603 ILE A C 1
ATOM 9754 O O . ILE A 1 603 ? -1.177 -33.120 7.137 1.000 0.950 603 ILE A O 1
ATOM 9770 N N . ILE A 1 604 ? 0.084 -31.285 7.408 1.000 0.940 604 ILE A N 1
ATOM 9771 C CA . ILE A 1 604 ? -0.921 -30.533 8.164 1.000 0.940 604 ILE A CA 1
ATOM 9772 C C . ILE A 1 604 ? -2.128 -30.183 7.288 1.000 0.940 604 ILE A C 1
ATOM 9773 O O . ILE A 1 604 ? -3.257 -30.419 7.705 1.000 0.940 604 ILE A O 1
ATOM 9789 N N . LEU A 1 605 ? -1.914 -29.649 6.083 1.000 0.940 605 LEU A N 1
ATOM 9790 C CA . LEU A 1 605 ? -3.004 -29.213 5.206 1.000 0.940 605 LEU A CA 1
ATOM 9791 C C . LEU A 1 605 ? -3.814 -30.399 4.677 1.000 0.940 605 LEU A C 1
ATOM 9792 O O . LEU A 1 605 ? -5.036 -30.402 4.792 1.000 0.940 605 LEU A O 1
ATOM 9808 N N . ILE A 1 606 ? -3.148 -31.425 4.144 1.000 0.940 606 ILE A N 1
ATOM 9809 C CA . ILE A 1 606 ? -3.840 -32.573 3.541 1.000 0.940 606 ILE A CA 1
ATOM 9810 C C . ILE A 1 606 ? -4.361 -33.528 4.609 1.000 0.940 606 ILE A C 1
ATOM 9811 O O . ILE A 1 606 ? -5.502 -33.976 4.525 1.000 0.940 606 ILE A O 1
ATOM 9827 N N . GLY A 1 607 ? -3.558 -33.812 5.638 1.000 0.930 607 GLY A N 1
ATOM 9828 C CA . GLY A 1 607 ? -3.995 -34.627 6.770 1.000 0.930 607 GLY A CA 1
ATOM 9829 C C . GLY A 1 607 ? -5.139 -33.966 7.539 1.000 0.930 607 GLY A C 1
ATOM 9830 O O . GLY A 1 607 ? -6.099 -34.642 7.905 1.000 0.930 607 GLY A O 1
ATOM 9834 N N . GLY A 1 608 ? -5.083 -32.641 7.712 1.000 0.930 608 GLY A N 1
ATOM 9835 C CA . GLY A 1 608 ? -6.161 -31.852 8.306 1.000 0.930 608 GLY A CA 1
ATOM 9836 C C . GLY A 1 608 ? -7.439 -31.879 7.468 1.000 0.930 608 GLY A C 1
ATOM 9837 O O . GLY A 1 608 ? -8.509 -32.145 8.009 1.000 0.930 608 GLY A O 1
ATOM 9841 N N . ALA A 1 609 ? -7.339 -31.688 6.147 1.000 0.920 609 ALA A N 1
ATOM 9842 C CA . ALA A 1 609 ? -8.490 -31.783 5.247 1.000 0.920 609 ALA A CA 1
ATOM 9843 C C . ALA A 1 609 ? -9.139 -33.176 5.293 1.000 0.920 609 ALA A C 1
ATOM 9844 O O . ALA A 1 609 ? -10.360 -33.283 5.387 1.000 0.920 609 ALA A O 1
ATOM 9851 N N . PHE A 1 610 ? -8.331 -34.240 5.315 1.000 0.900 610 PHE A N 1
ATOM 9852 C CA . PHE A 1 610 ? -8.822 -35.611 5.466 1.000 0.900 610 PHE A CA 1
ATOM 9853 C C . PHE A 1 610 ? -9.622 -35.805 6.752 1.000 0.900 610 PHE A C 1
ATOM 9854 O O . PHE A 1 610 ? -10.720 -36.361 6.713 1.000 0.900 610 PHE A O 1
ATOM 9871 N N . ALA A 1 611 ? -9.063 -35.354 7.878 1.000 0.900 611 ALA A N 1
ATOM 9872 C CA . ALA A 1 611 ? -9.670 -35.523 9.191 1.000 0.900 611 ALA A CA 1
ATOM 9873 C C . ALA A 1 611 ? -10.985 -34.742 9.324 1.000 0.900 611 ALA A C 1
ATOM 9874 O O . ALA A 1 611 ? -11.934 -35.247 9.913 1.000 0.900 611 ALA A O 1
ATOM 9881 N N . ILE A 1 612 ? -11.055 -33.535 8.754 1.000 0.910 612 ILE A N 1
ATOM 9882 C CA . ILE A 1 612 ? -12.224 -32.653 8.869 1.000 0.910 612 ILE A CA 1
ATOM 9883 C C . ILE A 1 612 ? -13.343 -33.057 7.899 1.000 0.910 612 ILE A C 1
ATOM 9884 O O . ILE A 1 612 ? -14.513 -32.991 8.264 1.000 0.910 612 ILE A O 1
ATOM 9900 N N . LYS A 1 613 ? -13.010 -33.465 6.667 1.000 0.890 613 LYS A N 1
ATOM 9901 C CA . LYS A 1 613 ? -14.004 -33.748 5.614 1.000 0.890 613 LYS A CA 1
ATOM 9902 C C . LYS A 1 613 ? -14.359 -35.220 5.441 1.000 0.890 613 LYS A C 1
ATOM 9903 O O . LYS A 1 613 ? -15.177 -35.538 4.585 1.000 0.890 613 LYS A O 1
ATOM 9922 N N . GLY A 1 614 ? -13.753 -36.124 6.212 1.000 0.810 614 GLY A N 1
ATOM 9923 C CA . GLY A 1 614 ? -14.042 -37.555 6.107 1.000 0.810 614 GLY A CA 1
ATOM 9924 C C . GLY A 1 614 ? -13.763 -38.113 4.707 1.000 0.810 614 GLY A C 1
ATOM 9925 O O . GLY A 1 614 ? -14.479 -38.986 4.233 1.000 0.810 614 GLY A O 1
ATOM 9929 N N . GLY A 1 615 ? -12.730 -37.605 4.023 1.000 0.750 615 GLY A N 1
ATOM 9930 C CA . GLY A 1 615 ? -12.430 -37.955 2.627 1.000 0.750 615 GLY A CA 1
ATOM 9931 C C . GLY A 1 615 ? -11.927 -39.388 2.407 1.000 0.750 615 GLY A C 1
ATOM 9932 O O . GLY A 1 615 ? -11.584 -39.752 1.284 1.000 0.750 615 GLY A O 1
ATOM 9936 N N . PHE A 1 616 ? -11.837 -40.207 3.459 1.000 0.800 616 PHE A N 1
ATOM 9937 C CA . PHE A 1 616 ? -11.347 -41.577 3.361 1.000 0.800 616 PHE A CA 1
ATOM 9938 C C . PHE A 1 616 ? -12.491 -42.555 3.115 1.000 0.800 616 PHE A C 1
ATOM 9939 O O . PHE A 1 616 ? -13.429 -42.640 3.901 1.000 0.800 616 PHE A O 1
ATOM 9956 N N . SER A 1 617 ? -12.374 -43.343 2.047 1.000 0.790 617 SER A N 1
ATOM 9957 C CA . SER A 1 617 ? -13.264 -44.470 1.784 1.000 0.790 617 SER A CA 1
ATOM 9958 C C . SER A 1 617 ? -12.461 -45.669 1.302 1.000 0.790 617 SER A C 1
ATOM 9959 O O . SER A 1 617 ? -11.549 -45.531 0.481 1.000 0.790 617 SER A O 1
ATOM 9967 N N . PHE A 1 618 ? -12.818 -46.844 1.804 1.000 0.810 618 PHE A N 1
ATOM 9968 C CA . PHE A 1 618 ? -12.196 -48.102 1.429 1.000 0.810 618 PHE A CA 1
ATOM 9969 C C . PHE A 1 618 ? -13.282 -49.074 0.973 1.000 0.810 618 PHE A C 1
ATOM 9970 O O . PHE A 1 618 ? -14.072 -49.544 1.788 1.000 0.810 618 PHE A O 1
ATOM 9987 N N . LYS A 1 619 ? -13.343 -49.340 -0.336 1.000 0.800 619 LYS A N 1
ATOM 9988 C CA . LYS A 1 619 ? -14.249 -50.327 -0.940 1.000 0.800 619 LYS A CA 1
ATOM 9989 C C . LYS A 1 619 ? -13.416 -51.379 -1.671 1.000 0.800 619 LYS A C 1
ATOM 9990 O O . LYS A 1 619 ? -12.494 -51.028 -2.400 1.000 0.800 619 LYS A O 1
ATOM 10009 N N . THR A 1 620 ? -13.727 -52.657 -1.461 1.000 0.770 620 THR A N 1
ATOM 10010 C CA . THR A 1 620 ? -12.989 -53.800 -2.035 1.000 0.770 620 THR A CA 1
ATOM 10011 C C . THR A 1 620 ? -13.614 -54.371 -3.310 1.000 0.770 620 THR A C 1
ATOM 10012 O O . THR A 1 620 ? -12.944 -55.108 -4.033 1.000 0.770 620 THR A O 1
ATOM 10023 N N . GLU A 1 621 ? -14.870 -54.047 -3.621 1.000 0.740 621 GLU A N 1
ATOM 10024 C CA . GLU A 1 621 ? -15.527 -54.493 -4.854 1.000 0.740 621 GLU A CA 1
ATOM 10025 C C . GLU A 1 621 ? -14.797 -53.967 -6.100 1.000 0.740 621 GLU A C 1
ATOM 10026 O O . GLU A 1 621 ? -14.568 -52.769 -6.244 1.000 0.740 621 GLU A O 1
ATOM 10038 N N . GLY A 1 622 ? -14.438 -54.867 -7.021 1.000 0.700 622 GLY A N 1
ATOM 10039 C CA . GLY A 1 622 ? -13.782 -54.519 -8.288 1.000 0.700 622 GLY A CA 1
ATOM 10040 C C . GLY A 1 622 ? -12.250 -54.487 -8.256 1.000 0.700 622 GLY A C 1
ATOM 10041 O O . GLY A 1 622 ? -11.639 -54.251 -9.300 1.000 0.700 622 GLY A O 1
ATOM 10045 N N . MET A 1 623 ? -11.609 -54.759 -7.112 1.000 0.800 623 MET A N 1
ATOM 10046 C CA . MET A 1 623 ? -10.157 -54.963 -7.083 1.000 0.800 623 MET A CA 1
ATOM 10047 C C . MET A 1 623 ? -9.757 -56.199 -7.903 1.000 0.800 623 MET A C 1
ATOM 10048 O O . MET A 1 623 ? -10.406 -57.246 -7.852 1.000 0.800 623 MET A O 1
ATOM 10062 N N . ALA A 1 624 ? -8.664 -56.080 -8.657 1.000 0.850 624 ALA A N 1
ATOM 10063 C CA . ALA A 1 624 ? -8.108 -57.195 -9.410 1.000 0.850 624 ALA A CA 1
ATOM 10064 C C . ALA A 1 624 ? -7.522 -58.261 -8.469 1.000 0.850 624 ALA A C 1
ATOM 10065 O O . ALA A 1 624 ? -7.044 -57.957 -7.374 1.000 0.850 624 ALA A O 1
ATOM 10072 N N . LYS A 1 625 ? -7.528 -59.521 -8.916 1.000 0.870 625 LYS A N 1
ATOM 10073 C CA . LYS A 1 625 ? -6.814 -60.592 -8.214 1.000 0.870 625 LYS A CA 1
ATOM 10074 C C . LYS A 1 625 ? -5.308 -60.348 -8.281 1.000 0.870 625 LYS A C 1
ATOM 10075 O O . LYS A 1 625 ? -4.800 -59.950 -9.323 1.000 0.870 625 LYS A O 1
ATOM 10094 N N . ILE A 1 626 ? -4.627 -60.653 -7.181 1.000 0.890 626 ILE A N 1
ATOM 10095 C CA . ILE A 1 626 ? -3.172 -60.548 -7.056 1.000 0.890 626 ILE A CA 1
ATOM 10096 C C . ILE A 1 626 ? -2.536 -61.865 -7.515 1.000 0.890 626 ILE A C 1
ATOM 10097 O O . ILE A 1 626 ? -2.820 -62.928 -6.961 1.000 0.890 626 ILE A O 1
ATOM 10113 N N . GLY A 1 627 ? -1.679 -61.792 -8.523 1.000 0.920 627 GLY A N 1
ATOM 10114 C CA . GLY A 1 627 ? -0.856 -62.868 -9.052 1.000 0.920 627 GLY A CA 1
ATOM 10115 C C . GLY A 1 627 ? 0.493 -63.017 -8.342 1.000 0.920 627 GLY A C 1
ATOM 10116 O O . GLY A 1 627 ? 0.996 -62.130 -7.651 1.000 0.920 627 GLY A O 1
ATOM 10120 N N . VAL A 1 628 ? 1.124 -64.177 -8.539 1.000 0.940 628 VAL A N 1
ATOM 10121 C CA . VAL A 1 628 ? 2.402 -64.528 -7.890 1.000 0.940 628 VAL A CA 1
ATOM 10122 C C . VAL A 1 628 ? 3.556 -63.649 -8.386 1.000 0.940 628 VAL A C 1
ATOM 10123 O O . VAL A 1 628 ? 4.377 -63.197 -7.586 1.000 0.940 628 VAL A O 1
ATOM 10136 N N . TYR A 1 629 ? 3.610 -63.365 -9.693 1.000 0.940 629 TYR A N 1
ATOM 10137 C CA . TYR A 1 629 ? 4.662 -62.532 -10.287 1.000 0.940 629 TYR A CA 1
ATOM 10138 C C . TYR A 1 629 ? 4.680 -61.116 -9.701 1.000 0.940 629 TYR A C 1
ATOM 10139 O O . TYR A 1 629 ? 5.747 -60.554 -9.449 1.000 0.940 629 TYR A O 1
ATOM 10157 N N . GLU A 1 630 ? 3.498 -60.568 -9.422 1.000 0.940 630 GLU A N 1
ATOM 10158 C CA . GLU A 1 630 ? 3.360 -59.240 -8.831 1.000 0.940 630 GLU A CA 1
ATOM 10159 C C . GLU A 1 630 ? 3.903 -59.205 -7.399 1.000 0.940 630 GLU A C 1
ATOM 10160 O O . GLU A 1 630 ? 4.624 -58.276 -7.035 1.000 0.940 630 GLU A O 1
ATOM 10172 N N . ILE A 1 631 ? 3.637 -60.235 -6.593 1.000 0.960 631 ILE A N 1
ATOM 10173 C CA . ILE A 1 631 ? 4.165 -60.341 -5.224 1.000 0.960 631 ILE A CA 1
ATOM 10174 C C . ILE A 1 631 ? 5.697 -60.422 -5.235 1.000 0.960 631 ILE A C 1
ATOM 10175 O O . ILE A 1 631 ? 6.355 -59.711 -4.471 1.000 0.960 631 ILE A O 1
ATOM 10191 N N . ILE A 1 632 ? 6.272 -61.250 -6.119 1.000 0.960 632 ILE A N 1
ATOM 10192 C CA . ILE A 1 632 ? 7.730 -61.407 -6.237 1.000 0.960 632 ILE A CA 1
ATOM 10193 C C . ILE A 1 632 ? 8.388 -60.067 -6.598 1.000 0.960 632 ILE A C 1
ATOM 10194 O O . ILE A 1 632 ? 9.318 -59.648 -5.908 1.000 0.960 632 ILE A O 1
ATOM 10210 N N . LEU A 1 633 ? 7.894 -59.354 -7.619 1.000 0.960 633 LEU A N 1
ATOM 10211 C CA . LEU A 1 633 ? 8.439 -58.041 -7.997 1.000 0.960 633 LEU A CA 1
ATOM 10212 C C . LEU A 1 633 ? 8.246 -56.992 -6.905 1.000 0.960 633 LEU A C 1
ATOM 10213 O O . LEU A 1 633 ? 9.132 -56.169 -6.683 1.000 0.960 633 LEU A O 1
ATOM 10229 N N . THR A 1 634 ? 7.124 -57.041 -6.186 1.000 0.970 634 THR A N 1
ATOM 10230 C CA . THR A 1 634 ? 6.867 -56.145 -5.053 1.000 0.970 634 THR A CA 1
ATOM 10231 C C . THR A 1 634 ? 7.928 -56.332 -3.969 1.000 0.970 634 THR A C 1
ATOM 10232 O O . THR A 1 634 ? 8.513 -55.359 -3.495 1.000 0.970 634 THR A O 1
ATOM 10243 N N . LEU A 1 635 ? 8.244 -57.578 -3.612 1.000 0.970 635 LEU A N 1
ATOM 10244 C CA . LEU A 1 635 ? 9.299 -57.894 -2.647 1.000 0.970 635 LEU A CA 1
ATOM 10245 C C . LEU A 1 635 ? 10.679 -57.430 -3.120 1.000 0.970 635 LEU A C 1
ATOM 10246 O O . LEU A 1 635 ? 11.418 -56.828 -2.336 1.000 0.970 635 LEU A O 1
ATOM 10262 N N . VAL A 1 636 ? 11.023 -57.665 -4.391 1.000 0.960 636 VAL A N 1
ATOM 10263 C CA . VAL A 1 636 ? 12.285 -57.190 -4.987 1.000 0.960 636 VAL A CA 1
ATOM 10264 C C . VAL A 1 636 ? 12.373 -55.661 -4.924 1.000 0.960 636 VAL A C 1
ATOM 10265 O O . VAL A 1 636 ? 13.384 -55.115 -4.486 1.000 0.960 636 VAL A O 1
ATOM 10278 N N . MET A 1 637 ? 11.297 -54.954 -5.271 1.000 0.960 637 MET A N 1
ATOM 10279 C CA . MET A 1 637 ? 11.255 -53.492 -5.267 1.000 0.960 637 MET A CA 1
ATOM 10280 C C . MET A 1 637 ? 11.359 -52.910 -3.851 1.000 0.960 637 MET A C 1
ATOM 10281 O O . MET A 1 637 ? 12.115 -51.963 -3.629 1.000 0.960 637 MET A O 1
ATOM 10295 N N . ILE A 1 638 ? 10.666 -53.492 -2.865 1.000 0.960 638 ILE A N 1
ATOM 10296 C CA . ILE A 1 638 ? 10.776 -53.092 -1.453 1.000 0.960 638 ILE A CA 1
ATOM 10297 C C . ILE A 1 638 ? 12.190 -53.361 -0.926 1.000 0.960 638 ILE A C 1
ATOM 10298 O O . ILE A 1 638 ? 12.789 -52.479 -0.311 1.000 0.960 638 ILE A O 1
ATOM 10314 N N . SER A 1 639 ? 12.757 -54.546 -1.179 1.000 0.960 639 SER A N 1
ATOM 10315 C CA . SER A 1 639 ? 14.107 -54.898 -0.713 1.000 0.960 639 SER A CA 1
ATOM 10316 C C . SER A 1 639 ? 15.188 -54.009 -1.342 1.000 0.960 639 SER A C 1
ATOM 10317 O O . SER A 1 639 ? 16.051 -53.503 -0.620 1.000 0.960 639 SER A O 1
ATOM 10325 N N . ALA A 1 640 ? 15.090 -53.698 -2.638 1.000 0.960 640 ALA A N 1
ATOM 10326 C CA . ALA A 1 640 ? 15.943 -52.714 -3.308 1.000 0.960 640 ALA A CA 1
ATOM 10327 C C . ALA A 1 640 ? 15.756 -51.287 -2.748 1.000 0.960 640 ALA A C 1
ATOM 10328 O O . ALA A 1 640 ? 16.727 -50.541 -2.562 1.000 0.960 640 ALA A O 1
ATOM 10335 N N . THR A 1 641 ? 14.525 -50.914 -2.388 1.000 0.950 641 THR A N 1
ATOM 10336 C CA . THR A 1 641 ? 14.224 -49.621 -1.752 1.000 0.950 641 THR A CA 1
ATOM 10337 C C . THR A 1 641 ? 14.878 -49.517 -0.374 1.000 0.950 641 THR A C 1
ATOM 10338 O O . THR A 1 641 ? 15.597 -48.558 -0.090 1.000 0.950 641 THR A O 1
ATOM 10349 N N . VAL A 1 642 ? 14.708 -50.527 0.481 1.000 0.930 642 VAL A N 1
ATOM 10350 C CA . VAL A 1 642 ? 15.354 -50.595 1.801 1.000 0.930 642 VAL A CA 1
ATOM 10351 C C . VAL A 1 642 ? 16.880 -50.562 1.653 1.000 0.930 642 VAL A C 1
ATOM 10352 O O . VAL A 1 642 ? 17.544 -49.792 2.351 1.000 0.930 642 VAL A O 1
ATOM 10365 N N . ALA A 1 643 ? 17.446 -51.307 0.697 1.000 0.930 643 ALA A N 1
ATOM 10366 C CA . ALA A 1 643 ? 18.878 -51.273 0.401 1.000 0.930 643 ALA A CA 1
ATOM 10367 C C . ALA A 1 643 ? 19.354 -49.863 0.008 1.000 0.930 643 ALA A C 1
ATOM 10368 O O . ALA A 1 643 ? 20.397 -49.418 0.484 1.000 0.930 643 ALA A O 1
ATOM 10375 N N . THR A 1 644 ? 18.568 -49.124 -0.780 1.000 0.900 644 THR A N 1
ATOM 10376 C CA . THR A 1 644 ? 18.858 -47.731 -1.158 1.000 0.900 644 THR A CA 1
ATOM 10377 C C . THR A 1 644 ? 18.869 -46.800 0.057 1.000 0.900 644 THR A C 1
ATOM 10378 O O . THR A 1 644 ? 19.803 -46.012 0.238 1.000 0.900 644 THR A O 1
ATOM 10389 N N . VAL A 1 645 ? 17.862 -46.904 0.932 1.000 0.870 645 VAL A N 1
ATOM 10390 C CA . VAL A 1 645 ? 17.740 -46.044 2.121 1.000 0.870 645 VAL A CA 1
ATOM 10391 C C . VAL A 1 645 ? 18.848 -46.336 3.137 1.000 0.870 645 VAL A C 1
ATOM 10392 O O . VAL A 1 645 ? 19.425 -45.394 3.687 1.000 0.870 645 VAL A O 1
ATOM 10405 N N . PHE A 1 646 ? 19.208 -47.606 3.352 1.000 0.840 646 PHE A N 1
ATOM 10406 C CA . PHE A 1 646 ? 20.226 -48.027 4.328 1.000 0.840 646 PHE A CA 1
ATOM 10407 C C . PHE A 1 646 ? 21.642 -48.198 3.752 1.000 0.840 646 PHE A C 1
ATOM 10408 O O . PHE A 1 646 ? 22.569 -48.541 4.491 1.000 0.840 646 PHE A O 1
ATOM 10425 N N . ALA A 1 647 ? 21.852 -47.893 2.469 1.000 0.850 647 ALA A N 1
ATOM 10426 C CA . ALA A 1 647 ? 23.150 -48.003 1.813 1.000 0.850 647 ALA A CA 1
ATOM 10427 C C . ALA A 1 647 ? 24.252 -47.214 2.545 1.000 0.850 647 ALA A C 1
ATOM 10428 O O . ALA A 1 647 ? 24.148 -46.006 2.783 1.000 0.850 647 ALA A O 1
ATOM 10435 N N . ARG A 1 648 ? 25.359 -47.902 2.859 1.000 0.760 648 ARG A N 1
ATOM 10436 C CA . ARG A 1 648 ? 26.564 -47.283 3.444 1.000 0.760 648 ARG A CA 1
ATOM 10437 C C . ARG A 1 648 ? 27.414 -46.563 2.405 1.000 0.760 648 ARG A C 1
ATOM 10438 O O . ARG A 1 648 ? 27.993 -45.520 2.705 1.000 0.760 648 ARG A O 1
ATOM 10459 N N . SER A 1 649 ? 27.508 -47.127 1.202 1.000 0.780 649 SER A N 1
ATOM 10460 C CA . SER A 1 649 ? 28.216 -46.519 0.078 1.000 0.780 649 SER A CA 1
ATOM 10461 C C . SER A 1 649 ? 27.212 -45.898 -0.887 1.000 0.780 649 SER A C 1
ATOM 10462 O O . SER A 1 649 ? 26.139 -46.447 -1.134 1.000 0.780 649 SER A O 1
ATOM 10470 N N . ARG A 1 650 ? 27.572 -44.746 -1.454 1.000 0.820 650 ARG A N 1
ATOM 10471 C CA . ARG A 1 650 ? 26.714 -44.051 -2.418 1.000 0.820 650 ARG A CA 1
ATOM 10472 C C . ARG A 1 650 ? 26.594 -44.825 -3.739 1.000 0.820 650 ARG A C 1
ATOM 10473 O O . ARG A 1 650 ? 25.541 -44.787 -4.358 1.000 0.820 650 ARG A O 1
ATOM 10494 N N . LEU A 1 651 ? 27.635 -45.573 -4.115 1.000 0.820 651 LEU A N 1
ATOM 10495 C CA . LEU A 1 651 ? 27.622 -46.454 -5.286 1.000 0.820 651 LEU A CA 1
ATOM 10496 C C . LEU A 1 651 ? 26.576 -47.567 -5.111 1.000 0.820 651 LEU A C 1
ATOM 10497 O O . LEU A 1 651 ? 25.790 -47.833 -6.011 1.000 0.820 651 LEU A O 1
ATOM 10513 N N . THR A 1 652 ? 26.503 -48.136 -3.903 1.000 0.860 652 THR A N 1
ATOM 10514 C CA . THR A 1 652 ? 25.513 -49.160 -3.536 1.000 0.860 652 THR A CA 1
ATOM 10515 C C . THR A 1 652 ? 24.089 -48.633 -3.657 1.000 0.860 652 THR A C 1
ATOM 10516 O O . THR A 1 652 ? 23.232 -49.315 -4.204 1.000 0.860 652 THR A O 1
ATOM 10527 N N . ALA A 1 653 ? 23.840 -47.411 -3.185 1.000 0.870 653 ALA A N 1
ATOM 10528 C CA . ALA A 1 653 ? 22.531 -46.780 -3.304 1.000 0.870 653 ALA A CA 1
ATOM 10529 C C . ALA A 1 653 ? 22.110 -46.587 -4.770 1.000 0.870 653 ALA A C 1
ATOM 10530 O O . ALA A 1 653 ? 20.953 -46.805 -5.088 1.000 0.870 653 ALA A O 1
ATOM 10537 N N . ILE A 1 654 ? 23.035 -46.198 -5.656 1.000 0.870 654 ILE A N 1
ATOM 10538 C CA . ILE A 1 654 ? 22.744 -45.992 -7.086 1.000 0.870 654 ILE A CA 1
ATOM 10539 C C . ILE A 1 654 ? 22.414 -47.315 -7.779 1.000 0.870 654 ILE A C 1
ATOM 10540 O O . ILE A 1 654 ? 21.468 -47.358 -8.552 1.000 0.870 654 ILE A O 1
ATOM 10556 N N . ILE A 1 655 ? 23.154 -48.394 -7.495 1.000 0.890 655 ILE A N 1
ATOM 10557 C CA . ILE A 1 655 ? 22.845 -49.721 -8.055 1.000 0.890 655 ILE A CA 1
ATOM 10558 C C . ILE A 1 655 ? 21.477 -50.182 -7.552 1.000 0.890 655 ILE A C 1
ATOM 10559 O O . ILE A 1 655 ? 20.654 -50.617 -8.346 1.000 0.890 655 ILE A O 1
ATOM 10575 N N . ALA A 1 656 ? 21.210 -50.027 -6.254 1.000 0.920 656 ALA A N 1
ATOM 10576 C CA . ALA A 1 656 ? 19.915 -50.364 -5.677 1.000 0.920 656 ALA A CA 1
ATOM 10577 C C . ALA A 1 656 ? 18.774 -49.521 -6.279 1.000 0.920 656 ALA A C 1
ATOM 10578 O O . ALA A 1 656 ? 17.708 -50.057 -6.558 1.000 0.920 656 ALA A O 1
ATOM 10585 N N . LEU A 1 657 ? 19.014 -48.241 -6.566 1.000 0.910 657 LEU A N 1
ATOM 10586 C CA . LEU A 1 657 ? 18.063 -47.376 -7.262 1.000 0.910 657 LEU A CA 1
ATOM 10587 C C . LEU A 1 657 ? 17.839 -47.825 -8.713 1.000 0.910 657 LEU A C 1
ATOM 10588 O O . LEU A 1 657 ? 16.699 -47.920 -9.150 1.000 0.910 657 LEU A O 1
ATOM 10604 N N . GLY A 1 658 ? 18.908 -48.164 -9.437 1.000 0.930 658 GLY A N 1
ATOM 10605 C CA . GLY A 1 658 ? 18.804 -48.740 -10.777 1.000 0.930 658 GLY A CA 1
ATOM 10606 C C . GLY A 1 658 ? 17.985 -50.031 -10.770 1.000 0.930 658 GLY A C 1
ATOM 10607 O O . GLY A 1 658 ? 17.121 -50.211 -11.621 1.000 0.930 658 GLY A O 1
ATOM 10611 N N . VAL A 1 659 ? 18.175 -50.891 -9.761 1.000 0.940 659 VAL A N 1
ATOM 10612 C CA . VAL A 1 659 ? 17.344 -52.090 -9.558 1.000 0.940 659 VAL A CA 1
ATOM 10613 C C . VAL A 1 659 ? 15.873 -51.712 -9.376 1.000 0.940 659 VAL A C 1
ATOM 10614 O O . VAL A 1 659 ? 15.023 -52.320 -10.021 1.000 0.940 659 VAL A O 1
ATOM 10627 N N . VAL A 1 660 ? 15.550 -50.695 -8.571 1.000 0.950 660 VAL A N 1
ATOM 10628 C CA . VAL A 1 660 ? 14.167 -50.196 -8.444 1.000 0.950 660 VAL A CA 1
ATOM 10629 C C . VAL A 1 660 ? 13.607 -49.770 -9.807 1.000 0.950 660 VAL A C 1
ATOM 10630 O O . VAL A 1 660 ? 12.508 -50.191 -10.159 1.000 0.950 660 VAL A O 1
ATOM 10643 N N . GLY A 1 661 ? 14.360 -49.012 -10.607 1.000 0.950 661 GLY A N 1
ATOM 10644 C CA . GLY A 1 661 ? 13.913 -48.566 -11.929 1.000 0.950 661 GLY A CA 1
ATOM 10645 C C . GLY A 1 661 ? 13.705 -49.701 -12.945 1.000 0.950 661 GLY A C 1
ATOM 10646 O O . GLY A 1 661 ? 12.684 -49.719 -13.633 1.000 0.950 661 GLY A O 1
ATOM 10650 N N . TYR A 1 662 ? 14.591 -50.705 -12.992 1.000 0.960 662 TYR A N 1
ATOM 10651 C CA . TYR A 1 662 ? 14.391 -51.907 -13.822 1.000 0.960 662 TYR A CA 1
ATOM 10652 C C . TYR A 1 662 ? 13.199 -52.748 -13.353 1.000 0.960 662 TYR A C 1
ATOM 10653 O O . TYR A 1 662 ? 12.471 -53.314 -14.168 1.000 0.960 662 TYR A O 1
ATOM 10671 N N . THR A 1 663 ? 12.966 -52.790 -12.040 1.000 0.960 663 THR A N 1
ATOM 10672 C CA . THR A 1 663 ? 11.794 -53.459 -11.464 1.000 0.960 663 THR A CA 1
ATOM 10673 C C . THR A 1 663 ? 10.503 -52.714 -11.838 1.000 0.960 663 THR A C 1
ATOM 10674 O O . THR A 1 663 ? 9.510 -53.362 -12.163 1.000 0.960 663 THR A O 1
ATOM 10685 N N . LEU A 1 664 ? 10.517 -51.371 -11.889 1.000 0.960 664 LEU A N 1
ATOM 10686 C CA . LEU A 1 664 ? 9.390 -50.555 -12.369 1.000 0.960 664 LEU A CA 1
ATOM 10687 C C . LEU A 1 664 ? 9.082 -50.827 -13.852 1.000 0.960 664 LEU A C 1
ATOM 10688 O O . LEU A 1 664 ? 7.920 -51.002 -14.215 1.000 0.960 664 LEU A O 1
ATOM 10704 N N . ALA A 1 665 ? 10.111 -50.938 -14.699 1.000 0.960 665 ALA A N 1
ATOM 10705 C CA . ALA A 1 665 ? 9.934 -51.304 -16.105 1.000 0.960 665 ALA A CA 1
ATOM 10706 C C . ALA A 1 665 ? 9.320 -52.709 -16.271 1.000 0.960 665 ALA A C 1
ATOM 10707 O O . ALA A 1 665 ? 8.418 -52.889 -17.086 1.000 0.960 665 ALA A O 1
ATOM 10714 N N . LEU A 1 666 ? 9.745 -53.694 -15.466 1.000 0.960 666 LEU A N 1
ATOM 10715 C CA . LEU A 1 666 ? 9.152 -55.041 -15.443 1.000 0.960 666 LEU A CA 1
ATOM 10716 C C . LEU A 1 666 ? 7.677 -55.034 -15.021 1.000 0.960 666 LEU A C 1
ATOM 10717 O O . LEU A 1 666 ? 6.875 -55.763 -15.605 1.000 0.960 666 LEU A O 1
ATOM 10733 N N . PHE A 1 667 ? 7.298 -54.192 -14.055 1.000 0.960 667 PHE A N 1
ATOM 10734 C CA . PHE A 1 667 ? 5.890 -54.003 -13.704 1.000 0.960 667 PHE A CA 1
ATOM 10735 C C . PHE A 1 667 ? 5.068 -53.506 -14.891 1.000 0.960 667 PHE A C 1
ATOM 10736 O O . PHE A 1 667 ? 3.974 -54.017 -15.117 1.000 0.960 667 PHE A O 1
ATOM 10753 N N . PHE A 1 668 ? 5.593 -52.574 -15.688 1.000 0.960 668 PHE A N 1
ATOM 10754 C CA . PHE A 1 668 ? 4.909 -52.135 -16.904 1.000 0.960 668 PHE A CA 1
ATOM 10755 C C . PHE A 1 668 ? 4.714 -53.276 -17.903 1.000 0.960 668 PHE A C 1
ATOM 10756 O O . PHE A 1 668 ? 3.641 -53.383 -18.487 1.000 0.960 668 PHE A O 1
ATOM 10773 N N . VAL A 1 669 ? 5.679 -54.186 -18.048 1.000 0.950 669 VAL A N 1
ATOM 10774 C CA . VAL A 1 669 ? 5.504 -55.367 -18.908 1.000 0.950 669 VAL A CA 1
ATOM 10775 C C . VAL A 1 669 ? 4.348 -56.251 -18.418 1.000 0.950 669 VAL A C 1
ATOM 10776 O O . VAL A 1 669 ? 3.469 -56.594 -19.208 1.000 0.950 669 VAL A O 1
ATOM 10789 N N . ILE A 1 670 ? 4.295 -56.584 -17.122 1.000 0.930 670 ILE A N 1
ATOM 10790 C CA . ILE A 1 670 ? 3.241 -57.458 -16.566 1.000 0.930 670 ILE A CA 1
ATOM 10791 C C . ILE A 1 670 ? 1.868 -56.776 -16.587 1.000 0.930 670 ILE A C 1
ATOM 10792 O O . ILE A 1 670 ? 0.865 -57.418 -16.898 1.000 0.930 670 ILE A O 1
ATOM 10808 N N . PHE A 1 671 ? 1.816 -55.463 -16.349 1.000 0.920 671 PHE A N 1
ATOM 10809 C CA . PHE A 1 671 ? 0.595 -54.663 -16.480 1.000 0.920 671 PHE A CA 1
ATOM 10810 C C . PHE A 1 671 ? 0.250 -54.285 -17.928 1.000 0.920 671 PHE A C 1
ATOM 10811 O O . PHE A 1 671 ? -0.706 -53.543 -18.141 1.000 0.920 671 PHE A O 1
ATOM 10828 N N . ARG A 1 672 ? 0.964 -54.833 -18.923 1.000 0.940 672 ARG A N 1
ATOM 10829 C CA . ARG A 1 672 ? 0.680 -54.671 -20.359 1.000 0.940 672 ARG A CA 1
ATOM 10830 C C . ARG A 1 672 ? 0.810 -53.223 -20.858 1.000 0.940 672 ARG A C 1
ATOM 10831 O O . ARG A 1 672 ? 0.021 -52.771 -21.680 1.000 0.940 672 ARG A O 1
ATOM 10852 N N . ALA A 1 673 ? 1.837 -52.517 -20.395 1.000 0.960 673 ALA A N 1
ATOM 10853 C CA . ALA A 1 673 ? 2.225 -51.171 -20.821 1.000 0.960 673 ALA A CA 1
ATOM 10854 C C . ALA A 1 673 ? 3.606 -51.181 -21.533 1.000 0.960 673 ALA A C 1
ATOM 10855 O O . ALA A 1 673 ? 4.595 -50.703 -20.972 1.000 0.960 673 ALA A O 1
ATOM 10862 N N . PRO A 1 674 ? 3.711 -51.746 -22.756 1.000 0.950 674 PRO A N 1
ATOM 10863 C CA . PRO A 1 674 ? 4.991 -52.013 -23.426 1.000 0.950 674 PRO A CA 1
ATOM 10864 C C . PRO A 1 674 ? 5.792 -50.748 -23.760 1.000 0.950 674 PRO A C 1
ATOM 10865 O O . PRO A 1 674 ? 7.001 -50.722 -23.532 1.000 0.950 674 PRO A O 1
ATOM 10876 N N . ASP A 1 675 ? 5.128 -49.687 -24.223 1.000 0.950 675 ASP A N 1
ATOM 10877 C CA . ASP A 1 675 ? 5.792 -48.419 -24.544 1.000 0.950 675 ASP A CA 1
ATOM 10878 C C . ASP A 1 675 ? 6.425 -47.793 -23.295 1.000 0.950 675 ASP A C 1
ATOM 10879 O O . ASP A 1 675 ? 7.603 -47.426 -23.306 1.000 0.950 675 ASP A O 1
ATOM 10888 N N . LEU A 1 676 ? 5.694 -47.751 -22.174 1.000 0.950 676 LEU A N 1
ATOM 10889 C CA . LEU A 1 676 ? 6.246 -47.276 -20.902 1.000 0.950 676 LEU A CA 1
ATOM 10890 C C . LEU A 1 676 ? 7.440 -48.128 -20.453 1.000 0.950 676 LEU A C 1
ATOM 10891 O O . LEU A 1 676 ? 8.427 -47.571 -19.980 1.000 0.950 676 LEU A O 1
ATOM 10907 N N . ALA A 1 677 ? 7.388 -49.454 -20.618 1.000 0.960 677 ALA A N 1
ATOM 10908 C CA . ALA A 1 677 ? 8.488 -50.345 -20.250 1.000 0.960 677 ALA A CA 1
ATOM 10909 C C . ALA A 1 677 ? 9.771 -50.060 -21.052 1.000 0.960 677 ALA A C 1
ATOM 10910 O O . ALA A 1 677 ? 10.842 -49.913 -20.458 1.000 0.960 677 ALA A O 1
ATOM 10917 N N . LEU A 1 678 ? 9.660 -49.945 -22.383 1.000 0.950 678 LEU A N 1
ATOM 10918 C CA . LEU A 1 678 ? 10.773 -49.591 -23.275 1.000 0.950 678 LEU A CA 1
ATOM 10919 C C . LEU A 1 678 ? 11.385 -48.247 -22.883 1.000 0.950 678 LEU A C 1
ATOM 10920 O O . LEU A 1 678 ? 12.602 -48.121 -22.732 1.000 0.950 678 LEU A O 1
ATOM 10936 N N . THR A 1 679 ? 10.527 -47.254 -22.676 1.000 0.940 679 THR A N 1
ATOM 10937 C CA . THR A 1 679 ? 10.953 -45.890 -22.363 1.000 0.940 679 THR A CA 1
ATOM 10938 C C . THR A 1 679 ? 11.633 -45.826 -20.995 1.000 0.940 679 THR A C 1
ATOM 10939 O O . THR A 1 679 ? 12.720 -45.261 -20.871 1.000 0.940 679 THR A O 1
ATOM 10950 N N . GLN A 1 680 ? 11.053 -46.472 -19.979 1.000 0.950 680 GLN A N 1
ATOM 10951 C CA . GLN A 1 680 ? 11.612 -46.545 -18.628 1.000 0.950 680 GLN A CA 1
ATOM 10952 C C . GLN A 1 680 ? 12.979 -47.244 -18.611 1.000 0.950 680 GLN A C 1
ATOM 10953 O O . GLN A 1 680 ? 13.884 -46.780 -17.921 1.000 0.950 680 GLN A O 1
ATOM 10967 N N . LEU A 1 681 ? 13.160 -48.319 -19.390 1.000 0.950 681 LEU A N 1
ATOM 10968 C CA . LEU A 1 681 ? 14.450 -49.005 -19.541 1.000 0.950 681 LEU A CA 1
ATOM 10969 C C . LEU A 1 681 ? 15.540 -48.061 -20.068 1.000 0.950 681 LEU A C 1
ATOM 10970 O O . LEU A 1 681 ? 16.626 -47.975 -19.488 1.000 0.950 681 LEU A O 1
ATOM 10986 N N . VAL A 1 682 ? 15.256 -47.341 -21.157 1.000 0.950 682 VAL A N 1
ATOM 10987 C CA . VAL A 1 682 ? 16.229 -46.441 -21.797 1.000 0.950 682 VAL A CA 1
ATOM 10988 C C . VAL A 1 682 ? 16.553 -45.249 -20.898 1.000 0.950 682 VAL A C 1
ATOM 10989 O O . VAL A 1 682 ? 17.732 -44.980 -20.647 1.000 0.950 682 VAL A O 1
ATOM 11002 N N . ILE A 1 683 ? 15.525 -44.558 -20.388 1.000 0.930 683 ILE A N 1
ATOM 11003 C CA . ILE A 1 683 ? 15.701 -43.385 -19.522 1.000 0.930 683 ILE A CA 1
ATOM 11004 C C . ILE A 1 683 ? 16.526 -43.771 -18.309 1.000 0.930 683 ILE A C 1
ATOM 11005 O O . ILE A 1 683 ? 17.512 -43.100 -18.006 1.000 0.930 683 ILE A O 1
ATOM 11021 N N . GLU A 1 684 ? 16.181 -44.878 -17.656 1.000 0.920 684 GLU A N 1
ATOM 11022 C CA . GLU A 1 684 ? 16.847 -45.216 -16.414 1.000 0.920 684 GLU A CA 1
ATOM 11023 C C . GLU A 1 684 ? 18.289 -45.674 -16.602 1.000 0.920 684 GLU A C 1
ATOM 11024 O O . GLU A 1 684 ? 19.161 -45.368 -15.785 1.000 0.920 684 GLU A O 1
ATOM 11036 N N . THR A 1 685 ? 18.590 -46.300 -17.737 1.000 0.930 685 THR A N 1
ATOM 11037 C CA . THR A 1 685 ? 19.974 -46.597 -18.113 1.000 0.930 685 THR A CA 1
ATOM 11038 C C . THR A 1 685 ? 20.798 -45.312 -18.247 1.000 0.930 685 THR A C 1
ATOM 11039 O O . THR A 1 685 ? 21.891 -45.214 -17.678 1.000 0.930 685 THR A O 1
ATOM 11050 N N . ILE A 1 686 ? 20.272 -44.298 -18.947 1.000 0.920 686 ILE A N 1
ATOM 11051 C CA . ILE A 1 686 ? 20.927 -42.986 -19.088 1.000 0.920 686 ILE A CA 1
ATOM 11052 C C . ILE A 1 686 ? 21.066 -42.311 -17.713 1.000 0.920 686 ILE A C 1
ATOM 11053 O O . ILE A 1 686 ? 22.134 -41.772 -17.407 1.000 0.920 686 ILE A O 1
ATOM 11069 N N . SER A 1 687 ? 20.041 -42.400 -16.855 1.000 0.900 687 SER A N 1
ATOM 11070 C CA . SER A 1 687 ? 20.060 -41.878 -15.483 1.000 0.900 687 SER A CA 1
ATOM 11071 C C . SER A 1 687 ? 21.208 -42.475 -14.670 1.000 0.900 687 SER A C 1
ATOM 11072 O O . SER A 1 687 ? 22.028 -41.743 -14.108 1.000 0.900 687 SER A O 1
ATOM 11080 N N . VAL A 1 688 ? 21.306 -43.807 -14.625 1.000 0.890 688 VAL A N 1
ATOM 11081 C CA . VAL A 1 688 ? 22.344 -44.525 -13.871 1.000 0.890 688 VAL A CA 1
ATOM 11082 C C . VAL A 1 688 ? 23.739 -44.178 -14.403 1.000 0.890 688 VAL A C 1
ATOM 11083 O O . VAL A 1 688 ? 24.647 -43.908 -13.609 1.000 0.890 688 VAL A O 1
ATOM 11096 N N . ALA A 1 689 ? 23.912 -44.105 -15.728 1.000 0.900 689 ALA A N 1
ATOM 11097 C CA . ALA A 1 689 ? 25.171 -43.700 -16.354 1.000 0.900 689 ALA A CA 1
ATOM 11098 C C . ALA A 1 689 ? 25.570 -42.252 -15.998 1.000 0.900 689 ALA A C 1
ATOM 11099 O O . ALA A 1 689 ? 26.726 -41.986 -15.652 1.000 0.900 689 ALA A O 1
ATOM 11106 N N . LEU A 1 690 ? 24.620 -41.311 -16.010 1.000 0.870 690 LEU A N 1
ATOM 11107 C CA . LEU A 1 690 ? 24.855 -39.913 -15.631 1.000 0.870 690 LEU A CA 1
ATOM 11108 C C . LEU A 1 690 ? 25.220 -39.763 -14.152 1.000 0.870 690 LEU A C 1
ATOM 11109 O O . LEU A 1 690 ? 26.136 -39.005 -13.814 1.000 0.870 690 LEU A O 1
ATOM 11125 N N . PHE A 1 691 ? 24.550 -40.500 -13.263 1.000 0.860 691 PHE A N 1
ATOM 11126 C CA . PHE A 1 691 ? 24.893 -40.510 -11.842 1.000 0.860 691 PHE A CA 1
ATOM 11127 C C . PHE A 1 691 ? 26.321 -41.012 -11.606 1.000 0.860 691 PHE A C 1
ATOM 11128 O O . PHE A 1 691 ? 27.052 -40.413 -10.811 1.000 0.860 691 PHE A O 1
ATOM 11145 N N . LEU A 1 692 ? 26.745 -42.059 -12.320 1.000 0.840 692 LEU A N 1
ATOM 11146 C CA . LEU A 1 692 ? 28.116 -42.571 -12.265 1.000 0.840 692 LEU A CA 1
ATOM 11147 C C . LEU A 1 692 ? 29.143 -41.539 -12.750 1.000 0.840 692 LEU A C 1
ATOM 11148 O O . LEU A 1 692 ? 30.130 -41.290 -12.053 1.000 0.840 692 LEU A O 1
ATOM 11164 N N . LEU A 1 693 ? 28.892 -40.885 -13.890 1.000 0.840 693 LEU A N 1
ATOM 11165 C CA . LEU A 1 693 ? 29.755 -39.822 -14.417 1.000 0.840 693 LEU A CA 1
ATOM 11166 C C . LEU A 1 693 ? 29.925 -38.691 -13.395 1.000 0.840 693 LEU A C 1
ATOM 11167 O O . LEU A 1 693 ? 31.039 -38.231 -13.128 1.000 0.840 693 LEU A O 1
ATOM 11183 N N . CYS A 1 694 ? 28.818 -38.261 -12.790 1.000 0.820 694 CYS A N 1
ATOM 11184 C CA . CYS A 1 694 ? 28.825 -37.197 -11.799 1.000 0.820 694 CYS A CA 1
ATOM 11185 C C . CYS A 1 694 ? 29.631 -37.594 -10.550 1.000 0.820 694 CYS A C 1
ATOM 11186 O O . CYS A 1 694 ? 30.335 -36.765 -9.970 1.000 0.820 694 CYS A O 1
ATOM 11194 N N . PHE A 1 695 ? 29.586 -38.870 -10.159 1.000 0.720 695 PHE A N 1
ATOM 11195 C CA . PHE A 1 695 ? 30.360 -39.400 -9.039 1.000 0.720 695 PHE A CA 1
ATOM 11196 C C . PHE A 1 695 ? 31.853 -39.387 -9.267 1.000 0.720 695 PHE A C 1
ATOM 11197 O O . PHE A 1 695 ? 32.613 -39.059 -8.357 1.000 0.720 695 PHE A O 1
ATOM 11214 N N . TYR A 1 696 ? 32.258 -39.733 -10.480 1.000 0.720 696 TYR A N 1
ATOM 11215 C CA . TYR A 1 696 ? 33.658 -39.750 -10.855 1.000 0.720 696 TYR A CA 1
ATOM 11216 C C . TYR A 1 696 ? 34.318 -38.374 -10.668 1.000 0.720 696 TYR A C 1
ATOM 11217 O O . TYR A 1 696 ? 35.489 -38.281 -10.303 1.000 0.720 696 TYR A O 1
ATOM 11235 N N . HIS A 1 697 ? 33.535 -37.303 -10.835 1.000 0.780 697 HIS A N 1
ATOM 11236 C CA . HIS A 1 697 ? 33.969 -35.915 -10.682 1.000 0.780 697 HIS A CA 1
ATOM 11237 C C . HIS A 1 697 ? 33.762 -35.343 -9.269 1.000 0.780 697 HIS A C 1
ATOM 11238 O O . HIS A 1 697 ? 34.099 -34.180 -9.023 1.000 0.780 697 HIS A O 1
ATOM 11252 N N . LEU A 1 698 ? 33.227 -36.121 -8.317 1.000 0.700 698 LEU A N 1
ATOM 11253 C CA . LEU A 1 698 ? 33.199 -35.690 -6.921 1.000 0.700 698 LEU A CA 1
ATOM 11254 C C . LEU A 1 698 ? 34.636 -35.667 -6.380 1.000 0.700 698 LEU A C 1
ATOM 11255 O O . LEU A 1 698 ? 35.365 -36.649 -6.531 1.000 0.700 698 LEU A O 1
ATOM 11271 N N . PRO A 1 699 ? 35.065 -34.579 -5.712 1.000 0.650 699 PRO A N 1
ATOM 11272 C CA . PRO A 1 699 ? 36.403 -34.512 -5.147 1.000 0.650 699 PRO A CA 1
ATOM 11273 C C . PRO A 1 699 ? 36.576 -35.660 -4.158 1.000 0.650 699 PRO A C 1
ATOM 11274 O O . PRO A 1 699 ? 35.641 -35.982 -3.418 1.000 0.650 699 PRO A O 1
ATOM 11285 N N . LYS A 1 700 ? 37.786 -36.230 -4.109 1.000 0.570 700 LYS A N 1
ATOM 11286 C CA . LYS A 1 700 ? 38.214 -37.209 -3.099 1.000 0.570 700 LYS A CA 1
ATOM 11287 C C . LYS A 1 700 ? 38.274 -36.542 -1.721 1.000 0.570 700 LYS A C 1
ATOM 11288 O O . LYS A 1 700 ? 39.334 -36.360 -1.129 1.000 0.570 700 LYS A O 1
ATOM 11307 N N . LEU A 1 701 ? 37.132 -36.084 -1.228 1.000 0.480 701 LEU A N 1
ATOM 11308 C CA . LEU A 1 701 ? 37.004 -35.542 0.106 1.000 0.480 701 LEU A CA 1
ATOM 11309 C C . LEU A 1 701 ? 37.374 -36.652 1.071 1.000 0.480 701 LEU A C 1
ATOM 11310 O O . LEU A 1 701 ? 36.969 -37.802 0.889 1.000 0.480 701 LEU A O 1
ATOM 11326 N N . ARG A 1 702 ? 38.159 -36.282 2.089 1.000 0.460 702 ARG A N 1
ATOM 11327 C CA . ARG A 1 702 ? 38.568 -37.195 3.151 1.000 0.460 702 ARG A CA 1
ATOM 11328 C C . ARG A 1 702 ? 37.364 -38.019 3.575 1.000 0.460 702 ARG A C 1
ATOM 11329 O O . ARG A 1 702 ? 36.333 -37.459 3.959 1.000 0.460 702 ARG A O 1
ATOM 11350 N N . LEU A 1 703 ? 37.549 -39.333 3.520 1.000 0.470 703 LEU A N 1
ATOM 11351 C CA . LEU A 1 703 ? 36.681 -40.361 4.071 1.000 0.470 703 LEU A CA 1
ATOM 11352 C C . LEU A 1 703 ? 36.592 -40.191 5.594 1.000 0.470 703 LEU A C 1
ATOM 11353 O O . LEU A 1 703 ? 36.973 -41.075 6.350 1.000 0.470 703 LEU A O 1
ATOM 11369 N N . LYS A 1 704 ? 36.105 -39.052 6.099 1.000 0.450 704 LYS A N 1
ATOM 11370 C CA . LYS A 1 704 ? 35.549 -39.056 7.443 1.000 0.450 704 LYS A CA 1
ATOM 11371 C C . LYS A 1 704 ? 34.321 -39.938 7.330 1.000 0.450 704 LYS A C 1
ATOM 11372 O O . LYS A 1 704 ? 33.301 -39.501 6.796 1.000 0.450 704 LYS A O 1
ATOM 11391 N N . THR A 1 705 ? 34.476 -41.175 7.796 1.000 0.420 705 THR A N 1
ATOM 11392 C CA . THR A 1 705 ? 33.445 -42.163 8.110 1.000 0.420 705 THR A CA 1
ATOM 11393 C C . THR A 1 705 ? 32.488 -41.563 9.137 1.000 0.420 705 THR A C 1
ATOM 11394 O O . THR A 1 705 ? 32.403 -41.990 10.281 1.000 0.420 705 THR A O 1
ATOM 11405 N N . LYS A 1 706 ? 31.774 -40.499 8.754 1.000 0.460 706 LYS A N 1
ATOM 11406 C CA . LYS A 1 706 ? 30.667 -39.983 9.538 1.000 0.460 706 LYS A CA 1
ATOM 11407 C C . LYS A 1 706 ? 29.577 -41.031 9.429 1.000 0.460 706 LYS A C 1
ATOM 11408 O O . LYS A 1 706 ? 28.891 -41.124 8.410 1.000 0.460 706 LYS A O 1
ATOM 11427 N N . THR A 1 707 ? 29.456 -41.824 10.485 1.000 0.420 707 THR A N 1
ATOM 11428 C CA . THR A 1 707 ? 28.258 -42.602 10.759 1.000 0.420 707 THR A CA 1
ATOM 11429 C C . THR A 1 707 ? 27.063 -41.674 10.592 1.000 0.420 707 THR A C 1
ATOM 11430 O O . THR A 1 707 ? 27.060 -40.524 11.046 1.000 0.420 707 THR A O 1
ATOM 11441 N N . ARG A 1 708 ? 26.077 -42.128 9.819 1.000 0.530 708 ARG A N 1
ATOM 11442 C CA . ARG A 1 708 ? 24.862 -41.354 9.590 1.000 0.530 708 ARG A CA 1
ATOM 11443 C C . ARG A 1 708 ? 24.226 -41.080 10.945 1.000 0.530 708 ARG A C 1
ATOM 11444 O O . ARG A 1 708 ? 23.890 -42.005 11.675 1.000 0.530 708 ARG A O 1
ATOM 11465 N N . THR A 1 709 ? 24.048 -39.808 11.268 1.000 0.590 709 THR A N 1
ATOM 11466 C CA . THR A 1 709 ? 23.228 -39.421 12.408 1.000 0.590 709 THR A CA 1
ATOM 11467 C C . THR A 1 709 ? 21.777 -39.637 12.005 1.000 0.590 709 THR A C 1
ATOM 11468 O O . THR A 1 709 ? 21.223 -38.870 11.215 1.000 0.590 709 THR A O 1
ATOM 11479 N N . PHE A 1 710 ? 21.177 -40.727 12.484 1.000 0.620 710 PHE A N 1
ATOM 11480 C CA . PHE A 1 710 ? 19.738 -40.925 12.370 1.000 0.620 710 PHE A CA 1
ATOM 11481 C C . PHE A 1 710 ? 19.028 -39.725 13.014 1.000 0.620 710 PHE A C 1
ATOM 11482 O O . PHE A 1 710 ? 19.367 -39.324 14.129 1.000 0.620 710 PHE A O 1
ATOM 11499 N N . ARG A 1 711 ? 18.088 -39.105 12.290 1.000 0.780 711 ARG A N 1
ATOM 11500 C CA . ARG A 1 711 ? 17.309 -37.962 12.786 1.000 0.780 711 ARG A CA 1
ATOM 11501 C C . ARG A 1 711 ? 15.834 -38.307 12.783 1.000 0.780 711 ARG A C 1
ATOM 11502 O O . ARG A 1 711 ? 15.227 -38.393 11.718 1.000 0.780 711 ARG A O 1
ATOM 11523 N N . MET A 1 712 ? 15.264 -38.399 13.978 1.000 0.850 712 MET A N 1
ATOM 11524 C CA . MET A 1 712 ? 13.864 -38.767 14.174 1.000 0.850 712 MET A CA 1
ATOM 11525 C C . MET A 1 712 ? 12.888 -37.840 13.426 1.000 0.850 712 MET A C 1
ATOM 11526 O O . MET A 1 712 ? 11.924 -38.315 12.839 1.000 0.850 712 MET A O 1
ATOM 11540 N N . THR A 1 713 ? 13.184 -36.536 13.335 1.000 0.890 713 THR A N 1
ATOM 11541 C CA . THR A 1 713 ? 12.355 -35.567 12.589 1.000 0.890 713 THR A CA 1
ATOM 11542 C C . THR A 1 713 ? 12.199 -35.952 11.116 1.000 0.890 713 THR A C 1
ATOM 11543 O O . THR A 1 713 ? 11.104 -35.867 10.574 1.000 0.890 713 THR A O 1
ATOM 11554 N N . ASN A 1 714 ? 13.273 -36.425 10.469 1.000 0.910 714 ASN A N 1
ATOM 11555 C CA . ASN A 1 714 ? 13.218 -36.842 9.066 1.000 0.910 714 ASN A CA 1
ATOM 11556 C C . ASN A 1 714 ? 12.392 -38.116 8.910 1.000 0.910 714 ASN A C 1
ATOM 11557 O O . ASN A 1 714 ? 11.627 -38.220 7.961 1.000 0.910 714 ASN A O 1
ATOM 11568 N N . PHE A 1 715 ? 12.547 -39.071 9.829 1.000 0.900 715 PHE A N 1
ATOM 11569 C CA . PHE A 1 715 ? 11.801 -40.323 9.790 1.000 0.900 715 PHE A CA 1
ATOM 11570 C C . PHE A 1 715 ? 10.293 -40.071 9.901 1.000 0.900 715 PHE A C 1
ATOM 11571 O O . PHE A 1 715 ? 9.552 -40.495 9.022 1.000 0.900 715 PHE A O 1
ATOM 11588 N N . ILE A 1 716 ? 9.861 -39.293 10.900 1.000 0.940 716 ILE A N 1
ATOM 11589 C CA . ILE A 1 716 ? 8.444 -38.959 11.107 1.000 0.940 716 ILE A CA 1
ATOM 11590 C C . ILE A 1 716 ? 7.857 -38.223 9.892 1.000 0.940 716 ILE A C 1
ATOM 11591 O O . ILE A 1 716 ? 6.778 -38.582 9.434 1.000 0.940 716 ILE A O 1
ATOM 11607 N N . ILE A 1 717 ? 8.570 -37.239 9.326 1.000 0.940 717 ILE A N 1
ATOM 11608 C CA . ILE A 1 717 ? 8.111 -36.515 8.125 1.000 0.940 717 ILE A CA 1
ATOM 11609 C C . ILE A 1 717 ? 8.010 -37.460 6.916 1.000 0.940 717 ILE A C 1
ATOM 11610 O O . ILE A 1 717 ? 7.003 -37.446 6.216 1.000 0.940 717 ILE A O 1
ATOM 11626 N N . SER A 1 718 ? 9.029 -38.297 6.673 1.000 0.940 718 SER A N 1
ATOM 11627 C CA . SER A 1 718 ? 9.040 -39.243 5.540 1.000 0.940 718 SER A CA 1
ATOM 11628 C C . SER A 1 718 ? 7.874 -40.223 5.634 1.000 0.940 718 SER A C 1
ATOM 11629 O O . SER A 1 718 ? 7.205 -40.496 4.641 1.000 0.940 718 SER A O 1
ATOM 11637 N N . LEU A 1 719 ? 7.624 -40.716 6.849 1.000 0.950 719 LEU A N 1
ATOM 11638 C CA . LEU A 1 719 ? 6.522 -41.614 7.148 1.000 0.950 719 LEU A CA 1
ATOM 11639 C C . LEU A 1 719 ? 5.176 -40.916 6.931 1.000 0.950 719 LEU A C 1
ATOM 11640 O O . LEU A 1 719 ? 4.325 -41.452 6.233 1.000 0.950 719 LEU A O 1
ATOM 11656 N N . GLY A 1 720 ? 4.999 -39.706 7.466 1.000 0.960 720 GLY A N 1
ATOM 11657 C CA . GLY A 1 720 ? 3.763 -38.939 7.316 1.000 0.960 720 GLY A CA 1
ATOM 11658 C C . GLY A 1 720 ? 3.412 -38.654 5.853 1.000 0.960 720 GLY A C 1
ATOM 11659 O O . GLY A 1 720 ? 2.271 -38.868 5.452 1.000 0.960 720 GLY A O 1
ATOM 11663 N N . VAL A 1 721 ? 4.391 -38.249 5.033 1.000 0.960 721 VAL A N 1
ATOM 11664 C CA . VAL A 1 721 ? 4.180 -38.039 3.588 1.000 0.960 721 VAL A CA 1
ATOM 11665 C C . VAL A 1 721 ? 3.828 -39.359 2.886 1.000 0.960 721 VAL A C 1
ATOM 11666 O O . VAL A 1 721 ? 2.861 -39.389 2.129 1.000 0.960 721 VAL A O 1
ATOM 11679 N N . GLY A 1 722 ? 4.553 -40.455 3.164 1.000 0.950 722 GLY A N 1
ATOM 11680 C CA . GLY A 1 722 ? 4.282 -41.774 2.574 1.000 0.950 722 GLY A CA 1
ATOM 11681 C C . GLY A 1 722 ? 2.892 -42.317 2.922 1.000 0.950 722 GLY A C 1
ATOM 11682 O O . GLY A 1 722 ? 2.195 -42.828 2.048 1.000 0.950 722 GLY A O 1
ATOM 11686 N N . VAL A 1 723 ? 2.452 -42.135 4.171 1.000 0.950 723 VAL A N 1
ATOM 11687 C CA . VAL A 1 723 ? 1.110 -42.524 4.628 1.000 0.950 723 VAL A CA 1
ATOM 11688 C C . VAL A 1 723 ? 0.030 -41.678 3.952 1.000 0.950 723 VAL A C 1
ATOM 11689 O O . VAL A 1 723 ? -0.913 -42.248 3.415 1.000 0.950 723 VAL A O 1
ATOM 11702 N N . ILE A 1 724 ? 0.169 -40.347 3.908 1.000 0.940 724 ILE A N 1
ATOM 11703 C CA . ILE A 1 724 ? -0.844 -39.470 3.291 1.000 0.940 724 ILE A CA 1
ATOM 11704 C C . ILE A 1 724 ? -0.997 -39.738 1.795 1.000 0.940 724 ILE A C 1
ATOM 11705 O O . ILE A 1 724 ? -2.122 -39.850 1.313 1.000 0.940 724 ILE A O 1
ATOM 11721 N N . VAL A 1 725 ? 0.109 -39.872 1.057 1.000 0.940 725 VAL A N 1
ATOM 11722 C CA . VAL A 1 725 ? 0.045 -40.183 -0.380 1.000 0.940 725 VAL A CA 1
ATOM 11723 C C . VAL A 1 725 ? -0.578 -41.569 -0.608 1.000 0.940 725 VAL A C 1
ATOM 11724 O O . VAL A 1 725 ? -1.387 -41.712 -1.522 1.000 0.940 725 VAL A O 1
ATOM 11737 N N . THR A 1 726 ? -0.290 -42.562 0.249 1.000 0.930 726 THR A N 1
ATOM 11738 C CA . THR A 1 726 ? -0.927 -43.898 0.197 1.000 0.930 726 THR A CA 1
ATOM 11739 C C . THR A 1 726 ? -2.431 -43.826 0.487 1.000 0.930 726 THR A C 1
ATOM 11740 O O . THR A 1 726 ? -3.214 -44.459 -0.216 1.000 0.930 726 THR A O 1
ATOM 11751 N N . LEU A 1 727 ? -2.854 -43.024 1.475 1.000 0.920 727 LEU A N 1
ATOM 11752 C CA . LEU A 1 727 ? -4.269 -42.807 1.806 1.000 0.920 727 LEU A CA 1
ATOM 11753 C C . LEU A 1 727 ? -5.026 -42.131 0.659 1.000 0.920 727 LEU A C 1
ATOM 11754 O O . LEU A 1 727 ? -6.125 -42.567 0.321 1.000 0.920 727 LEU A O 1
ATOM 11770 N N . LEU A 1 728 ? -4.427 -41.118 0.026 1.000 0.920 728 LEU A N 1
ATOM 11771 C CA . LEU A 1 728 ? -4.960 -40.509 -1.194 1.000 0.920 728 LEU A CA 1
ATOM 11772 C C . LEU A 1 728 ? -5.086 -41.549 -2.315 1.000 0.920 728 LEU A C 1
ATOM 11773 O O . LEU A 1 728 ? -6.151 -41.655 -2.913 1.000 0.920 728 LEU A O 1
ATOM 11789 N N . GLY A 1 729 ? -4.054 -42.366 -2.559 1.000 0.910 729 GLY A N 1
ATOM 11790 C CA . GLY A 1 729 ? -4.068 -43.386 -3.614 1.000 0.910 729 GLY A CA 1
ATOM 11791 C C . GLY A 1 729 ? -5.142 -44.458 -3.422 1.000 0.910 729 GLY A C 1
ATOM 11792 O O . GLY A 1 729 ? -5.883 -44.759 -4.357 1.000 0.910 729 GLY A O 1
ATOM 11796 N N . ILE A 1 730 ? -5.281 -44.980 -2.201 1.000 0.900 730 ILE A N 1
ATOM 11797 C CA . ILE A 1 730 ? -6.322 -45.954 -1.858 1.000 0.900 730 ILE A CA 1
ATOM 11798 C C . ILE A 1 730 ? -7.711 -45.332 -2.022 1.000 0.900 730 ILE A C 1
ATOM 11799 O O . ILE A 1 730 ? -8.551 -45.910 -2.704 1.000 0.900 730 ILE A O 1
ATOM 11815 N N . ALA A 1 731 ? -7.950 -44.146 -1.452 1.000 0.900 731 ALA A N 1
ATOM 11816 C CA . ALA A 1 731 ? -9.254 -43.490 -1.534 1.000 0.900 731 ALA A CA 1
ATOM 11817 C C . ALA A 1 731 ? -9.649 -43.164 -2.987 1.000 0.900 731 ALA A C 1
ATOM 11818 O O . ALA A 1 731 ? -10.794 -43.398 -3.372 1.000 0.900 731 ALA A O 1
ATOM 11825 N N . SER A 1 732 ? -8.687 -42.716 -3.802 1.000 0.900 732 SER A N 1
ATOM 11826 C CA . SER A 1 732 ? -8.875 -42.443 -5.237 1.000 0.900 732 SER A CA 1
ATOM 11827 C C . SER A 1 732 ? -9.212 -43.704 -6.025 1.000 0.900 732 SER A C 1
ATOM 11828 O O . SER A 1 732 ? -10.054 -43.678 -6.917 1.000 0.900 732 SER A O 1
ATOM 11836 N N . SER A 1 733 ? -8.566 -44.826 -5.696 1.000 0.860 733 SER A N 1
ATOM 11837 C CA . SER A 1 733 ? -8.835 -46.105 -6.353 1.000 0.860 733 SER A CA 1
ATOM 11838 C C . SER A 1 733 ? -10.222 -46.648 -5.987 1.000 0.860 733 SER A C 1
ATOM 11839 O O . SER A 1 733 ? -10.924 -47.137 -6.869 1.000 0.860 733 SER A O 1
ATOM 11847 N N . SER A 1 734 ? -10.650 -46.487 -4.728 1.000 0.850 734 SER A N 1
ATOM 11848 C CA . SER A 1 734 ? -11.979 -46.887 -4.237 1.000 0.850 734 SER A CA 1
ATOM 11849 C C . SER A 1 734 ? -13.145 -46.124 -4.880 1.000 0.850 734 SER A C 1
ATOM 11850 O O . SER A 1 734 ? -14.251 -46.657 -4.943 1.000 0.850 734 SER A O 1
ATOM 11858 N N . GLN A 1 735 ? -12.929 -44.871 -5.307 1.000 0.830 735 GLN A N 1
ATOM 11859 C CA . GLN A 1 735 ? -13.941 -44.001 -5.937 1.000 0.830 735 GLN A CA 1
ATOM 11860 C C . GLN A 1 735 ? -13.698 -43.815 -7.442 1.000 0.830 735 GLN A C 1
ATOM 11861 O O . GLN A 1 735 ? -14.090 -42.806 -8.024 1.000 0.830 735 GLN A O 1
ATOM 11875 N N . ARG A 1 736 ? -13.025 -44.779 -8.082 1.000 0.830 736 ARG A N 1
ATOM 11876 C CA . ARG A 1 736 ? -12.698 -44.696 -9.505 1.000 0.830 736 ARG A CA 1
ATOM 11877 C C . ARG A 1 736 ? -13.964 -44.737 -10.365 1.000 0.830 736 ARG A C 1
ATOM 11878 O O . ARG A 1 736 ? -14.737 -45.692 -10.280 1.000 0.830 736 ARG A O 1
ATOM 11899 N N . THR A 1 737 ? -14.144 -43.743 -11.236 1.000 0.820 737 THR A N 1
ATOM 11900 C CA . THR A 1 737 ? -15.284 -43.725 -12.164 1.000 0.820 737 THR A CA 1
ATOM 11901 C C . THR A 1 737 ? -15.143 -44.783 -13.263 1.000 0.820 737 THR A C 1
ATOM 11902 O O . THR A 1 737 ? -14.035 -45.092 -13.717 1.000 0.820 737 THR A O 1
ATOM 11913 N N . LYS A 1 738 ? -16.276 -45.332 -13.719 1.000 0.760 738 LYS A N 1
ATOM 11914 C CA . LYS A 1 738 ? -16.332 -46.171 -14.927 1.000 0.760 738 LYS A CA 1
ATOM 11915 C C . LYS A 1 738 ? -16.380 -45.335 -16.213 1.000 0.760 738 LYS A C 1
ATOM 11916 O O . LYS A 1 738 ? -16.076 -45.884 -17.268 1.000 0.760 738 LYS A O 1
ATOM 11935 N N . ASP A 1 739 ? -16.709 -44.040 -16.123 1.000 0.830 739 ASP A N 1
ATOM 11936 C CA . ASP A 1 739 ? -17.005 -43.190 -17.281 1.000 0.830 739 ASP A CA 1
ATOM 11937 C C . ASP A 1 739 ? -15.889 -42.168 -17.552 1.000 0.830 739 ASP A C 1
ATOM 11938 O O . ASP A 1 739 ? -15.854 -41.053 -17.020 1.000 0.830 739 ASP A O 1
ATOM 11947 N N . SER A 1 740 ? -14.917 -42.618 -18.347 1.000 0.890 740 SER A N 1
ATOM 11948 C CA . SER A 1 740 ? -13.655 -41.933 -18.628 1.000 0.890 740 SER A CA 1
ATOM 11949 C C . SER A 1 740 ? -13.497 -41.655 -20.119 1.000 0.890 740 SER A C 1
ATOM 11950 O O . SER A 1 740 ? -13.845 -42.495 -20.955 1.000 0.890 740 SER A O 1
ATOM 11958 N N . ILE A 1 741 ? -12.849 -40.530 -20.446 1.000 0.920 741 ILE A N 1
ATOM 11959 C CA . ILE A 1 741 ? -12.451 -40.166 -21.819 1.000 0.920 741 ILE A CA 1
ATOM 11960 C C . ILE A 1 741 ? -11.598 -41.239 -22.509 1.000 0.920 741 ILE A C 1
ATOM 11961 O O . ILE A 1 741 ? -11.555 -41.310 -23.733 1.000 0.920 741 ILE A O 1
ATOM 11977 N N . ALA A 1 742 ? -10.950 -42.117 -21.742 1.000 0.910 742 ALA A N 1
ATOM 11978 C CA . ALA A 1 742 ? -10.177 -43.221 -22.291 1.000 0.910 742 ALA A CA 1
ATOM 11979 C C . ALA A 1 742 ? -11.031 -44.188 -23.127 1.000 0.910 742 ALA A C 1
ATOM 11980 O O . ALA A 1 742 ? -10.533 -44.746 -24.103 1.000 0.910 742 ALA A O 1
ATOM 11987 N N . SER A 1 743 ? -12.311 -44.375 -22.777 1.000 0.920 743 SER A N 1
ATOM 11988 C CA . SER A 1 743 ? -13.241 -45.207 -23.557 1.000 0.920 743 SER A CA 1
ATOM 11989 C C . SER A 1 743 ? -13.383 -44.704 -24.997 1.000 0.920 743 SER A C 1
ATOM 11990 O O . SER A 1 743 ? -13.409 -45.504 -25.933 1.000 0.920 743 SER A O 1
ATOM 11998 N N . PHE A 1 744 ? -13.387 -43.381 -25.177 1.000 0.930 744 PHE A N 1
ATOM 11999 C CA . PHE A 1 744 ? -13.412 -42.738 -26.482 1.000 0.930 744 PHE A CA 1
ATOM 12000 C C . PHE A 1 744 ? -12.124 -43.000 -27.265 1.000 0.930 744 PHE A C 1
ATOM 12001 O O . PHE A 1 744 ? -12.215 -43.406 -28.422 1.000 0.930 744 PHE A O 1
ATOM 12018 N N . PHE A 1 745 ? -10.950 -42.835 -26.641 1.000 0.940 745 PHE A N 1
ATOM 12019 C CA . PHE A 1 745 ? -9.662 -43.091 -27.298 1.000 0.940 745 PHE A CA 1
ATOM 12020 C C . PHE A 1 745 ? -9.522 -44.552 -27.753 1.000 0.940 745 PHE A C 1
ATOM 12021 O O . PHE A 1 745 ? -9.156 -44.795 -28.896 1.000 0.940 745 PHE A O 1
ATOM 12038 N N . VAL A 1 746 ? -9.887 -45.533 -26.914 1.000 0.920 746 VAL A N 1
ATOM 12039 C CA . VAL A 1 746 ? -9.841 -46.964 -27.293 1.000 0.920 746 VAL A CA 1
ATOM 12040 C C . VAL A 1 746 ? -10.775 -47.265 -28.462 1.000 0.920 746 VAL A C 1
ATOM 12041 O O . VAL A 1 746 ? -10.418 -48.029 -29.354 1.000 0.920 746 VAL A O 1
ATOM 12054 N N . LYS A 1 747 ? -11.975 -46.680 -28.449 1.000 0.920 747 LYS A N 1
ATOM 12055 C CA . LYS A 1 747 ? -12.993 -46.953 -29.462 1.000 0.920 747 LYS A CA 1
ATOM 12056 C C . LYS A 1 747 ? -12.682 -46.311 -30.819 1.000 0.920 747 LYS A C 1
ATOM 12057 O O . LYS A 1 747 ? -13.155 -46.857 -31.802 1.000 0.920 747 LYS A O 1
ATOM 12076 N N . HIS A 1 748 ? -11.920 -45.210 -30.859 1.000 0.930 748 HIS A N 1
ATOM 12077 C CA . HIS A 1 748 ? -11.736 -44.400 -32.075 1.000 0.930 748 HIS A CA 1
ATOM 12078 C C . HIS A 1 748 ? -10.280 -44.185 -32.531 1.000 0.930 748 HIS A C 1
ATOM 12079 O O . HIS A 1 748 ? -10.036 -43.481 -33.514 1.000 0.930 748 HIS A O 1
ATOM 12093 N N . SER A 1 749 ? -9.279 -44.734 -31.835 1.000 0.930 749 SER A N 1
ATOM 12094 C CA . SER A 1 749 ? -7.872 -44.596 -32.248 1.000 0.930 749 SER A CA 1
ATOM 12095 C C . SER A 1 749 ? -7.608 -45.130 -33.659 1.000 0.930 749 SER A C 1
ATOM 12096 O O . SER A 1 749 ? -6.836 -44.517 -34.395 1.000 0.930 749 SER A O 1
ATOM 12104 N N . HIS A 1 750 ? -8.251 -46.240 -34.040 1.000 0.940 750 HIS A N 1
ATOM 12105 C CA . HIS A 1 750 ? -8.055 -46.853 -35.354 1.000 0.940 750 HIS A CA 1
ATOM 12106 C C . HIS A 1 750 ? -8.743 -46.050 -36.474 1.000 0.940 750 HIS A C 1
ATOM 12107 O O . HIS A 1 750 ? -8.132 -45.750 -37.492 1.000 0.940 750 HIS A O 1
ATOM 12121 N N . ASP A 1 751 ? -9.995 -45.653 -36.273 1.000 0.920 751 ASP A N 1
ATOM 12122 C CA . ASP A 1 751 ? -10.896 -45.066 -37.272 1.000 0.920 751 ASP A CA 1
ATOM 12123 C C . ASP A 1 751 ? -10.763 -43.544 -37.434 1.000 0.920 751 ASP A C 1
ATOM 12124 O O . ASP A 1 751 ? -10.872 -43.046 -38.555 1.000 0.920 751 ASP A O 1
ATOM 12133 N N . LEU A 1 752 ? -10.495 -42.801 -36.354 1.000 0.900 752 LEU A N 1
ATOM 12134 C CA . LEU A 1 752 ? -10.281 -41.350 -36.410 1.000 0.900 752 LEU A CA 1
ATOM 12135 C C . LEU A 1 752 ? -8.793 -40.970 -36.327 1.000 0.900 752 LEU A C 1
ATOM 12136 O O . LEU A 1 752 ? -8.383 -40.031 -37.003 1.000 0.900 752 LEU A O 1
ATOM 12152 N N . GLY A 1 753 ? -7.997 -41.691 -35.523 1.000 0.880 753 GLY A N 1
ATOM 12153 C CA . GLY A 1 753 ? -6.554 -41.442 -35.357 1.000 0.880 753 GLY A CA 1
ATOM 12154 C C . GLY A 1 753 ? -5.642 -42.231 -36.309 1.000 0.880 753 GLY A C 1
ATOM 12155 O O . GLY A 1 753 ? -4.439 -41.986 -36.363 1.000 0.880 753 GLY A O 1
ATOM 12159 N N . GLY A 1 754 ? -6.183 -43.202 -37.056 1.000 0.910 754 GLY A N 1
ATOM 12160 C CA . GLY A 1 754 ? -5.439 -43.975 -38.058 1.000 0.910 754 GLY A CA 1
ATOM 12161 C C . GLY A 1 754 ? -4.377 -44.930 -37.500 1.000 0.910 754 GLY A C 1
ATOM 12162 O O . GLY A 1 754 ? -3.483 -45.333 -38.247 1.000 0.910 754 GLY A O 1
ATOM 12166 N N . GLY A 1 755 ? -4.426 -45.281 -36.208 1.000 0.930 755 GLY A N 1
ATOM 12167 C CA . GLY A 1 755 ? -3.394 -46.103 -35.574 1.000 0.930 755 GLY A CA 1
ATOM 12168 C C . GLY A 1 755 ? -3.911 -47.141 -34.578 1.000 0.930 755 GLY A C 1
ATOM 12169 O O . GLY A 1 755 ? -4.757 -46.857 -33.733 1.000 0.930 755 GLY A O 1
ATOM 12173 N N . ASP A 1 756 ? -3.317 -48.337 -34.628 1.000 0.920 756 ASP A N 1
ATOM 12174 C CA . ASP A 1 756 ? -3.616 -49.443 -33.702 1.000 0.920 756 ASP A CA 1
ATOM 12175 C C . ASP A 1 756 ? -2.928 -49.276 -32.335 1.000 0.920 756 ASP A C 1
ATOM 12176 O O . ASP A 1 756 ? -3.347 -49.868 -31.340 1.000 0.920 756 ASP A O 1
ATOM 12185 N N . ASN A 1 757 ? -1.872 -48.449 -32.259 1.000 0.940 757 ASN A N 1
ATOM 12186 C CA . ASN A 1 757 ? -1.228 -48.101 -30.991 1.000 0.940 757 ASN A CA 1
ATOM 12187 C C . ASN A 1 757 ? -1.940 -46.909 -30.335 1.000 0.940 757 ASN A C 1
ATOM 12188 O O . ASN A 1 757 ? -1.561 -45.758 -30.543 1.000 0.940 757 ASN A O 1
ATOM 12199 N N . VAL A 1 758 ? -2.917 -47.209 -29.476 1.000 0.940 758 VAL A N 1
ATOM 12200 C CA . VAL A 1 758 ? -3.708 -46.215 -28.730 1.000 0.940 758 VAL A CA 1
ATOM 12201 C C . VAL A 1 758 ? -2.833 -45.230 -27.940 1.000 0.940 758 VAL A C 1
ATOM 12202 O O . VAL A 1 758 ? -3.124 -44.037 -27.931 1.000 0.940 758 VAL A O 1
ATOM 12215 N N . VAL A 1 759 ? -1.744 -45.683 -27.300 1.000 0.940 759 VAL A N 1
ATOM 12216 C CA . VAL A 1 759 ? -0.856 -44.802 -26.512 1.000 0.940 759 VAL A CA 1
ATOM 12217 C C . VAL A 1 759 ? -0.164 -43.799 -27.424 1.000 0.940 759 VAL A C 1
ATOM 12218 O O . VAL A 1 759 ? -0.182 -42.599 -27.149 1.000 0.940 759 VAL A O 1
ATOM 12231 N N . ASN A 1 760 ? 0.406 -44.281 -28.530 1.000 0.940 760 ASN A N 1
ATOM 12232 C CA . ASN A 1 760 ? 1.084 -43.415 -29.483 1.000 0.940 760 ASN A CA 1
ATOM 12233 C C . ASN A 1 760 ? 0.092 -42.476 -30.189 1.000 0.940 760 ASN A C 1
ATOM 12234 O O . ASN A 1 760 ? 0.366 -41.288 -30.295 1.000 0.940 760 ASN A O 1
ATOM 12245 N N . VAL A 1 761 ? -1.095 -42.959 -30.578 1.000 0.950 761 VAL A N 1
ATOM 12246 C CA . VAL A 1 761 ? -2.159 -42.121 -31.166 1.000 0.950 761 VAL A CA 1
ATOM 12247 C C . VAL A 1 761 ? -2.582 -41.003 -30.206 1.000 0.950 761 VAL A C 1
ATOM 12248 O O . VAL A 1 761 ? -2.770 -39.867 -30.632 1.000 0.950 761 VAL A O 1
ATOM 12261 N N . ILE A 1 762 ? -2.665 -41.265 -28.897 1.000 0.930 762 ILE A N 1
ATOM 12262 C CA . ILE A 1 762 ? -2.914 -40.197 -27.918 1.000 0.930 762 ILE A CA 1
ATOM 12263 C C . ILE A 1 762 ? -1.764 -39.179 -27.898 1.000 0.930 762 ILE A C 1
ATOM 12264 O O . ILE A 1 762 ? -2.028 -37.976 -27.912 1.000 0.930 762 ILE A O 1
ATOM 12280 N N . LEU A 1 763 ? -0.511 -39.645 -27.871 1.000 0.940 763 LEU A N 1
ATOM 12281 C CA . LEU A 1 763 ? 0.683 -38.797 -27.760 1.000 0.940 763 LEU A CA 1
ATOM 12282 C C . LEU A 1 763 ? 0.947 -37.923 -28.989 1.000 0.940 763 LEU A C 1
ATOM 12283 O O . LEU A 1 763 ? 1.444 -36.817 -28.826 1.000 0.940 763 LEU A O 1
ATOM 12299 N N . VAL A 1 764 ? 0.664 -38.388 -30.207 1.000 0.930 764 VAL A N 1
ATOM 12300 C CA . VAL A 1 764 ? 0.902 -37.583 -31.421 1.000 0.930 764 VAL A CA 1
ATOM 12301 C C . VAL A 1 764 ? -0.346 -36.898 -31.961 1.000 0.930 764 VAL A C 1
ATOM 12302 O O . VAL A 1 764 ? -0.195 -35.891 -32.649 1.000 0.930 764 VAL A O 1
ATOM 12315 N N . ASP A 1 765 ? -1.546 -37.380 -31.622 1.000 0.930 765 ASP A N 1
ATOM 12316 C CA . ASP A 1 765 ? -2.783 -36.940 -32.274 1.000 0.930 765 ASP A CA 1
ATOM 12317 C C . ASP A 1 765 ? -3.796 -36.345 -31.281 1.000 0.930 765 ASP A C 1
ATOM 12318 O O . ASP A 1 765 ? -3.895 -35.118 -31.178 1.000 0.930 765 ASP A O 1
ATOM 12327 N N . PHE A 1 766 ? -4.489 -37.163 -30.468 1.000 0.930 766 PHE A N 1
ATOM 12328 C CA . PHE A 1 766 ? -5.536 -36.660 -29.554 1.000 0.930 766 PHE A CA 1
ATOM 12329 C C . PHE A 1 766 ? -5.030 -35.568 -28.599 1.000 0.930 766 PHE A C 1
ATOM 12330 O O . PHE A 1 766 ? -5.752 -34.611 -28.306 1.000 0.930 766 PHE A O 1
ATOM 12347 N N . ARG A 1 767 ? -3.785 -35.692 -28.117 1.000 0.940 767 ARG A N 1
ATOM 12348 C CA . ARG A 1 767 ? -3.139 -34.744 -27.194 1.000 0.940 767 ARG A CA 1
ATOM 12349 C C . ARG A 1 767 ? -1.723 -34.362 -27.642 1.000 0.940 767 ARG A C 1
ATOM 12350 O O . ARG A 1 767 ? -0.891 -33.997 -26.814 1.000 0.940 767 ARG A O 1
ATOM 12371 N N . GLY A 1 768 ? -1.471 -34.344 -28.956 1.000 0.940 768 GLY A N 1
ATOM 12372 C CA . GLY A 1 768 ? -0.153 -34.039 -29.544 1.000 0.940 768 GLY A CA 1
ATOM 12373 C C . GLY A 1 768 ? 0.459 -32.690 -29.152 1.000 0.940 768 GLY A C 1
ATOM 12374 O O . GLY A 1 768 ? 1.678 -32.502 -29.187 1.000 0.940 768 GLY A O 1
ATOM 12378 N N . PHE A 1 769 ? -0.373 -31.744 -28.717 1.000 0.940 769 PHE A N 1
ATOM 12379 C CA . PHE A 1 769 ? 0.079 -30.438 -28.249 1.000 0.940 769 PHE A CA 1
ATOM 12380 C C . PHE A 1 769 ? 0.875 -30.508 -26.937 1.000 0.940 769 PHE A C 1
ATOM 12381 O O . PHE A 1 769 ? 1.831 -29.747 -26.784 1.000 0.940 769 PHE A O 1
ATOM 12398 N N . ASP A 1 770 ? 0.539 -31.433 -26.027 1.000 0.960 770 ASP A N 1
ATOM 12399 C CA . ASP A 1 770 ? 1.299 -31.648 -24.786 1.000 0.960 770 ASP A CA 1
ATOM 12400 C C . ASP A 1 770 ? 2.725 -32.106 -25.119 1.000 0.960 770 ASP A C 1
ATOM 12401 O O . ASP A 1 770 ? 3.715 -31.535 -24.654 1.000 0.960 770 ASP A O 1
ATOM 12410 N N . THR A 1 771 ? 2.831 -33.074 -26.026 1.000 0.960 771 THR A N 1
ATOM 12411 C CA . THR A 1 771 ? 4.101 -33.661 -26.457 1.000 0.960 771 THR A CA 1
ATOM 12412 C C . THR A 1 771 ? 4.995 -32.653 -27.178 1.000 0.960 771 THR A C 1
ATOM 12413 O O . THR A 1 771 ? 6.205 -32.620 -26.947 1.000 0.960 771 THR A O 1
ATOM 12424 N N . MET A 1 772 ? 4.429 -31.762 -27.997 1.000 0.950 772 MET A N 1
ATOM 12425 C CA . MET A 1 772 ? 5.195 -30.680 -28.629 1.000 0.950 772 MET A CA 1
ATOM 12426 C C . MET A 1 772 ? 5.925 -29.806 -27.589 1.000 0.950 772 MET A C 1
ATOM 12427 O O . MET A 1 772 ? 7.094 -29.441 -27.776 1.000 0.950 772 MET A O 1
ATOM 12441 N N . PHE A 1 773 ? 5.269 -29.474 -26.474 1.000 0.960 773 PHE A N 1
ATOM 12442 C CA . PHE A 1 773 ? 5.897 -28.686 -25.413 1.000 0.960 773 PHE A CA 1
ATOM 12443 C C . PHE A 1 773 ? 6.839 -29.501 -24.531 1.000 0.960 773 PHE A C 1
ATOM 12444 O O . PHE A 1 773 ? 7.839 -28.940 -24.095 1.000 0.960 773 PHE A O 1
ATOM 12461 N N . GLU A 1 774 ? 6.632 -30.803 -24.340 1.000 0.950 774 GLU A N 1
ATOM 12462 C CA . GLU A 1 774 ? 7.652 -31.669 -23.728 1.000 0.950 774 GLU A CA 1
ATOM 12463 C C . GLU A 1 774 ? 8.949 -31.714 -24.552 1.000 0.950 774 GLU A C 1
ATOM 12464 O O . GLU A 1 774 ? 10.041 -31.550 -24.000 1.000 0.950 774 GLU A O 1
ATOM 12476 N N . ILE A 1 775 ? 8.857 -31.839 -25.884 1.000 0.960 775 ILE A N 1
ATOM 12477 C CA . ILE A 1 775 ? 10.023 -31.731 -26.783 1.000 0.960 775 ILE A CA 1
ATOM 12478 C C . ILE A 1 775 ? 10.698 -30.362 -26.605 1.000 0.960 775 ILE A C 1
ATOM 12479 O O . ILE A 1 775 ? 11.930 -30.250 -26.549 1.000 0.960 775 ILE A O 1
ATOM 12495 N N . THR A 1 776 ? 9.895 -29.304 -26.466 1.000 0.970 776 THR A N 1
ATOM 12496 C CA . THR A 1 776 ? 10.395 -27.951 -26.194 1.000 0.970 776 THR A CA 1
ATOM 12497 C C . THR A 1 776 ? 11.114 -27.882 -24.837 1.000 0.970 776 THR A C 1
ATOM 12498 O O . THR A 1 776 ? 12.208 -27.321 -24.755 1.000 0.970 776 THR A O 1
ATOM 12509 N N . VAL A 1 777 ? 10.571 -28.506 -23.785 1.000 0.970 777 VAL A N 1
ATOM 12510 C CA . VAL A 1 777 ? 11.184 -28.598 -22.447 1.000 0.970 777 VAL A CA 1
ATOM 12511 C C . VAL A 1 777 ? 12.546 -29.297 -22.517 1.000 0.970 777 VAL A C 1
ATOM 12512 O O . VAL A 1 777 ? 13.533 -28.756 -22.009 1.000 0.970 777 VAL A O 1
ATOM 12525 N N . LEU A 1 778 ? 12.639 -30.436 -23.215 1.000 0.960 778 LEU A N 1
ATOM 12526 C CA . LEU A 1 778 ? 13.899 -31.151 -23.472 1.000 0.960 778 LEU A CA 1
ATOM 12527 C C . LEU A 1 778 ? 14.923 -30.270 -24.206 1.000 0.960 778 LEU A C 1
ATOM 12528 O O . LEU A 1 778 ? 16.101 -30.231 -23.837 1.000 0.960 778 LEU A O 1
ATOM 12544 N N . THR A 1 779 ? 14.466 -29.504 -25.198 1.000 0.960 779 THR A N 1
ATOM 12545 C CA . THR A 1 779 ? 15.311 -28.573 -25.960 1.000 0.960 779 THR A CA 1
ATOM 12546 C C . THR A 1 779 ? 15.886 -27.465 -25.069 1.000 0.960 779 THR A C 1
ATOM 12547 O O . THR A 1 779 ? 17.090 -27.199 -25.108 1.000 0.960 779 THR A O 1
ATOM 12558 N N . ILE A 1 780 ? 15.068 -26.835 -24.216 1.000 0.970 780 ILE A N 1
ATOM 12559 C CA . ILE A 1 780 ? 15.527 -25.786 -23.288 1.000 0.970 780 ILE A CA 1
ATOM 12560 C C . ILE A 1 780 ? 16.466 -26.369 -22.223 1.000 0.970 780 ILE A C 1
ATOM 12561 O O . ILE A 1 780 ? 17.472 -25.740 -21.897 1.000 0.970 780 ILE A O 1
ATOM 12577 N N . ALA A 1 781 ? 16.191 -27.570 -21.702 1.000 0.950 781 ALA A N 1
ATOM 12578 C CA . ALA A 1 781 ? 17.075 -28.238 -20.747 1.000 0.950 781 ALA A CA 1
ATOM 12579 C C . ALA A 1 781 ? 18.477 -28.456 -21.342 1.000 0.950 781 ALA A C 1
ATOM 12580 O O . ALA A 1 781 ? 19.483 -28.108 -20.714 1.000 0.950 781 ALA A O 1
ATOM 12587 N N . ALA A 1 782 ? 18.552 -28.936 -22.588 1.000 0.950 782 ALA A N 1
ATOM 12588 C CA . ALA A 1 782 ? 19.811 -29.106 -23.306 1.000 0.950 782 ALA A CA 1
ATOM 12589 C C . ALA A 1 782 ? 20.546 -27.768 -23.509 1.000 0.950 782 ALA A C 1
ATOM 12590 O O . ALA A 1 782 ? 21.742 -27.659 -23.215 1.000 0.950 782 ALA A O 1
ATOM 12597 N N . LEU A 1 783 ? 19.827 -26.723 -23.937 1.000 0.940 783 LEU A N 1
ATOM 12598 C CA . LEU A 1 783 ? 20.375 -25.368 -24.083 1.000 0.940 783 LEU A CA 1
ATOM 12599 C C . LEU A 1 783 ? 20.878 -24.798 -22.750 1.000 0.940 783 LEU A C 1
ATOM 12600 O O . LEU A 1 783 ? 21.923 -24.137 -22.702 1.000 0.940 783 LEU A O 1
ATOM 12616 N N . GLY A 1 784 ? 20.175 -25.086 -21.657 1.000 0.930 784 GLY A N 1
ATOM 12617 C CA . GLY A 1 784 ? 20.553 -24.681 -20.312 1.000 0.930 784 GLY A CA 1
ATOM 12618 C C . GLY A 1 784 ? 21.837 -25.351 -19.838 1.000 0.930 784 GLY A C 1
ATOM 12619 O O . GLY A 1 784 ? 22.747 -24.658 -19.372 1.000 0.930 784 GLY A O 1
ATOM 12623 N N . ILE A 1 785 ? 21.960 -26.670 -20.016 1.000 0.900 785 ILE A N 1
ATOM 12624 C CA . ILE A 1 785 ? 23.179 -27.420 -19.671 1.000 0.900 785 ILE A CA 1
ATOM 12625 C C . ILE A 1 785 ? 24.368 -26.906 -20.488 1.000 0.900 785 ILE A C 1
ATOM 12626 O O . ILE A 1 785 ? 25.430 -26.614 -19.930 1.000 0.900 785 ILE A O 1
ATOM 12642 N N . TYR A 1 786 ? 24.178 -26.723 -21.796 1.000 0.910 786 TYR A N 1
ATOM 12643 C CA . TYR A 1 786 ? 25.212 -26.201 -22.684 1.000 0.910 786 TYR A CA 1
ATOM 12644 C C . TYR A 1 786 ? 25.719 -24.827 -22.234 1.000 0.910 786 TYR A C 1
ATOM 12645 O O . TYR A 1 786 ? 26.924 -24.608 -22.065 1.000 0.910 786 TYR A O 1
ATOM 12663 N N . SER A 1 787 ? 24.789 -23.905 -21.992 1.000 0.890 787 SER A N 1
ATOM 12664 C CA . SER A 1 787 ? 25.112 -22.541 -21.578 1.000 0.890 787 SER A CA 1
ATOM 12665 C C . SER A 1 787 ? 25.819 -22.510 -20.220 1.000 0.890 787 SER A C 1
ATOM 12666 O O . SER A 1 787 ? 26.755 -21.734 -20.042 1.000 0.890 787 SER A O 1
ATOM 12674 N N . MET A 1 788 ? 25.445 -23.384 -19.276 1.000 0.860 788 MET A N 1
ATOM 12675 C CA . MET A 1 788 ? 26.123 -23.531 -17.978 1.000 0.860 788 MET A CA 1
ATOM 12676 C C . MET A 1 788 ? 27.608 -23.869 -18.107 1.000 0.860 788 MET A C 1
ATOM 12677 O O . MET A 1 788 ? 28.447 -23.318 -17.390 1.000 0.860 788 MET A O 1
ATOM 12691 N N . ILE A 1 789 ? 27.928 -24.810 -18.995 1.000 0.830 789 ILE A N 1
ATOM 12692 C CA . ILE A 1 789 ? 29.291 -25.315 -19.164 1.000 0.830 789 ILE A CA 1
ATOM 12693 C C . ILE A 1 789 ? 30.139 -24.279 -19.905 1.000 0.830 789 ILE A C 1
ATOM 12694 O O . ILE A 1 789 ? 31.275 -24.007 -19.506 1.000 0.830 789 ILE A O 1
ATOM 12710 N N . LYS A 1 790 ? 29.582 -23.681 -20.967 1.000 0.850 790 LYS A N 1
ATOM 12711 C CA . LYS A 1 790 ? 30.328 -22.800 -21.873 1.000 0.850 790 LYS A CA 1
ATOM 12712 C C . LYS A 1 790 ? 30.458 -21.364 -21.362 1.000 0.850 790 LYS A C 1
ATOM 12713 O O . LYS A 1 790 ? 31.453 -20.696 -21.651 1.000 0.850 790 LYS A O 1
ATOM 12732 N N . THR A 1 791 ? 29.495 -20.883 -20.580 1.000 0.830 791 THR A N 1
ATOM 12733 C CA . THR A 1 791 ? 29.404 -19.464 -20.219 1.000 0.830 791 THR A CA 1
ATOM 12734 C C . THR A 1 791 ? 29.755 -19.230 -18.761 1.000 0.830 791 THR A C 1
ATOM 12735 O O . THR A 1 791 ? 28.896 -19.116 -17.888 1.000 0.830 791 THR A O 1
ATOM 12746 N N . LYS A 1 792 ? 31.055 -19.058 -18.509 1.000 0.780 792 LYS A N 1
ATOM 12747 C CA . LYS A 1 792 ? 31.567 -18.574 -17.224 1.000 0.780 792 LYS A CA 1
ATOM 12748 C C . LYS A 1 792 ? 31.865 -17.084 -17.303 1.000 0.780 792 LYS A C 1
ATOM 12749 O O . LYS A 1 792 ? 32.820 -16.641 -17.951 1.000 0.780 792 LYS A O 1
ATOM 12768 N N . VAL A 1 793 ? 31.039 -16.289 -16.636 1.000 0.730 793 VAL A N 1
ATOM 12769 C CA . VAL A 1 793 ? 31.357 -14.880 -16.398 1.000 0.730 793 VAL A CA 1
ATOM 12770 C C . VAL A 1 793 ? 32.361 -14.841 -15.245 1.000 0.730 793 VAL A C 1
ATOM 12771 O O . VAL A 1 793 ? 32.138 -15.486 -14.223 1.000 0.730 793 VAL A O 1
ATOM 12784 N N . LYS A 1 794 ? 33.498 -14.146 -15.418 1.000 0.630 794 LYS A N 1
ATOM 12785 C CA . LYS A 1 794 ? 34.443 -13.950 -14.308 1.000 0.630 794 LYS A CA 1
ATOM 12786 C C . LYS A 1 794 ? 33.681 -13.233 -13.198 1.000 0.630 794 LYS A C 1
ATOM 12787 O O . LYS A 1 794 ? 33.055 -12.211 -13.471 1.000 0.630 794 LYS A O 1
ATOM 12806 N N . GLU A 1 795 ? 33.729 -13.772 -11.981 1.000 0.540 795 GLU A N 1
ATOM 12807 C CA . GLU A 1 795 ? 33.353 -12.987 -10.809 1.000 0.540 795 GLU A CA 1
ATOM 12808 C C . GLU A 1 795 ? 34.298 -11.784 -10.811 1.000 0.540 795 GLU A C 1
ATOM 12809 O O . GLU A 1 795 ? 35.512 -11.949 -10.665 1.000 0.540 795 GLU A O 1
ATOM 12821 N N . GLU A 1 796 ? 33.765 -10.591 -11.094 1.000 0.430 796 GLU A N 1
ATOM 12822 C CA . GLU A 1 796 ? 34.516 -9.366 -10.846 1.000 0.430 796 GLU A CA 1
ATOM 12823 C C . GLU A 1 796 ? 34.985 -9.434 -9.397 1.000 0.430 796 GLU A C 1
ATOM 12824 O O . GLU A 1 796 ? 34.205 -9.760 -8.495 1.000 0.430 796 GLU A O 1
ATOM 12836 N N . GLY A 1 797 ? 36.296 -9.268 -9.212 1.000 0.340 797 GLY A N 1
ATOM 12837 C CA . GLY A 1 797 ? 36.939 -9.519 -7.935 1.000 0.340 797 GLY A CA 1
ATOM 12838 C C . GLY A 1 797 ? 36.200 -8.784 -6.826 1.000 0.340 797 GLY A C 1
ATOM 12839 O O . GLY A 1 797 ? 35.909 -7.596 -6.951 1.000 0.340 797 GLY A O 1
ATOM 12843 N N . LYS A 1 798 ? 35.897 -9.492 -5.734 1.000 0.350 798 LYS A N 1
ATOM 12844 C CA . LYS A 1 798 ? 35.441 -8.877 -4.487 1.000 0.350 798 LYS A CA 1
ATOM 12845 C C . LYS A 1 798 ? 36.551 -7.973 -3.933 1.000 0.350 798 LYS A C 1
ATOM 12846 O O . LYS A 1 798 ? 37.285 -8.369 -3.034 1.000 0.350 798 LYS A O 1
ATOM 12865 N N . SER A 1 799 ? 36.693 -6.756 -4.440 1.000 0.250 799 SER A N 1
ATOM 12866 C CA . SER A 1 799 ? 37.402 -5.704 -3.719 1.000 0.250 799 SER A CA 1
ATOM 12867 C C . SER A 1 799 ? 36.500 -5.208 -2.578 1.000 0.250 799 SER A C 1
ATOM 12868 O O . SER A 1 799 ? 35.581 -4.429 -2.822 1.000 0.250 799 SER A O 1
ATOM 12876 N N . GLY A 1 800 ? 36.752 -5.677 -1.346 1.000 0.230 800 GLY A N 1
ATOM 12877 C CA . GLY A 1 800 ? 36.360 -4.988 -0.103 1.000 0.230 800 GLY A CA 1
ATOM 12878 C C . GLY A 1 800 ? 35.171 -5.501 0.736 1.000 0.230 800 GLY A C 1
ATOM 12879 O O . GLY A 1 800 ? 34.701 -4.728 1.568 1.000 0.230 800 GLY A O 1
ATOM 12883 N N . GLU A 1 801 ? 34.654 -6.728 0.565 1.000 0.220 801 GLU A N 1
ATOM 12884 C CA . GLU A 1 801 ? 33.738 -7.335 1.570 1.000 0.220 801 GLU A CA 1
ATOM 12885 C C . GLU A 1 801 ? 34.430 -8.366 2.455 1.000 0.220 801 GLU A C 1
ATOM 12886 O O . GLU A 1 801 ? 34.824 -9.415 1.893 1.000 0.220 801 GLU A O 1
ATOM 12899 N N . MET B 2 1 ? -14.878 -20.839 -34.991 1.000 0.540 1 MET B N 1
ATOM 12900 C CA . MET B 2 1 ? -13.585 -21.250 -34.392 1.000 0.540 1 MET B CA 1
ATOM 12901 C C . MET B 2 1 ? -12.531 -20.270 -34.844 1.000 0.540 1 MET B C 1
ATOM 12902 O O . MET B 2 1 ? -12.531 -19.926 -36.019 1.000 0.540 1 MET B O 1
ATOM 12918 N N . ASN B 2 2 ? -11.695 -19.785 -33.928 1.000 0.650 2 ASN B N 1
ATOM 12919 C CA . ASN B 2 2 ? -10.794 -18.681 -34.224 1.000 0.650 2 ASN B CA 1
ATOM 12920 C C . ASN B 2 2 ? -9.362 -19.041 -33.817 1.000 0.650 2 ASN B C 1
ATOM 12921 O O . ASN B 2 2 ? -9.047 -19.116 -32.633 1.000 0.650 2 ASN B O 1
ATOM 12932 N N . ASN B 2 3 ? -8.480 -19.225 -34.800 1.000 0.820 3 ASN B N 1
ATOM 12933 C CA . ASN B 2 3 ? -7.063 -19.545 -34.576 1.000 0.820 3 ASN B CA 1
ATOM 12934 C C . ASN B 2 3 ? -6.304 -18.418 -33.857 1.000 0.820 3 ASN B C 1
ATOM 12935 O O . ASN B 2 3 ? -5.132 -18.558 -33.537 1.000 0.820 3 ASN B O 1
ATOM 12946 N N . PHE B 2 4 ? -6.961 -17.297 -33.575 1.000 0.850 4 PHE B N 1
ATOM 12947 C CA . PHE B 2 4 ? -6.367 -16.164 -32.886 1.000 0.850 4 PHE B CA 1
ATOM 12948 C C . PHE B 2 4 ? -5.924 -16.471 -31.447 1.000 0.850 4 PHE B C 1
ATOM 12949 O O . PHE B 2 4 ? -4.924 -15.917 -30.995 1.000 0.850 4 PHE B O 1
ATOM 12966 N N . VAL B 2 5 ? -6.621 -17.373 -30.739 1.000 0.940 5 VAL B N 1
ATOM 12967 C CA . VAL B 2 5 ? -6.359 -17.678 -29.315 1.000 0.940 5 VAL B CA 1
ATOM 12968 C C . VAL B 2 5 ? -4.965 -18.283 -29.089 1.000 0.940 5 VAL B C 1
ATOM 12969 O O . VAL B 2 5 ? -4.377 -18.082 -28.032 1.000 0.940 5 VAL B O 1
ATOM 12982 N N . ILE B 2 6 ? -4.389 -18.974 -30.082 1.000 0.950 6 ILE B N 1
ATOM 12983 C CA . ILE B 2 6 ? -3.071 -19.622 -29.951 1.000 0.950 6 ILE B CA 1
ATOM 12984 C C . ILE B 2 6 ? -1.893 -18.662 -30.182 1.000 0.950 6 ILE B C 1
ATOM 12985 O O . ILE B 2 6 ? -0.766 -18.949 -29.775 1.000 0.950 6 ILE B O 1
ATOM 13001 N N . LEU B 2 7 ? -2.121 -17.514 -30.828 1.000 0.960 7 LEU B N 1
ATOM 13002 C CA . LEU B 2 7 ? -1.054 -16.605 -31.263 1.000 0.960 7 LEU B CA 1
ATOM 13003 C C . LEU B 2 7 ? -0.190 -16.030 -30.120 1.000 0.960 7 LEU B C 1
ATOM 13004 O O . LEU B 2 7 ? 1.029 -15.967 -30.312 1.000 0.960 7 LEU B O 1
ATOM 13020 N N . PRO B 2 8 ? -0.727 -15.678 -28.929 1.000 0.970 8 PRO B N 1
ATOM 13021 C CA . PRO B 2 8 ? 0.091 -15.233 -27.795 1.000 0.970 8 PRO B CA 1
ATOM 13022 C C . PRO B 2 8 ? 1.075 -16.292 -27.283 1.000 0.970 8 PRO B C 1
ATOM 13023 O O . PRO B 2 8 ? 2.019 -15.956 -26.574 1.000 0.970 8 PRO B O 1
ATOM 13034 N N . ILE B 2 9 ? 0.873 -17.561 -27.648 1.000 0.970 9 ILE B N 1
ATOM 13035 C CA . ILE B 2 9 ? 1.766 -18.680 -27.331 1.000 0.970 9 ILE B CA 1
ATOM 13036 C C . ILE B 2 9 ? 2.720 -18.931 -28.510 1.000 0.970 9 ILE B C 1
ATOM 13037 O O . ILE B 2 9 ? 3.930 -19.066 -28.326 1.000 0.970 9 ILE B O 1
ATOM 13053 N N . LEU B 2 10 ? 2.182 -18.950 -29.735 1.000 0.950 10 LEU B N 1
ATOM 13054 C CA . LEU B 2 10 ? 2.892 -19.352 -30.954 1.000 0.950 10 LEU B CA 1
ATOM 13055 C C . LEU B 2 10 ? 3.972 -18.340 -31.371 1.000 0.950 10 LEU B C 1
ATOM 13056 O O . LEU B 2 10 ? 5.060 -18.736 -31.785 1.000 0.950 10 LEU B O 1
ATOM 13072 N N . ILE B 2 11 ? 3.718 -17.038 -31.204 1.000 0.960 11 ILE B N 1
ATOM 13073 C CA . ILE B 2 11 ? 4.692 -15.981 -31.516 1.000 0.960 11 ILE B CA 1
ATOM 13074 C C . ILE B 2 11 ? 5.944 -16.059 -30.635 1.000 0.960 11 ILE B C 1
ATOM 13075 O O . ILE B 2 11 ? 7.041 -16.148 -31.197 1.000 0.960 11 ILE B O 1
ATOM 13091 N N . PRO B 2 12 ? 5.847 -16.028 -29.292 1.000 0.970 12 PRO B N 1
ATOM 13092 C CA . PRO B 2 12 ? 7.030 -16.141 -28.448 1.000 0.970 12 PRO B CA 1
ATOM 13093 C C . PRO B 2 12 ? 7.724 -17.497 -28.625 1.000 0.970 12 PRO B C 1
ATOM 13094 O O . PRO B 2 12 ? 8.950 -17.529 -28.695 1.000 0.970 12 PRO B O 1
ATOM 13105 N N . LEU B 2 13 ? 6.983 -18.597 -28.812 1.000 0.970 13 LEU B N 1
ATOM 13106 C CA . LEU B 2 13 ? 7.572 -19.908 -29.106 1.000 0.970 13 LEU B CA 1
ATOM 13107 C C . LEU B 2 13 ? 8.421 -19.889 -30.395 1.000 0.970 13 LEU B C 1
ATOM 13108 O O . LEU B 2 13 ? 9.603 -20.232 -30.355 1.000 0.970 13 LEU B O 1
ATOM 13124 N N . LEU B 2 14 ? 7.866 -19.427 -31.524 1.000 0.960 14 LEU B N 1
ATOM 13125 C CA . LEU B 2 14 ? 8.593 -19.311 -32.800 1.000 0.960 14 LEU B CA 1
ATOM 13126 C C . LEU B 2 14 ? 9.777 -18.348 -32.712 1.000 0.960 14 LEU B C 1
ATOM 13127 O O . LEU B 2 14 ? 10.853 -18.614 -33.251 1.000 0.960 14 LEU B O 1
ATOM 13143 N N . SER B 2 15 ? 9.591 -17.234 -32.010 1.000 0.970 15 SER B N 1
ATOM 13144 C CA . SER B 2 15 ? 10.645 -16.246 -31.798 1.000 0.970 15 SER B CA 1
ATOM 13145 C C . SER B 2 15 ? 11.798 -16.845 -30.999 1.000 0.970 15 SER B C 1
ATOM 13146 O O . SER B 2 15 ? 12.959 -16.631 -31.348 1.000 0.970 15 SER B O 1
ATOM 13154 N N . ALA B 2 16 ? 11.497 -17.639 -29.966 1.000 0.970 16 ALA B N 1
ATOM 13155 C CA . ALA B 2 16 ? 12.496 -18.346 -29.176 1.000 0.970 16 ALA B CA 1
ATOM 13156 C C . ALA B 2 16 ? 13.311 -19.320 -30.034 1.000 0.970 16 ALA B C 1
ATOM 13157 O O . ALA B 2 16 ? 14.538 -19.330 -29.911 1.000 0.970 16 ALA B O 1
ATOM 13164 N N . ILE B 2 17 ? 12.649 -20.071 -30.923 1.000 0.960 17 ILE B N 1
ATOM 13165 C CA . ILE B 2 17 ? 13.289 -21.017 -31.846 1.000 0.960 17 ILE B CA 1
ATOM 13166 C C . ILE B 2 17 ? 14.204 -20.279 -32.833 1.000 0.960 17 ILE B C 1
ATOM 13167 O O . ILE B 2 17 ? 15.387 -20.602 -32.927 1.000 0.960 17 ILE B O 1
ATOM 13183 N N . LEU B 2 18 ? 13.711 -19.242 -33.519 1.000 0.960 18 LEU B N 1
ATOM 13184 C CA . LEU B 2 18 ? 14.510 -18.470 -34.483 1.000 0.960 18 LEU B CA 1
ATOM 13185 C C . LEU B 2 18 ? 15.729 -17.800 -33.828 1.000 0.960 18 LEU B C 1
ATOM 13186 O O . LEU B 2 18 ? 16.819 -17.781 -34.406 1.000 0.960 18 LEU B O 1
ATOM 13202 N N . LEU B 2 19 ? 15.587 -17.318 -32.590 1.000 0.950 19 LEU B N 1
ATOM 13203 C CA . LEU B 2 19 ? 16.680 -16.704 -31.830 1.000 0.950 19 LEU B CA 1
ATOM 13204 C C . LEU B 2 19 ? 17.843 -17.673 -31.533 1.000 0.950 19 LEU B C 1
ATOM 13205 O O . LEU B 2 19 ? 18.980 -17.208 -31.414 1.000 0.950 19 LEU B O 1
ATOM 13221 N N . ILE B 2 20 ? 17.617 -18.995 -31.484 1.000 0.930 20 ILE B N 1
ATOM 13222 C CA . ILE B 2 20 ? 18.684 -20.000 -31.278 1.000 0.930 20 ILE B CA 1
ATOM 13223 C C . ILE B 2 20 ? 19.735 -19.909 -32.399 1.000 0.930 20 ILE B C 1
ATOM 13224 O O . ILE B 2 20 ? 20.939 -19.999 -32.139 1.000 0.930 20 ILE B O 1
ATOM 13240 N N . PHE B 2 21 ? 19.301 -19.645 -33.634 1.000 0.920 21 PHE B N 1
ATOM 13241 C CA . PHE B 2 21 ? 20.173 -19.551 -34.812 1.000 0.920 21 PHE B CA 1
ATOM 13242 C C . PHE B 2 21 ? 20.874 -18.193 -34.956 1.000 0.920 21 PHE B C 1
ATOM 13243 O O . PHE B 2 21 ? 21.862 -18.067 -35.679 1.000 0.920 21 PHE B O 1
ATOM 13260 N N . MET B 2 22 ? 20.409 -17.166 -34.243 1.000 0.890 22 MET B N 1
ATOM 13261 C CA . MET B 2 22 ? 20.915 -15.794 -34.351 1.000 0.890 22 MET B CA 1
ATOM 13262 C C . MET B 2 22 ? 22.032 -15.461 -33.343 1.000 0.890 22 MET B C 1
ATOM 13263 O O . MET B 2 22 ? 22.507 -14.324 -33.309 1.000 0.890 22 MET B O 1
ATOM 13277 N N . THR B 2 23 ? 22.508 -16.433 -32.552 1.000 0.810 23 THR B N 1
ATOM 13278 C CA . THR B 2 23 ? 23.459 -16.239 -31.429 1.000 0.810 23 THR B CA 1
ATOM 13279 C C . THR B 2 23 ? 24.773 -15.523 -31.768 1.000 0.810 23 THR B C 1
ATOM 13280 O O . THR B 2 23 ? 25.421 -14.976 -30.871 1.000 0.810 23 THR B O 1
ATOM 13291 N N . LYS B 2 24 ? 25.182 -15.474 -33.044 1.000 0.830 24 LYS B N 1
ATOM 13292 C CA . LYS B 2 24 ? 26.391 -14.754 -33.481 1.000 0.830 24 LYS B CA 1
ATOM 13293 C C . LYS B 2 24 ? 26.227 -13.229 -33.509 1.000 0.830 24 LYS B C 1
ATOM 13294 O O . LYS B 2 24 ? 27.212 -12.532 -33.267 1.000 0.830 24 LYS B O 1
ATOM 13313 N N . ASN B 2 25 ? 25.030 -12.704 -33.789 1.000 0.900 25 ASN B N 1
ATOM 13314 C CA . ASN B 2 25 ? 24.820 -11.272 -34.026 1.000 0.900 25 ASN B CA 1
ATOM 13315 C C . ASN B 2 25 ? 23.913 -10.636 -32.959 1.000 0.900 25 ASN B C 1
ATOM 13316 O O . ASN B 2 25 ? 22.685 -10.690 -33.026 1.000 0.900 25 ASN B O 1
ATOM 13327 N N . LEU B 2 26 ? 24.549 -9.987 -31.980 1.000 0.900 26 LEU B N 1
ATOM 13328 C CA . LEU B 2 26 ? 23.907 -9.352 -30.823 1.000 0.900 26 LEU B CA 1
ATOM 13329 C C . LEU B 2 26 ? 22.861 -8.302 -31.212 1.000 0.900 26 LEU B C 1
ATOM 13330 O O . LEU B 2 26 ? 21.798 -8.243 -30.598 1.000 0.900 26 LEU B O 1
ATOM 13346 N N . MET B 2 27 ? 23.145 -7.491 -32.237 1.000 0.910 27 MET B N 1
ATOM 13347 C CA . MET B 2 27 ? 22.231 -6.433 -32.679 1.000 0.910 27 MET B CA 1
ATOM 13348 C C . MET B 2 27 ? 20.962 -7.022 -33.301 1.000 0.910 27 MET B C 1
ATOM 13349 O O . MET B 2 27 ? 19.862 -6.550 -33.021 1.000 0.910 27 MET B O 1
ATOM 13363 N N . LEU B 2 28 ? 21.117 -8.107 -34.063 1.000 0.920 28 LEU B N 1
ATOM 13364 C CA . LEU B 2 28 ? 20.020 -8.798 -34.731 1.000 0.920 28 LEU B CA 1
ATOM 13365 C C . LEU B 2 28 ? 19.093 -9.491 -33.718 1.000 0.920 28 LEU B C 1
ATOM 13366 O O . LEU B 2 28 ? 17.883 -9.310 -33.799 1.000 0.920 28 LEU B O 1
ATOM 13382 N N . MET B 2 29 ? 19.644 -10.159 -32.692 1.000 0.930 29 MET B N 1
ATOM 13383 C CA . MET B 2 29 ? 18.846 -10.728 -31.588 1.000 0.930 29 MET B CA 1
ATOM 13384 C C . MET B 2 29 ? 18.024 -9.668 -30.846 1.000 0.930 29 MET B C 1
ATOM 13385 O O . MET B 2 29 ? 16.857 -9.896 -30.532 1.000 0.930 29 MET B O 1
ATOM 13399 N N . ARG B 2 30 ? 18.629 -8.507 -30.560 1.000 0.930 30 ARG B N 1
ATOM 13400 C CA . ARG B 2 30 ? 17.961 -7.411 -29.844 1.000 0.930 30 ARG B CA 1
ATOM 13401 C C . ARG B 2 30 ? 16.772 -6.871 -30.633 1.000 0.930 30 ARG B C 1
ATOM 13402 O O . ARG B 2 30 ? 15.681 -6.749 -30.078 1.000 0.930 30 ARG B O 1
ATOM 13423 N N . ILE B 2 31 ? 16.966 -6.583 -31.920 1.000 0.940 31 ILE B N 1
ATOM 13424 C CA . ILE B 2 31 ? 15.902 -6.073 -32.796 1.000 0.940 31 ILE B CA 1
ATOM 13425 C C . ILE B 2 31 ? 14.800 -7.123 -32.955 1.000 0.940 31 ILE B C 1
ATOM 13426 O O . ILE B 2 31 ? 13.633 -6.814 -32.723 1.000 0.940 31 ILE B O 1
ATOM 13442 N N . PHE B 2 32 ? 15.169 -8.368 -33.270 1.000 0.940 32 PHE B N 1
ATOM 13443 C CA . PHE B 2 32 ? 14.210 -9.445 -33.510 1.000 0.940 32 PHE B CA 1
ATOM 13444 C C . PHE B 2 32 ? 13.370 -9.755 -32.263 1.000 0.940 32 PHE B C 1
ATOM 13445 O O . PHE B 2 32 ? 12.147 -9.805 -32.340 1.000 0.940 32 PHE B O 1
ATOM 13462 N N . SER B 2 33 ? 13.997 -9.858 -31.085 1.000 0.940 33 SER B N 1
ATOM 13463 C CA . SER B 2 33 ? 13.278 -10.047 -29.818 1.000 0.940 33 SER B CA 1
ATOM 13464 C C . SER B 2 33 ? 12.332 -8.888 -29.498 1.000 0.940 33 SER B C 1
ATOM 13465 O O . SER B 2 33 ? 11.258 -9.123 -28.953 1.000 0.940 33 SER B O 1
ATOM 13473 N N . THR B 2 34 ? 12.723 -7.643 -29.784 1.000 0.960 34 THR B N 1
ATOM 13474 C CA . THR B 2 34 ? 11.864 -6.472 -29.530 1.000 0.960 34 THR B CA 1
ATOM 13475 C C . THR B 2 34 ? 10.660 -6.475 -30.464 1.000 0.960 34 THR B C 1
ATOM 13476 O O . THR B 2 34 ? 9.545 -6.241 -30.009 1.000 0.960 34 THR B O 1
ATOM 13487 N N . ALA B 2 35 ? 10.875 -6.782 -31.750 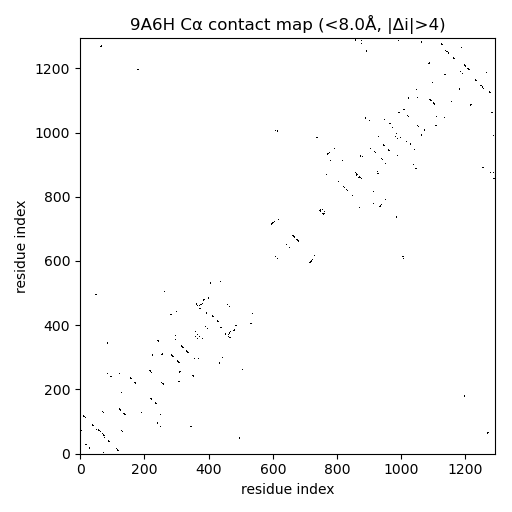1.000 0.960 35 ALA B N 1
ATOM 13488 C CA . ALA B 2 35 ? 9.812 -6.902 -32.743 1.000 0.960 35 ALA B CA 1
ATOM 13489 C C . ALA B 2 35 ? 8.820 -8.014 -32.369 1.000 0.960 35 ALA B C 1
ATOM 13490 O O . ALA B 2 35 ? 7.618 -7.772 -32.360 1.000 0.960 35 ALA B O 1
ATOM 13497 N N . ALA B 2 36 ? 9.317 -9.187 -31.961 1.000 0.950 36 ALA B N 1
ATOM 13498 C CA . ALA B 2 36 ? 8.492 -10.290 -31.474 1.000 0.950 36 ALA B CA 1
ATOM 13499 C C . ALA B 2 36 ? 7.625 -9.892 -30.268 1.000 0.950 36 ALA B C 1
ATOM 13500 O O . ALA B 2 36 ? 6.415 -10.111 -30.276 1.000 0.950 36 ALA B O 1
ATOM 13507 N N . SER B 2 37 ? 8.218 -9.256 -29.251 1.000 0.960 37 SER B N 1
ATOM 13508 C CA . SER B 2 37 ? 7.468 -8.813 -28.069 1.000 0.960 37 SER B CA 1
ATOM 13509 C C . SER B 2 37 ? 6.460 -7.703 -28.390 1.000 0.960 37 SER B C 1
ATOM 13510 O O . SER B 2 37 ? 5.366 -7.702 -27.833 1.000 0.960 37 SER B O 1
ATOM 13518 N N . ALA B 2 38 ? 6.785 -6.776 -29.298 1.000 0.970 38 ALA B N 1
ATOM 13519 C CA . ALA B 2 38 ? 5.862 -5.725 -29.729 1.000 0.970 38 ALA B CA 1
ATOM 13520 C C . ALA B 2 38 ? 4.656 -6.300 -30.488 1.000 0.970 38 ALA B C 1
ATOM 13521 O O . ALA B 2 38 ? 3.521 -5.918 -30.209 1.000 0.970 38 ALA B O 1
ATOM 13528 N N . ILE B 2 39 ? 4.887 -7.264 -31.386 1.000 0.970 39 ILE B N 1
ATOM 13529 C CA . ILE B 2 39 ? 3.807 -8.000 -32.055 1.000 0.970 39 ILE B CA 1
ATOM 13530 C C . ILE B 2 39 ? 2.970 -8.757 -31.016 1.000 0.970 39 ILE B C 1
ATOM 13531 O O . ILE B 2 39 ? 1.745 -8.709 -31.079 1.000 0.970 39 ILE B O 1
ATOM 13547 N N . GLY B 2 40 ? 3.612 -9.376 -30.017 1.000 0.960 40 GLY B N 1
ATOM 13548 C CA . GLY B 2 40 ? 2.928 -10.019 -28.895 1.000 0.960 40 GLY B CA 1
ATOM 13549 C C . GLY B 2 40 ? 1.935 -9.089 -28.191 1.000 0.960 40 GLY B C 1
ATOM 13550 O O . GLY B 2 40 ? 0.804 -9.488 -27.953 1.000 0.960 40 GLY B O 1
ATOM 13554 N N . ILE B 2 41 ? 2.302 -7.828 -27.934 1.000 0.980 41 ILE B N 1
ATOM 13555 C CA . ILE B 2 41 ? 1.391 -6.837 -27.328 1.000 0.980 41 ILE B CA 1
ATOM 13556 C C . ILE B 2 41 ? 0.200 -6.538 -28.243 1.000 0.980 41 ILE B C 1
ATOM 13557 O O . ILE B 2 41 ? -0.932 -6.506 -27.767 1.000 0.980 41 ILE B O 1
ATOM 13573 N N . VAL B 2 42 ? 0.438 -6.328 -29.543 1.000 0.970 42 VAL B N 1
ATOM 13574 C CA . VAL B 2 42 ? -0.634 -6.025 -30.508 1.000 0.970 42 VAL B CA 1
ATOM 13575 C C . VAL B 2 42 ? -1.636 -7.174 -30.575 1.000 0.970 42 VAL B C 1
ATOM 13576 O O . VAL B 2 42 ? -2.840 -6.947 -30.483 1.000 0.970 42 VAL B O 1
ATOM 13589 N N . ILE B 2 43 ? -1.150 -8.412 -30.671 1.000 0.960 43 ILE B N 1
ATOM 13590 C CA . ILE B 2 43 ? -2.009 -9.597 -30.730 1.000 0.960 43 ILE B CA 1
ATOM 13591 C C . ILE B 2 43 ? -2.787 -9.781 -29.429 1.000 0.960 43 ILE B C 1
ATOM 13592 O O . ILE B 2 43 ? -4.001 -9.970 -29.478 1.000 0.960 43 ILE B O 1
ATOM 13608 N N . SER B 2 44 ? -2.126 -9.687 -28.273 1.000 0.970 44 SER B N 1
ATOM 13609 C CA . SER B 2 44 ? -2.799 -9.793 -26.976 1.000 0.970 44 SER B CA 1
ATOM 13610 C C . SER B 2 44 ? -3.826 -8.675 -26.768 1.000 0.970 44 SER B C 1
ATOM 13611 O O . SER B 2 44 ? -4.867 -8.907 -26.162 1.000 0.970 44 SER B O 1
ATOM 13619 N N . GLY B 2 45 ? -3.576 -7.476 -27.307 1.000 0.970 45 GLY B N 1
ATOM 13620 C CA . GLY B 2 45 ? -4.526 -6.363 -27.284 1.000 0.970 45 GLY B CA 1
ATOM 13621 C C . GLY B 2 45 ? -5.768 -6.641 -28.131 1.000 0.970 45 GLY B C 1
ATOM 13622 O O . GLY B 2 45 ? -6.889 -6.423 -27.677 1.000 0.970 45 GLY B O 1
ATOM 13626 N N . ILE B 2 46 ? -5.586 -7.202 -29.331 1.000 0.960 46 ILE B N 1
ATOM 13627 C CA . ILE B 2 46 ? -6.702 -7.642 -30.182 1.000 0.960 46 ILE B CA 1
ATOM 13628 C C . ILE B 2 46 ? -7.483 -8.775 -29.506 1.000 0.960 46 ILE B C 1
ATOM 13629 O O . ILE B 2 46 ? -8.710 -8.792 -29.597 1.000 0.960 46 ILE B O 1
ATOM 13645 N N . LEU B 2 47 ? -6.811 -9.699 -28.811 1.000 0.970 47 LEU B N 1
ATOM 13646 C CA . LEU B 2 47 ? -7.471 -10.780 -28.075 1.000 0.970 47 LEU B CA 1
ATOM 13647 C C . LEU B 2 47 ? -8.397 -10.225 -26.983 1.000 0.970 47 LEU B C 1
ATOM 13648 O O . LEU B 2 47 ? -9.577 -10.565 -26.987 1.000 0.970 47 LEU B O 1
ATOM 13664 N N . VAL B 2 48 ? -7.905 -9.313 -26.132 1.000 0.970 48 VAL B N 1
ATOM 13665 C CA . VAL B 2 48 ? -8.711 -8.633 -25.095 1.000 0.970 48 VAL B CA 1
ATOM 13666 C C . VAL B 2 48 ? -9.947 -7.960 -25.704 1.000 0.970 48 VAL B C 1
ATOM 13667 O O . VAL B 2 48 ? -11.057 -8.124 -25.194 1.000 0.970 48 VAL B O 1
ATOM 13680 N N . GLN B 2 49 ? -9.788 -7.265 -26.838 1.000 0.960 49 GLN B N 1
ATOM 13681 C CA . GLN B 2 49 ? -10.907 -6.592 -27.505 1.000 0.960 49 GLN B CA 1
ATOM 13682 C C . GLN B 2 49 ? -11.900 -7.564 -28.154 1.000 0.960 49 GLN B C 1
ATOM 13683 O O . GLN B 2 49 ? -13.110 -7.329 -28.160 1.000 0.960 49 GLN B O 1
ATOM 13697 N N . THR B 2 50 ? -11.397 -8.665 -28.711 1.000 0.960 50 THR B N 1
ATOM 13698 C CA . THR B 2 50 ? -12.230 -9.698 -29.337 1.000 0.960 50 THR B CA 1
ATOM 13699 C C . THR B 2 50 ? -13.072 -10.403 -28.286 1.000 0.960 50 THR B C 1
ATOM 13700 O O . THR B 2 50 ? -14.264 -10.599 -28.501 1.000 0.960 50 THR B O 1
ATOM 13711 N N . VAL B 2 51 ? -12.476 -10.731 -27.139 1.000 0.960 51 VAL B N 1
ATOM 13712 C CA . VAL B 2 51 ? -13.197 -11.320 -26.008 1.000 0.960 51 VAL B CA 1
ATOM 13713 C C . VAL B 2 51 ? -14.227 -10.341 -25.450 1.000 0.960 51 VAL B C 1
ATOM 13714 O O . VAL B 2 51 ? -15.365 -10.732 -25.207 1.000 0.960 51 VAL B O 1
ATOM 13727 N N . PHE B 2 52 ? -13.880 -9.053 -25.343 1.000 0.960 52 PHE B N 1
ATOM 13728 C CA . PHE B 2 52 ? -14.816 -8.027 -24.879 1.000 0.960 52 PHE B CA 1
ATOM 13729 C C . PHE B 2 52 ? -16.078 -7.944 -25.742 1.000 0.960 52 PHE B C 1
ATOM 13730 O O . PHE B 2 52 ? -17.186 -7.879 -25.221 1.000 0.960 52 PHE B O 1
ATOM 13747 N N . THR B 2 53 ? -15.906 -7.987 -27.064 1.000 0.960 53 THR B N 1
ATOM 13748 C CA . THR B 2 53 ? -16.993 -7.773 -28.031 1.000 0.960 53 THR B CA 1
ATOM 13749 C C . THR B 2 53 ? -17.767 -9.032 -28.402 1.000 0.960 53 THR B C 1
ATOM 13750 O O . THR B 2 53 ? -18.949 -8.938 -28.718 1.000 0.960 53 THR B O 1
ATOM 13761 N N . LYS B 2 54 ? -17.122 -10.202 -28.411 1.000 0.940 54 LYS B N 1
ATOM 13762 C CA . LYS B 2 54 ? -17.722 -11.466 -28.876 1.000 0.940 54 LYS B CA 1
ATOM 13763 C C . LYS B 2 54 ? -17.862 -12.521 -27.782 1.000 0.940 54 LYS B C 1
ATOM 13764 O O . LYS B 2 54 ? -18.280 -13.636 -28.080 1.000 0.940 54 LYS B O 1
ATOM 13783 N N . GLY B 2 55 ? -17.484 -12.198 -26.551 1.000 0.930 55 GLY B N 1
ATOM 13784 C CA . GLY B 2 55 ? -17.433 -13.152 -25.452 1.000 0.930 55 GLY B CA 1
ATOM 13785 C C . GLY B 2 55 ? -16.235 -14.100 -25.536 1.000 0.930 55 GLY B C 1
ATOM 13786 O O . GLY B 2 55 ? -15.318 -13.936 -26.351 1.000 0.930 55 GLY B O 1
ATOM 13790 N N . ILE B 2 56 ? -16.252 -15.101 -24.659 1.000 0.950 56 ILE B N 1
ATOM 13791 C CA . ILE B 2 56 ? -15.159 -16.059 -24.456 1.000 0.950 56 ILE B CA 1
ATOM 13792 C C . ILE B 2 56 ? -14.784 -16.735 -25.780 1.000 0.950 56 ILE B C 1
ATOM 13793 O O . ILE B 2 56 ? -15.635 -17.245 -26.507 1.000 0.950 56 ILE B O 1
ATOM 13809 N N . GLN B 2 57 ? -13.489 -16.742 -26.103 1.000 0.950 57 GLN B N 1
ATOM 13810 C CA . GLN B 2 57 ? -12.978 -17.363 -27.325 1.000 0.950 57 GLN B CA 1
ATOM 13811 C C . GLN B 2 57 ? -12.363 -18.728 -27.015 1.000 0.950 57 GLN B C 1
ATOM 13812 O O . GLN B 2 57 ? -11.469 -18.831 -26.178 1.000 0.950 57 GLN B O 1
ATOM 13826 N N . THR B 2 58 ? -12.785 -19.770 -27.733 1.000 0.940 58 THR B N 1
ATOM 13827 C CA . THR B 2 58 ? -12.275 -21.139 -27.557 1.000 0.940 58 THR B CA 1
ATOM 13828 C C . THR B 2 58 ? -11.662 -21.706 -28.840 1.000 0.940 58 THR B C 1
ATOM 13829 O O . THR B 2 58 ? -12.097 -21.407 -29.961 1.000 0.940 58 THR B O 1
ATOM 13840 N N . LEU B 2 59 ? -10.623 -22.531 -28.682 1.000 0.940 59 LEU B N 1
ATOM 13841 C CA . LEU B 2 59 ? -9.943 -23.232 -29.770 1.000 0.940 59 LEU B CA 1
ATOM 13842 C C . LEU B 2 59 ? -9.660 -24.686 -29.379 1.000 0.940 59 LEU B C 1
ATOM 13843 O O . LEU B 2 59 ? -8.807 -24.958 -28.535 1.000 0.940 59 LEU B O 1
ATOM 13859 N N . SER B 2 60 ? -10.352 -25.612 -30.040 1.000 0.910 60 SER B N 1
ATOM 13860 C CA . SER B 2 60 ? -10.096 -27.050 -29.949 1.000 0.910 60 SER B CA 1
ATOM 13861 C C . SER B 2 60 ? -8.881 -27.430 -30.789 1.000 0.910 60 SER B C 1
ATOM 13862 O O . SER B 2 60 ? -8.934 -27.375 -32.022 1.000 0.910 60 SER B O 1
ATOM 13870 N N . LEU B 2 61 ? -7.784 -27.799 -30.132 1.000 0.900 61 LEU B N 1
ATOM 13871 C CA . LEU B 2 61 ? -6.552 -28.201 -30.803 1.000 0.900 61 LEU B CA 1
ATOM 13872 C C . LEU B 2 61 ? -6.745 -29.571 -31.466 1.000 0.900 61 LEU B C 1
ATOM 13873 O O . LEU B 2 61 ? -7.330 -30.479 -30.882 1.000 0.900 61 LEU B O 1
ATOM 13889 N N . GLY B 2 62 ? -6.295 -29.696 -32.716 1.000 0.840 62 GLY B N 1
ATOM 13890 C CA . GLY B 2 62 ? -6.488 -30.905 -33.530 1.000 0.840 62 GLY B CA 1
ATOM 13891 C C . GLY B 2 62 ? -7.912 -31.111 -34.072 1.000 0.840 62 GLY B C 1
ATOM 13892 O O . GLY B 2 62 ? -8.134 -32.039 -34.833 1.000 0.840 62 GLY B O 1
ATOM 13896 N N . GLY B 2 63 ? -8.884 -30.256 -33.732 1.000 0.850 63 GLY B N 1
ATOM 13897 C CA . GLY B 2 63 ? -10.282 -30.419 -34.165 1.000 0.850 63 GLY B CA 1
ATOM 13898 C C . GLY B 2 63 ? -11.117 -31.374 -33.300 1.000 0.850 63 GLY B C 1
ATOM 13899 O O . GLY B 2 63 ? -12.315 -31.521 -33.543 1.000 0.850 63 GLY B O 1
ATOM 13903 N N . TRP B 2 64 ? -10.528 -31.961 -32.254 1.000 0.880 64 TRP B N 1
ATOM 13904 C CA . TRP B 2 64 ? -11.224 -32.819 -31.295 1.000 0.880 64 TRP B CA 1
ATOM 13905 C C . TRP B 2 64 ? -12.100 -31.998 -30.346 1.000 0.880 64 TRP B C 1
ATOM 13906 O O . TRP B 2 64 ? -11.645 -31.029 -29.734 1.000 0.880 64 TRP B O 1
ATOM 13927 N N . LYS B 2 65 ? -13.367 -32.388 -30.190 1.000 0.860 65 LYS B N 1
ATOM 13928 C CA . LYS B 2 65 ? -14.276 -31.728 -29.243 1.000 0.860 65 LYS B CA 1
ATOM 13929 C C . LYS B 2 65 ? -13.793 -31.917 -27.800 1.000 0.860 65 LYS B C 1
ATOM 13930 O O . LYS B 2 65 ? -13.171 -32.930 -27.471 1.000 0.860 65 LYS B O 1
ATOM 13949 N N . ALA B 2 66 ? -14.106 -30.950 -26.937 1.000 0.880 66 ALA B N 1
ATOM 13950 C CA . ALA B 2 66 ? -14.013 -31.171 -25.500 1.000 0.880 66 ALA B CA 1
ATOM 13951 C C . ALA B 2 66 ? -14.943 -32.336 -25.112 1.000 0.880 66 ALA B C 1
ATOM 13952 O O . ALA B 2 66 ? -16.010 -32.461 -25.716 1.000 0.880 66 ALA B O 1
ATOM 13959 N N . PRO B 2 67 ? -14.557 -33.188 -24.155 1.000 0.900 67 PRO B N 1
ATOM 13960 C CA . PRO B 2 67 ? -13.322 -33.156 -23.359 1.000 0.900 67 PRO B CA 1
ATOM 13961 C C . PRO B 2 67 ? -12.160 -34.003 -23.928 1.000 0.900 67 PRO B C 1
ATOM 13962 O O . PRO B 2 67 ? -11.161 -34.210 -23.243 1.000 0.900 67 PRO B O 1
ATOM 13973 N N . TYR B 2 68 ? -12.274 -34.531 -25.151 1.000 0.890 68 TYR B N 1
ATOM 13974 C CA . TYR B 2 68 ? -11.330 -35.517 -25.705 1.000 0.890 68 TYR B CA 1
ATOM 13975 C C . TYR B 2 68 ? -10.015 -34.908 -26.202 1.000 0.890 68 TYR B C 1
ATOM 13976 O O . TYR B 2 68 ? -8.968 -35.550 -26.129 1.000 0.890 68 TYR B O 1
ATOM 13994 N N . GLY B 2 69 ? -10.069 -33.675 -26.706 1.000 0.900 69 GLY B N 1
ATOM 13995 C CA . GLY B 2 69 ? -8.895 -32.899 -27.103 1.000 0.900 69 GLY B CA 1
ATOM 13996 C C . GLY B 2 69 ? -8.526 -31.811 -26.104 1.000 0.900 69 GLY B C 1
ATOM 13997 O O . GLY B 2 69 ? -9.304 -31.447 -25.221 1.000 0.900 69 GLY B O 1
ATOM 14001 N N . ILE B 2 70 ? -7.346 -31.224 -26.302 1.000 0.940 70 ILE B N 1
ATOM 14002 C CA . ILE B 2 70 ? -6.912 -30.048 -25.543 1.000 0.940 70 ILE B CA 1
ATOM 14003 C C . ILE B 2 70 ? -7.617 -28.813 -26.108 1.000 0.940 70 ILE B C 1
ATOM 14004 O O . ILE B 2 70 ? -7.572 -28.539 -27.310 1.000 0.940 70 ILE B O 1
ATOM 14020 N N . VAL B 2 71 ? -8.247 -28.036 -25.232 1.000 0.940 71 VAL B N 1
ATOM 14021 C CA . VAL B 2 71 ? -8.927 -26.793 -25.603 1.000 0.940 71 VAL B CA 1
ATOM 14022 C C . VAL B 2 71 ? -8.209 -25.609 -24.967 1.000 0.940 71 VAL B C 1
ATOM 14023 O O . VAL B 2 71 ? -7.930 -25.613 -23.770 1.000 0.940 71 VAL B O 1
ATOM 14036 N N . LEU B 2 72 ? -7.912 -24.585 -25.767 1.000 0.960 72 LEU B N 1
ATOM 14037 C CA . LEU B 2 72 ? -7.528 -23.266 -25.264 1.000 0.960 72 LEU B CA 1
ATOM 14038 C C . LEU B 2 72 ? -8.788 -22.418 -25.091 1.000 0.960 72 LEU B C 1
ATOM 14039 O O . LEU B 2 72 ? -9.636 -22.385 -25.985 1.000 0.960 72 LEU B O 1
ATOM 14055 N N . ALA B 2 73 ? -8.892 -21.716 -23.970 1.000 0.960 73 ALA B N 1
ATOM 14056 C CA . ALA B 2 73 ? -10.016 -20.859 -23.629 1.000 0.960 73 ALA B CA 1
ATOM 14057 C C . ALA B 2 73 ? -9.508 -19.484 -23.169 1.000 0.960 73 ALA B C 1
ATOM 14058 O O . ALA B 2 73 ? -8.868 -19.352 -22.127 1.000 0.960 73 ALA B O 1
ATOM 14065 N N . ALA B 2 74 ? -9.805 -18.455 -23.961 1.000 0.970 74 ALA B N 1
ATOM 14066 C CA . ALA B 2 74 ? -9.528 -17.058 -23.662 1.000 0.970 74 ALA B CA 1
ATOM 14067 C C . ALA B 2 74 ? -10.804 -16.372 -23.174 1.000 0.970 74 ALA B C 1
ATOM 14068 O O . ALA B 2 74 ? -11.623 -15.902 -23.967 1.000 0.970 74 ALA B O 1
ATOM 14075 N N . ASP B 2 75 ? -10.959 -16.310 -21.859 1.000 0.970 75 ASP B N 1
ATOM 14076 C CA . ASP B 2 75 ? -11.871 -15.376 -21.213 1.000 0.970 75 ASP B CA 1
ATOM 14077 C C . ASP B 2 75 ? -11.163 -14.043 -20.936 1.000 0.970 75 ASP B C 1
ATOM 14078 O O . ASP B 2 75 ? -9.983 -13.850 -21.265 1.000 0.970 75 ASP B O 1
ATOM 14087 N N . GLN B 2 76 ? -11.878 -13.098 -20.327 1.000 0.980 76 GLN B N 1
ATOM 14088 C CA . GLN B 2 76 ? -11.333 -11.759 -20.171 1.000 0.980 76 GLN B CA 1
ATOM 14089 C C . GLN B 2 76 ? -10.222 -11.689 -19.116 1.000 0.980 76 GLN B C 1
ATOM 14090 O O . GLN B 2 76 ? -9.227 -10.984 -19.301 1.000 0.980 76 GLN B O 1
ATOM 14104 N N . PHE B 2 77 ? -10.331 -12.488 -18.052 1.000 0.980 77 PHE B N 1
ATOM 14105 C CA . PHE B 2 77 ? -9.302 -12.570 -17.022 1.000 0.980 77 PHE B CA 1
ATOM 14106 C C . PHE B 2 77 ? -7.966 -13.081 -17.587 1.000 0.980 77 PHE B C 1
ATOM 14107 O O . PHE B 2 77 ? -6.931 -12.435 -17.398 1.000 0.980 77 PHE B O 1
ATOM 14124 N N . ALA B 2 78 ? -7.976 -14.184 -18.347 1.000 0.980 78 ALA B N 1
ATOM 14125 C CA . ALA B 2 78 ? -6.775 -14.711 -18.994 1.000 0.980 78 ALA B CA 1
ATOM 14126 C C . ALA B 2 78 ? -6.205 -13.724 -20.025 1.000 0.980 78 ALA B C 1
ATOM 14127 O O . ALA B 2 78 ? -4.996 -13.484 -20.054 1.000 0.980 78 ALA B O 1
ATOM 14134 N N . SER B 2 79 ? -7.065 -13.104 -20.836 1.000 0.980 79 SER B N 1
ATOM 14135 C CA . SER B 2 79 ? -6.657 -12.177 -21.902 1.000 0.980 79 SER B CA 1
ATOM 14136 C C . SER B 2 79 ? -5.928 -10.945 -21.358 1.000 0.980 79 SER B C 1
ATOM 14137 O O . SER B 2 79 ? -4.872 -10.564 -21.877 1.000 0.980 79 SER B O 1
ATOM 14145 N N . LEU B 2 80 ? -6.431 -10.359 -20.266 1.000 0.980 80 LEU B N 1
ATOM 14146 C CA . LEU B 2 80 ? -5.789 -9.232 -19.582 1.000 0.980 80 LEU B CA 1
ATOM 14147 C C . LEU B 2 80 ? -4.401 -9.603 -19.038 1.000 0.980 80 LEU B C 1
ATOM 14148 O O . LEU B 2 80 ? -3.450 -8.821 -19.159 1.000 0.980 80 LEU B O 1
ATOM 14164 N N . LEU B 2 81 ? -4.250 -10.806 -18.478 1.000 0.990 81 LEU B N 1
ATOM 14165 C CA . LEU B 2 81 ? -2.966 -11.293 -17.962 1.000 0.990 81 LEU B CA 1
ATOM 14166 C C . LEU B 2 81 ? -1.964 -11.598 -19.079 1.000 0.990 81 LEU B C 1
ATOM 14167 O O . LEU B 2 81 ? -0.777 -11.287 -18.942 1.000 0.990 81 LEU B O 1
ATOM 14183 N N . VAL B 2 82 ? -2.427 -12.132 -20.208 1.000 0.980 82 VAL B N 1
ATOM 14184 C CA . VAL B 2 82 ? -1.611 -12.358 -21.410 1.000 0.980 82 VAL B CA 1
ATOM 14185 C C . VAL B 2 82 ? -1.120 -11.030 -22.002 1.000 0.980 82 VAL B C 1
ATOM 14186 O O . VAL B 2 82 ? 0.066 -10.897 -22.316 1.000 0.980 82 VAL B O 1
ATOM 14199 N N . LEU B 2 83 ? -1.977 -10.006 -22.084 1.000 0.980 83 LEU B N 1
ATOM 14200 C CA . LEU B 2 83 ? -1.581 -8.656 -22.506 1.000 0.980 83 LEU B CA 1
ATOM 14201 C C . LEU B 2 83 ? -0.553 -8.038 -21.550 1.000 0.980 83 LEU B C 1
ATOM 14202 O O . LEU B 2 83 ? 0.502 -7.571 -21.985 1.000 0.980 83 LEU B O 1
ATOM 14218 N N . THR B 2 84 ? -0.820 -8.089 -20.245 1.000 0.980 84 THR B N 1
ATOM 14219 C CA . THR B 2 84 ? 0.097 -7.571 -19.217 1.000 0.980 84 THR B CA 1
ATOM 14220 C C . THR B 2 84 ? 1.461 -8.269 -19.299 1.000 0.980 84 THR B C 1
ATOM 14221 O O . THR B 2 84 ? 2.509 -7.621 -19.224 1.000 0.980 84 THR B O 1
ATOM 14232 N N . THR B 2 85 ? 1.461 -9.581 -19.550 1.000 0.980 85 THR B N 1
ATOM 14233 C CA . THR B 2 85 ? 2.671 -10.394 -19.749 1.000 0.980 85 THR B CA 1
ATOM 14234 C C . THR B 2 85 ? 3.471 -9.958 -20.972 1.000 0.980 85 THR B C 1
ATOM 14235 O O . THR B 2 85 ? 4.690 -9.795 -20.876 1.000 0.980 85 THR B O 1
ATOM 14246 N N . ALA B 2 86 ? 2.811 -9.711 -22.106 1.000 0.980 86 ALA B N 1
ATOM 14247 C CA . ALA B 2 86 ? 3.473 -9.236 -23.320 1.000 0.980 86 ALA B CA 1
ATOM 14248 C C . ALA B 2 86 ? 4.147 -7.865 -23.109 1.000 0.980 86 ALA B C 1
ATOM 14249 O O . ALA B 2 86 ? 5.293 -7.662 -23.525 1.000 0.980 86 ALA B O 1
ATOM 14256 N N . ILE B 2 87 ? 3.481 -6.952 -22.388 1.000 0.980 87 ILE B N 1
ATOM 14257 C CA . ILE B 2 87 ? 4.031 -5.632 -22.035 1.000 0.980 87 ILE B CA 1
ATOM 14258 C C . ILE B 2 87 ? 5.281 -5.781 -21.160 1.000 0.980 87 ILE B C 1
ATOM 14259 O O . ILE B 2 87 ? 6.323 -5.182 -21.443 1.000 0.980 87 ILE B O 1
ATOM 14275 N N . ILE B 2 88 ? 5.206 -6.612 -20.117 1.000 0.980 88 ILE B N 1
ATOM 14276 C CA . ILE B 2 88 ? 6.344 -6.881 -19.230 1.000 0.980 88 ILE B CA 1
ATOM 14277 C C . ILE B 2 88 ? 7.511 -7.488 -20.012 1.000 0.980 88 ILE B C 1
ATOM 14278 O O . ILE B 2 88 ? 8.654 -7.065 -19.827 1.000 0.980 88 ILE B O 1
ATOM 14294 N N . GLY B 2 89 ? 7.232 -8.433 -20.914 1.000 0.970 89 GLY B N 1
ATOM 14295 C CA . GLY B 2 89 ? 8.231 -9.074 -21.765 1.000 0.970 89 GLY B CA 1
ATOM 14296 C C . GLY B 2 89 ? 9.016 -8.079 -22.619 1.000 0.970 89 GLY B C 1
ATOM 14297 O O . GLY B 2 89 ? 10.247 -8.143 -22.670 1.000 0.970 89 GLY B O 1
ATOM 14301 N N . LEU B 2 90 ? 8.330 -7.114 -23.239 1.000 0.970 90 LEU B N 1
ATOM 14302 C CA . LEU B 2 90 ? 8.973 -6.045 -24.006 1.000 0.970 90 LEU B CA 1
ATOM 14303 C C . LEU B 2 90 ? 9.856 -5.163 -23.115 1.000 0.970 90 LEU B C 1
ATOM 14304 O O . LEU B 2 90 ? 11.030 -4.937 -23.418 1.000 0.970 90 LEU B O 1
ATOM 14320 N N . LEU B 2 91 ? 9.299 -4.658 -22.013 1.000 0.970 91 LEU B N 1
ATOM 14321 C CA . LEU B 2 91 ? 9.989 -3.694 -21.157 1.000 0.970 91 LEU B CA 1
ATOM 14322 C C . LEU B 2 91 ? 11.219 -4.303 -20.486 1.000 0.970 91 LEU B C 1
ATOM 14323 O O . LEU B 2 91 ? 12.274 -3.664 -20.435 1.000 0.970 91 LEU B O 1
ATOM 14339 N N . VAL B 2 92 ? 11.124 -5.552 -20.027 1.000 0.950 92 VAL B N 1
ATOM 14340 C CA . VAL B 2 92 ? 12.287 -6.284 -19.520 1.000 0.950 92 VAL B CA 1
ATOM 14341 C C . VAL B 2 92 ? 13.310 -6.504 -20.631 1.000 0.950 92 VAL B C 1
ATOM 14342 O O . VAL B 2 92 ? 14.485 -6.232 -20.399 1.000 0.950 92 VAL B O 1
ATOM 14355 N N . GLY B 2 93 ? 12.889 -6.891 -21.842 1.000 0.940 93 GLY B N 1
ATOM 14356 C CA . GLY B 2 93 ? 13.782 -7.025 -22.997 1.000 0.940 93 GLY B CA 1
ATOM 14357 C C . GLY B 2 93 ? 14.609 -5.760 -23.264 1.000 0.940 93 GLY B C 1
ATOM 14358 O O . GLY B 2 93 ? 15.829 -5.842 -23.409 1.000 0.940 93 GLY B O 1
ATOM 14362 N N . LEU B 2 94 ? 13.975 -4.583 -23.218 1.000 0.940 94 LEU B N 1
ATOM 14363 C CA . LEU B 2 94 ? 14.651 -3.290 -23.385 1.000 0.940 94 LEU B CA 1
ATOM 14364 C C . LEU B 2 94 ? 15.650 -2.990 -22.259 1.000 0.940 94 LEU B C 1
ATOM 14365 O O . LEU B 2 94 ? 16.748 -2.488 -22.510 1.000 0.940 94 LEU B O 1
ATOM 14381 N N . TYR B 2 95 ? 15.296 -3.301 -21.013 1.000 0.930 95 TYR B N 1
ATOM 14382 C CA . TYR B 2 95 ? 16.197 -3.121 -19.872 1.000 0.930 95 TYR B CA 1
ATOM 14383 C C . TYR B 2 95 ? 17.422 -4.046 -19.962 1.000 0.930 95 TYR B C 1
ATOM 14384 O O . TYR B 2 95 ? 18.549 -3.647 -19.639 1.000 0.930 95 TYR B O 1
ATOM 14402 N N . SER B 2 96 ? 17.232 -5.263 -20.477 1.000 0.920 96 SER B N 1
ATOM 14403 C CA . SER B 2 96 ? 18.280 -6.274 -20.614 1.000 0.920 96 SER B CA 1
ATOM 14404 C C . SER B 2 96 ? 19.442 -5.844 -21.503 1.000 0.920 96 SER B C 1
ATOM 14405 O O . SER B 2 96 ? 20.577 -6.213 -21.196 1.000 0.920 96 SER B O 1
ATOM 14413 N N . PHE B 2 97 ? 19.199 -4.982 -22.501 1.000 0.880 97 PHE B N 1
ATOM 14414 C CA . PHE B 2 97 ? 20.215 -4.470 -23.439 1.000 0.880 97 PHE B CA 1
ATOM 14415 C C . PHE B 2 97 ? 21.412 -3.802 -22.751 1.000 0.880 97 PHE B C 1
ATOM 14416 O O . PHE B 2 97 ? 22.497 -3.717 -23.330 1.000 0.880 97 PHE B O 1
ATOM 14433 N N . ARG B 2 98 ? 21.219 -3.282 -21.530 1.000 0.840 98 ARG B N 1
ATOM 14434 C CA . ARG B 2 98 ? 22.279 -2.647 -20.725 1.000 0.840 98 ARG B CA 1
ATOM 14435 C C . ARG B 2 98 ? 22.474 -3.273 -19.350 1.000 0.840 98 ARG B C 1
ATOM 14436 O O . ARG B 2 98 ? 23.443 -2.940 -18.676 1.000 0.840 98 ARG B O 1
ATOM 14457 N N . SER B 2 99 ? 21.569 -4.153 -18.934 1.000 0.840 99 SER B N 1
ATOM 14458 C CA . SER B 2 99 ? 21.600 -4.780 -17.614 1.000 0.840 99 SER B CA 1
ATOM 14459 C C . SER B 2 99 ? 22.327 -6.126 -17.600 1.000 0.840 99 SER B C 1
ATOM 14460 O O . SER B 2 99 ? 22.984 -6.444 -16.610 1.000 0.840 99 SER B O 1
ATOM 14468 N N . VAL B 2 100 ? 22.172 -6.947 -18.642 1.000 0.840 100 VAL B N 1
ATOM 14469 C CA . VAL B 2 100 ? 22.502 -8.382 -18.565 1.000 0.840 100 VAL B CA 1
ATOM 14470 C C . VAL B 2 100 ? 23.973 -8.665 -18.909 1.000 0.840 100 VAL B C 1
ATOM 14471 O O . VAL B 2 100 ? 24.592 -9.544 -18.293 1.000 0.840 100 VAL B O 1
ATOM 14484 N N . GLY B 2 101 ? 24.545 -7.873 -19.822 1.000 0.820 101 GLY B N 1
ATOM 14485 C CA . GLY B 2 101 ? 25.928 -7.968 -20.296 1.000 0.820 101 GLY B CA 1
ATOM 14486 C C . GLY B 2 101 ? 26.100 -8.936 -21.475 1.000 0.820 101 GLY B C 1
ATOM 14487 O O . GLY B 2 101 ? 25.459 -9.987 -21.534 1.000 0.820 101 GLY B O 1
ATOM 14491 N N . GLU B 2 102 ? 27.018 -8.620 -22.398 1.000 0.840 102 GLU B N 1
ATOM 14492 C CA . GLU B 2 102 ? 27.145 -9.316 -23.693 1.000 0.840 102 GLU B CA 1
ATOM 14493 C C . GLU B 2 102 ? 27.381 -10.828 -23.589 1.000 0.840 102 GLU B C 1
ATOM 14494 O O . GLU B 2 102 ? 26.822 -11.592 -24.373 1.000 0.840 102 GLU B O 1
ATOM 14506 N N . LYS B 2 103 ? 28.193 -11.290 -22.626 1.000 0.860 103 LYS B N 1
ATOM 14507 C CA . LYS B 2 103 ? 28.473 -12.730 -22.459 1.000 0.860 103 LYS B CA 1
ATOM 14508 C C . LYS B 2 103 ? 27.205 -13.542 -22.183 1.000 0.860 103 LYS B C 1
ATOM 14509 O O . LYS B 2 103 ? 27.067 -14.649 -22.698 1.000 0.860 103 LYS B O 1
ATOM 14528 N N . ARG B 2 104 ? 26.289 -12.996 -21.375 1.000 0.880 104 ARG B N 1
ATOM 14529 C CA . ARG B 2 104 ? 24.998 -13.625 -21.073 1.000 0.880 104 ARG B CA 1
ATOM 14530 C C . ARG B 2 104 ? 24.049 -13.507 -22.257 1.000 0.880 104 ARG B C 1
ATOM 14531 O O . ARG B 2 104 ? 23.437 -14.500 -22.622 1.000 0.880 104 ARG B O 1
ATOM 14552 N N . GLU B 2 105 ? 23.990 -12.338 -22.895 1.000 0.880 105 GLU B N 1
ATOM 14553 C CA . GLU B 2 105 ? 23.147 -12.133 -24.080 1.000 0.880 105 GLU B CA 1
ATOM 14554 C C . GLU B 2 105 ? 23.459 -13.134 -25.201 1.000 0.880 105 GLU B C 1
ATOM 14555 O O . GLU B 2 105 ? 22.540 -13.729 -25.753 1.000 0.880 105 GLU B O 1
ATOM 14567 N N . ARG B 2 106 ? 24.743 -13.398 -25.481 1.000 0.870 106 ARG B N 1
ATOM 14568 C CA . ARG B 2 106 ? 25.175 -14.395 -26.484 1.000 0.870 106 ARG B CA 1
ATOM 14569 C C . ARG B 2 106 ? 24.904 -15.852 -26.092 1.000 0.870 106 ARG B C 1
ATOM 14570 O O . ARG B 2 106 ? 25.091 -16.742 -26.913 1.000 0.870 106 ARG B O 1
ATOM 14591 N N . SER B 2 107 ? 24.495 -16.105 -24.854 1.000 0.890 107 SER B N 1
ATOM 14592 C CA . SER B 2 107 ? 24.220 -17.446 -24.333 1.000 0.890 107 SER B CA 1
ATOM 14593 C C . SER B 2 107 ? 22.714 -17.698 -24.270 1.000 0.890 107 SER B C 1
ATOM 14594 O O . SER B 2 107 ? 22.177 -17.949 -23.198 1.000 0.890 107 SER B O 1
ATOM 14602 N N . PHE B 2 108 ? 22.026 -17.561 -25.410 1.000 0.930 108 PHE B N 1
ATOM 14603 C CA . PHE B 2 108 ? 20.589 -17.851 -25.578 1.000 0.930 108 PHE B CA 1
ATOM 14604 C C . PHE B 2 108 ? 19.636 -17.098 -24.632 1.000 0.930 108 PHE B C 1
ATOM 14605 O O . PHE B 2 108 ? 18.506 -17.532 -24.409 1.000 0.930 108 PHE B O 1
ATOM 14622 N N . TYR B 2 109 ? 20.054 -15.952 -24.088 1.000 0.930 109 TYR B N 1
ATOM 14623 C CA . TYR B 2 109 ? 19.257 -15.199 -23.117 1.000 0.930 109 TYR B CA 1
ATOM 14624 C C . TYR B 2 109 ? 17.859 -14.844 -23.648 1.000 0.930 109 TYR B C 1
ATOM 14625 O O . TYR B 2 109 ? 16.859 -15.151 -23.006 1.000 0.930 109 TYR B O 1
ATOM 14643 N N . TYR B 2 110 ? 17.782 -14.237 -24.836 1.000 0.950 110 TYR B N 1
ATOM 14644 C CA . TYR B 2 110 ? 16.509 -13.812 -25.422 1.000 0.950 110 TYR B CA 1
ATOM 14645 C C . TYR B 2 110 ? 15.603 -14.994 -25.785 1.000 0.950 110 TYR B C 1
ATOM 14646 O O . TYR B 2 110 ? 14.399 -14.896 -25.570 1.000 0.950 110 TYR B O 1
ATOM 14664 N N . SER B 2 111 ? 16.160 -16.124 -26.248 1.000 0.950 111 SER B N 1
ATOM 14665 C CA . SER B 2 111 ? 15.380 -17.361 -26.424 1.000 0.950 111 SER B CA 1
ATOM 14666 C C . SER B 2 111 ? 14.774 -17.811 -25.099 1.000 0.950 111 SER B C 1
ATOM 14667 O O . SER B 2 111 ? 13.589 -18.103 -25.052 1.000 0.950 111 SER B O 1
ATOM 14675 N N . GLY B 2 112 ? 15.547 -17.799 -24.007 1.000 0.960 112 GLY B N 1
ATOM 14676 C CA . GLY B 2 112 ? 15.034 -18.121 -22.673 1.000 0.960 112 GLY B CA 1
ATOM 14677 C C . GLY B 2 112 ? 13.903 -17.203 -22.218 1.000 0.960 112 GLY B C 1
ATOM 14678 O O . GLY B 2 112 ? 12.921 -17.673 -21.651 1.000 0.960 112 GLY B O 1
ATOM 14682 N N . VAL B 2 113 ? 14.012 -15.900 -22.498 1.000 0.970 113 VAL B N 1
ATOM 14683 C CA . VAL B 2 113 ? 12.946 -14.929 -22.200 1.000 0.970 113 VAL B CA 1
ATOM 14684 C C . VAL B 2 113 ? 11.688 -15.225 -23.015 1.000 0.970 113 VAL B C 1
ATOM 14685 O O . VAL B 2 113 ? 10.599 -15.246 -22.451 1.000 0.970 113 VAL B O 1
ATOM 14698 N N . GLN B 2 114 ? 11.819 -15.485 -24.315 1.000 0.980 114 GLN B N 1
ATOM 14699 C CA . GLN B 2 114 ? 10.675 -15.795 -25.172 1.000 0.980 114 GLN B CA 1
ATOM 14700 C C . GLN B 2 114 ? 10.018 -17.138 -24.799 1.000 0.980 114 GLN B C 1
ATOM 14701 O O . GLN B 2 114 ? 8.796 -17.207 -24.702 1.000 0.980 114 GLN B O 1
ATOM 14715 N N . PHE B 2 115 ? 10.797 -18.176 -24.466 1.000 0.980 115 PHE B N 1
ATOM 14716 C CA . PHE B 2 115 ? 10.253 -19.437 -23.942 1.000 0.980 115 PHE B CA 1
ATOM 14717 C C . PHE B 2 115 ? 9.482 -19.241 -22.635 1.000 0.980 115 PHE B C 1
ATOM 14718 O O . PHE B 2 115 ? 8.407 -19.813 -22.460 1.000 0.980 115 PHE B O 1
ATOM 14735 N N . LEU B 2 116 ? 9.992 -18.393 -21.737 1.000 0.980 116 LEU B N 1
ATOM 14736 C CA . LEU B 2 116 ? 9.288 -18.054 -20.505 1.000 0.980 116 LEU B CA 1
ATOM 14737 C C . LEU B 2 116 ? 7.929 -17.403 -20.802 1.000 0.980 116 LEU B C 1
ATOM 14738 O O . LEU B 2 116 ? 6.923 -17.806 -20.227 1.000 0.980 116 LEU B O 1
ATOM 14754 N N . LEU B 2 117 ? 7.894 -16.413 -21.700 1.000 0.980 117 LEU B N 1
ATOM 14755 C CA . LEU B 2 117 ? 6.660 -15.715 -22.077 1.000 0.980 117 LEU B CA 1
ATOM 14756 C C . LEU B 2 117 ? 5.638 -16.662 -22.720 1.000 0.980 117 LEU B C 1
ATOM 14757 O O . LEU B 2 117 ? 4.448 -16.546 -22.428 1.000 0.980 117 LEU B O 1
ATOM 14773 N N . ALA B 2 118 ? 6.094 -17.618 -23.537 1.000 0.980 118 ALA B N 1
ATOM 14774 C CA . ALA B 2 118 ? 5.236 -18.654 -24.108 1.000 0.980 118 ALA B CA 1
ATOM 14775 C C . ALA B 2 118 ? 4.617 -19.542 -23.016 1.000 0.980 118 ALA B C 1
ATOM 14776 O O . ALA B 2 118 ? 3.405 -19.742 -23.011 1.000 0.980 118 ALA B O 1
ATOM 14783 N N . GLY B 2 119 ? 5.421 -20.012 -22.054 1.000 0.980 119 GLY B N 1
ATOM 14784 C CA . GLY B 2 119 ? 4.930 -20.825 -20.936 1.000 0.980 119 GLY B CA 1
ATOM 14785 C C . GLY B 2 119 ? 3.937 -20.085 -20.045 1.000 0.980 119 GLY B C 1
ATOM 14786 O O . GLY B 2 119 ? 2.893 -20.627 -19.701 1.000 0.980 119 GLY B O 1
ATOM 14790 N N . VAL B 2 120 ? 4.214 -18.818 -19.729 1.000 0.980 120 VAL B N 1
ATOM 14791 C CA . VAL B 2 120 ? 3.296 -17.972 -18.951 1.000 0.980 120 VAL B CA 1
ATOM 14792 C C . VAL B 2 120 ? 1.976 -17.756 -19.699 1.000 0.980 120 VAL B C 1
ATOM 14793 O O . VAL B 2 120 ? 0.910 -17.925 -19.116 1.000 0.980 120 VAL B O 1
ATOM 14806 N N . SER B 2 121 ? 2.031 -17.425 -20.992 1.000 0.980 121 SER B N 1
ATOM 14807 C CA . SER B 2 121 ? 0.824 -17.158 -21.788 1.000 0.980 121 SER B CA 1
ATOM 14808 C C . SER B 2 121 ? -0.016 -18.418 -21.991 1.000 0.980 121 SER B C 1
ATOM 14809 O O . SER B 2 121 ? -1.238 -18.367 -21.876 1.000 0.980 121 SER B O 1
ATOM 14817 N N . GLY B 2 122 ? 0.631 -19.559 -22.233 1.000 0.980 122 GLY B N 1
ATOM 14818 C CA . GLY B 2 122 ? -0.051 -20.845 -22.333 1.000 0.980 122 GLY B CA 1
ATOM 14819 C C . GLY B 2 122 ? -0.732 -21.257 -21.031 1.000 0.980 122 GLY B C 1
ATOM 14820 O O . GLY B 2 122 ? -1.887 -21.673 -21.059 1.000 0.980 122 GLY B O 1
ATOM 14824 N N . ALA B 2 123 ? -0.072 -21.051 -19.885 1.000 0.980 123 ALA B N 1
ATOM 14825 C CA . ALA B 2 123 ? -0.654 -21.336 -18.573 1.000 0.980 123 ALA B CA 1
ATOM 14826 C C . ALA B 2 123 ? -1.908 -20.495 -18.280 1.000 0.980 123 ALA B C 1
ATOM 14827 O O . ALA B 2 123 ? -2.810 -20.971 -17.598 1.000 0.980 123 ALA B O 1
ATOM 14834 N N . PHE B 2 124 ? -1.989 -19.267 -18.804 1.000 0.980 124 PHE B N 1
ATOM 14835 C CA . PHE B 2 124 ? -3.202 -18.456 -18.702 1.000 0.980 124 PHE B CA 1
ATOM 14836 C C . PHE B 2 124 ? -4.316 -18.931 -19.647 1.000 0.980 124 PHE B C 1
ATOM 14837 O O . PHE B 2 124 ? -5.475 -18.923 -19.254 1.000 0.980 124 PHE B O 1
ATOM 14854 N N . LEU B 2 125 ? -3.994 -19.355 -20.871 1.000 0.980 125 LEU B N 1
ATOM 14855 C CA . LEU B 2 125 ? -4.989 -19.641 -21.919 1.000 0.980 125 LEU B CA 1
ATOM 14856 C C . LEU B 2 125 ? -5.492 -21.090 -21.962 1.000 0.980 125 LEU B C 1
ATOM 14857 O O . LEU B 2 125 ? -6.409 -21.389 -22.723 1.000 0.980 125 LEU B O 1
ATOM 14873 N N . THR B 2 126 ? -4.884 -22.012 -21.220 1.000 0.970 126 THR B N 1
ATOM 14874 C CA . THR B 2 126 ? -5.270 -23.427 -21.252 1.000 0.970 126 THR B CA 1
ATOM 14875 C C . THR B 2 126 ? -6.596 -23.699 -20.537 1.000 0.970 126 THR B C 1
ATOM 14876 O O . THR B 2 126 ? -6.845 -23.181 -19.449 1.000 0.970 126 THR B O 1
ATOM 14887 N N . GLY B 2 127 ? -7.445 -24.524 -21.157 1.000 0.970 127 GLY B N 1
ATOM 14888 C CA . GLY B 2 127 ? -8.674 -25.067 -20.573 1.000 0.970 127 GLY B CA 1
ATOM 14889 C C . GLY B 2 127 ? -8.520 -26.506 -20.077 1.000 0.970 127 GLY B C 1
ATOM 14890 O O . GLY B 2 127 ? -9.520 -27.186 -19.864 1.000 0.970 127 GLY B O 1
ATOM 14894 N N . ASP B 2 128 ? -7.286 -26.994 -19.915 1.000 0.970 128 ASP B N 1
ATOM 14895 C CA . ASP B 2 128 ? -6.994 -28.367 -19.497 1.000 0.970 128 ASP B CA 1
ATOM 14896 C C . ASP B 2 128 ? -5.967 -28.411 -18.357 1.000 0.970 128 ASP B C 1
ATOM 14897 O O . ASP B 2 128 ? -4.942 -27.724 -18.375 1.000 0.970 128 ASP B O 1
ATOM 14906 N N . LEU B 2 129 ? -6.251 -29.226 -17.339 1.000 0.970 129 LEU B N 1
ATOM 14907 C CA . LEU B 2 129 ? -5.483 -29.250 -16.096 1.000 0.970 129 LEU B CA 1
ATOM 14908 C C . LEU B 2 129 ? -4.078 -29.844 -16.277 1.000 0.970 129 LEU B C 1
ATOM 14909 O O . LEU B 2 129 ? -3.128 -29.399 -15.629 1.000 0.970 129 LEU B O 1
ATOM 14925 N N . PHE B 2 130 ? -3.931 -30.832 -17.162 1.000 0.970 130 PHE B N 1
ATOM 14926 C CA . PHE B 2 130 ? -2.632 -31.429 -17.466 1.000 0.970 130 PHE B CA 1
ATOM 14927 C C . PHE B 2 130 ? -1.839 -30.560 -18.443 1.000 0.970 130 PHE B C 1
ATOM 14928 O O . PHE B 2 130 ? -0.645 -30.346 -18.248 1.000 0.970 130 PHE B O 1
ATOM 14945 N N . ASN B 2 131 ? -2.495 -29.969 -19.442 1.000 0.970 131 ASN B N 1
ATOM 14946 C CA . ASN B 2 131 ? -1.829 -29.012 -20.322 1.000 0.970 131 ASN B CA 1
ATOM 14947 C C . ASN B 2 131 ? -1.325 -27.779 -19.540 1.000 0.970 131 ASN B C 1
ATOM 14948 O O . ASN B 2 131 ? -0.239 -27.263 -19.808 1.000 0.970 131 ASN B O 1
ATOM 14959 N N . MET B 2 132 ? -2.045 -27.362 -18.491 1.000 0.980 132 MET B N 1
ATOM 14960 C CA . MET B 2 132 ? -1.551 -26.368 -17.533 1.000 0.980 132 MET B CA 1
ATOM 14961 C C . MET B 2 132 ? -0.273 -26.825 -16.822 1.000 0.980 132 MET B C 1
ATOM 14962 O O . MET B 2 132 ? 0.655 -26.027 -16.685 1.000 0.980 132 MET B O 1
ATOM 14976 N N . TYR B 2 133 ? -0.184 -28.094 -16.404 1.000 0.980 133 TYR B N 1
ATOM 14977 C CA . TYR B 2 133 ? 1.057 -28.681 -15.880 1.000 0.980 133 TYR B CA 1
ATOM 14978 C C . TYR B 2 133 ? 2.211 -28.577 -16.884 1.000 0.980 133 TYR B C 1
ATOM 14979 O O . TYR B 2 133 ? 3.288 -28.105 -16.513 1.000 0.980 133 TYR B O 1
ATOM 14997 N N . VAL B 2 134 ? 1.975 -28.908 -18.155 1.000 0.980 134 VAL B N 1
ATOM 14998 C CA . VAL B 2 134 ? 2.990 -28.806 -19.216 1.000 0.980 134 VAL B CA 1
ATOM 14999 C C . VAL B 2 134 ? 3.480 -27.363 -19.383 1.000 0.980 134 VAL B C 1
ATOM 15000 O O . VAL B 2 134 ? 4.687 -27.117 -19.423 1.000 0.980 134 VAL B O 1
ATOM 15013 N N . PHE B 2 135 ? 2.579 -26.377 -19.400 1.000 0.980 135 PHE B N 1
ATOM 15014 C CA . PHE B 2 135 ? 2.972 -24.966 -19.465 1.000 0.980 135 PHE B CA 1
ATOM 15015 C C . PHE B 2 135 ? 3.695 -24.471 -18.206 1.000 0.980 135 PHE B C 1
ATOM 15016 O O . PHE B 2 135 ? 4.622 -23.657 -18.306 1.000 0.980 135 PHE B O 1
ATOM 15033 N N . PHE B 2 136 ? 3.331 -24.986 -17.027 1.000 0.980 136 PHE B N 1
ATOM 15034 C CA . PHE B 2 136 ? 4.090 -24.753 -15.801 1.000 0.980 136 PHE B CA 1
ATOM 15035 C C . PHE B 2 136 ? 5.507 -25.317 -15.895 1.000 0.980 136 PHE B C 1
ATOM 15036 O O . PHE B 2 136 ? 6.441 -24.653 -15.455 1.000 0.980 136 PHE B O 1
ATOM 15053 N N . GLU B 2 137 ? 5.704 -26.495 -16.477 1.000 0.970 137 GLU B N 1
ATOM 15054 C CA . GLU B 2 137 ? 7.053 -27.011 -16.704 1.000 0.970 137 GLU B CA 1
ATOM 15055 C C . GLU B 2 137 ? 7.817 -26.192 -17.737 1.000 0.970 137 GLU B C 1
ATOM 15056 O O . GLU B 2 137 ? 8.976 -25.855 -17.498 1.000 0.970 137 GLU B O 1
ATOM 15068 N N . LEU B 2 138 ? 7.176 -25.775 -18.831 1.000 0.970 138 LEU B N 1
ATOM 15069 C CA . LEU B 2 138 ? 7.811 -24.927 -19.839 1.000 0.970 138 LEU B CA 1
ATOM 15070 C C . LEU B 2 138 ? 8.352 -23.625 -19.226 1.000 0.970 138 LEU B C 1
ATOM 15071 O O . LEU B 2 138 ? 9.519 -23.273 -19.434 1.000 0.970 138 LEU B O 1
ATOM 15087 N N . LEU B 2 139 ? 7.531 -22.925 -18.433 1.000 0.970 139 LEU B N 1
ATOM 15088 C CA . LEU B 2 139 ? 7.946 -21.672 -17.795 1.000 0.970 139 LEU B CA 1
ATOM 15089 C C . LEU B 2 139 ? 9.030 -21.914 -16.734 1.000 0.970 139 LEU B C 1
ATOM 15090 O O . LEU B 2 139 ? 9.955 -21.111 -16.599 1.000 0.970 139 LEU B O 1
ATOM 15106 N N . LEU B 2 140 ? 8.950 -23.019 -15.992 1.000 0.960 140 LEU B N 1
ATOM 15107 C CA . LEU B 2 140 ? 9.936 -23.367 -14.975 1.000 0.960 140 LEU B CA 1
ATOM 15108 C C . LEU B 2 140 ? 11.288 -23.749 -15.588 1.000 0.960 140 LEU B C 1
ATOM 15109 O O . LEU B 2 140 ? 12.331 -23.293 -15.126 1.000 0.960 140 LEU B O 1
ATOM 15125 N N . ILE B 2 141 ? 11.308 -24.525 -16.670 1.000 0.970 141 ILE B N 1
ATOM 15126 C CA . ILE B 2 141 ? 12.561 -24.902 -17.328 1.000 0.970 141 ILE B CA 1
ATOM 15127 C C . ILE B 2 141 ? 13.245 -23.675 -17.954 1.000 0.970 141 ILE B C 1
ATOM 15128 O O . ILE B 2 141 ? 14.466 -23.510 -17.837 1.000 0.970 141 ILE B O 1
ATOM 15144 N N . ALA B 2 142 ? 12.467 -22.754 -18.534 1.000 0.970 142 ALA B N 1
ATOM 15145 C CA . ALA B 2 142 ? 12.980 -21.482 -19.034 1.000 0.970 142 ALA B CA 1
ATOM 15146 C C . ALA B 2 142 ? 13.546 -20.610 -17.899 1.000 0.970 142 ALA B C 1
ATOM 15147 O O . ALA B 2 142 ? 14.622 -20.018 -18.042 1.000 0.970 142 ALA B O 1
ATOM 15154 N N . SER B 2 143 ? 12.884 -20.568 -16.737 1.000 0.960 143 SER B N 1
ATOM 15155 C CA . SER B 2 143 ? 13.387 -19.831 -15.577 1.000 0.960 143 SER B CA 1
ATOM 15156 C C . SER B 2 143 ? 14.646 -20.473 -14.974 1.000 0.960 143 SER B C 1
ATOM 15157 O O . SER B 2 143 ? 15.552 -19.737 -14.577 1.000 0.960 143 SER B O 1
ATOM 15165 N N . TYR B 2 144 ? 14.792 -21.806 -14.980 1.000 0.950 144 TYR B N 1
ATOM 15166 C CA . TYR B 2 144 ? 16.038 -22.481 -14.582 1.000 0.950 144 TYR B CA 1
ATOM 15167 C C . TYR B 2 144 ? 17.208 -22.109 -15.496 1.000 0.950 144 TYR B C 1
ATOM 15168 O O . TYR B 2 144 ? 18.289 -21.774 -15.004 1.000 0.950 144 TYR B O 1
ATOM 15186 N N . MET B 2 145 ? 16.997 -22.113 -16.818 1.000 0.940 145 MET B N 1
ATOM 15187 C CA . MET B 2 145 ? 18.019 -21.690 -17.780 1.000 0.940 145 MET B CA 1
ATOM 15188 C C . MET B 2 145 ? 18.445 -20.234 -17.531 1.000 0.940 145 MET B C 1
ATOM 15189 O O . MET B 2 145 ? 19.637 -19.918 -17.538 1.000 0.940 145 MET B O 1
ATOM 15203 N N . LEU B 2 146 ? 17.484 -19.347 -17.258 1.000 0.940 146 LEU B N 1
ATOM 15204 C CA . LEU B 2 146 ? 17.737 -17.926 -17.014 1.000 0.940 146 LEU B CA 1
ATOM 15205 C C . LEU B 2 146 ? 18.444 -17.657 -15.674 1.000 0.940 146 LEU B C 1
ATOM 15206 O O . LEU B 2 146 ? 19.388 -16.866 -15.631 1.000 0.940 146 LEU B O 1
ATOM 15222 N N . ILE B 2 147 ? 18.031 -18.301 -14.579 1.000 0.920 147 ILE B N 1
ATOM 15223 C CA . ILE B 2 147 ? 18.562 -18.017 -13.233 1.000 0.920 147 ILE B CA 1
ATOM 15224 C C . ILE B 2 147 ? 20.036 -18.430 -13.091 1.000 0.920 147 ILE B C 1
ATOM 15225 O O . ILE B 2 147 ? 20.816 -17.747 -12.419 1.000 0.920 147 ILE B O 1
ATOM 15241 N N . VAL B 2 148 ? 20.433 -19.509 -13.772 1.000 0.890 148 VAL B N 1
ATOM 15242 C CA . VAL B 2 148 ? 21.793 -20.066 -13.752 1.000 0.890 148 VAL B CA 1
ATOM 15243 C C . VAL B 2 148 ? 22.742 -19.316 -14.697 1.000 0.890 148 VAL B C 1
ATOM 15244 O O . VAL B 2 148 ? 23.968 -19.385 -14.548 1.000 0.890 148 VAL B O 1
ATOM 15257 N N . LEU B 2 149 ? 22.198 -18.563 -15.656 1.000 0.880 149 LEU B N 1
ATOM 15258 C CA . LEU B 2 149 ? 22.960 -17.958 -16.740 1.000 0.880 149 LEU B CA 1
ATOM 15259 C C . LEU B 2 149 ? 24.110 -17.066 -16.231 1.000 0.880 149 LEU B C 1
ATOM 15260 O O . LEU B 2 149 ? 23.922 -16.050 -15.547 1.000 0.880 149 LEU B O 1
ATOM 15276 N N . GLY B 2 150 ? 25.332 -17.446 -16.604 1.000 0.840 150 GLY B N 1
ATOM 15277 C CA . GLY B 2 150 ? 26.583 -16.811 -16.183 1.000 0.840 150 GLY B CA 1
ATOM 15278 C C . GLY B 2 150 ? 27.366 -17.572 -15.106 1.000 0.840 150 GLY B C 1
ATOM 15279 O O . GLY B 2 150 ? 28.558 -17.303 -14.955 1.000 0.840 150 GLY B O 1
ATOM 15283 N N . GLY B 2 151 ? 26.745 -18.527 -14.402 1.000 0.820 151 GLY B N 1
ATOM 15284 C CA . GLY B 2 151 ? 27.445 -19.547 -13.612 1.000 0.820 151 GLY B CA 1
ATOM 15285 C C . GLY B 2 151 ? 28.153 -19.057 -12.343 1.000 0.820 151 GLY B C 1
ATOM 15286 O O . GLY B 2 151 ? 29.134 -19.668 -11.920 1.000 0.820 151 GLY B O 1
ATOM 15290 N N . THR B 2 152 ? 27.698 -17.960 -11.732 1.000 0.840 152 THR B N 1
ATOM 15291 C CA . THR B 2 152 ? 28.297 -17.461 -10.477 1.000 0.840 152 THR B CA 1
ATOM 15292 C C . THR B 2 152 ? 27.948 -18.354 -9.278 1.000 0.840 152 THR B C 1
ATOM 15293 O O . THR B 2 152 ? 26.937 -19.066 -9.286 1.000 0.840 152 THR B O 1
ATOM 15304 N N . LYS B 2 153 ? 28.750 -18.312 -8.199 1.000 0.870 153 LYS B N 1
ATOM 15305 C CA . LYS B 2 153 ? 28.530 -19.167 -7.010 1.000 0.870 153 LYS B CA 1
ATOM 15306 C C . LYS B 2 153 ? 27.185 -18.923 -6.324 1.000 0.870 153 LYS B C 1
ATOM 15307 O O . LYS B 2 153 ? 26.592 -19.869 -5.805 1.000 0.870 153 LYS B O 1
ATOM 15326 N N . ILE B 2 154 ? 26.739 -17.665 -6.256 1.000 0.870 154 ILE B N 1
ATOM 15327 C CA . ILE B 2 154 ? 25.449 -17.303 -5.647 1.000 0.870 154 ILE B CA 1
ATOM 15328 C C . ILE B 2 154 ? 24.292 -17.838 -6.491 1.000 0.870 154 ILE B C 1
ATOM 15329 O O . ILE B 2 154 ? 23.408 -18.485 -5.933 1.000 0.870 154 ILE B O 1
ATOM 15345 N N . GLN B 2 155 ? 24.343 -17.651 -7.816 1.000 0.880 155 GLN B N 1
ATOM 15346 C CA . GLN B 2 155 ? 23.335 -18.185 -8.730 1.000 0.880 155 GLN B CA 1
ATOM 15347 C C . GLN B 2 155 ? 23.257 -19.698 -8.591 1.000 0.880 155 GLN B C 1
ATOM 15348 O O . GLN B 2 155 ? 22.206 -20.188 -8.205 1.000 0.880 155 GLN B O 1
ATOM 15362 N N . LEU B 2 156 ? 24.358 -20.437 -8.767 1.000 0.870 156 LEU B N 1
ATOM 15363 C CA . LEU B 2 156 ? 24.359 -21.904 -8.668 1.000 0.870 156 LEU B CA 1
ATOM 15364 C C . LEU B 2 156 ? 23.740 -22.418 -7.356 1.000 0.870 156 LEU B C 1
ATOM 15365 O O . LEU B 2 156 ? 22.936 -23.347 -7.372 1.000 0.870 156 LEU B O 1
ATOM 15381 N N . ARG B 2 157 ? 24.063 -21.788 -6.218 1.000 0.890 157 ARG B N 1
ATOM 15382 C CA . ARG B 2 157 ? 23.555 -22.206 -4.902 1.000 0.890 157 ARG B CA 1
ATOM 15383 C C . ARG B 2 157 ? 22.048 -21.985 -4.745 1.000 0.890 157 ARG B C 1
ATOM 15384 O O . ARG B 2 157 ? 21.371 -22.858 -4.211 1.000 0.890 157 ARG B O 1
ATOM 15405 N N . GLU B 2 158 ? 21.528 -20.837 -5.178 1.000 0.910 158 GLU B N 1
ATOM 15406 C CA . GLU B 2 158 ? 20.097 -20.506 -5.067 1.000 0.910 158 GLU B CA 1
ATOM 15407 C C . GLU B 2 158 ? 19.255 -21.122 -6.197 1.000 0.910 158 GLU B C 1
ATOM 15408 O O . GLU B 2 158 ? 18.077 -21.410 -5.992 1.000 0.910 158 GLU B O 1
ATOM 15420 N N . SER B 2 159 ? 19.869 -21.412 -7.350 1.000 0.910 159 SER B N 1
ATOM 15421 C CA . SER B 2 159 ? 19.264 -22.177 -8.453 1.000 0.910 159 SER B CA 1
ATOM 15422 C C . SER B 2 159 ? 18.946 -23.591 -8.005 1.000 0.910 159 SER B C 1
ATOM 15423 O O . SER B 2 159 ? 17.863 -24.094 -8.259 1.000 0.910 159 SER B O 1
ATOM 15431 N N . LEU B 2 160 ? 19.878 -24.223 -7.289 1.000 0.910 160 LEU B N 1
ATOM 15432 C CA . LEU B 2 160 ? 19.686 -25.578 -6.792 1.000 0.910 160 LEU B CA 1
ATOM 15433 C C . LEU B 2 160 ? 18.515 -25.638 -5.806 1.000 0.910 160 LEU B C 1
ATOM 15434 O O . LEU B 2 160 ? 17.718 -26.568 -5.852 1.000 0.910 160 LEU B O 1
ATOM 15450 N N . LYS B 2 161 ? 18.354 -24.605 -4.967 1.000 0.920 161 LYS B N 1
ATOM 15451 C CA . LYS B 2 161 ? 17.175 -24.484 -4.101 1.000 0.920 161 LYS B CA 1
ATOM 15452 C C . LYS B 2 161 ? 15.888 -24.298 -4.891 1.000 0.920 161 LYS B C 1
ATOM 15453 O O . LYS B 2 161 ? 14.914 -24.980 -4.596 1.000 0.920 161 LYS B O 1
ATOM 15472 N N . TYR B 2 162 ? 15.911 -23.417 -5.888 1.000 0.930 162 TYR B N 1
ATOM 15473 C CA . TYR B 2 162 ? 14.776 -23.147 -6.763 1.000 0.930 162 TYR B CA 1
ATOM 15474 C C . TYR B 2 162 ? 14.318 -24.399 -7.525 1.000 0.930 162 TYR B C 1
ATOM 15475 O O . TYR B 2 162 ? 13.141 -24.741 -7.498 1.000 0.930 162 TYR B O 1
ATOM 15493 N N . ILE B 2 163 ? 15.251 -25.119 -8.151 1.000 0.930 163 ILE B N 1
ATOM 15494 C CA . ILE B 2 163 ? 14.976 -26.329 -8.935 1.000 0.930 163 ILE B CA 1
ATOM 15495 C C . ILE B 2 163 ? 14.398 -27.430 -8.041 1.000 0.930 163 ILE B C 1
ATOM 15496 O O . ILE B 2 163 ? 13.363 -27.995 -8.369 1.000 0.930 163 ILE B O 1
ATOM 15512 N N . VAL B 2 164 ? 15.012 -27.709 -6.883 1.000 0.930 164 VAL B N 1
ATOM 15513 C CA . VAL B 2 164 ? 14.525 -28.761 -5.970 1.000 0.930 164 VAL B CA 1
ATOM 15514 C C . VAL B 2 164 ? 13.104 -28.471 -5.486 1.000 0.930 164 VAL B C 1
ATOM 15515 O O . VAL B 2 164 ? 12.274 -29.376 -5.465 1.000 0.930 164 VAL B O 1
ATOM 15528 N N . PHE B 2 165 ? 12.808 -27.219 -5.125 1.000 0.920 165 PHE B N 1
ATOM 15529 C CA . PHE B 2 165 ? 11.462 -26.826 -4.699 1.000 0.920 165 PHE B CA 1
ATOM 15530 C C . PHE B 2 165 ? 10.420 -27.068 -5.785 1.000 0.920 165 PHE B C 1
ATOM 15531 O O . PHE B 2 165 ? 9.349 -27.610 -5.517 1.000 0.920 165 PHE B O 1
ATOM 15548 N N . ASN B 2 166 ? 10.742 -26.675 -7.013 1.000 0.940 166 ASN B N 1
ATOM 15549 C CA . ASN B 2 166 ? 9.809 -26.820 -8.112 1.000 0.940 166 ASN B CA 1
ATOM 15550 C C . ASN B 2 166 ? 9.651 -28.275 -8.558 1.000 0.940 166 ASN B C 1
ATOM 15551 O O . ASN B 2 166 ? 8.531 -28.661 -8.849 1.000 0.940 166 ASN B O 1
ATOM 15562 N N . ILE B 2 167 ? 10.694 -29.113 -8.508 1.000 0.930 167 ILE B N 1
ATOM 15563 C CA . ILE B 2 167 ? 10.554 -30.560 -8.763 1.000 0.930 167 ILE B CA 1
ATOM 15564 C C . ILE B 2 167 ? 9.550 -31.191 -7.787 1.000 0.930 167 ILE B C 1
ATOM 15565 O O . ILE B 2 167 ? 8.683 -31.952 -8.207 1.000 0.930 167 ILE B O 1
ATOM 15581 N N . VAL B 2 168 ? 9.617 -30.846 -6.495 1.000 0.930 168 VAL B N 1
ATOM 15582 C CA . VAL B 2 168 ? 8.648 -31.337 -5.496 1.000 0.930 168 VAL B CA 1
ATOM 15583 C C . VAL B 2 168 ? 7.240 -30.809 -5.790 1.000 0.930 168 VAL B C 1
ATOM 15584 O O . VAL B 2 168 ? 6.281 -31.576 -5.760 1.000 0.930 168 VAL B O 1
ATOM 15597 N N . SER B 2 169 ? 7.110 -29.519 -6.120 1.000 0.940 169 SER B N 1
ATOM 15598 C CA . SER B 2 169 ? 5.836 -28.912 -6.538 1.000 0.940 169 SER B CA 1
ATOM 15599 C C . SER B 2 169 ? 5.211 -29.600 -7.738 1.000 0.940 169 SER B C 1
ATOM 15600 O O . SER B 2 169 ? 4.013 -29.866 -7.734 1.000 0.940 169 SER B O 1
ATOM 15608 N N . SER B 2 170 ? 6.017 -29.917 -8.737 1.000 0.960 170 SER B N 1
ATOM 15609 C CA . SER B 2 170 ? 5.566 -30.504 -9.986 1.000 0.960 170 SER B CA 1
ATOM 15610 C C . SER B 2 170 ? 5.227 -31.984 -9.844 1.000 0.960 170 SER B C 1
ATOM 15611 O O . SER B 2 170 ? 4.224 -32.423 -10.398 1.000 0.960 170 SER B O 1
ATOM 15619 N N . ALA B 2 171 ? 5.961 -32.728 -9.012 1.000 0.950 171 ALA B N 1
ATOM 15620 C CA . ALA B 2 171 ? 5.570 -34.083 -8.630 1.000 0.950 171 ALA B CA 1
ATOM 15621 C C . ALA B 2 171 ? 4.211 -34.093 -7.906 1.000 0.950 171 ALA B C 1
ATOM 15622 O O . ALA B 2 171 ? 3.335 -34.883 -8.249 1.000 0.950 171 ALA B O 1
ATOM 15629 N N . LEU B 2 172 ? 4.001 -33.178 -6.949 1.000 0.950 172 LEU B N 1
ATOM 15630 C CA . LEU B 2 172 ? 2.709 -33.035 -6.267 1.000 0.950 172 LEU B CA 1
ATOM 15631 C C . LEU B 2 172 ? 1.588 -32.606 -7.220 1.000 0.950 172 LEU B C 1
ATOM 15632 O O . LEU B 2 172 ? 0.451 -33.038 -7.040 1.000 0.950 172 LEU B O 1
ATOM 15648 N N . PHE B 2 173 ? 1.897 -31.801 -8.240 1.000 0.970 173 PHE B N 1
ATOM 15649 C CA . PHE B 2 173 ? 0.915 -31.418 -9.248 1.000 0.970 173 PHE B CA 1
ATOM 15650 C C . PHE B 2 173 ? 0.451 -32.633 -10.057 1.000 0.970 173 PHE B C 1
ATOM 15651 O O . PHE B 2 173 ? -0.745 -32.904 -10.097 1.000 0.970 173 PHE B O 1
ATOM 15668 N N . VAL B 2 174 ? 1.383 -33.407 -10.626 1.000 0.950 174 VAL B N 1
ATOM 15669 C CA . VAL B 2 174 ? 1.062 -34.616 -11.408 1.000 0.950 174 VAL B CA 1
ATOM 15670 C C . VAL B 2 174 ? 0.271 -35.622 -10.580 1.000 0.950 174 VAL B C 1
ATOM 15671 O O . VAL B 2 174 ? -0.720 -36.161 -11.064 1.000 0.950 174 VAL B O 1
ATOM 15684 N N . ILE B 2 175 ? 0.660 -35.846 -9.320 1.000 0.940 175 ILE B N 1
ATOM 15685 C CA . ILE B 2 175 ? -0.076 -36.727 -8.405 1.000 0.940 175 ILE B CA 1
ATOM 15686 C C . ILE B 2 175 ? -1.511 -36.214 -8.197 1.000 0.940 175 ILE B C 1
ATOM 15687 O O . ILE B 2 175 ? -2.455 -36.997 -8.279 1.000 0.940 175 ILE B O 1
ATOM 15703 N N . GLY B 2 176 ? -1.693 -34.905 -7.986 1.000 0.950 176 GLY B N 1
ATOM 15704 C CA . GLY B 2 176 ? -3.019 -34.299 -7.849 1.000 0.950 176 GLY B CA 1
ATOM 15705 C C . GLY B 2 176 ? -3.883 -34.440 -9.100 1.000 0.950 176 GLY B C 1
ATOM 15706 O O . GLY B 2 176 ? -5.053 -34.795 -8.983 1.000 0.950 176 GLY B O 1
ATOM 15710 N N . VAL B 2 177 ? -3.301 -34.250 -10.288 1.000 0.970 177 VAL B N 1
ATOM 15711 C CA . VAL B 2 177 ? -3.993 -34.465 -11.570 1.000 0.970 177 VAL B CA 1
ATOM 15712 C C . VAL B 2 177 ? -4.377 -35.935 -11.741 1.000 0.970 177 VAL B C 1
ATOM 15713 O O . VAL B 2 177 ? -5.513 -36.230 -12.097 1.000 0.970 177 VAL B O 1
ATOM 15726 N N . GLY B 2 178 ? -3.467 -36.864 -11.438 1.000 0.950 178 GLY B N 1
ATOM 15727 C CA . GLY B 2 178 ? -3.726 -38.301 -11.531 1.000 0.950 178 GLY B CA 1
ATOM 15728 C C . GLY B 2 178 ? -4.861 -38.762 -10.612 1.000 0.950 178 GLY B C 1
ATOM 15729 O O . GLY B 2 178 ? -5.700 -39.560 -11.028 1.000 0.950 178 GLY B O 1
ATOM 15733 N N . PHE B 2 179 ? -4.934 -38.227 -9.390 1.000 0.940 179 PHE B N 1
ATOM 15734 C CA . PHE B 2 179 ? -6.035 -38.520 -8.470 1.000 0.940 179 PHE B CA 1
ATOM 15735 C C . PHE B 2 179 ? -7.350 -37.884 -8.906 1.000 0.940 179 PHE B C 1
ATOM 15736 O O . PHE B 2 179 ? -8.367 -38.574 -8.917 1.000 0.940 179 PHE B O 1
ATOM 15753 N N . LEU B 2 180 ? -7.340 -36.616 -9.329 1.000 0.940 180 LEU B N 1
ATOM 15754 C CA . LEU B 2 180 ? -8.549 -35.971 -9.841 1.000 0.940 180 LEU B CA 1
ATOM 15755 C C . LEU B 2 180 ? -9.093 -36.719 -11.068 1.000 0.940 180 LEU B C 1
ATOM 15756 O O . LEU B 2 180 ? -10.294 -36.973 -11.143 1.000 0.940 180 LEU B O 1
ATOM 15772 N N . TYR B 2 181 ? -8.209 -37.153 -11.974 1.000 0.940 181 TYR B N 1
ATOM 15773 C CA . TYR B 2 181 ? -8.559 -37.965 -13.139 1.000 0.940 181 TYR B CA 1
ATOM 15774 C C . TYR B 2 181 ? -9.123 -39.338 -12.755 1.000 0.940 181 TYR B C 1
ATOM 15775 O O . TYR B 2 181 ? -10.074 -39.799 -13.377 1.000 0.940 181 TYR B O 1
ATOM 15793 N N . ALA B 2 182 ? -8.585 -39.994 -11.721 1.000 0.910 182 ALA B N 1
ATOM 15794 C CA . ALA B 2 182 ? -9.113 -41.276 -11.256 1.000 0.910 182 ALA B CA 1
ATOM 15795 C C . ALA B 2 182 ? -10.570 -41.163 -10.771 1.000 0.910 182 ALA B C 1
ATOM 15796 O O . ALA B 2 182 ? -11.368 -42.064 -11.039 1.000 0.910 182 ALA B O 1
ATOM 15803 N N . VAL B 2 183 ? -10.911 -40.059 -10.096 1.000 0.910 183 VAL B N 1
ATOM 15804 C CA . VAL B 2 183 ? -12.248 -39.824 -9.527 1.000 0.910 183 VAL B CA 1
ATOM 15805 C C . VAL B 2 183 ? -13.239 -39.317 -10.584 1.000 0.910 183 VAL B C 1
ATOM 15806 O O . VAL B 2 183 ? -14.384 -39.754 -10.600 1.000 0.910 183 VAL B O 1
ATOM 15819 N N . THR B 2 184 ? -12.812 -38.442 -11.500 1.000 0.930 184 THR B N 1
ATOM 15820 C CA . THR B 2 184 ? -13.713 -37.757 -12.458 1.000 0.930 184 THR B CA 1
ATOM 15821 C C . THR B 2 184 ? -13.685 -38.327 -13.879 1.000 0.930 184 THR B C 1
ATOM 15822 O O . THR B 2 184 ? -14.668 -38.225 -14.608 1.000 0.930 184 THR B O 1
ATOM 15833 N N . GLY B 2 185 ? -12.581 -38.952 -14.296 1.000 0.940 185 GLY B N 1
ATOM 15834 C CA . GLY B 2 185 ? -12.409 -39.519 -15.636 1.000 0.940 185 GLY B CA 1
ATOM 15835 C C . GLY B 2 185 ? -12.085 -38.507 -16.743 1.000 0.940 185 GLY B C 1
ATOM 15836 O O . GLY B 2 185 ? -12.066 -38.913 -17.908 1.000 0.940 185 GLY B O 1
ATOM 15840 N N . THR B 2 186 ? -11.819 -37.236 -16.406 1.000 0.950 186 THR B N 1
ATOM 15841 C CA . THR B 2 186 ? -11.564 -36.139 -17.361 1.000 0.950 186 THR B CA 1
ATOM 15842 C C . THR B 2 186 ? -10.448 -35.190 -16.900 1.000 0.950 186 THR B C 1
ATOM 15843 O O . THR B 2 186 ? -10.024 -35.213 -15.744 1.000 0.950 186 THR B O 1
ATOM 15854 N N . LEU B 2 187 ? -9.910 -34.407 -17.839 1.000 0.950 187 LEU B N 1
ATOM 15855 C CA . LEU B 2 187 ? -8.807 -33.453 -17.632 1.000 0.950 187 LEU B CA 1
ATOM 15856 C C . LEU B 2 187 ? -9.160 -32.024 -18.085 1.000 0.950 187 LEU B C 1
ATOM 15857 O O . LEU B 2 187 ? -8.480 -31.070 -17.692 1.000 0.950 187 LEU B O 1
ATOM 15873 N N . ASN B 2 188 ? -10.230 -31.870 -18.871 1.000 0.960 188 ASN B N 1
ATOM 15874 C CA . ASN B 2 188 ? -10.732 -30.575 -19.310 1.000 0.960 188 ASN B CA 1
ATOM 15875 C C . ASN B 2 188 ? -11.402 -29.859 -18.130 1.000 0.960 188 ASN B C 1
ATOM 15876 O O . ASN B 2 188 ? -12.202 -30.454 -17.417 1.000 0.960 188 ASN B O 1
ATOM 15887 N N . MET B 2 189 ? -11.088 -28.583 -17.916 1.000 0.970 189 MET B N 1
ATOM 15888 C CA . MET B 2 189 ? -11.555 -27.845 -16.740 1.000 0.970 189 MET B CA 1
ATOM 15889 C C . MET B 2 189 ? -13.070 -27.615 -16.720 1.000 0.970 189 MET B C 1
ATOM 15890 O O . MET B 2 189 ? -13.664 -27.663 -15.646 1.000 0.970 189 MET B O 1
ATOM 15904 N N . ALA B 2 190 ? -13.693 -27.374 -17.878 1.000 0.970 190 ALA B N 1
ATOM 15905 C CA . ALA B 2 190 ? -15.140 -27.183 -17.965 1.000 0.970 190 ALA B CA 1
ATOM 15906 C C . ALA B 2 190 ? -15.880 -28.489 -17.659 1.000 0.970 190 ALA B C 1
ATOM 15907 O O . ALA B 2 190 ? -16.792 -28.514 -16.842 1.000 0.970 190 ALA B O 1
ATOM 15914 N N . ASP B 2 191 ? -15.418 -29.590 -18.245 1.000 0.950 191 ASP B N 1
ATOM 15915 C CA . ASP B 2 191 ? -15.987 -30.918 -18.004 1.000 0.950 191 ASP B CA 1
ATOM 15916 C C . ASP B 2 191 ? -15.749 -31.400 -16.560 1.000 0.950 191 ASP B C 1
ATOM 15917 O O . ASP B 2 191 ? -16.629 -31.985 -15.933 1.000 0.950 191 ASP B O 1
ATOM 15926 N N . LEU B 2 192 ? -14.581 -31.086 -15.981 1.000 0.950 192 LEU B N 1
ATOM 15927 C CA . LEU B 2 192 ? -14.309 -31.295 -14.555 1.000 0.950 192 LEU B CA 1
ATOM 15928 C C . LEU B 2 192 ? -15.330 -30.564 -13.679 1.000 0.950 192 LEU B C 1
ATOM 15929 O O . LEU B 2 192 ? -15.804 -31.137 -12.702 1.000 0.950 192 LEU B O 1
ATOM 15945 N N . SER B 2 193 ? -15.658 -29.318 -14.024 1.000 0.940 193 SER B N 1
ATOM 15946 C CA . SER B 2 193 ? -16.659 -28.529 -13.303 1.000 0.940 193 SER B CA 1
ATOM 15947 C C . SER B 2 193 ? -18.031 -29.216 -13.322 1.000 0.940 193 SER B C 1
ATOM 15948 O O . SER B 2 193 ? -18.595 -29.483 -12.259 1.000 0.940 193 SER B O 1
ATOM 15956 N N . VAL B 2 194 ? -18.516 -29.608 -14.509 1.000 0.930 194 VAL B N 1
ATOM 15957 C CA . VAL B 2 194 ? -19.810 -30.297 -14.680 1.000 0.930 194 VAL B CA 1
ATOM 15958 C C . VAL B 2 194 ? -19.850 -31.613 -13.900 1.000 0.930 194 VAL B C 1
ATOM 15959 O O . VAL B 2 194 ? -20.735 -31.815 -13.069 1.000 0.930 194 VAL B O 1
ATOM 15972 N N . LYS B 2 195 ? -18.856 -32.491 -14.082 1.000 0.920 195 LYS B N 1
ATOM 15973 C CA . LYS B 2 195 ? -18.852 -33.813 -13.433 1.000 0.920 195 LYS B CA 1
ATOM 15974 C C . LYS B 2 195 ? -18.800 -33.752 -11.911 1.000 0.920 195 LYS B C 1
ATOM 15975 O O . LYS B 2 195 ? -19.418 -34.580 -11.242 1.000 0.920 195 LYS B O 1
ATOM 15994 N N . ILE B 2 196 ? -18.047 -32.805 -11.348 1.000 0.910 196 ILE B N 1
ATOM 15995 C CA . ILE B 2 196 ? -17.977 -32.639 -9.891 1.000 0.910 196 ILE B CA 1
ATOM 15996 C C . ILE B 2 196 ? -19.323 -32.146 -9.351 1.000 0.910 196 ILE B C 1
ATOM 15997 O O . ILE B 2 196 ? -19.751 -32.639 -8.305 1.000 0.910 196 ILE B O 1
ATOM 16013 N N . SER B 2 197 ? -19.999 -31.246 -10.075 1.000 0.880 197 SER B N 1
ATOM 16014 C CA . SER B 2 197 ? -21.345 -30.770 -9.738 1.000 0.880 197 SER B CA 1
ATOM 16015 C C . SER B 2 197 ? -22.363 -31.916 -9.707 1.000 0.880 197 SER B C 1
ATOM 16016 O O . SER B 2 197 ? -23.049 -32.093 -8.701 1.000 0.880 197 SER B O 1
ATOM 16024 N N . GLU B 2 198 ? -22.386 -32.776 -10.735 1.000 0.860 198 GLU B N 1
ATOM 16025 C CA . GLU B 2 198 ? -23.283 -33.944 -10.805 1.000 0.860 198 GLU B CA 1
ATOM 16026 C C . GLU B 2 198 ? -23.042 -34.957 -9.680 1.000 0.860 198 GLU B C 1
ATOM 16027 O O . GLU B 2 198 ? -23.984 -35.509 -9.110 1.000 0.860 198 GLU B O 1
ATOM 16039 N N . SER B 2 199 ? -21.775 -35.209 -9.340 1.000 0.780 199 SER B N 1
ATOM 16040 C CA . SER B 2 199 ? -21.432 -36.136 -8.255 1.000 0.780 199 SER B CA 1
ATOM 16041 C C . SER B 2 199 ? -21.599 -35.535 -6.856 1.000 0.780 199 SER B C 1
ATOM 16042 O O . SER B 2 199 ? -21.589 -36.264 -5.861 1.000 0.780 199 SER B O 1
ATOM 16050 N N . GLY B 2 200 ? -21.708 -34.209 -6.767 1.000 0.730 200 GLY B N 1
ATOM 16051 C CA . GLY B 2 200 ? -21.426 -33.459 -5.555 1.000 0.730 200 GLY B CA 1
ATOM 16052 C C . GLY B 2 200 ? -19.943 -33.530 -5.172 1.000 0.730 200 GLY B C 1
ATOM 16053 O O . GLY B 2 200 ? -19.260 -34.546 -5.316 1.000 0.730 200 GLY B O 1
ATOM 16057 N N . GLN B 2 201 ? -19.411 -32.440 -4.629 1.000 0.690 201 GLN B N 1
ATOM 16058 C CA . GLN B 2 201 ? -18.012 -32.386 -4.215 1.000 0.690 201 GLN B CA 1
ATOM 16059 C C . GLN B 2 201 ? -17.783 -33.212 -2.935 1.000 0.690 201 GLN B C 1
ATOM 16060 O O . GLN B 2 201 ? -17.887 -32.705 -1.818 1.000 0.690 201 GLN B O 1
ATOM 16074 N N . THR B 2 202 ? -17.478 -34.504 -3.093 1.000 0.800 202 THR B N 1
ATOM 16075 C CA . THR B 2 202 ? -17.219 -35.417 -1.968 1.000 0.800 202 THR B CA 1
ATOM 16076 C C . THR B 2 202 ? -16.009 -34.970 -1.140 1.000 0.800 202 THR B C 1
ATOM 16077 O O . THR B 2 202 ? -15.137 -34.230 -1.607 1.000 0.800 202 THR B O 1
ATOM 16088 N N . GLY B 2 203 ? -15.891 -35.479 0.093 1.000 0.880 203 GLY B N 1
ATOM 16089 C CA . GLY B 2 203 ? -14.758 -35.156 0.967 1.000 0.880 203 GLY B CA 1
ATOM 16090 C C . GLY B 2 203 ? -13.387 -35.436 0.333 1.000 0.880 203 GLY B C 1
ATOM 16091 O O . GLY B 2 203 ? -12.437 -34.700 0.590 1.000 0.880 203 GLY B O 1
ATOM 16095 N N . LEU B 2 204 ? -13.277 -36.444 -0.543 1.000 0.910 204 LEU B N 1
ATOM 16096 C CA . LEU B 2 204 ? -12.045 -36.733 -1.283 1.000 0.910 204 LEU B CA 1
ATOM 16097 C C . LEU B 2 204 ? -11.720 -35.637 -2.312 1.000 0.910 204 LEU B C 1
ATOM 16098 O O . LEU B 2 204 ? -10.564 -35.233 -2.418 1.000 0.910 204 LEU B O 1
ATOM 16114 N N . ILE B 2 205 ? -12.723 -35.126 -3.034 1.000 0.920 205 ILE B N 1
ATOM 16115 C CA . ILE B 2 205 ? -12.544 -34.054 -4.024 1.000 0.920 205 ILE B CA 1
ATOM 16116 C C . ILE B 2 205 ? -12.088 -32.768 -3.329 1.000 0.920 205 ILE B C 1
ATOM 16117 O O . ILE B 2 205 ? -11.156 -32.123 -3.803 1.000 0.920 205 ILE B O 1
ATOM 16133 N N . THR B 2 206 ? -12.639 -32.444 -2.154 1.000 0.940 206 THR B N 1
ATOM 16134 C CA . THR B 2 206 ? -12.148 -31.314 -1.348 1.000 0.940 206 THR B CA 1
ATOM 16135 C C . THR B 2 206 ? -10.690 -31.511 -0.914 1.000 0.940 206 THR B C 1
ATOM 16136 O O . THR B 2 206 ? -9.901 -30.570 -0.997 1.000 0.940 206 THR B O 1
ATOM 16147 N N . VAL B 2 207 ? -10.278 -32.725 -0.518 1.000 0.940 207 VAL B N 1
ATOM 16148 C CA . VAL B 2 207 ? -8.866 -33.027 -0.195 1.000 0.940 207 VAL B CA 1
ATOM 16149 C C . VAL B 2 207 ? -7.954 -32.828 -1.414 1.000 0.940 207 VAL B C 1
ATOM 16150 O O . VAL B 2 207 ? -6.869 -32.257 -1.278 1.000 0.940 207 VAL B O 1
ATOM 16163 N N . ILE B 2 208 ? -8.386 -33.241 -2.609 1.000 0.950 208 ILE B N 1
ATOM 16164 C CA . ILE B 2 208 ? -7.646 -33.012 -3.862 1.000 0.950 208 ILE B CA 1
ATOM 16165 C C . ILE B 2 208 ? -7.605 -31.515 -4.210 1.000 0.950 208 ILE B C 1
ATOM 16166 O O . ILE B 2 208 ? -6.567 -31.010 -4.638 1.000 0.950 208 ILE B O 1
ATOM 16182 N N . GLY B 2 209 ? -8.685 -30.777 -3.955 1.000 0.950 209 GLY B N 1
ATOM 16183 C CA . GLY B 2 209 ? -8.700 -29.319 -4.058 1.000 0.950 209 GLY B CA 1
ATOM 16184 C C . GLY B 2 209 ? -7.630 -28.678 -3.171 1.000 0.950 209 GLY B C 1
ATOM 16185 O O . GLY B 2 209 ? -6.833 -27.870 -3.644 1.000 0.950 209 GLY B O 1
ATOM 16189 N N . VAL B 2 210 ? -7.517 -29.104 -1.908 1.000 0.960 210 VAL B N 1
ATOM 16190 C CA . VAL B 2 210 ? -6.460 -28.636 -0.988 1.000 0.960 210 VAL B CA 1
ATOM 16191 C C . VAL B 2 210 ? -5.057 -29.042 -1.462 1.000 0.960 210 VAL B C 1
ATOM 16192 O O . VAL B 2 210 ? -4.117 -28.254 -1.332 1.000 0.960 210 VAL B O 1
ATOM 16205 N N . LEU B 2 211 ? -4.894 -30.232 -2.053 1.000 0.960 211 LEU B N 1
ATOM 16206 C CA . LEU B 2 211 ? -3.636 -30.652 -2.685 1.000 0.960 211 LEU B CA 1
ATOM 16207 C C . LEU B 2 211 ? -3.231 -29.686 -3.807 1.000 0.960 211 LEU B C 1
ATOM 16208 O O . LEU B 2 211 ? -2.088 -29.224 -3.837 1.000 0.960 211 LEU B O 1
ATOM 16224 N N . LEU B 2 212 ? -4.166 -29.332 -4.690 1.000 0.970 212 LEU B N 1
ATOM 16225 C CA . LEU B 2 212 ? -3.929 -28.379 -5.774 1.000 0.970 212 LEU B CA 1
ATOM 16226 C C . LEU B 2 212 ? -3.678 -26.953 -5.250 1.000 0.970 212 LEU B C 1
ATOM 16227 O O . LEU B 2 212 ? -2.766 -26.288 -5.744 1.000 0.970 212 LEU B O 1
ATOM 16243 N N . LEU B 2 213 ? -4.374 -26.505 -4.195 1.000 0.970 213 LEU B N 1
ATOM 16244 C CA . LEU B 2 213 ? -4.085 -25.231 -3.514 1.000 0.970 213 LEU B CA 1
ATOM 16245 C C . LEU B 2 213 ? -2.641 -25.180 -3.010 1.000 0.970 213 LEU B C 1
ATOM 16246 O O . LEU B 2 213 ? -1.958 -24.172 -3.173 1.000 0.970 213 LEU B O 1
ATOM 16262 N N . LEU B 2 214 ? -2.154 -26.271 -2.417 1.000 0.960 214 LEU B N 1
ATOM 16263 C CA . LEU B 2 214 ? -0.783 -26.367 -1.923 1.000 0.960 214 LEU B CA 1
A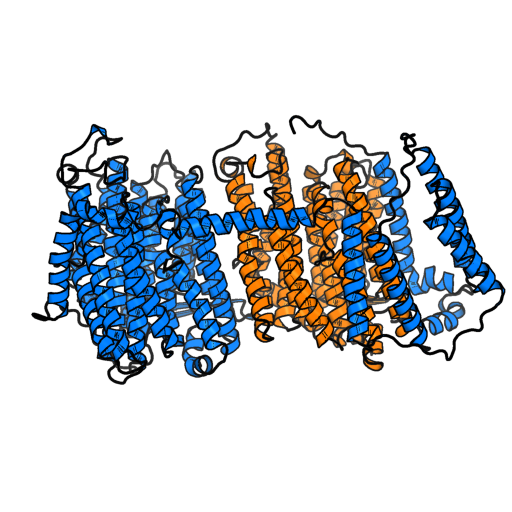TOM 16264 C C . LEU B 2 214 ? 0.229 -26.317 -3.076 1.000 0.960 214 LEU B C 1
ATOM 16265 O O . LEU B 2 214 ? 1.225 -25.590 -3.002 1.000 0.960 214 LEU B O 1
ATOM 16281 N N . VAL B 2 215 ? -0.041 -27.046 -4.161 1.000 0.960 215 VAL B N 1
ATOM 16282 C CA . VAL B 2 215 ? 0.778 -27.041 -5.381 1.000 0.960 215 VAL B CA 1
ATOM 16283 C C . VAL B 2 215 ? 0.902 -25.629 -5.949 1.000 0.960 215 VAL B C 1
ATOM 16284 O O . VAL B 2 215 ? 2.023 -25.142 -6.131 1.000 0.960 215 VAL B O 1
ATOM 16297 N N . PHE B 2 216 ? -0.219 -24.951 -6.197 1.000 0.960 216 PHE B N 1
ATOM 16298 C CA . PHE B 2 216 ? -0.206 -23.597 -6.745 1.000 0.960 216 PHE B CA 1
ATOM 16299 C C . PHE B 2 216 ? 0.297 -22.572 -5.729 1.000 0.960 216 PHE B C 1
ATOM 16300 O O . PHE B 2 216 ? 0.968 -21.618 -6.115 1.000 0.960 216 PHE B O 1
ATOM 16317 N N . GLY B 2 217 ? 0.092 -22.799 -4.431 1.000 0.950 217 GLY B N 1
ATOM 16318 C CA . GLY B 2 217 ? 0.605 -21.950 -3.362 1.000 0.950 217 GLY B CA 1
ATOM 16319 C C . GLY B 2 217 ? 2.126 -21.965 -3.237 1.000 0.950 217 GLY B C 1
ATOM 16320 O O . GLY B 2 217 ? 2.725 -20.918 -2.981 1.000 0.950 217 GLY B O 1
ATOM 16324 N N . MET B 2 218 ? 2.783 -23.095 -3.517 1.000 0.940 218 MET B N 1
ATOM 16325 C CA . MET B 2 218 ? 4.245 -23.133 -3.663 1.000 0.940 218 MET B CA 1
ATOM 16326 C C . MET B 2 218 ? 4.734 -22.286 -4.838 1.000 0.940 218 MET B C 1
ATOM 16327 O O . MET B 2 218 ? 5.753 -21.603 -4.706 1.000 0.940 218 MET B O 1
ATOM 16341 N N . LYS B 2 219 ? 4.005 -22.298 -5.962 1.000 0.900 219 LYS B N 1
ATOM 16342 C CA . LYS B 2 219 ? 4.343 -21.513 -7.161 1.000 0.900 219 LYS B CA 1
ATOM 16343 C C . LYS B 2 219 ? 4.025 -20.023 -6.985 1.000 0.900 219 LYS B C 1
ATOM 16344 O O . LYS B 2 219 ? 4.778 -19.175 -7.458 1.000 0.900 219 LYS B O 1
ATOM 16363 N N . GLY B 2 220 ? 2.952 -19.703 -6.262 1.000 0.900 220 GLY B N 1
ATOM 16364 C CA . GLY B 2 220 ? 2.529 -18.344 -5.925 1.000 0.900 220 GLY B CA 1
ATOM 16365 C C . GLY B 2 220 ? 3.329 -17.700 -4.790 1.000 0.900 220 GLY B C 1
ATOM 16366 O O . GLY B 2 220 ? 3.395 -16.478 -4.708 1.000 0.900 220 GLY B O 1
ATOM 16370 N N . GLY B 2 221 ? 3.988 -18.491 -3.939 1.000 0.920 221 GLY B N 1
ATOM 16371 C CA . GLY B 2 221 ? 4.715 -17.978 -2.776 1.000 0.920 221 GLY B CA 1
ATOM 16372 C C . GLY B 2 221 ? 3.795 -17.627 -1.602 1.000 0.920 221 GLY B C 1
ATOM 16373 O O . GLY B 2 221 ? 4.015 -16.623 -0.926 1.000 0.920 221 GLY B O 1
ATOM 16377 N N . ILE B 2 222 ? 2.780 -18.455 -1.356 1.000 0.940 222 ILE B N 1
ATOM 16378 C CA . ILE B 2 222 ? 1.892 -18.360 -0.188 1.000 0.940 222 ILE B CA 1
ATOM 16379 C C . ILE B 2 222 ? 2.650 -18.869 1.049 1.000 0.940 222 ILE B C 1
ATOM 16380 O O . ILE B 2 222 ? 3.524 -19.725 0.935 1.000 0.940 222 ILE B O 1
ATOM 16396 N N . PHE B 2 223 ? 2.385 -18.352 2.248 1.000 0.900 223 PHE B N 1
ATOM 16397 C CA . PHE B 2 223 ? 2.883 -18.952 3.492 1.000 0.900 223 PHE B CA 1
ATOM 16398 C C . PHE B 2 223 ? 2.093 -20.234 3.821 1.000 0.900 223 PHE B C 1
ATOM 16399 O O . PHE B 2 223 ? 0.875 -20.215 3.695 1.000 0.900 223 PHE B O 1
ATOM 16416 N N . PRO B 2 224 ? 2.722 -21.330 4.289 1.000 0.850 224 PRO B N 1
ATOM 16417 C CA . PRO B 2 224 ? 4.135 -21.515 4.633 1.000 0.850 224 PRO B CA 1
ATOM 16418 C C . PRO B 2 224 ? 4.944 -22.185 3.505 1.000 0.850 224 PRO B C 1
ATOM 16419 O O . PRO B 2 224 ? 5.640 -23.168 3.726 1.000 0.850 224 PRO B O 1
ATOM 16430 N N . LEU B 2 225 ? 4.847 -21.698 2.271 1.000 0.840 225 LEU B N 1
ATOM 16431 C CA . LEU B 2 225 ? 5.387 -22.357 1.076 1.000 0.840 225 LEU B CA 1
ATOM 16432 C C . LEU B 2 225 ? 6.390 -21.486 0.287 1.000 0.840 225 LEU B C 1
ATOM 16433 O O . LEU B 2 225 ? 6.986 -21.952 -0.684 1.000 0.840 225 LEU B O 1
ATOM 16449 N N . TYR B 2 226 ? 6.646 -20.241 0.714 1.000 0.870 226 TYR B N 1
ATOM 16450 C CA . TYR B 2 226 ? 7.458 -19.267 -0.037 1.000 0.870 226 TYR B CA 1
ATOM 16451 C C . TYR B 2 226 ? 8.976 -19.321 0.200 1.000 0.870 226 TYR B C 1
ATOM 16452 O O . TYR B 2 226 ? 9.708 -18.569 -0.440 1.000 0.870 226 TYR B O 1
ATOM 16470 N N . PHE B 2 227 ? 9.488 -20.140 1.126 1.000 0.870 227 PHE B N 1
ATOM 16471 C CA . PHE B 2 227 ? 10.853 -20.004 1.684 1.000 0.870 227 PHE B CA 1
ATOM 16472 C C . PHE B 2 227 ? 12.004 -20.017 0.662 1.000 0.870 227 PHE B C 1
ATOM 16473 O O . PHE B 2 227 ? 13.087 -19.496 0.934 1.000 0.870 227 PHE B O 1
ATOM 16490 N N . TRP B 2 228 ? 11.776 -20.593 -0.515 1.000 0.860 228 TRP B N 1
ATOM 16491 C CA . TRP B 2 228 ? 12.712 -20.602 -1.635 1.000 0.860 228 TRP B CA 1
ATOM 16492 C C . TRP B 2 228 ? 12.887 -19.216 -2.288 1.000 0.860 228 TRP B C 1
ATOM 16493 O O . TRP B 2 228 ? 13.992 -18.839 -2.681 1.000 0.860 228 TRP B O 1
ATOM 16514 N N . LEU B 2 229 ? 11.813 -18.427 -2.352 1.000 0.910 229 LEU B N 1
ATOM 16515 C CA . LEU B 2 229 ? 11.679 -17.229 -3.183 1.000 0.910 229 LEU B CA 1
ATOM 16516 C C . LEU B 2 229 ? 12.708 -16.128 -2.856 1.000 0.910 229 LEU B C 1
ATOM 16517 O O . LEU B 2 229 ? 13.354 -15.633 -3.786 1.000 0.910 229 LEU B O 1
ATOM 16533 N N . PRO B 2 230 ? 12.968 -15.759 -1.580 1.000 0.900 230 PRO B N 1
ATOM 16534 C CA . PRO B 2 230 ? 13.855 -14.637 -1.267 1.000 0.900 230 PRO B CA 1
ATOM 16535 C C . PRO B 2 230 ? 15.307 -14.817 -1.719 1.000 0.900 230 PRO B C 1
ATOM 16536 O O . PRO B 2 230 ? 15.967 -13.842 -2.072 1.000 0.900 230 PRO B O 1
ATOM 16547 N N . GLY B 2 231 ? 15.826 -16.046 -1.684 1.000 0.910 231 GLY B N 1
ATOM 16548 C CA . GLY B 2 231 ? 17.183 -16.348 -2.137 1.000 0.910 231 GLY B CA 1
ATOM 16549 C C . GLY B 2 231 ? 17.262 -16.454 -3.658 1.000 0.910 231 GLY B C 1
ATOM 16550 O O . GLY B 2 231 ? 18.115 -15.817 -4.283 1.000 0.910 231 GLY B O 1
ATOM 16554 N N . SER B 2 232 ? 16.312 -17.178 -4.256 1.000 0.920 232 SER B N 1
ATOM 16555 C CA . SER B 2 232 ? 16.234 -17.390 -5.701 1.000 0.920 232 SER B CA 1
ATOM 16556 C C . SER B 2 232 ? 16.039 -16.087 -6.476 1.000 0.920 232 SER B C 1
ATOM 16557 O O . SER B 2 232 ? 16.683 -15.904 -7.498 1.000 0.920 232 SER B O 1
ATOM 16565 N N . TYR B 2 233 ? 15.237 -15.133 -5.995 1.000 0.920 233 TYR B N 1
ATOM 16566 C CA . TYR B 2 233 ? 15.009 -13.873 -6.726 1.000 0.920 233 TYR B CA 1
ATOM 16567 C C . TYR B 2 233 ? 16.118 -12.838 -6.510 1.000 0.920 233 TYR B C 1
ATOM 16568 O O . TYR B 2 233 ? 16.249 -11.896 -7.292 1.000 0.920 233 TYR B O 1
ATOM 16586 N N . TYR B 2 234 ? 16.932 -13.016 -5.467 1.000 0.910 234 TYR B N 1
ATOM 16587 C CA . TYR B 2 234 ? 18.070 -12.149 -5.167 1.000 0.910 234 TYR B CA 1
ATOM 16588 C C . TYR B 2 234 ? 19.320 -12.493 -5.990 1.000 0.910 234 TYR B C 1
ATOM 16589 O O . TYR B 2 234 ? 20.125 -11.615 -6.288 1.000 0.910 234 TYR B O 1
ATOM 16607 N N . ALA B 2 235 ? 19.516 -13.773 -6.313 1.000 0.880 235 ALA B N 1
ATOM 16608 C CA . ALA B 2 235 ? 20.719 -14.264 -6.975 1.000 0.880 235 ALA B CA 1
ATOM 16609 C C . ALA B 2 235 ? 20.927 -13.819 -8.444 1.000 0.880 235 ALA B C 1
ATOM 16610 O O . ALA B 2 235 ? 22.081 -13.561 -8.803 1.000 0.880 235 ALA B O 1
ATOM 16617 N N . PRO B 2 236 ? 19.895 -13.772 -9.314 1.000 0.870 236 PRO B N 1
ATOM 16618 C CA . PRO B 2 236 ? 20.079 -13.437 -10.720 1.000 0.870 236 PRO B CA 1
ATOM 16619 C C . PRO B 2 236 ? 20.193 -11.915 -10.953 1.000 0.870 236 PRO B C 1
ATOM 16620 O O . PRO B 2 236 ? 19.927 -11.112 -10.058 1.000 0.870 236 PRO B O 1
ATOM 16631 N N . PRO B 2 237 ? 20.604 -11.486 -12.163 1.000 0.890 237 PRO B N 1
ATOM 16632 C CA . PRO B 2 237 ? 20.628 -10.075 -12.544 1.000 0.890 237 PRO B CA 1
ATOM 16633 C C . PRO B 2 237 ? 19.245 -9.418 -12.463 1.000 0.890 237 PRO B C 1
ATOM 16634 O O . PRO B 2 237 ? 18.230 -10.061 -12.728 1.000 0.890 237 PRO B O 1
ATOM 16645 N N . ALA B 2 238 ? 19.217 -8.105 -12.224 1.000 0.910 238 ALA B N 1
ATOM 16646 C CA . ALA B 2 238 ? 17.984 -7.346 -12.001 1.000 0.910 238 ALA B CA 1
ATOM 16647 C C . ALA B 2 238 ? 16.921 -7.500 -13.105 1.000 0.910 238 ALA B C 1
ATOM 16648 O O . ALA B 2 238 ? 15.741 -7.561 -12.780 1.000 0.910 238 ALA B O 1
ATOM 16655 N N . ALA B 2 239 ? 17.310 -7.609 -14.383 1.000 0.940 239 ALA B N 1
ATOM 16656 C CA . ALA B 2 239 ? 16.366 -7.859 -15.478 1.000 0.940 239 ALA B CA 1
ATOM 16657 C C . ALA B 2 239 ? 15.601 -9.184 -15.305 1.000 0.940 239 ALA B C 1
ATOM 16658 O O . ALA B 2 239 ? 14.391 -9.238 -15.494 1.000 0.940 239 ALA B O 1
ATOM 16665 N N . ILE B 2 240 ? 16.306 -10.246 -14.900 1.000 0.950 240 ILE B N 1
ATOM 16666 C CA . ILE B 2 240 ? 15.726 -11.573 -14.662 1.000 0.950 240 ILE B CA 1
ATOM 16667 C C . ILE B 2 240 ? 14.885 -11.549 -13.382 1.000 0.950 240 ILE B C 1
ATOM 16668 O O . ILE B 2 240 ? 13.765 -12.048 -13.388 1.000 0.950 240 ILE B O 1
ATOM 16684 N N . SER B 2 241 ? 15.368 -10.903 -12.314 1.000 0.940 241 SER B N 1
ATOM 16685 C CA . SER B 2 241 ? 14.584 -10.711 -11.084 1.000 0.940 241 SER B CA 1
ATOM 16686 C C . SER B 2 241 ? 13.294 -9.921 -11.328 1.000 0.940 241 SER B C 1
ATOM 16687 O O . SER B 2 241 ? 12.266 -10.263 -10.752 1.000 0.940 241 SER B O 1
ATOM 16695 N N . ALA B 2 242 ? 13.323 -8.899 -12.193 1.000 0.950 242 ALA B N 1
ATOM 16696 C CA . ALA B 2 242 ? 12.138 -8.139 -12.588 1.000 0.950 242 ALA B CA 1
ATOM 16697 C C . ALA B 2 242 ? 11.127 -9.025 -13.322 1.000 0.950 242 ALA B C 1
ATOM 16698 O O . ALA B 2 242 ? 9.953 -9.035 -12.962 1.000 0.950 242 ALA B O 1
ATOM 16705 N N . LEU B 2 243 ? 11.598 -9.813 -14.295 1.000 0.950 243 LEU B N 1
ATOM 16706 C CA . LEU B 2 243 ? 10.778 -10.779 -15.028 1.000 0.950 243 LEU B CA 1
ATOM 16707 C C . LEU B 2 243 ? 10.118 -11.785 -14.070 1.000 0.950 243 LEU B C 1
ATOM 16708 O O . LEU B 2 243 ? 8.914 -12.019 -14.128 1.000 0.950 243 LEU B O 1
ATOM 16724 N N . PHE B 2 244 ? 10.899 -12.334 -13.135 1.000 0.950 244 PHE B N 1
ATOM 16725 C CA . PHE B 2 244 ? 10.435 -13.327 -12.168 1.000 0.950 244 PHE B CA 1
ATOM 16726 C C . PHE B 2 244 ? 9.446 -12.745 -11.156 1.000 0.950 244 PHE B C 1
ATOM 16727 O O . PHE B 2 244 ? 8.411 -13.351 -10.886 1.000 0.950 244 PHE B O 1
ATOM 16744 N N . GLY B 2 245 ? 9.738 -11.562 -10.612 1.000 0.940 245 GLY B N 1
ATOM 16745 C CA . GLY B 2 245 ? 8.886 -10.892 -9.633 1.000 0.940 245 GLY B CA 1
ATOM 16746 C C . GLY B 2 245 ? 7.559 -10.388 -10.202 1.000 0.940 245 GLY B C 1
ATOM 16747 O O . GLY B 2 245 ? 6.568 -10.325 -9.469 1.000 0.940 245 GLY B O 1
ATOM 16751 N N . ALA B 2 246 ? 7.535 -10.056 -11.495 1.000 0.960 246 ALA B N 1
ATOM 16752 C CA . ALA B 2 246 ? 6.348 -9.572 -12.186 1.000 0.960 246 ALA B CA 1
ATOM 16753 C C . ALA B 2 246 ? 5.449 -10.700 -12.722 1.000 0.960 246 ALA B C 1
ATOM 16754 O O . ALA B 2 246 ? 4.243 -10.508 -12.772 1.000 0.960 246 ALA B O 1
ATOM 16761 N N . LEU B 2 247 ? 5.996 -11.869 -13.089 1.000 0.970 247 LEU B N 1
ATOM 16762 C CA . LEU B 2 247 ? 5.227 -12.925 -13.772 1.000 0.970 247 LEU B CA 1
ATOM 16763 C C . LEU B 2 247 ? 5.034 -14.201 -12.938 1.000 0.970 247 LEU B C 1
ATOM 16764 O O . LEU B 2 247 ? 3.904 -14.626 -12.722 1.000 0.970 247 LEU B O 1
ATOM 16780 N N . LEU B 2 248 ? 6.114 -14.820 -12.447 1.000 0.950 248 LEU B N 1
ATOM 16781 C CA . LEU B 2 248 ? 6.097 -16.225 -12.001 1.000 0.950 248 LEU B CA 1
ATOM 16782 C C . LEU B 2 248 ? 5.082 -16.514 -10.887 1.000 0.950 248 LEU B C 1
ATOM 16783 O O . LEU B 2 248 ? 4.281 -17.437 -11.005 1.000 0.950 248 LEU B O 1
ATOM 16799 N N . THR B 2 249 ? 5.078 -15.708 -9.821 1.000 0.940 249 THR B N 1
ATOM 16800 C CA . THR B 2 249 ? 4.140 -15.921 -8.707 1.000 0.940 249 THR B CA 1
ATOM 16801 C C . THR B 2 249 ? 2.690 -15.628 -9.083 1.000 0.940 249 THR B C 1
ATOM 16802 O O . THR B 2 249 ? 1.771 -16.136 -8.446 1.000 0.940 249 THR B O 1
ATOM 16813 N N . LYS B 2 250 ? 2.465 -14.839 -10.139 1.000 0.960 250 LYS B N 1
ATOM 16814 C CA . LYS B 2 250 ? 1.126 -14.443 -10.579 1.000 0.960 250 LYS B CA 1
ATOM 16815 C C . LYS B 2 250 ? 0.447 -15.544 -11.371 1.000 0.960 250 LYS B C 1
ATOM 16816 O O . LYS B 2 250 ? -0.758 -15.706 -11.240 1.000 0.960 250 LYS B O 1
ATOM 16835 N N . VAL B 2 251 ? 1.215 -16.366 -12.085 1.000 0.970 251 VAL B N 1
ATOM 16836 C CA . VAL B 2 251 ? 0.682 -17.588 -12.707 1.000 0.970 251 VAL B CA 1
ATOM 16837 C C . VAL B 2 251 ? 0.156 -18.559 -11.643 1.000 0.970 251 VAL B C 1
ATOM 16838 O O . VAL B 2 251 ? -0.900 -19.154 -11.823 1.000 0.970 251 VAL B O 1
ATOM 16851 N N . GLY B 2 252 ? 0.836 -18.677 -10.495 1.000 0.970 252 GLY B N 1
ATOM 16852 C CA . GLY B 2 252 ? 0.340 -19.470 -9.362 1.000 0.970 252 GLY B CA 1
ATOM 16853 C C . GLY B 2 252 ? -0.978 -18.933 -8.786 1.000 0.970 252 GLY B C 1
ATOM 16854 O O . GLY B 2 252 ? -1.909 -19.702 -8.577 1.000 0.970 252 GLY B O 1
ATOM 16858 N N . LEU B 2 253 ? -1.082 -17.614 -8.585 1.000 0.970 253 LEU B N 1
ATOM 16859 C CA . LEU B 2 253 ? -2.328 -16.959 -8.152 1.000 0.970 253 LEU B CA 1
ATOM 16860 C C . LEU B 2 253 ? -3.463 -17.113 -9.166 1.000 0.970 253 LEU B C 1
ATOM 16861 O O . LEU B 2 253 ? -4.600 -17.349 -8.770 1.000 0.970 253 LEU B O 1
ATOM 16877 N N . TYR B 2 254 ? -3.161 -17.009 -10.459 1.000 0.980 254 TYR B N 1
ATOM 16878 C CA . TYR B 2 254 ? -4.130 -17.266 -11.518 1.000 0.980 254 TYR B CA 1
ATOM 16879 C C . TYR B 2 254 ? -4.660 -18.693 -11.452 1.000 0.980 254 TYR B C 1
ATOM 16880 O O . TYR B 2 254 ? -5.869 -18.880 -11.482 1.000 0.980 254 TYR B O 1
ATOM 16898 N N . ALA B 2 255 ? -3.775 -19.685 -11.310 1.000 0.980 255 ALA B N 1
ATOM 16899 C CA . ALA B 2 255 ? -4.185 -21.081 -11.218 1.000 0.980 255 ALA B CA 1
ATOM 16900 C C . ALA B 2 255 ? -5.095 -21.323 -10.003 1.000 0.980 255 ALA B C 1
ATOM 16901 O O . ALA B 2 255 ? -6.099 -22.012 -10.134 1.000 0.980 255 ALA B O 1
ATOM 16908 N N . ILE B 2 256 ? -4.805 -20.696 -8.854 1.000 0.980 256 ILE B N 1
ATOM 16909 C CA . ILE B 2 256 ? -5.703 -20.727 -7.685 1.000 0.980 256 ILE B CA 1
ATOM 16910 C C . ILE B 2 256 ? -7.045 -20.093 -8.033 1.000 0.980 256 ILE B C 1
ATOM 16911 O O . ILE B 2 256 ? -8.077 -20.726 -7.853 1.000 0.980 256 ILE B O 1
ATOM 16927 N N . THR B 2 257 ? -7.026 -18.874 -8.571 1.000 0.980 257 THR B N 1
ATOM 16928 C CA . THR B 2 257 ? -8.247 -18.142 -8.923 1.000 0.980 257 THR B CA 1
ATOM 16929 C C . THR B 2 257 ? -9.110 -18.980 -9.854 1.000 0.980 257 THR B C 1
ATOM 16930 O O . THR B 2 257 ? -10.260 -19.242 -9.536 1.000 0.980 257 THR B O 1
ATOM 16941 N N . ARG B 2 258 ? -8.542 -19.490 -10.949 1.000 0.970 258 ARG B N 1
ATOM 16942 C CA . ARG B 2 258 ? -9.252 -20.301 -11.939 1.000 0.970 258 ARG B CA 1
ATOM 16943 C C . ARG B 2 258 ? -9.820 -21.583 -11.334 1.000 0.970 258 ARG B C 1
ATOM 16944 O O . ARG B 2 258 ? -10.991 -21.875 -11.519 1.000 0.970 258 ARG B O 1
ATOM 16965 N N . VAL B 2 259 ? -9.012 -22.349 -10.607 1.000 0.960 259 VAL B N 1
ATOM 16966 C CA . VAL B 2 259 ? -9.411 -23.670 -10.098 1.000 0.960 259 VAL B CA 1
ATOM 16967 C C . VAL B 2 259 ? -10.454 -23.568 -8.974 1.000 0.960 259 VAL B C 1
ATOM 16968 O O . VAL B 2 259 ? -11.349 -24.408 -8.909 1.000 0.960 259 VAL B O 1
ATOM 16981 N N . PHE B 2 260 ? -10.404 -22.524 -8.141 1.000 0.960 260 PHE B N 1
ATOM 16982 C CA . PHE B 2 260 ? -11.369 -22.308 -7.052 1.000 0.960 260 PHE B CA 1
ATOM 16983 C C . PHE B 2 260 ? -12.618 -21.505 -7.441 1.000 0.960 260 PHE B C 1
ATOM 16984 O O . PHE B 2 260 ? -13.562 -21.487 -6.665 1.000 0.960 260 PHE B O 1
ATOM 17001 N N . THR B 2 261 ? -12.648 -20.897 -8.630 1.000 0.960 261 THR B N 1
ATOM 17002 C CA . THR B 2 261 ? -13.851 -20.245 -9.192 1.000 0.960 261 THR B CA 1
ATOM 17003 C C . THR B 2 261 ? -14.567 -21.105 -10.238 1.000 0.960 261 THR B C 1
ATOM 17004 O O . THR B 2 261 ? -15.725 -20.854 -10.541 1.000 0.960 261 THR B O 1
ATOM 17015 N N . LEU B 2 262 ? -13.901 -22.132 -10.789 1.000 0.960 262 LEU B N 1
ATOM 17016 C CA . LEU B 2 262 ? -14.464 -23.001 -11.832 1.000 0.960 262 LEU B CA 1
ATOM 17017 C C . LEU B 2 262 ? -14.668 -24.454 -11.380 1.000 0.960 262 LEU B C 1
ATOM 17018 O O . LEU B 2 262 ? -15.686 -25.049 -11.711 1.000 0.960 262 LEU B O 1
ATOM 17034 N N . ILE B 2 263 ? -13.708 -25.053 -10.666 1.000 0.950 263 ILE B N 1
ATOM 17035 C CA . ILE B 2 263 ? -13.705 -26.506 -10.398 1.000 0.950 263 ILE B CA 1
ATOM 17036 C C . ILE B 2 263 ? -14.185 -26.814 -8.974 1.000 0.950 263 ILE B C 1
ATOM 17037 O O . ILE B 2 263 ? -15.027 -27.684 -8.781 1.000 0.950 263 ILE B O 1
ATOM 17053 N N . PHE B 2 264 ? -13.661 -26.114 -7.962 1.000 0.940 264 PHE B N 1
ATOM 17054 C CA . PHE B 2 264 ? -13.954 -26.396 -6.546 1.000 0.940 264 PHE B CA 1
ATOM 17055 C C . PHE B 2 264 ? -14.863 -25.344 -5.910 1.000 0.940 264 PHE B C 1
ATOM 17056 O O . PHE B 2 264 ? -14.466 -24.646 -4.977 1.000 0.940 264 PHE B O 1
ATOM 17073 N N . ILE B 2 265 ? -16.086 -25.252 -6.420 1.000 0.910 265 ILE B N 1
ATOM 17074 C CA . ILE B 2 265 ? -17.067 -24.223 -6.046 1.000 0.910 265 ILE B CA 1
ATOM 17075 C C . ILE B 2 265 ? -18.131 -24.696 -5.044 1.000 0.910 265 ILE B C 1
ATOM 17076 O O . ILE B 2 265 ? -18.851 -23.874 -4.491 1.000 0.910 265 ILE B O 1
ATOM 17092 N N . HIS B 2 266 ? -18.234 -25.996 -4.753 1.000 0.860 266 HIS B N 1
ATOM 17093 C CA . HIS B 2 266 ? -19.334 -26.523 -3.926 1.000 0.860 266 HIS B CA 1
ATOM 17094 C C . HIS B 2 266 ? -19.009 -26.622 -2.430 1.000 0.860 266 HIS B C 1
ATOM 17095 O O . HIS B 2 266 ? -19.910 -26.774 -1.611 1.000 0.860 266 HIS B O 1
ATOM 17109 N N . ASP B 2 267 ? -17.730 -26.540 -2.057 1.000 0.880 267 ASP B N 1
ATOM 17110 C CA . ASP B 2 267 ? -17.277 -26.600 -0.659 1.000 0.880 267 ASP B CA 1
ATOM 17111 C C . ASP B 2 267 ? -16.519 -25.325 -0.263 1.000 0.880 267 ASP B C 1
ATOM 17112 O O . ASP B 2 267 ? -15.415 -25.342 0.302 1.000 0.880 267 ASP B O 1
ATOM 17121 N N . THR B 2 268 ? -17.102 -24.189 -0.640 1.000 0.860 268 THR B N 1
ATOM 17122 C CA . THR B 2 268 ? -16.536 -22.853 -0.437 1.000 0.860 268 THR B CA 1
ATOM 17123 C C . THR B 2 268 ? -16.337 -22.555 1.044 1.000 0.860 268 THR B C 1
ATOM 17124 O O . THR B 2 268 ? -15.239 -22.167 1.426 1.000 0.860 268 THR B O 1
ATOM 17135 N N . ALA B 2 269 ? -17.306 -22.870 1.908 1.000 0.880 269 ALA B N 1
ATOM 17136 C CA . ALA B 2 269 ? -17.214 -22.638 3.354 1.000 0.880 269 ALA B CA 1
ATOM 17137 C C . ALA B 2 269 ? -15.932 -23.206 4.007 1.000 0.880 269 ALA B C 1
ATOM 17138 O O . ALA B 2 269 ? -15.404 -22.613 4.946 1.000 0.880 269 ALA B O 1
ATOM 17145 N N . PHE B 2 270 ? -15.391 -24.332 3.516 1.000 0.910 270 PHE B N 1
ATOM 17146 C CA . PHE B 2 270 ? -14.106 -24.862 3.991 1.000 0.910 270 PHE B CA 1
ATOM 17147 C C . PHE B 2 270 ? -12.912 -24.310 3.203 1.000 0.910 270 PHE B C 1
ATOM 17148 O O . PHE B 2 270 ? -11.935 -23.841 3.789 1.000 0.910 270 PHE B O 1
ATOM 17165 N N . THR B 2 271 ? -12.968 -24.377 1.871 1.000 0.930 271 THR B N 1
ATOM 17166 C CA . THR B 2 271 ? -11.833 -24.017 1.004 1.000 0.930 271 THR B CA 1
ATOM 17167 C C . THR B 2 271 ? -11.498 -22.529 1.068 1.000 0.930 271 THR B C 1
ATOM 17168 O O . THR B 2 271 ? -10.326 -22.164 1.167 1.000 0.930 271 THR B O 1
ATOM 17179 N N . HIS B 2 272 ? -12.512 -21.670 1.074 1.000 0.940 272 HIS B N 1
ATOM 17180 C CA . HIS B 2 272 ? -12.358 -20.222 1.092 1.000 0.940 272 HIS B CA 1
ATOM 17181 C C . HIS B 2 272 ? -11.899 -19.736 2.464 1.000 0.940 272 HIS B C 1
ATOM 17182 O O . HIS B 2 272 ? -10.943 -18.966 2.537 1.000 0.940 272 HIS B O 1
ATOM 17196 N N . GLN B 2 273 ? -12.429 -20.297 3.556 1.000 0.940 273 GLN B N 1
ATOM 17197 C CA . GLN B 2 273 ? -11.943 -19.971 4.900 1.000 0.940 273 GLN B CA 1
ATOM 17198 C C . GLN B 2 273 ? -10.483 -20.398 5.110 1.000 0.940 273 GLN B C 1
ATOM 17199 O O . GLN B 2 273 ? -9.692 -19.669 5.715 1.000 0.940 273 GLN B O 1
ATOM 17213 N N . LEU B 2 274 ? -10.088 -21.558 4.566 1.000 0.950 274 LEU B N 1
ATOM 17214 C CA . LEU B 2 274 ? -8.691 -21.995 4.561 1.000 0.950 274 LEU B CA 1
ATOM 17215 C C . LEU B 2 274 ? -7.805 -20.997 3.796 1.000 0.950 274 LEU B C 1
ATOM 17216 O O . LEU B 2 274 ? -6.736 -20.617 4.285 1.000 0.950 274 LEU B O 1
ATOM 17232 N N . MET B 2 275 ? -8.249 -20.544 2.619 1.000 0.970 275 MET B N 1
ATOM 17233 C CA . MET B 2 275 ? -7.532 -19.542 1.827 1.000 0.970 275 MET B CA 1
ATOM 17234 C C . MET B 2 275 ? -7.448 -18.180 2.530 1.000 0.970 275 MET B C 1
ATOM 17235 O O . MET B 2 275 ? -6.379 -17.573 2.490 1.000 0.970 275 MET B O 1
ATOM 17249 N N . ILE B 2 276 ? -8.499 -17.721 3.220 1.000 0.970 276 ILE B N 1
ATOM 17250 C CA . ILE B 2 276 ? -8.512 -16.470 4.002 1.000 0.970 276 ILE B CA 1
ATOM 17251 C C . ILE B 2 276 ? -7.412 -16.488 5.077 1.000 0.970 276 ILE B C 1
ATOM 17252 O O . ILE B 2 276 ? -6.613 -15.552 5.179 1.000 0.970 276 ILE B O 1
ATOM 17268 N N . TRP B 2 277 ? -7.295 -17.581 5.836 1.000 0.960 277 TRP B N 1
ATOM 17269 C CA . TRP B 2 277 ? -6.241 -17.730 6.846 1.000 0.960 277 TRP B CA 1
ATOM 17270 C C . TRP B 2 277 ? -4.838 -17.779 6.234 1.000 0.960 277 TRP B C 1
ATOM 17271 O O . TRP B 2 277 ? -3.921 -17.106 6.722 1.000 0.960 277 TRP B O 1
ATOM 17292 N N . LEU B 2 278 ? -4.656 -18.547 5.154 1.000 0.970 278 LEU B N 1
ATOM 17293 C CA . LEU B 2 278 ? -3.387 -18.599 4.422 1.000 0.970 278 LEU B CA 1
ATOM 17294 C C . LEU B 2 278 ? -3.012 -17.218 3.864 1.000 0.970 278 LEU B C 1
ATOM 17295 O O . LEU B 2 278 ? -1.843 -16.829 3.931 1.000 0.970 278 LEU B O 1
ATOM 17311 N N . ALA B 2 279 ? -3.985 -16.446 3.378 1.000 0.980 279 ALA B N 1
ATOM 17312 C CA . ALA B 2 279 ? -3.802 -15.085 2.888 1.000 0.980 279 ALA B CA 1
ATOM 17313 C C . ALA B 2 279 ? -3.335 -14.144 4.005 1.000 0.980 279 ALA B C 1
ATOM 17314 O O . ALA B 2 279 ? -2.283 -13.512 3.868 1.000 0.980 279 ALA B O 1
ATOM 17321 N N . ALA B 2 280 ? -4.038 -14.123 5.142 1.000 0.980 280 ALA B N 1
ATOM 17322 C CA . ALA B 2 280 ? -3.682 -13.311 6.306 1.000 0.980 280 ALA B CA 1
ATOM 17323 C C . ALA B 2 280 ? -2.261 -13.621 6.810 1.000 0.980 280 ALA B C 1
ATOM 17324 O O . ALA B 2 280 ? -1.452 -12.711 7.015 1.000 0.980 280 ALA B O 1
ATOM 17331 N N . LEU B 2 281 ? -1.910 -14.906 6.931 1.000 0.970 281 LEU B N 1
ATOM 17332 C CA . LEU B 2 281 ? -0.557 -15.330 7.303 1.000 0.970 281 LEU B CA 1
ATOM 17333 C C . LEU B 2 281 ? 0.487 -14.883 6.272 1.000 0.970 281 LEU B C 1
ATOM 17334 O O . LEU B 2 281 ? 1.554 -14.391 6.643 1.000 0.970 281 LEU B O 1
ATOM 17350 N N . THR B 2 282 ? 0.183 -15.006 4.981 1.000 0.980 282 THR B N 1
ATOM 17351 C CA . THR B 2 282 ? 1.082 -14.576 3.902 1.000 0.980 282 THR B CA 1
ATOM 17352 C C . THR B 2 282 ? 1.353 -13.071 3.969 1.000 0.980 282 THR B C 1
ATOM 17353 O O . THR B 2 282 ? 2.512 -12.659 3.873 1.000 0.980 282 THR B O 1
ATOM 17364 N N . VAL B 2 283 ? 0.325 -12.251 4.228 1.000 0.980 283 VAL B N 1
ATOM 17365 C CA . VAL B 2 283 ? 0.471 -10.801 4.448 1.000 0.980 283 VAL B CA 1
ATOM 17366 C C . VAL B 2 283 ? 1.377 -10.522 5.650 1.000 0.980 283 VAL B C 1
ATOM 17367 O O . VAL B 2 283 ? 2.349 -9.773 5.524 1.000 0.980 283 VAL B O 1
ATOM 17380 N N . ILE B 2 284 ? 1.115 -11.153 6.800 1.000 0.970 284 ILE B N 1
ATOM 17381 C CA . ILE B 2 284 ? 1.882 -10.942 8.038 1.000 0.970 284 ILE B CA 1
ATOM 17382 C C . ILE B 2 284 ? 3.364 -11.278 7.833 1.000 0.970 284 ILE B C 1
ATOM 17383 O O . ILE B 2 284 ? 4.241 -10.461 8.131 1.000 0.970 284 ILE B O 1
ATOM 17399 N N . PHE B 2 285 ? 3.666 -12.461 7.297 1.000 0.960 285 PHE B N 1
ATOM 17400 C CA . PHE B 2 285 ? 5.047 -12.905 7.101 1.000 0.960 285 PHE B CA 1
ATOM 17401 C C . PHE B 2 285 ? 5.767 -12.141 5.982 1.000 0.960 285 PHE B C 1
ATOM 17402 O O . PHE B 2 285 ? 6.966 -11.868 6.110 1.000 0.960 285 PHE B O 1
ATOM 17419 N N . GLY B 2 286 ? 5.050 -11.728 4.932 1.000 0.960 286 GLY B N 1
ATOM 17420 C CA . GLY B 2 286 ? 5.573 -10.835 3.897 1.000 0.960 286 GLY B CA 1
ATOM 17421 C C . GLY B 2 286 ? 6.020 -9.489 4.474 1.000 0.960 286 GLY B C 1
ATOM 17422 O O . GLY B 2 286 ? 7.150 -9.051 4.239 1.000 0.960 286 GLY B O 1
ATOM 17426 N N . VAL B 2 287 ? 5.183 -8.874 5.318 1.000 0.960 287 VAL B N 1
ATOM 17427 C CA . VAL B 2 287 ? 5.499 -7.612 6.001 1.000 0.960 287 VAL B CA 1
ATOM 17428 C C . VAL B 2 287 ? 6.657 -7.764 6.988 1.000 0.960 287 VAL B C 1
ATOM 17429 O O . VAL B 2 287 ? 7.579 -6.950 6.992 1.000 0.960 287 VAL B O 1
ATOM 17442 N N . ILE B 2 288 ? 6.664 -8.818 7.806 1.000 0.960 288 ILE B N 1
ATOM 17443 C CA . ILE B 2 288 ? 7.785 -9.097 8.716 1.000 0.960 288 ILE B CA 1
ATOM 17444 C C . ILE B 2 288 ? 9.099 -9.180 7.925 1.000 0.960 288 ILE B C 1
ATOM 17445 O O . ILE B 2 288 ? 10.099 -8.555 8.286 1.000 0.960 288 ILE B O 1
ATOM 17461 N N . GLY B 2 289 ? 9.105 -9.893 6.800 1.000 0.950 289 GLY B N 1
ATOM 17462 C CA . GLY B 2 289 ? 10.291 -10.010 5.961 1.000 0.950 289 GLY B CA 1
ATOM 17463 C C . GLY B 2 289 ? 10.735 -8.688 5.321 1.000 0.950 289 GLY B C 1
ATOM 17464 O O . GLY B 2 289 ? 11.940 -8.423 5.250 1.000 0.950 289 GLY B O 1
ATOM 17468 N N . SER B 2 290 ? 9.799 -7.823 4.910 1.000 0.940 290 SER B N 1
ATOM 17469 C CA . SER B 2 290 ? 10.129 -6.512 4.328 1.000 0.940 290 SER B CA 1
ATOM 17470 C C . SER B 2 290 ? 10.687 -5.534 5.369 1.000 0.940 290 SER B C 1
ATOM 17471 O O . SER B 2 290 ? 11.524 -4.692 5.037 1.000 0.940 290 SER B O 1
ATOM 17479 N N . LEU B 2 291 ? 10.307 -5.681 6.644 1.000 0.950 291 LEU B N 1
ATOM 17480 C CA . LEU B 2 291 ? 10.824 -4.871 7.749 1.000 0.950 291 LEU B CA 1
ATOM 17481 C C . LEU B 2 291 ? 12.192 -5.330 8.276 1.000 0.950 291 LEU B C 1
ATOM 17482 O O . LEU B 2 291 ? 12.925 -4.511 8.839 1.000 0.950 291 LEU B O 1
ATOM 17498 N N . ALA B 2 292 ? 12.518 -6.614 8.098 1.000 0.930 292 ALA B N 1
ATOM 17499 C CA . ALA B 2 292 ? 13.682 -7.284 8.673 1.000 0.930 292 ALA B CA 1
ATOM 17500 C C . ALA B 2 292 ? 15.035 -6.863 8.076 1.000 0.930 292 ALA B C 1
ATOM 17501 O O . ALA B 2 292 ? 16.057 -6.984 8.751 1.000 0.930 292 ALA B O 1
ATOM 17508 N N . TYR B 2 293 ? 15.086 -6.429 6.813 1.000 0.900 293 TYR B N 1
ATOM 17509 C CA . TYR B 2 293 ? 16.349 -6.241 6.093 1.000 0.900 293 TYR B CA 1
ATOM 17510 C C . TYR B 2 293 ? 16.609 -4.794 5.687 1.000 0.900 293 TYR B C 1
ATOM 17511 O O . TYR B 2 293 ? 15.728 -4.101 5.201 1.000 0.900 293 TYR B O 1
ATOM 17529 N N . SER B 2 294 ? 17.880 -4.398 5.747 1.000 0.920 294 SER B N 1
ATOM 17530 C CA . SER B 2 294 ? 18.393 -3.138 5.191 1.000 0.920 294 SER B CA 1
ATOM 17531 C C . SER B 2 294 ? 18.967 -3.308 3.774 1.000 0.920 294 SER B C 1
ATOM 17532 O O . SER B 2 294 ? 19.843 -2.549 3.358 1.000 0.920 294 SER B O 1
ATOM 17540 N N . ASN B 2 295 ? 18.556 -4.355 3.051 1.000 0.940 295 ASN B N 1
ATOM 17541 C CA . ASN B 2 295 ? 19.018 -4.642 1.694 1.000 0.940 295 ASN B CA 1
ATOM 17542 C C . ASN B 2 295 ? 17.901 -4.322 0.700 1.000 0.940 295 ASN B C 1
ATOM 17543 O O . ASN B 2 295 ? 16.825 -4.914 0.780 1.000 0.940 295 ASN B O 1
ATOM 17554 N N . VAL B 2 296 ? 18.187 -3.418 -0.239 1.000 0.950 296 VAL B N 1
ATOM 17555 C CA . VAL B 2 296 ? 17.206 -2.862 -1.185 1.000 0.950 296 VAL B CA 1
ATOM 17556 C C . VAL B 2 296 ? 16.443 -3.965 -1.916 1.000 0.950 296 VAL B C 1
ATOM 17557 O O . VAL B 2 296 ? 15.216 -3.956 -1.941 1.000 0.950 296 VAL B O 1
ATOM 17570 N N . MET B 2 297 ? 17.153 -4.957 -2.458 1.000 0.940 297 MET B N 1
ATOM 17571 C CA . MET B 2 297 ? 16.531 -5.999 -3.273 1.000 0.940 297 MET B CA 1
ATOM 17572 C C . MET B 2 297 ? 15.694 -6.967 -2.426 1.000 0.940 297 MET B C 1
ATOM 17573 O O . MET B 2 297 ? 14.603 -7.355 -2.832 1.000 0.940 297 MET B O 1
ATOM 17587 N N . LYS B 2 298 ? 16.146 -7.303 -1.207 1.000 0.940 298 LYS B N 1
ATOM 17588 C CA . LYS B 2 298 ? 15.354 -8.138 -0.285 1.000 0.940 298 LYS B CA 1
ATOM 17589 C C . LYS B 2 298 ? 14.035 -7.478 0.111 1.000 0.940 298 LYS B C 1
ATOM 17590 O O . LYS B 2 298 ? 13.026 -8.170 0.147 1.000 0.940 298 LYS B O 1
ATOM 17609 N N . ILE B 2 299 ? 14.031 -6.170 0.378 1.000 0.960 299 ILE B N 1
ATOM 17610 C CA . ILE B 2 299 ? 12.802 -5.432 0.717 1.000 0.960 299 ILE B CA 1
ATOM 17611 C C . ILE B 2 299 ? 11.787 -5.537 -0.431 1.000 0.960 299 ILE B C 1
ATOM 17612 O O . ILE B 2 299 ? 10.625 -5.866 -0.202 1.000 0.960 299 ILE B O 1
ATOM 17628 N N . VAL B 2 300 ? 12.230 -5.321 -1.676 1.000 0.950 300 VAL B N 1
ATOM 17629 C CA . VAL B 2 300 ? 11.364 -5.432 -2.864 1.000 0.950 300 VAL B CA 1
ATOM 17630 C C . VAL B 2 300 ? 10.804 -6.850 -3.022 1.000 0.950 300 VAL B C 1
ATOM 17631 O O . VAL B 2 300 ? 9.607 -6.995 -3.279 1.000 0.950 300 VAL B O 1
ATOM 17644 N N . ILE B 2 301 ? 11.638 -7.878 -2.813 1.000 0.950 301 ILE B N 1
ATOM 17645 C CA . ILE B 2 301 ? 11.233 -9.288 -2.898 1.000 0.950 301 ILE B CA 1
ATOM 17646 C C . ILE B 2 301 ? 10.188 -9.643 -1.831 1.000 0.950 301 ILE B C 1
ATOM 17647 O O . ILE B 2 301 ? 9.168 -10.236 -2.167 1.000 0.950 301 ILE B O 1
ATOM 17663 N N . TYR B 2 302 ? 10.379 -9.256 -0.566 1.000 0.950 302 TYR B N 1
ATOM 17664 C CA . TYR B 2 302 ? 9.391 -9.554 0.482 1.000 0.950 302 TYR B CA 1
ATOM 17665 C C . TYR B 2 302 ? 8.058 -8.831 0.274 1.000 0.950 302 TYR B C 1
ATOM 17666 O O . TYR B 2 302 ? 7.009 -9.395 0.568 1.000 0.950 302 TYR B O 1
ATOM 17684 N N . ASN B 2 303 ? 8.073 -7.646 -0.339 1.000 0.960 303 ASN B N 1
ATOM 17685 C CA . ASN B 2 303 ? 6.838 -6.985 -0.750 1.000 0.960 303 ASN B CA 1
ATOM 17686 C C . ASN B 2 303 ? 6.088 -7.733 -1.873 1.000 0.960 303 ASN B C 1
ATOM 17687 O O . ASN B 2 303 ? 4.961 -7.350 -2.164 1.000 0.960 303 ASN B O 1
ATOM 17698 N N . ILE B 2 304 ? 6.676 -8.726 -2.561 1.000 0.970 304 ILE B N 1
ATOM 17699 C CA . ILE B 2 304 ? 5.909 -9.628 -3.448 1.000 0.970 304 ILE B CA 1
ATOM 17700 C C . ILE B 2 304 ? 5.016 -10.528 -2.601 1.000 0.970 304 ILE B C 1
ATOM 17701 O O . ILE B 2 304 ? 3.841 -10.672 -2.904 1.000 0.970 304 ILE B O 1
ATOM 17717 N N . ILE B 2 305 ? 5.571 -11.113 -1.537 1.000 0.970 305 ILE B N 1
ATOM 17718 C CA . ILE B 2 305 ? 4.856 -12.055 -0.669 1.000 0.970 305 ILE B CA 1
ATOM 17719 C C . ILE B 2 305 ? 3.650 -11.354 -0.039 1.000 0.970 305 ILE B C 1
ATOM 17720 O O . ILE B 2 305 ? 2.546 -11.883 -0.086 1.000 0.970 305 ILE B O 1
ATOM 17736 N N . THR B 2 306 ? 3.823 -10.122 0.453 1.000 0.970 306 THR B N 1
ATOM 17737 C CA . THR B 2 306 ? 2.701 -9.338 0.987 1.000 0.970 306 THR B CA 1
ATOM 17738 C C . THR B 2 306 ? 1.589 -9.143 -0.047 1.000 0.970 306 THR B C 1
ATOM 17739 O O . THR B 2 306 ? 0.428 -9.383 0.266 1.000 0.970 306 THR B O 1
ATOM 17750 N N . ALA B 2 307 ? 1.936 -8.758 -1.281 1.000 0.970 307 ALA B N 1
ATOM 17751 C CA . ALA B 2 307 ? 0.959 -8.556 -2.352 1.000 0.970 307 ALA B CA 1
ATOM 17752 C C . ALA B 2 307 ? 0.241 -9.858 -2.736 1.000 0.970 307 ALA B C 1
ATOM 17753 O O . ALA B 2 307 ? -0.967 -9.845 -2.948 1.000 0.970 307 ALA B O 1
ATOM 17760 N N . VAL B 2 308 ? 0.955 -10.989 -2.750 1.000 0.970 308 VAL B N 1
ATOM 17761 C CA . VAL B 2 308 ? 0.357 -12.311 -2.987 1.000 0.970 308 VAL B CA 1
ATOM 17762 C C . VAL B 2 308 ? -0.707 -12.629 -1.940 1.000 0.970 308 VAL B C 1
ATOM 17763 O O . VAL B 2 308 ? -1.786 -13.086 -2.301 1.000 0.970 308 VAL B O 1
ATOM 17776 N N . GLY B 2 309 ? -0.435 -12.343 -0.663 1.000 0.980 309 GLY B N 1
ATOM 17777 C CA . GLY B 2 309 ? -1.423 -12.507 0.402 1.000 0.980 309 GLY B CA 1
ATOM 17778 C C . GLY B 2 309 ? -2.661 -11.624 0.209 1.000 0.980 309 GLY B C 1
ATOM 17779 O O . GLY B 2 309 ? -3.774 -12.104 0.376 1.000 0.980 309 GLY B O 1
ATOM 17783 N N . VAL B 2 310 ? -2.487 -10.364 -0.206 1.000 0.980 310 VAL B N 1
ATOM 17784 C CA . VAL B 2 310 ? -3.612 -9.443 -0.467 1.000 0.980 310 VAL B CA 1
ATOM 17785 C C . VAL B 2 310 ? -4.487 -9.931 -1.627 1.000 0.980 310 VAL B C 1
ATOM 17786 O O . VAL B 2 310 ? -5.707 -9.947 -1.498 1.000 0.980 310 VAL B O 1
ATOM 17799 N N . ILE B 2 311 ? -3.882 -10.372 -2.735 1.000 0.980 311 ILE B N 1
ATOM 17800 C CA . ILE B 2 311 ? -4.627 -10.884 -3.899 1.000 0.980 311 ILE B CA 1
ATOM 17801 C C . ILE B 2 311 ? -5.366 -12.173 -3.528 1.000 0.980 311 ILE B C 1
ATOM 17802 O O . ILE B 2 311 ? -6.540 -12.313 -3.858 1.000 0.980 311 ILE B O 1
ATOM 17818 N N . LEU B 2 312 ? -4.705 -13.086 -2.804 1.000 0.980 312 LEU B N 1
ATOM 17819 C CA . LEU B 2 312 ? -5.322 -14.334 -2.353 1.000 0.980 312 LEU B CA 1
ATOM 17820 C C . LEU B 2 312 ? -6.541 -14.074 -1.462 1.000 0.980 312 LEU B C 1
ATOM 17821 O O . LEU B 2 312 ? -7.536 -14.770 -1.607 1.000 0.980 312 LEU B O 1
ATOM 17837 N N . PHE B 2 313 ? -6.489 -13.068 -0.583 1.000 0.980 313 PHE B N 1
ATOM 17838 C CA . PHE B 2 313 ? -7.650 -12.682 0.221 1.000 0.980 313 PHE B CA 1
ATOM 17839 C C . PHE B 2 313 ? -8.805 -12.178 -0.651 1.000 0.980 313 PHE B C 1
ATOM 17840 O O . PHE B 2 313 ? -9.937 -12.599 -0.450 1.000 0.980 313 PHE B O 1
ATOM 17857 N N . GLY B 2 314 ? -8.523 -11.343 -1.658 1.000 0.980 314 GLY B N 1
ATOM 17858 C CA . GLY B 2 314 ? -9.548 -10.876 -2.595 1.000 0.980 314 GLY B CA 1
ATOM 17859 C C . GLY B 2 314 ? -10.254 -12.019 -3.337 1.000 0.980 314 GLY B C 1
ATOM 17860 O O . GLY B 2 314 ? -11.472 -11.993 -3.489 1.000 0.980 314 GLY B O 1
ATOM 17864 N N . VAL B 2 315 ? -9.510 -13.058 -3.728 1.000 0.970 315 VAL B N 1
ATOM 17865 C CA . VAL B 2 315 ? -10.077 -14.280 -4.328 1.000 0.970 315 VAL B CA 1
ATOM 17866 C C . VAL B 2 315 ? -10.864 -15.094 -3.300 1.000 0.970 315 VAL B C 1
ATOM 17867 O O . VAL B 2 315 ? -11.947 -15.573 -3.603 1.000 0.970 315 VAL B O 1
ATOM 17880 N N . ALA B 2 316 ? -10.336 -15.237 -2.084 1.000 0.970 316 ALA B N 1
ATOM 17881 C CA . ALA B 2 316 ? -10.911 -16.095 -1.056 1.000 0.970 316 ALA B CA 1
ATOM 17882 C C . ALA B 2 316 ? -12.205 -15.555 -0.437 1.000 0.970 316 ALA B C 1
ATOM 17883 O O . ALA B 2 316 ? -13.027 -16.348 -0.009 1.000 0.970 316 ALA B O 1
ATOM 17890 N N . VAL B 2 317 ? -12.399 -14.237 -0.388 1.000 0.950 317 VAL B N 1
ATOM 17891 C CA . VAL B 2 317 ? -13.671 -13.639 0.056 1.000 0.950 317 VAL B CA 1
ATOM 17892 C C . VAL B 2 317 ? -14.788 -13.867 -0.971 1.000 0.950 317 VAL B C 1
ATOM 17893 O O . VAL B 2 317 ? -15.944 -13.998 -0.595 1.000 0.950 317 VAL B O 1
ATOM 17906 N N . HIS B 2 318 ? -14.437 -13.962 -2.257 1.000 0.940 318 HIS B N 1
ATOM 17907 C CA . HIS B 2 318 ? -15.343 -14.361 -3.338 1.000 0.940 318 HIS B CA 1
ATOM 17908 C C . HIS B 2 318 ? -16.643 -13.529 -3.448 1.000 0.940 318 HIS B C 1
ATOM 17909 O O . HIS B 2 318 ? -17.705 -14.035 -3.813 1.000 0.940 318 HIS B O 1
ATOM 17923 N N . THR B 2 319 ? -16.558 -12.220 -3.201 1.000 0.940 319 THR B N 1
ATOM 17924 C CA . THR B 2 319 ? -17.628 -11.264 -3.525 1.000 0.940 319 THR B CA 1
ATOM 17925 C C . THR B 2 319 ? -17.337 -10.557 -4.852 1.000 0.940 319 THR B C 1
ATOM 17926 O O . THR B 2 319 ? -16.174 -10.478 -5.268 1.000 0.940 319 THR B O 1
ATOM 17937 N N . PRO B 2 320 ? -18.352 -9.980 -5.529 1.000 0.950 320 PRO B N 1
ATOM 17938 C CA . PRO B 2 320 ? -18.131 -9.208 -6.752 1.000 0.950 320 PRO B CA 1
ATOM 17939 C C . PRO B 2 320 ? -17.061 -8.121 -6.596 1.000 0.950 320 PRO B C 1
ATOM 17940 O O . PRO B 2 320 ? -16.158 -8.003 -7.428 1.000 0.950 320 PRO B O 1
ATOM 17951 N N . ALA B 2 321 ? -17.096 -7.397 -5.472 1.000 0.960 321 ALA B N 1
ATOM 17952 C CA . ALA B 2 321 ? -16.108 -6.381 -5.135 1.000 0.960 321 ALA B CA 1
ATOM 17953 C C . ALA B 2 321 ? -14.711 -6.977 -4.887 1.000 0.960 321 ALA B C 1
ATOM 17954 O O . ALA B 2 321 ? -13.728 -6.471 -5.432 1.000 0.960 321 ALA B O 1
ATOM 17961 N N . SER B 2 322 ? -14.593 -8.066 -4.116 1.000 0.970 322 SER B N 1
ATOM 17962 C CA . SER B 2 322 ? -13.284 -8.641 -3.786 1.000 0.970 322 SER B CA 1
ATOM 17963 C C . SER B 2 322 ? -12.586 -9.255 -5.007 1.000 0.970 322 SER B C 1
ATOM 17964 O O . SER B 2 322 ? -11.369 -9.103 -5.142 1.000 0.970 322 SER B O 1
ATOM 17972 N N . ILE B 2 323 ? -13.343 -9.866 -5.930 1.000 0.980 323 ILE B N 1
ATOM 17973 C CA . ILE B 2 323 ? -12.837 -10.415 -7.198 1.000 0.980 323 ILE B CA 1
ATOM 17974 C C . ILE B 2 323 ? -12.389 -9.289 -8.138 1.000 0.980 323 ILE B C 1
ATOM 17975 O O . ILE B 2 323 ? -11.248 -9.313 -8.606 1.000 0.980 323 ILE B O 1
ATOM 17991 N N . GLN B 2 324 ? -13.222 -8.264 -8.374 1.000 0.970 324 GLN B N 1
ATOM 17992 C CA . GLN B 2 324 ? -12.813 -7.077 -9.146 1.000 0.970 324 GLN B CA 1
ATOM 17993 C C . GLN B 2 324 ? -11.537 -6.464 -8.559 1.000 0.970 324 GLN B C 1
ATOM 17994 O O . GLN B 2 324 ? -10.570 -6.184 -9.274 1.000 0.970 324 GLN B O 1
ATOM 18008 N N . GLY B 2 325 ? -11.510 -6.297 -7.235 1.000 0.980 325 GLY B N 1
ATOM 18009 C CA . GLY B 2 325 ? -10.370 -5.755 -6.515 1.000 0.980 325 GLY B CA 1
ATOM 18010 C C . GLY B 2 325 ? -9.106 -6.600 -6.679 1.000 0.980 325 GLY B C 1
ATOM 18011 O O . GLY B 2 325 ? -8.032 -6.049 -6.930 1.000 0.980 325 GLY B O 1
ATOM 18015 N N . ALA B 2 326 ? -9.226 -7.930 -6.615 1.000 0.980 326 ALA B N 1
ATOM 18016 C CA . ALA B 2 326 ? -8.127 -8.864 -6.846 1.000 0.980 326 ALA B CA 1
ATOM 18017 C C . ALA B 2 326 ? -7.552 -8.737 -8.262 1.000 0.980 326 ALA B C 1
ATOM 18018 O O . ALA B 2 326 ? -6.330 -8.695 -8.408 1.000 0.980 326 ALA B O 1
ATOM 18025 N N . ILE B 2 327 ? -8.398 -8.605 -9.291 1.000 0.980 327 ILE B N 1
ATOM 18026 C CA . ILE B 2 327 ? -7.965 -8.420 -10.687 1.000 0.980 327 ILE B CA 1
ATOM 18027 C C . ILE B 2 327 ? -7.214 -7.090 -10.847 1.000 0.980 327 ILE B C 1
ATOM 18028 O O . ILE B 2 327 ? -6.090 -7.075 -11.359 1.000 0.980 327 ILE B O 1
ATOM 18044 N N . TYR B 2 328 ? -7.785 -5.982 -10.356 1.000 0.980 328 TYR B N 1
ATOM 18045 C CA . TYR B 2 328 ? -7.127 -4.670 -10.375 1.000 0.980 328 TYR B CA 1
ATOM 18046 C C . TYR B 2 328 ? -5.768 -4.710 -9.675 1.000 0.980 328 TYR B C 1
ATOM 18047 O O . TYR B 2 328 ? -4.764 -4.227 -10.209 1.000 0.980 328 TYR B O 1
ATOM 18065 N N . TYR B 2 329 ? -5.728 -5.296 -8.478 1.000 0.980 329 TYR B N 1
ATOM 18066 C CA . TYR B 2 329 ? -4.519 -5.351 -7.669 1.000 0.980 329 TYR B CA 1
ATOM 18067 C C . TYR B 2 329 ? -3.455 -6.264 -8.288 1.000 0.980 329 TYR B C 1
ATOM 18068 O O . TYR B 2 329 ? -2.268 -5.942 -8.239 1.000 0.980 329 TYR B O 1
ATOM 18086 N N . LEU B 2 330 ? -3.865 -7.367 -8.921 1.000 0.980 330 LEU B N 1
ATOM 18087 C CA . LEU B 2 330 ? -2.984 -8.288 -9.633 1.000 0.980 330 LEU B CA 1
ATOM 18088 C C . LEU B 2 330 ? -2.267 -7.584 -10.793 1.000 0.980 330 LEU B C 1
ATOM 18089 O O . LEU B 2 330 ? -1.036 -7.600 -10.837 1.000 0.980 330 LEU B O 1
ATOM 18105 N N . ILE B 2 331 ? -3.005 -6.911 -11.683 1.000 0.980 331 ILE B N 1
ATOM 18106 C CA . ILE B 2 331 ? -2.426 -6.179 -12.826 1.000 0.980 331 ILE B CA 1
ATOM 18107 C C . ILE B 2 331 ? -1.512 -5.044 -12.334 1.000 0.980 331 ILE B C 1
ATOM 18108 O O . ILE B 2 331 ? -0.384 -4.894 -12.818 1.000 0.980 331 ILE B O 1
ATOM 18124 N N . HIS B 2 332 ? -1.955 -4.285 -11.324 1.000 0.960 332 HIS B N 1
ATOM 18125 C CA . HIS B 2 332 ? -1.139 -3.263 -10.665 1.000 0.960 332 HIS B CA 1
ATOM 18126 C C . HIS B 2 332 ? 0.192 -3.831 -10.147 1.000 0.960 332 HIS B C 1
ATOM 18127 O O . HIS B 2 332 ? 1.256 -3.277 -10.447 1.000 0.960 332 HIS B O 1
ATOM 18141 N N . ASP B 2 333 ? 0.150 -4.929 -9.383 1.000 0.970 333 ASP B N 1
ATOM 18142 C CA . ASP B 2 333 ? 1.344 -5.504 -8.765 1.000 0.970 333 ASP B CA 1
ATOM 18143 C C . ASP B 2 333 ? 2.324 -6.009 -9.834 1.000 0.970 333 ASP B C 1
ATOM 18144 O O . ASP B 2 333 ? 3.529 -5.774 -9.729 1.000 0.970 333 ASP B O 1
ATOM 18153 N N . MET B 2 334 ? 1.830 -6.619 -10.917 1.000 0.980 334 MET B N 1
ATOM 18154 C CA . MET B 2 334 ? 2.666 -7.040 -12.048 1.000 0.980 334 MET B CA 1
ATOM 18155 C C . MET B 2 334 ? 3.462 -5.867 -12.650 1.000 0.980 334 MET B C 1
ATOM 18156 O O . MET B 2 334 ? 4.682 -5.968 -12.825 1.000 0.980 334 MET B O 1
ATOM 18170 N N . LEU B 2 335 ? 2.806 -4.730 -12.911 1.000 0.970 335 LEU B N 1
ATOM 18171 C CA . LEU B 2 335 ? 3.447 -3.537 -13.477 1.000 0.970 335 LEU B CA 1
ATOM 18172 C C . LEU B 2 335 ? 4.426 -2.884 -12.490 1.000 0.970 335 LEU B C 1
ATOM 18173 O O . LEU B 2 335 ? 5.583 -2.607 -12.831 1.000 0.970 335 LEU B O 1
ATOM 18189 N N . ILE B 2 336 ? 3.990 -2.645 -11.248 1.000 0.970 336 ILE B N 1
ATOM 18190 C CA . ILE B 2 336 ? 4.787 -1.885 -10.281 1.000 0.970 336 ILE B CA 1
ATOM 18191 C C . ILE B 2 336 ? 6.019 -2.666 -9.813 1.000 0.970 336 ILE B C 1
ATOM 18192 O O . ILE B 2 336 ? 7.064 -2.064 -9.546 1.000 0.970 336 ILE B O 1
ATOM 18208 N N . LYS B 2 337 ? 5.953 -4.006 -9.769 1.000 0.950 337 LYS B N 1
ATOM 18209 C CA . LYS B 2 337 ? 7.127 -4.847 -9.493 1.000 0.950 337 LYS B CA 1
ATOM 18210 C C . LYS B 2 337 ? 8.140 -4.783 -10.623 1.000 0.950 337 LYS B C 1
ATOM 18211 O O . LYS B 2 337 ? 9.331 -4.673 -10.329 1.000 0.950 337 LYS B O 1
ATOM 18230 N N . GLY B 2 338 ? 7.691 -4.765 -11.880 1.000 0.950 338 GLY B N 1
ATOM 18231 C CA . GLY B 2 338 ? 8.563 -4.518 -13.029 1.000 0.950 338 GLY B CA 1
ATOM 18232 C C . GLY B 2 338 ? 9.395 -3.241 -12.849 1.000 0.950 338 GLY B C 1
ATOM 18233 O O . GLY B 2 338 ? 10.627 -3.290 -12.906 1.000 0.950 338 GLY B O 1
ATOM 18237 N N . ALA B 2 339 ? 8.742 -2.122 -12.510 1.000 0.960 339 ALA B N 1
ATOM 18238 C CA . ALA B 2 339 ? 9.422 -0.856 -12.212 1.000 0.960 339 ALA B CA 1
ATOM 18239 C C . ALA B 2 339 ? 10.368 -0.954 -11.005 1.000 0.960 339 ALA B C 1
ATOM 18240 O O . ALA B 2 339 ? 11.536 -0.570 -11.096 1.000 0.960 339 ALA B O 1
ATOM 18247 N N . LEU B 2 340 ? 9.888 -1.474 -9.870 1.000 0.960 340 LEU B N 1
ATOM 18248 C CA . LEU B 2 340 ? 10.649 -1.520 -8.619 1.000 0.960 340 LEU B CA 1
ATOM 18249 C C . LEU B 2 340 ? 11.934 -2.343 -8.735 1.000 0.960 340 LEU B C 1
ATOM 18250 O O . LEU B 2 340 ? 12.972 -1.894 -8.248 1.000 0.960 340 LEU B O 1
ATOM 18266 N N . PHE B 2 341 ? 11.908 -3.503 -9.398 1.000 0.960 341 PHE B N 1
ATOM 18267 C CA . PHE B 2 341 ? 13.118 -4.306 -9.607 1.000 0.960 341 PHE B CA 1
ATOM 18268 C C . PHE B 2 341 ? 14.125 -3.613 -10.524 1.000 0.960 341 PHE B C 1
ATOM 18269 O O . PHE B 2 341 ? 15.322 -3.632 -10.232 1.000 0.960 341 PHE B O 1
ATOM 18286 N N . MET B 2 342 ? 13.666 -2.958 -11.594 1.000 0.950 342 MET B N 1
ATOM 18287 C CA . MET B 2 342 ? 14.549 -2.184 -12.472 1.000 0.950 342 MET B CA 1
ATOM 18288 C C . MET B 2 342 ? 15.165 -0.985 -11.749 1.000 0.950 342 MET B C 1
ATOM 18289 O O . MET B 2 342 ? 16.358 -0.710 -11.902 1.000 0.950 342 MET B O 1
ATOM 18303 N N . LEU B 2 343 ? 14.386 -0.280 -10.927 1.000 0.960 343 LEU B N 1
ATOM 18304 C CA . LEU B 2 343 ? 14.867 0.853 -10.141 1.000 0.960 343 LEU B CA 1
ATOM 18305 C C . LEU B 2 343 ? 15.847 0.405 -9.055 1.000 0.960 343 LEU B C 1
ATOM 18306 O O . LEU B 2 343 ? 16.925 0.985 -8.941 1.000 0.960 343 LEU B O 1
ATOM 18322 N N . ALA B 2 344 ? 15.528 -0.661 -8.317 1.000 0.940 344 ALA B N 1
ATOM 18323 C CA . ALA B 2 344 ? 16.429 -1.267 -7.341 1.000 0.940 344 ALA B CA 1
ATOM 18324 C C . ALA B 2 344 ? 17.724 -1.766 -8.001 1.000 0.940 344 ALA B C 1
ATOM 18325 O O . ALA B 2 344 ? 18.812 -1.493 -7.501 1.000 0.940 344 ALA B O 1
ATOM 18332 N N . GLY B 2 345 ? 17.630 -2.436 -9.153 1.000 0.920 345 GLY B N 1
ATOM 18333 C CA . GLY B 2 345 ? 18.783 -2.890 -9.931 1.000 0.920 345 GLY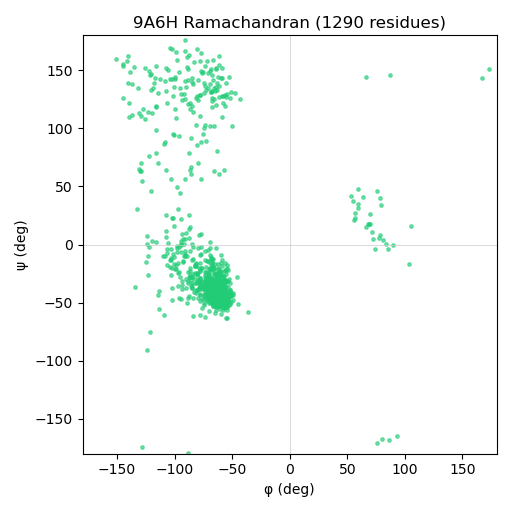 B CA 1
ATOM 18334 C C . GLY B 2 345 ? 19.673 -1.739 -10.391 1.000 0.920 345 GLY B C 1
ATOM 18335 O O . GLY B 2 345 ? 20.892 -1.795 -10.238 1.000 0.920 345 GLY B O 1
ATOM 18339 N N . THR B 2 346 ? 19.064 -0.656 -10.874 1.000 0.910 346 THR B N 1
ATOM 18340 C CA . THR B 2 346 ? 19.778 0.564 -11.278 1.000 0.910 346 THR B CA 1
ATOM 18341 C C . THR B 2 346 ? 20.451 1.239 -10.080 1.000 0.910 346 THR B C 1
ATOM 18342 O O . THR B 2 346 ? 21.602 1.658 -10.177 1.000 0.910 346 THR B O 1
ATOM 18353 N N . LEU B 2 347 ? 19.774 1.293 -8.929 1.000 0.900 347 LEU B N 1
ATOM 18354 C CA . LEU B 2 347 ? 20.317 1.842 -7.685 1.000 0.900 347 LEU B CA 1
ATOM 18355 C C . LEU B 2 347 ? 21.562 1.067 -7.216 1.000 0.900 347 LEU B C 1
ATOM 18356 O O . LEU B 2 347 ? 22.577 1.672 -6.865 1.000 0.900 347 LEU B O 1
ATOM 18372 N N . ILE B 2 348 ? 21.508 -0.267 -7.259 1.000 0.890 348 ILE B N 1
ATOM 18373 C CA . ILE B 2 348 ? 22.627 -1.143 -6.885 1.000 0.890 348 ILE B CA 1
ATOM 18374 C C . ILE B 2 348 ? 23.785 -0.984 -7.871 1.000 0.890 348 ILE B C 1
ATOM 18375 O O . ILE B 2 348 ? 24.929 -0.837 -7.449 1.000 0.890 348 ILE B O 1
ATOM 18391 N N . ALA B 2 349 ? 23.500 -0.946 -9.174 1.000 0.850 349 ALA B N 1
ATOM 18392 C CA . ALA B 2 349 ? 24.522 -0.762 -10.203 1.000 0.850 349 ALA B CA 1
ATOM 18393 C C . ALA B 2 349 ? 25.252 0.588 -10.079 1.000 0.850 349 ALA B C 1
ATOM 18394 O O . ALA B 2 349 ? 26.451 0.662 -10.331 1.000 0.850 349 ALA B O 1
ATOM 18401 N N . LEU B 2 350 ? 24.551 1.653 -9.673 1.000 0.830 350 LEU B N 1
ATOM 18402 C CA . LEU B 2 350 ? 25.139 2.989 -9.514 1.000 0.830 350 LEU B CA 1
ATOM 18403 C C . LEU B 2 350 ? 25.951 3.164 -8.228 1.000 0.830 350 LEU B C 1
ATOM 18404 O O . LEU B 2 350 ? 26.867 3.981 -8.195 1.000 0.830 350 LEU B O 1
ATOM 18420 N N . THR B 2 351 ? 25.606 2.441 -7.167 1.000 0.850 351 THR B N 1
ATOM 18421 C CA . THR B 2 351 ? 26.282 2.551 -5.863 1.000 0.850 351 THR B CA 1
ATOM 18422 C C . THR B 2 351 ? 27.320 1.457 -5.625 1.000 0.850 351 THR B C 1
ATOM 18423 O O . THR B 2 351 ? 28.159 1.604 -4.742 1.000 0.850 351 THR B O 1
ATOM 18434 N N . GLY B 2 352 ? 27.272 0.359 -6.384 1.000 0.830 352 GLY B N 1
ATOM 18435 C CA . GLY B 2 352 ? 28.124 -0.815 -6.183 1.000 0.830 352 GLY B CA 1
ATOM 18436 C C . GLY B 2 352 ? 27.767 -1.637 -4.938 1.000 0.830 352 GLY B C 1
ATOM 18437 O O . GLY B 2 352 ? 28.525 -2.517 -4.540 1.000 0.830 352 GLY B O 1
ATOM 18441 N N . THR B 2 353 ? 26.631 -1.365 -4.288 1.000 0.870 353 THR B N 1
ATOM 18442 C CA . THR B 2 353 ? 26.202 -2.071 -3.075 1.000 0.870 353 THR B CA 1
ATOM 18443 C C . THR B 2 353 ? 24.686 -2.233 -3.031 1.000 0.870 353 THR B C 1
ATOM 18444 O O . THR B 2 353 ? 23.951 -1.464 -3.633 1.000 0.870 353 THR B O 1
ATOM 18455 N N . ALA B 2 354 ? 24.197 -3.237 -2.303 1.000 0.910 354 ALA B N 1
ATOM 18456 C CA . ALA B 2 354 ? 22.770 -3.420 -2.021 1.000 0.910 354 ALA B CA 1
ATOM 18457 C C . ALA B 2 354 ? 22.377 -2.998 -0.595 1.000 0.910 354 ALA B C 1
ATOM 18458 O O . ALA B 2 354 ? 21.200 -3.051 -0.237 1.000 0.910 354 ALA B O 1
ATOM 18465 N N . SER B 2 355 ? 23.353 -2.598 0.231 1.000 0.920 355 SER B N 1
ATOM 18466 C CA . SER B 2 355 ? 23.143 -2.218 1.631 1.000 0.920 355 SER B CA 1
ATOM 18467 C C . SER B 2 355 ? 22.759 -0.748 1.762 1.000 0.920 355 SER B C 1
ATOM 18468 O O . SER B 2 355 ? 23.545 0.130 1.407 1.000 0.920 355 SER B O 1
ATOM 18476 N N . LEU B 2 356 ? 21.599 -0.476 2.362 1.000 0.910 356 LEU B N 1
ATOM 18477 C CA . LEU B 2 356 ? 21.112 0.885 2.608 1.000 0.910 356 LEU B CA 1
ATOM 18478 C C . LEU B 2 356 ? 22.053 1.710 3.485 1.000 0.910 356 LEU B C 1
ATOM 18479 O O . LEU B 2 356 ? 22.212 2.904 3.262 1.000 0.910 356 LEU B O 1
ATOM 18495 N N . HIS B 2 357 ? 22.731 1.080 4.447 1.000 0.890 357 HIS B N 1
ATOM 18496 C CA . HIS B 2 357 ? 23.656 1.780 5.342 1.000 0.890 357 HIS B CA 1
ATOM 18497 C C . HIS B 2 357 ? 24.886 2.337 4.613 1.000 0.890 357 HIS B C 1
ATOM 18498 O O . HIS B 2 357 ? 25.526 3.262 5.113 1.000 0.890 357 HIS B O 1
ATOM 18512 N N . LYS B 2 358 ? 25.223 1.800 3.433 1.000 0.890 358 LYS B N 1
ATOM 18513 C CA . LYS B 2 358 ? 26.351 2.255 2.608 1.000 0.890 358 LYS B CA 1
ATOM 18514 C C . LYS B 2 358 ? 25.944 3.272 1.531 1.000 0.890 358 LYS B C 1
ATOM 18515 O O . LYS B 2 358 ? 26.810 3.753 0.814 1.000 0.890 358 LYS B O 1
ATOM 18534 N N . MET B 2 359 ? 24.666 3.633 1.438 1.000 0.890 359 MET B N 1
ATOM 18535 C CA . MET B 2 359 ? 24.161 4.636 0.492 1.000 0.890 359 MET B CA 1
ATOM 18536 C C . MET B 2 359 ? 23.899 5.985 1.184 1.000 0.890 359 MET B C 1
ATOM 18537 O O . MET B 2 359 ? 23.936 6.072 2.416 1.000 0.890 359 MET B O 1
ATOM 18551 N N . GLY B 2 360 ? 23.674 7.036 0.390 1.000 0.890 360 GLY B N 1
ATOM 18552 C CA . GLY B 2 360 ? 23.306 8.368 0.880 1.000 0.890 360 GLY B CA 1
ATOM 18553 C C . GLY B 2 360 ? 23.403 9.459 -0.187 1.000 0.890 360 GLY B C 1
ATOM 18554 O O . GLY B 2 360 ? 24.309 9.437 -1.022 1.000 0.890 360 GLY B O 1
ATOM 18558 N N . GLY B 2 361 ? 22.469 10.416 -0.154 1.000 0.910 361 GLY B N 1
ATOM 18559 C CA . GLY B 2 361 ? 22.540 11.665 -0.922 1.000 0.910 361 GLY B CA 1
ATOM 18560 C C . GLY B 2 361 ? 22.376 11.541 -2.444 1.000 0.910 361 GLY B C 1
ATOM 18561 O O . GLY B 2 361 ? 22.733 12.466 -3.177 1.000 0.910 361 GLY B O 1
ATOM 18565 N N . LEU B 2 362 ? 21.830 10.431 -2.961 1.000 0.910 362 LEU B N 1
ATOM 18566 C CA . LEU B 2 362 ? 21.730 10.198 -4.411 1.000 0.910 362 LEU B CA 1
ATOM 18567 C C . LEU B 2 362 ? 20.795 11.169 -5.148 1.000 0.910 362 LEU B C 1
ATOM 18568 O O . LEU B 2 362 ? 20.947 11.324 -6.360 1.000 0.910 362 LEU B O 1
ATOM 18584 N N . ILE B 2 363 ? 19.858 11.846 -4.468 1.000 0.900 363 ILE B N 1
ATOM 18585 C CA . ILE B 2 363 ? 18.852 12.696 -5.136 1.000 0.900 363 ILE B CA 1
ATOM 18586 C C . ILE B 2 363 ? 19.468 13.879 -5.887 1.000 0.900 363 ILE B C 1
ATOM 18587 O O . ILE B 2 363 ? 18.903 14.360 -6.865 1.000 0.900 363 ILE B O 1
ATOM 18603 N N . LYS B 2 364 ? 20.651 14.329 -5.461 1.000 0.840 364 LYS B N 1
ATOM 18604 C CA . LYS B 2 364 ? 21.346 15.468 -6.063 1.000 0.840 364 LYS B CA 1
ATOM 18605 C C . LYS B 2 364 ? 22.048 15.096 -7.376 1.000 0.840 364 LYS B C 1
ATOM 18606 O O . LYS B 2 364 ? 22.061 15.902 -8.301 1.000 0.840 364 LYS B O 1
ATOM 18625 N N . ARG B 2 365 ? 22.603 13.876 -7.476 1.000 0.840 365 ARG B N 1
ATOM 18626 C CA . ARG B 2 365 ? 23.217 13.339 -8.713 1.000 0.840 365 ARG B CA 1
ATOM 18627 C C . ARG B 2 365 ? 22.196 12.698 -9.650 1.000 0.840 365 ARG B C 1
ATOM 18628 O O . ARG B 2 365 ? 22.324 12.830 -10.864 1.000 0.840 365 ARG B O 1
ATOM 18649 N N . TYR B 2 366 ? 21.196 12.009 -9.099 1.000 0.890 366 TYR B N 1
ATOM 18650 C CA . TYR B 2 366 ? 20.206 11.233 -9.851 1.000 0.890 366 TYR B CA 1
ATOM 18651 C C . TYR B 2 366 ? 18.765 11.582 -9.433 1.000 0.890 366 TYR B C 1
ATOM 18652 O O . TYR B 2 366 ? 18.031 10.711 -8.958 1.000 0.890 366 TYR B O 1
ATOM 18670 N N . PRO B 2 367 ? 18.316 12.836 -9.636 1.000 0.900 367 PRO B N 1
ATOM 18671 C CA . PRO B 2 367 ? 16.986 13.277 -9.214 1.000 0.900 367 PRO B CA 1
ATOM 18672 C C . PRO B 2 367 ? 15.863 12.478 -9.881 1.000 0.900 367 PRO B C 1
ATOM 18673 O O . PRO B 2 367 ? 14.896 12.123 -9.218 1.000 0.900 367 PRO B O 1
ATOM 18684 N N . VAL B 2 368 ? 16.009 12.129 -11.165 1.000 0.920 368 VAL B N 1
ATOM 18685 C CA . VAL B 2 368 ? 15.010 11.337 -11.907 1.000 0.920 368 VAL B CA 1
ATOM 18686 C C . VAL B 2 368 ? 14.831 9.951 -11.286 1.000 0.920 368 VAL B C 1
ATOM 18687 O O . VAL B 2 368 ? 13.705 9.543 -11.032 1.000 0.920 368 VAL B O 1
ATOM 18700 N N . LEU B 2 369 ? 15.932 9.261 -10.965 1.000 0.930 369 LEU B N 1
ATOM 18701 C CA . LEU B 2 369 ? 15.883 7.969 -10.271 1.000 0.930 369 LEU B CA 1
ATOM 18702 C C . LEU B 2 369 ? 15.199 8.111 -8.904 1.000 0.930 369 LEU B C 1
ATOM 18703 O O . LEU B 2 369 ? 14.370 7.276 -8.557 1.000 0.930 369 LEU B O 1
ATOM 18719 N N . GLY B 2 370 ? 15.516 9.175 -8.157 1.000 0.940 370 GLY B N 1
ATOM 18720 C CA . GLY B 2 370 ? 14.899 9.459 -6.859 1.000 0.940 370 GLY B CA 1
ATOM 18721 C C . GLY B 2 370 ? 13.392 9.651 -6.942 1.000 0.940 370 GLY B C 1
ATOM 18722 O O . GLY B 2 370 ? 12.654 9.001 -6.207 1.000 0.940 370 GLY B O 1
ATOM 18726 N N . TRP B 2 371 ? 12.923 10.485 -7.868 1.000 0.940 371 TRP B N 1
ATOM 18727 C CA . TRP B 2 371 ? 11.495 10.744 -8.049 1.000 0.940 371 TRP B CA 1
ATOM 18728 C C . TRP B 2 371 ? 10.735 9.548 -8.614 1.000 0.940 371 TRP B C 1
ATOM 18729 O O . TRP B 2 371 ? 9.646 9.247 -8.138 1.000 0.940 371 TRP B O 1
ATOM 18750 N N . MET B 2 372 ? 11.315 8.816 -9.565 1.000 0.960 372 MET B N 1
ATOM 18751 C CA . MET B 2 372 ? 10.719 7.574 -10.063 1.000 0.960 372 MET B CA 1
ATOM 18752 C C . MET B 2 372 ? 10.574 6.539 -8.945 1.000 0.960 372 MET B C 1
ATOM 18753 O O . MET B 2 372 ? 9.526 5.907 -8.811 1.000 0.960 372 MET B O 1
ATOM 18767 N N . PHE B 2 373 ? 11.603 6.392 -8.106 1.000 0.960 373 PHE B N 1
ATOM 18768 C CA . PHE B 2 373 ? 11.542 5.509 -6.947 1.000 0.960 373 PHE B CA 1
ATOM 18769 C C . PHE B 2 373 ? 10.476 5.961 -5.946 1.000 0.960 373 PHE B C 1
ATOM 18770 O O . PHE B 2 373 ? 9.717 5.130 -5.455 1.000 0.960 373 PHE B O 1
ATOM 18787 N N . PHE B 2 374 ? 10.376 7.267 -5.688 1.000 0.960 374 PHE B N 1
ATOM 18788 C CA . PHE B 2 374 ? 9.350 7.834 -4.817 1.000 0.960 374 PHE B CA 1
ATOM 18789 C C . PHE B 2 374 ? 7.939 7.530 -5.335 1.000 0.960 374 PHE B C 1
ATOM 18790 O O . PHE B 2 374 ? 7.161 6.916 -4.616 1.000 0.960 374 PHE B O 1
ATOM 18807 N N . ILE B 2 375 ? 7.630 7.841 -6.598 1.000 0.950 375 ILE B N 1
ATOM 18808 C CA . ILE B 2 375 ? 6.311 7.554 -7.195 1.000 0.950 375 ILE B CA 1
ATOM 18809 C C . ILE B 2 375 ? 6.005 6.049 -7.158 1.000 0.950 375 ILE B C 1
ATOM 18810 O O . ILE B 2 375 ? 4.891 5.659 -6.814 1.000 0.950 375 ILE B O 1
ATOM 18826 N N . SER B 2 376 ? 6.996 5.193 -7.429 1.000 0.950 376 SER B N 1
ATOM 18827 C CA . SER B 2 376 ? 6.822 3.733 -7.352 1.000 0.950 376 SER B CA 1
ATOM 18828 C C . SER B 2 376 ? 6.486 3.265 -5.934 1.000 0.950 376 SER B C 1
ATOM 18829 O O . SER B 2 376 ? 5.635 2.396 -5.757 1.000 0.950 376 SER B O 1
ATOM 18837 N N . ALA B 2 377 ? 7.138 3.845 -4.920 1.000 0.940 377 ALA B N 1
ATOM 18838 C CA . ALA B 2 377 ? 6.900 3.528 -3.515 1.000 0.940 377 ALA B CA 1
ATOM 18839 C C . ALA B 2 377 ? 5.482 3.915 -3.076 1.000 0.940 377 ALA B C 1
ATOM 18840 O O . ALA B 2 377 ? 4.809 3.134 -2.406 1.000 0.940 377 ALA B O 1
ATOM 18847 N N . ILE B 2 378 ? 5.023 5.098 -3.487 1.000 0.940 378 ILE B N 1
ATOM 18848 C CA . ILE B 2 378 ? 3.683 5.594 -3.172 1.000 0.940 378 ILE B CA 1
ATOM 18849 C C . ILE B 2 378 ? 2.605 4.775 -3.907 1.000 0.940 378 ILE B C 1
ATOM 18850 O O . ILE B 2 378 ? 1.585 4.428 -3.315 1.000 0.940 378 ILE B O 1
ATOM 18866 N N . SER B 2 379 ? 2.849 4.419 -5.175 1.000 0.950 379 SER B N 1
ATOM 18867 C CA . SER B 2 379 ? 1.930 3.598 -5.977 1.000 0.950 379 SER B CA 1
ATOM 18868 C C . SER B 2 379 ? 1.767 2.202 -5.374 1.000 0.950 379 SER B C 1
ATOM 18869 O O . SER B 2 379 ? 0.643 1.735 -5.226 1.000 0.950 379 SER B O 1
ATOM 18877 N N . LEU B 2 380 ? 2.868 1.575 -4.932 1.000 0.950 380 LEU B N 1
ATOM 18878 C CA . LEU B 2 380 ? 2.847 0.279 -4.242 1.000 0.950 380 LEU B CA 1
ATOM 18879 C C . LEU B 2 380 ? 2.072 0.329 -2.911 1.000 0.950 380 LEU B C 1
ATOM 18880 O O . LEU B 2 380 ? 1.420 -0.641 -2.534 1.000 0.950 380 LEU B O 1
ATOM 18896 N N . ALA B 2 381 ? 2.145 1.444 -2.179 1.000 0.930 381 ALA B N 1
ATOM 18897 C CA . ALA B 2 381 ? 1.385 1.620 -0.940 1.000 0.930 381 ALA B CA 1
ATOM 18898 C C . ALA B 2 381 ? -0.129 1.789 -1.174 1.000 0.930 381 ALA B C 1
ATOM 18899 O O . ALA B 2 381 ? -0.905 1.662 -0.227 1.000 0.930 381 ALA B O 1
ATOM 18906 N N . GLY B 2 382 ? -0.543 2.049 -2.419 1.000 0.930 382 GLY B N 1
ATOM 18907 C CA . GLY B 2 382 ? -1.940 2.226 -2.800 1.000 0.930 382 GLY B CA 1
ATOM 18908 C C . GLY B 2 382 ? -2.496 3.608 -2.470 1.000 0.930 382 GLY B C 1
ATOM 18909 O O . GLY B 2 382 ? -3.669 3.712 -2.125 1.000 0.930 382 GLY B O 1
ATOM 18913 N N . ILE B 2 383 ? -1.677 4.666 -2.546 1.000 0.910 383 ILE B N 1
ATOM 18914 C CA . ILE B 2 383 ? -2.184 6.034 -2.362 1.000 0.910 383 ILE B CA 1
ATOM 18915 C C . ILE B 2 383 ? -2.857 6.518 -3.662 1.000 0.910 383 ILE B C 1
ATOM 18916 O O . ILE B 2 383 ? -2.203 6.528 -4.709 1.000 0.910 383 ILE B O 1
ATOM 18932 N N . PRO B 2 384 ? -4.129 6.947 -3.632 1.000 0.920 384 PRO B N 1
ATOM 18933 C CA . PRO B 2 384 ? -4.816 7.502 -4.802 1.000 0.920 384 PRO B CA 1
ATOM 18934 C C . PRO B 2 384 ? -4.164 8.818 -5.286 1.000 0.920 384 PRO B C 1
ATOM 18935 O O . PRO B 2 384 ? -3.578 9.545 -4.481 1.000 0.920 384 PRO B O 1
ATOM 18946 N N . PRO B 2 385 ? -4.252 9.167 -6.585 1.000 0.890 385 PRO B N 1
ATOM 18947 C CA . PRO B 2 385 ? -4.939 8.453 -7.669 1.000 0.890 385 PRO B CA 1
ATOM 18948 C C . PRO B 2 385 ? -4.059 7.386 -8.362 1.000 0.890 385 PRO B C 1
ATOM 18949 O O . PRO B 2 385 ? -4.243 7.093 -9.541 1.000 0.890 385 PRO B O 1
ATOM 18960 N N . LEU B 2 386 ? -3.048 6.832 -7.681 1.000 0.930 386 LEU B N 1
ATOM 18961 C CA . LEU B 2 386 ? -2.145 5.836 -8.273 1.000 0.930 386 LEU B CA 1
ATOM 18962 C C . LEU B 2 386 ? -2.791 4.439 -8.327 1.000 0.930 386 LEU B C 1
ATOM 18963 O O . LEU B 2 386 ? -3.676 4.111 -7.540 1.000 0.930 386 LEU B O 1
ATOM 18979 N N . SER B 2 387 ? -2.286 3.585 -9.226 1.000 0.920 387 SER B N 1
ATOM 18980 C CA . SER B 2 387 ? -2.887 2.276 -9.560 1.000 0.920 387 SER B CA 1
ATOM 18981 C C . SER B 2 387 ? -3.187 1.316 -8.406 1.000 0.920 387 SER B C 1
ATOM 18982 O O . SER B 2 387 ? -4.109 0.520 -8.527 1.000 0.920 387 SER B O 1
ATOM 18990 N N . GLY B 2 388 ? -2.430 1.344 -7.305 1.000 0.930 388 GLY B N 1
ATOM 18991 C CA . GLY B 2 388 ? -2.619 0.375 -6.220 1.000 0.930 388 GLY B CA 1
ATOM 18992 C C . GLY B 2 388 ? -3.871 0.613 -5.370 1.000 0.930 388 GLY B C 1
ATOM 18993 O O . GLY B 2 388 ? -4.240 -0.254 -4.582 1.000 0.930 388 GLY B O 1
ATOM 18997 N N . PHE B 2 389 ? -4.509 1.782 -5.500 1.000 0.950 389 PHE B N 1
ATOM 18998 C CA . PHE B 2 389 ? -5.634 2.181 -4.656 1.000 0.950 389 PHE B CA 1
ATOM 18999 C C . PHE B 2 389 ? -6.901 1.367 -4.938 1.000 0.950 389 PHE B C 1
ATOM 19000 O O . PHE B 2 389 ? -7.408 0.720 -4.027 1.000 0.950 389 PHE B O 1
ATOM 19017 N N . VAL B 2 390 ? -7.378 1.364 -6.190 1.000 0.950 390 VAL B N 1
ATOM 19018 C CA . VAL B 2 390 ? -8.694 0.811 -6.568 1.000 0.950 390 VAL B CA 1
ATOM 19019 C C . VAL B 2 390 ? -8.817 -0.657 -6.182 1.000 0.950 390 VAL B C 1
ATOM 19020 O O . VAL B 2 390 ? -9.766 -1.033 -5.501 1.000 0.950 390 VAL B O 1
ATOM 19033 N N . GLY B 2 391 ? -7.817 -1.471 -6.534 1.000 0.970 391 GLY B N 1
ATOM 19034 C CA . GLY B 2 391 ? -7.822 -2.892 -6.195 1.000 0.970 391 GLY B CA 1
ATOM 19035 C C . GLY B 2 391 ? -7.873 -3.138 -4.688 1.000 0.970 391 GLY B C 1
ATOM 19036 O O . GLY B 2 391 ? -8.658 -3.951 -4.210 1.000 0.970 391 GLY B O 1
ATOM 19040 N N . LYS B 2 392 ? -7.087 -2.383 -3.913 1.000 0.950 392 LYS B N 1
ATOM 19041 C CA . LYS B 2 392 ? -7.042 -2.525 -2.454 1.000 0.950 392 LYS B CA 1
ATOM 19042 C C . LYS B 2 392 ? -8.342 -2.075 -1.790 1.000 0.950 392 LYS B C 1
ATOM 19043 O O . LYS B 2 392 ? -8.796 -2.729 -0.856 1.000 0.950 392 LYS B O 1
ATOM 19062 N N . PHE B 2 393 ? -8.902 -0.961 -2.254 1.000 0.930 393 PHE B N 1
ATOM 19063 C CA . PHE B 2 393 ? -10.186 -0.447 -1.794 1.000 0.930 393 PHE B CA 1
ATOM 19064 C C . PHE B 2 393 ? -11.284 -1.505 -1.989 1.000 0.930 393 PHE B C 1
ATOM 19065 O O . PHE B 2 393 ? -11.890 -1.908 -1.002 1.000 0.930 393 PHE B O 1
ATOM 19082 N N . LYS B 2 394 ? -11.445 -2.032 -3.208 1.000 0.970 394 LYS B N 1
ATOM 19083 C CA . LYS B 2 394 ? -12.434 -3.067 -3.554 1.000 0.970 394 LYS B CA 1
ATOM 19084 C C . LYS B 2 394 ? -12.251 -4.378 -2.778 1.000 0.970 394 LYS B C 1
ATOM 19085 O O . LYS B 2 394 ? -13.225 -4.990 -2.353 1.000 0.970 394 LYS B O 1
ATOM 19104 N N . ILE B 2 395 ? -11.003 -4.797 -2.536 1.000 0.980 395 ILE B N 1
ATOM 19105 C CA . ILE B 2 395 ? -10.709 -5.967 -1.689 1.000 0.980 395 ILE B CA 1
ATOM 19106 C C . ILE B 2 395 ? -11.158 -5.734 -0.238 1.000 0.980 395 ILE B C 1
ATOM 19107 O O . ILE B 2 395 ? -11.730 -6.632 0.372 1.000 0.980 395 ILE B O 1
ATOM 19123 N N . ALA B 2 396 ? -10.895 -4.549 0.323 1.000 0.970 396 ALA B N 1
ATOM 19124 C CA . ALA B 2 396 ? -11.314 -4.220 1.684 1.000 0.970 396 ALA B CA 1
ATOM 19125 C C . ALA B 2 396 ? -12.841 -4.077 1.791 1.000 0.970 396 ALA B C 1
ATOM 19126 O O . ALA B 2 396 ? -13.419 -4.593 2.738 1.000 0.970 396 ALA B O 1
ATOM 19133 N N . GLU B 2 397 ? -13.485 -3.430 0.816 1.000 0.970 397 GLU B N 1
ATOM 19134 C CA . GLU B 2 397 ? -14.947 -3.342 0.685 1.000 0.970 397 GLU B CA 1
ATOM 19135 C C . GLU B 2 397 ? -15.588 -4.733 0.686 1.000 0.970 397 GLU B C 1
ATOM 19136 O O . GLU B 2 397 ? -16.420 -5.019 1.544 1.000 0.970 397 GLU B O 1
ATOM 19148 N N . GLY B 2 398 ? -15.134 -5.623 -0.204 1.000 0.970 398 GLY B N 1
ATOM 19149 C CA . GLY B 2 398 ? -15.654 -6.985 -0.289 1.000 0.970 398 GLY B CA 1
ATOM 19150 C C . GLY B 2 398 ? -15.429 -7.798 0.987 1.000 0.970 398 GLY B C 1
ATOM 19151 O O . GLY B 2 398 ? -16.300 -8.567 1.377 1.000 0.970 398 GLY B O 1
ATOM 19155 N N . GLY B 2 399 ? -14.292 -7.610 1.664 1.000 0.970 399 GLY B N 1
ATOM 19156 C CA . GLY B 2 399 ? -14.018 -8.264 2.943 1.000 0.970 399 GLY B CA 1
ATOM 19157 C C . GLY B 2 399 ? -14.883 -7.742 4.095 1.000 0.970 399 GLY B C 1
ATOM 19158 O O . GLY B 2 399 ? -15.336 -8.530 4.918 1.000 0.970 399 GLY B O 1
ATOM 19162 N N . PHE B 2 400 ? -15.157 -6.436 4.162 1.000 0.960 400 PHE B N 1
ATOM 19163 C CA . PHE B 2 400 ? -16.069 -5.884 5.170 1.000 0.960 400 PHE B CA 1
ATOM 19164 C C . PHE B 2 400 ? -17.524 -6.302 4.930 1.000 0.960 400 PHE B C 1
ATOM 19165 O O . PHE B 2 400 ? -18.230 -6.541 5.907 1.000 0.960 400 PHE B O 1
ATOM 19182 N N . ALA B 2 401 ? -17.948 -6.423 3.667 1.000 0.950 401 ALA B N 1
ATOM 19183 C CA . ALA B 2 401 ? -19.290 -6.875 3.304 1.000 0.950 401 ALA B CA 1
ATOM 19184 C C . ALA B 2 401 ? -19.594 -8.293 3.821 1.000 0.950 401 ALA B C 1
ATOM 19185 O O . ALA B 2 401 ? -20.684 -8.527 4.326 1.000 0.950 401 ALA B O 1
ATOM 19192 N N . GLU B 2 402 ? -18.614 -9.203 3.785 1.000 0.940 402 GLU B N 1
ATOM 19193 C CA . GLU B 2 402 ? -18.731 -10.563 4.349 1.000 0.940 402 GLU B CA 1
ATOM 19194 C C . GLU B 2 402 ? -18.384 -10.656 5.848 1.000 0.940 402 GLU B C 1
ATOM 19195 O O . GLU B 2 402 ? -18.117 -11.725 6.392 1.000 0.940 402 GLU B O 1
ATOM 19207 N N . GLY B 2 403 ? -18.328 -9.524 6.556 1.000 0.930 403 GLY B N 1
ATOM 19208 C CA . GLY B 2 403 ? -18.052 -9.504 7.994 1.000 0.930 403 GLY B CA 1
ATOM 19209 C C . GLY B 2 403 ? -16.598 -9.815 8.383 1.000 0.930 403 GLY B C 1
ATOM 19210 O O . GLY B 2 403 ? -16.278 -9.830 9.575 1.000 0.930 403 GLY B O 1
ATOM 19214 N N . GLU B 2 404 ? -15.677 -9.974 7.423 1.000 0.950 404 GLU B N 1
ATOM 19215 C CA . GLU B 2 404 ? -14.242 -10.228 7.638 1.000 0.950 404 GLU B CA 1
ATOM 19216 C C . GLU B 2 404 ? -13.477 -8.956 8.051 1.000 0.950 404 GLU B C 1
ATOM 19217 O O . GLU B 2 404 ? -12.487 -8.523 7.447 1.000 0.950 404 GLU B O 1
ATOM 19229 N N . PHE B 2 405 ? -13.929 -8.338 9.140 1.000 0.940 405 PHE B N 1
ATOM 19230 C CA . PHE B 2 405 ? -13.461 -7.045 9.635 1.000 0.940 405 PHE B CA 1
ATOM 19231 C C . PHE B 2 405 ? -11.976 -7.029 9.994 1.000 0.940 405 PHE B C 1
ATOM 19232 O O . PHE B 2 405 ? -11.227 -6.131 9.602 1.000 0.940 405 PHE B O 1
ATOM 19249 N N . THR B 2 406 ? -11.534 -8.029 10.759 1.000 0.950 406 THR B N 1
ATOM 19250 C CA . THR B 2 406 ? -10.174 -8.061 11.311 1.000 0.950 406 THR B CA 1
ATOM 19251 C C . THR B 2 406 ? -9.138 -8.193 10.199 1.000 0.950 406 THR B C 1
ATOM 19252 O O . THR B 2 406 ? -8.121 -7.494 10.205 1.000 0.950 406 THR B O 1
ATOM 19263 N N . ILE B 2 407 ? -9.404 -9.060 9.220 1.000 0.960 407 ILE B N 1
ATOM 19264 C CA . ILE B 2 407 ? -8.481 -9.324 8.113 1.000 0.960 407 ILE B CA 1
ATOM 19265 C C . ILE B 2 407 ? -8.530 -8.185 7.091 1.000 0.960 407 ILE B C 1
ATOM 19266 O O . ILE B 2 407 ? -7.475 -7.742 6.631 1.000 0.960 407 ILE B O 1
ATOM 19282 N N . SER B 2 408 ? -9.706 -7.616 6.823 1.000 0.970 408 SER B N 1
ATOM 19283 C CA . SER B 2 408 ? -9.833 -6.411 5.990 1.000 0.970 408 SER B CA 1
ATOM 19284 C C . SER B 2 408 ? -9.033 -5.242 6.574 1.000 0.970 408 SER B C 1
ATOM 19285 O O . SER B 2 408 ? -8.269 -4.575 5.866 1.000 0.970 408 SER B O 1
ATOM 19293 N N . MET B 2 409 ? -9.094 -5.050 7.897 1.000 0.960 409 MET B N 1
ATOM 19294 C CA . MET B 2 409 ? -8.316 -4.011 8.568 1.000 0.960 409 MET B CA 1
ATOM 19295 C C . MET B 2 409 ? -6.809 -4.315 8.590 1.000 0.960 409 MET B C 1
ATOM 19296 O O . MET B 2 409 ? -5.986 -3.406 8.438 1.000 0.960 409 MET B O 1
ATOM 19310 N N . LEU B 2 410 ? -6.428 -5.593 8.696 1.000 0.960 410 LEU B N 1
ATOM 19311 C CA . LEU B 2 410 ? -5.044 -6.047 8.535 1.000 0.960 410 LEU B CA 1
ATOM 19312 C C . LEU B 2 410 ? -4.506 -5.710 7.134 1.000 0.960 410 LEU B C 1
ATOM 19313 O O . LEU B 2 410 ? -3.383 -5.216 7.022 1.000 0.960 410 LEU B O 1
ATOM 19329 N N . ILE B 2 411 ? -5.295 -5.912 6.073 1.000 0.960 411 ILE B N 1
ATOM 19330 C CA . ILE B 2 411 ? -4.910 -5.544 4.702 1.000 0.960 411 ILE B CA 1
ATOM 19331 C C . ILE B 2 411 ? -4.731 -4.035 4.571 1.000 0.960 411 ILE B C 1
ATOM 19332 O O . ILE B 2 411 ? -3.711 -3.588 4.032 1.000 0.960 411 ILE B O 1
ATOM 19348 N N . LEU B 2 412 ? -5.651 -3.233 5.112 1.000 0.950 412 LEU B N 1
ATOM 19349 C CA . LEU B 2 412 ? -5.507 -1.776 5.116 1.000 0.950 412 LEU B CA 1
ATOM 19350 C C . LEU B 2 412 ? -4.213 -1.330 5.814 1.000 0.950 412 LEU B C 1
ATOM 19351 O O . LEU B 2 412 ? -3.422 -0.601 5.203 1.000 0.950 412 LEU B O 1
ATOM 19367 N N . LEU B 2 413 ? -3.956 -1.824 7.029 1.000 0.930 413 LEU B N 1
ATOM 19368 C CA . LEU B 2 413 ? -2.777 -1.491 7.838 1.000 0.930 413 LEU B CA 1
ATOM 19369 C C . LEU B 2 413 ? -1.464 -2.067 7.290 1.000 0.930 413 LEU B C 1
ATOM 19370 O O . LEU B 2 413 ? -0.410 -1.453 7.477 1.000 0.930 413 LEU B O 1
ATOM 19386 N N . SER B 2 414 ? -1.500 -3.187 6.557 1.000 0.960 414 SER B N 1
ATOM 19387 C CA . SER B 2 414 ? -0.331 -3.724 5.838 1.000 0.960 414 SER B CA 1
ATOM 19388 C C . SER B 2 414 ? 0.251 -2.682 4.872 1.000 0.960 414 SER B C 1
ATOM 19389 O O . SER B 2 414 ? 1.472 -2.552 4.764 1.000 0.960 414 SER B O 1
ATOM 19397 N N . SER B 2 415 ? -0.633 -1.845 4.309 1.000 0.940 415 SER B N 1
ATOM 19398 C CA . SER B 2 415 ? -0.383 -0.574 3.613 1.000 0.940 415 SER B CA 1
ATOM 19399 C C . SER B 2 415 ? 0.756 0.246 4.200 1.000 0.940 415 SER B C 1
ATOM 19400 O O . SER B 2 415 ? 1.754 0.564 3.547 1.000 0.940 415 SER B O 1
ATOM 19408 N N . LEU B 2 416 ? 0.604 0.560 5.483 1.000 0.960 416 LEU B N 1
ATOM 19409 C CA . LEU B 2 416 ? 1.526 1.399 6.233 1.000 0.960 416 LEU B CA 1
ATOM 19410 C C . LEU B 2 416 ? 2.917 0.764 6.326 1.000 0.960 416 LEU B C 1
ATOM 19411 O O . LEU B 2 416 ? 3.933 1.447 6.212 1.000 0.960 416 LEU B O 1
ATOM 19427 N N . LEU B 2 417 ? 2.966 -0.551 6.530 1.000 0.950 417 LEU B N 1
ATOM 19428 C CA . LEU B 2 417 ? 4.207 -1.289 6.748 1.000 0.950 417 LEU B CA 1
ATOM 19429 C C . LEU B 2 417 ? 4.962 -1.526 5.435 1.000 0.950 417 LEU B C 1
ATOM 19430 O O . LEU B 2 417 ? 6.188 -1.377 5.394 1.000 0.950 417 LEU B O 1
ATOM 19446 N N . VAL B 2 418 ? 4.233 -1.796 4.346 1.000 0.940 418 VAL B N 1
ATOM 19447 C CA . VAL B 2 418 ? 4.776 -1.797 2.981 1.000 0.940 418 VAL B CA 1
ATOM 19448 C C . VAL B 2 418 ? 5.332 -0.412 2.654 1.000 0.940 418 VAL B C 1
ATOM 19449 O O . VAL B 2 418 ? 6.506 -0.321 2.289 1.000 0.940 418 VAL B O 1
ATOM 19462 N N . LEU B 2 419 ? 4.562 0.663 2.876 1.000 0.950 419 LEU B N 1
ATOM 19463 C CA . LEU B 2 419 ? 5.023 2.039 2.668 1.000 0.950 419 LEU B CA 1
ATOM 19464 C C . LEU B 2 419 ? 6.300 2.311 3.466 1.000 0.950 419 LEU B C 1
ATOM 19465 O O . LEU B 2 419 ? 7.301 2.715 2.881 1.000 0.950 419 LEU B O 1
ATOM 19481 N N . TYR B 2 420 ? 6.313 2.020 4.769 1.000 0.940 420 TYR B N 1
ATOM 19482 C CA . TYR B 2 420 ? 7.484 2.215 5.623 1.000 0.940 420 TYR B CA 1
ATOM 19483 C C . TYR B 2 420 ? 8.721 1.471 5.105 1.000 0.940 420 TYR B C 1
ATOM 19484 O O . TYR B 2 420 ? 9.818 2.035 5.101 1.000 0.940 420 TYR B O 1
ATOM 19502 N N . SER B 2 421 ? 8.566 0.229 4.632 1.000 0.950 421 SER B N 1
ATOM 19503 C CA . SER B 2 421 ? 9.677 -0.565 4.093 1.000 0.950 421 SER B CA 1
ATOM 19504 C C . SER B 2 421 ? 10.341 0.103 2.878 1.000 0.950 421 SER B C 1
ATOM 19505 O O . SER B 2 421 ? 11.569 0.219 2.831 1.000 0.950 421 SER B O 1
ATOM 19513 N N . VAL B 2 422 ? 9.548 0.617 1.929 1.000 0.940 422 VAL B N 1
ATOM 19514 C CA . VAL B 2 422 ? 10.063 1.235 0.696 1.000 0.940 422 VAL B CA 1
ATOM 19515 C C . VAL B 2 422 ? 10.499 2.683 0.935 1.000 0.940 422 VAL B C 1
ATOM 19516 O O . VAL B 2 422 ? 11.506 3.130 0.385 1.000 0.940 422 VAL B O 1
ATOM 19529 N N . LEU B 2 423 ? 9.829 3.409 1.830 1.000 0.920 423 LEU B N 1
ATOM 19530 C CA . LEU B 2 423 ? 10.221 4.762 2.226 1.000 0.920 423 LEU B CA 1
ATOM 19531 C C . LEU B 2 423 ? 11.572 4.769 2.958 1.000 0.920 423 LEU B C 1
ATOM 19532 O O . LEU B 2 423 ? 12.367 5.694 2.790 1.000 0.920 423 LEU B O 1
ATOM 19548 N N . ARG B 2 424 ? 11.890 3.704 3.708 1.000 0.930 424 ARG B N 1
ATOM 19549 C CA . ARG B 2 424 ? 13.222 3.516 4.303 1.000 0.930 424 ARG B CA 1
ATOM 19550 C C . ARG B 2 424 ? 14.319 3.496 3.242 1.000 0.930 424 ARG B C 1
ATOM 19551 O O . ARG B 2 424 ? 15.379 4.081 3.477 1.000 0.930 424 ARG B O 1
ATOM 19572 N N . ILE B 2 425 ? 14.051 2.875 2.084 1.000 0.960 425 ILE B N 1
ATOM 19573 C CA . ILE B 2 425 ? 14.957 2.915 0.929 1.000 0.960 425 ILE B CA 1
ATOM 19574 C C . ILE B 2 425 ? 15.102 4.352 0.444 1.000 0.960 425 ILE B C 1
ATOM 19575 O O . ILE B 2 425 ? 16.226 4.824 0.274 1.000 0.960 425 ILE B O 1
ATOM 19591 N N . PHE B 2 426 ? 13.983 5.065 0.294 1.000 0.950 426 PHE B N 1
ATOM 19592 C CA . PHE B 2 426 ? 13.998 6.441 -0.184 1.000 0.950 426 PHE B CA 1
ATOM 19593 C C . PHE B 2 426 ? 14.863 7.363 0.700 1.000 0.950 426 PHE B C 1
ATOM 19594 O O . PHE B 2 426 ? 15.791 8.016 0.217 1.000 0.950 426 PHE B O 1
ATOM 19611 N N . ILE B 2 427 ? 14.621 7.350 2.013 1.000 0.940 427 ILE B N 1
ATOM 19612 C CA . ILE B 2 427 ? 15.282 8.233 2.986 1.000 0.940 427 ILE B CA 1
ATOM 19613 C C . ILE B 2 427 ? 16.786 7.941 3.130 1.000 0.940 427 ILE B C 1
ATOM 19614 O O . ILE B 2 427 ? 17.577 8.870 3.301 1.000 0.940 427 ILE B O 1
ATOM 19630 N N . HIS B 2 428 ? 17.204 6.674 3.078 1.000 0.930 428 HIS B N 1
ATOM 19631 C CA . HIS B 2 428 ? 18.618 6.319 3.255 1.000 0.930 428 HIS B CA 1
ATOM 19632 C C . HIS B 2 428 ? 19.422 6.413 1.960 1.000 0.930 428 HIS B C 1
ATOM 19633 O O . HIS B 2 428 ? 20.595 6.767 2.009 1.000 0.930 428 HIS B O 1
ATOM 19647 N N . ALA B 2 429 ? 18.824 6.097 0.809 1.000 0.940 429 ALA B N 1
ATOM 19648 C CA . ALA B 2 429 ? 19.542 6.119 -0.460 1.000 0.940 429 ALA B CA 1
ATOM 19649 C C . ALA B 2 429 ? 19.580 7.522 -1.082 1.000 0.940 429 ALA B C 1
ATOM 19650 O O . ALA B 2 429 ? 20.636 7.968 -1.535 1.000 0.940 429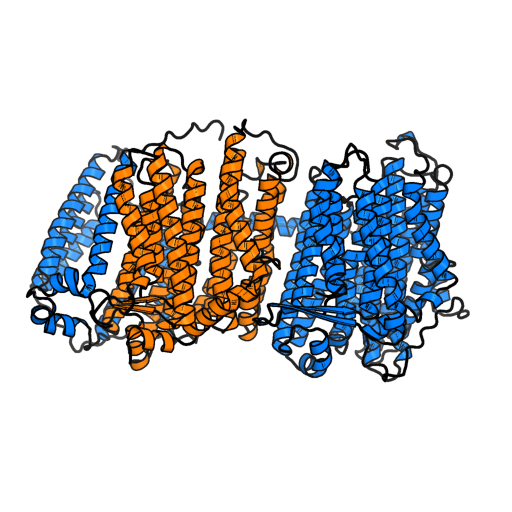 ALA B O 1
ATOM 19657 N N . PHE B 2 430 ? 18.446 8.230 -1.112 1.000 0.950 430 PHE B N 1
ATOM 19658 C CA . PHE B 2 430 ? 18.314 9.481 -1.866 1.000 0.950 430 PHE B CA 1
ATOM 19659 C C . PHE B 2 430 ? 18.516 10.729 -1.013 1.000 0.950 430 PHE B C 1
ATOM 19660 O O . PHE B 2 430 ? 19.103 11.698 -1.495 1.000 0.950 430 PHE B O 1
ATOM 19677 N N . TRP B 2 431 ? 18.075 10.706 0.242 1.000 0.950 431 TRP B N 1
ATOM 19678 C CA . TRP B 2 431 ? 18.303 11.783 1.206 1.000 0.950 431 TRP B CA 1
ATOM 19679 C C . TRP B 2 431 ? 19.596 11.575 2.014 1.000 0.950 431 TRP B C 1
ATOM 19680 O O . TRP B 2 431 ? 20.288 10.567 1.872 1.000 0.950 431 TRP B O 1
ATOM 19701 N N . GLY B 2 432 ? 19.940 12.544 2.867 1.000 0.910 432 GLY B N 1
ATOM 19702 C CA . GLY B 2 432 ? 21.179 12.550 3.646 1.000 0.910 432 GLY B CA 1
ATOM 19703 C C . GLY B 2 432 ? 22.382 13.152 2.934 1.000 0.910 432 GLY B C 1
ATOM 19704 O O . GLY B 2 432 ? 22.261 13.807 1.897 1.000 0.910 432 GLY B O 1
ATOM 19708 N N . GLU B 2 433 ? 23.549 12.942 3.535 1.000 0.900 433 GLU B N 1
ATOM 19709 C CA . GLU B 2 433 ? 24.822 13.357 2.959 1.000 0.900 433 GLU B CA 1
ATOM 19710 C C . GLU B 2 433 ? 25.260 12.429 1.828 1.000 0.900 433 GLU B C 1
ATOM 19711 O O . GLU B 2 433 ? 24.978 11.228 1.828 1.000 0.900 433 GLU B O 1
ATOM 19723 N N . GLU B 2 434 ? 25.941 13.017 0.849 1.000 0.870 434 GLU B N 1
ATOM 19724 C CA . GLU B 2 434 ? 26.507 12.287 -0.277 1.000 0.870 434 GLU B CA 1
ATOM 19725 C C . GLU B 2 434 ? 27.630 11.382 0.230 1.000 0.870 434 GLU B C 1
ATOM 19726 O O . GLU B 2 434 ? 28.636 11.863 0.748 1.000 0.870 434 GLU B O 1
ATOM 19738 N N . LYS B 2 435 ? 27.466 10.069 0.064 1.000 0.830 435 LYS B N 1
ATOM 19739 C CA . LYS B 2 435 ? 28.552 9.112 0.288 1.000 0.830 435 LYS B CA 1
ATOM 19740 C C . LYS B 2 435 ? 29.348 8.914 -0.990 1.000 0.830 435 LYS B C 1
ATOM 19741 O O . LYS B 2 435 ? 28.818 9.047 -2.099 1.000 0.830 435 LYS B O 1
ATOM 19760 N N . GLU B 2 436 ? 30.618 8.564 -0.835 1.000 0.710 436 GLU B N 1
ATOM 19761 C CA . GLU B 2 436 ? 31.443 8.210 -1.979 1.000 0.710 436 GLU B CA 1
ATOM 19762 C C . GLU B 2 436 ? 30.826 7.037 -2.733 1.000 0.710 436 GLU B C 1
ATOM 19763 O O . GLU B 2 436 ? 30.477 5.998 -2.174 1.000 0.710 436 GLU B O 1
ATOM 19775 N N . THR B 2 437 ? 30.667 7.246 -4.032 1.000 0.650 437 THR B N 1
ATOM 19776 C CA . THR B 2 437 ? 30.201 6.229 -4.965 1.000 0.650 437 THR B CA 1
ATOM 19777 C C . THR B 2 437 ? 31.356 5.888 -5.895 1.000 0.650 437 THR B C 1
ATOM 19778 O O . THR B 2 437 ? 32.112 6.795 -6.268 1.000 0.650 437 THR B O 1
ATOM 19789 N N . PRO B 2 438 ? 31.512 4.609 -6.283 1.000 0.630 438 PRO B N 1
ATOM 19790 C CA . PRO B 2 438 ? 32.546 4.223 -7.237 1.000 0.630 438 PRO B CA 1
ATOM 19791 C C . PRO B 2 438 ? 32.362 5.056 -8.506 1.000 0.630 438 PRO B C 1
ATOM 19792 O O . PRO B 2 438 ? 31.216 5.264 -8.897 1.000 0.630 438 PRO B O 1
ATOM 19803 N N . LYS B 2 439 ? 33.449 5.545 -9.132 1.000 0.530 439 LYS B N 1
ATOM 19804 C CA . LYS B 2 439 ? 33.388 6.432 -10.314 1.000 0.530 439 LYS B CA 1
ATOM 19805 C C . LYS B 2 439 ? 32.459 5.836 -11.381 1.000 0.530 439 LYS B C 1
ATOM 19806 O O . LYS B 2 439 ? 32.873 4.931 -12.108 1.000 0.530 439 LYS B O 1
ATOM 19825 N N . PRO B 2 440 ? 31.217 6.326 -11.512 1.000 0.530 440 PRO B N 1
ATOM 19826 C CA . PRO B 2 440 ? 30.271 5.707 -12.410 1.000 0.530 440 PRO B CA 1
ATOM 19827 C C . PRO B 2 440 ? 30.519 6.271 -13.797 1.000 0.530 440 PRO B C 1
ATOM 19828 O O . PRO B 2 440 ? 30.676 7.480 -13.981 1.000 0.530 440 PRO B O 1
ATOM 19839 N N . ASN B 2 441 ? 30.488 5.411 -14.804 1.000 0.470 441 ASN B N 1
ATOM 19840 C CA . ASN B 2 441 ? 30.517 5.883 -16.174 1.000 0.470 441 ASN B CA 1
ATOM 19841 C C . ASN B 2 441 ? 29.122 6.443 -16.522 1.000 0.470 441 ASN B C 1
ATOM 19842 O O . ASN B 2 441 ? 28.228 5.683 -16.875 1.000 0.470 441 ASN B O 1
ATOM 19853 N N . HIS B 2 442 ? 28.898 7.760 -16.387 1.000 0.490 442 HIS B N 1
ATOM 19854 C CA . HIS B 2 442 ? 27.570 8.411 -16.462 1.000 0.490 442 HIS B CA 1
ATOM 19855 C C . HIS B 2 442 ? 26.655 7.964 -17.626 1.000 0.490 442 HIS B C 1
ATOM 19856 O O . HIS B 2 442 ? 25.429 8.025 -17.499 1.000 0.490 442 HIS B O 1
ATOM 19870 N N . ARG B 2 443 ? 27.216 7.508 -18.756 1.000 0.490 443 ARG B N 1
ATOM 19871 C CA . ARG B 2 443 ? 26.473 7.035 -19.940 1.000 0.490 443 ARG B CA 1
ATOM 19872 C C . ARG B 2 443 ? 25.532 5.847 -19.663 1.000 0.490 443 ARG B C 1
ATOM 19873 O O . ARG B 2 443 ? 24.560 5.676 -20.401 1.000 0.490 443 ARG B O 1
ATOM 19894 N N . THR B 2 444 ? 25.763 5.043 -18.623 1.000 0.600 444 THR B N 1
ATOM 19895 C CA . THR B 2 444 ? 24.948 3.843 -18.345 1.000 0.600 444 THR B CA 1
ATOM 19896 C C . THR B 2 444 ? 23.597 4.147 -17.694 1.000 0.600 444 THR B C 1
ATOM 19897 O O . THR B 2 444 ? 22.615 3.494 -18.044 1.000 0.600 444 THR B O 1
ATOM 19908 N N . ALA B 2 445 ? 23.490 5.173 -16.842 1.000 0.680 445 ALA B N 1
ATOM 19909 C CA . ALA B 2 445 ? 22.291 5.420 -16.027 1.000 0.680 445 ALA B CA 1
ATOM 19910 C C . ALA B 2 445 ? 21.015 5.711 -16.845 1.000 0.680 445 ALA B C 1
ATOM 19911 O O . ALA B 2 445 ? 19.964 5.130 -16.588 1.000 0.680 445 ALA B O 1
ATOM 19918 N N . LYS B 2 446 ? 21.091 6.591 -17.857 1.000 0.740 446 LYS B N 1
ATOM 19919 C CA . LYS B 2 446 ? 19.903 7.033 -18.621 1.000 0.740 446 LYS B CA 1
ATOM 19920 C C . LYS B 2 446 ? 19.201 5.890 -19.359 1.000 0.740 446 LYS B C 1
ATOM 19921 O O . LYS B 2 446 ? 17.978 5.857 -19.396 1.000 0.740 446 LYS B O 1
ATOM 19940 N N . GLY B 2 447 ? 19.961 4.958 -19.935 1.000 0.770 447 GLY B N 1
ATOM 19941 C CA . GLY B 2 447 ? 19.370 3.842 -20.682 1.000 0.770 447 GLY B CA 1
ATOM 19942 C C . GLY B 2 447 ? 18.661 2.820 -19.795 1.000 0.770 447 GLY B C 1
ATOM 19943 O O . GLY B 2 447 ? 17.698 2.214 -20.241 1.000 0.770 447 GLY B O 1
ATOM 19947 N N . LEU B 2 448 ? 19.099 2.662 -18.542 1.000 0.830 448 LEU B N 1
ATOM 19948 C CA . LEU B 2 448 ? 18.470 1.760 -17.568 1.000 0.830 448 LEU B CA 1
ATOM 19949 C C . LEU B 2 448 ? 17.136 2.311 -17.036 1.000 0.830 448 LEU B C 1
ATOM 19950 O O . LEU B 2 448 ? 16.257 1.543 -16.664 1.000 0.830 448 LEU B O 1
ATOM 19966 N N . LEU B 2 449 ? 16.967 3.635 -17.012 1.000 0.910 449 LEU B N 1
ATOM 19967 C CA . LEU B 2 449 ? 15.762 4.282 -16.484 1.000 0.910 449 LEU B CA 1
ATOM 19968 C C . LEU B 2 449 ? 14.586 4.295 -17.467 1.000 0.910 449 LEU B C 1
ATOM 19969 O O . LEU B 2 449 ? 13.441 4.337 -17.029 1.000 0.910 449 LEU B O 1
ATOM 19985 N N . TYR B 2 450 ? 14.846 4.258 -18.776 1.000 0.910 450 TYR B N 1
ATOM 19986 C CA . TYR B 2 450 ? 13.801 4.398 -19.797 1.000 0.910 450 TYR B CA 1
ATOM 19987 C C . TYR B 2 450 ? 12.682 3.342 -19.677 1.000 0.910 450 TYR B C 1
ATOM 19988 O O . TYR B 2 450 ? 11.519 3.731 -19.595 1.000 0.910 450 TYR B O 1
ATOM 20006 N N . PRO B 2 451 ? 12.979 2.030 -19.586 1.000 0.940 451 PRO B N 1
ATOM 20007 C CA . PRO B 2 451 ? 11.937 1.005 -19.461 1.000 0.940 451 PRO B CA 1
ATOM 20008 C C . PRO B 2 451 ? 11.161 1.104 -18.139 1.000 0.940 451 PRO B C 1
ATOM 20009 O O . PRO B 2 451 ? 9.941 0.948 -18.119 1.000 0.940 451 PRO B O 1
ATOM 20020 N N . ALA B 2 452 ? 11.844 1.447 -17.041 1.000 0.950 452 ALA B N 1
ATOM 20021 C CA . ALA B 2 452 ? 11.201 1.683 -15.748 1.000 0.950 452 ALA B CA 1
ATOM 20022 C C . ALA B 2 452 ? 10.251 2.896 -15.782 1.000 0.950 452 ALA B C 1
ATOM 20023 O O . ALA B 2 452 ? 9.230 2.896 -15.096 1.000 0.950 452 ALA B O 1
ATOM 20030 N N . ALA B 2 453 ? 10.560 3.918 -16.590 1.000 0.960 453 ALA B N 1
ATOM 20031 C CA . ALA B 2 453 ? 9.696 5.083 -16.778 1.000 0.960 453 ALA B CA 1
ATOM 20032 C C . ALA B 2 453 ? 8.410 4.725 -17.522 1.000 0.960 453 ALA B C 1
ATOM 20033 O O . ALA B 2 453 ? 7.351 5.227 -17.158 1.000 0.960 453 ALA B O 1
ATOM 20040 N N . ILE B 2 454 ? 8.479 3.819 -18.500 1.000 0.960 454 ILE B N 1
ATOM 20041 C CA . ILE B 2 454 ? 7.289 3.338 -19.210 1.000 0.960 454 ILE B CA 1
ATOM 20042 C C . ILE B 2 454 ? 6.393 2.523 -18.270 1.000 0.960 454 ILE B C 1
ATOM 20043 O O . ILE B 2 454 ? 5.187 2.750 -18.253 1.000 0.960 454 ILE B O 1
ATOM 20059 N N . PHE B 2 455 ? 6.962 1.646 -17.429 1.000 0.950 455 PHE B N 1
ATOM 20060 C CA . PHE B 2 455 ? 6.182 0.950 -16.394 1.000 0.950 455 PHE B CA 1
ATOM 20061 C C . PHE B 2 455 ? 5.461 1.922 -15.457 1.000 0.950 455 PHE B C 1
ATOM 20062 O O . PHE B 2 455 ? 4.280 1.745 -15.172 1.000 0.950 455 PHE B O 1
ATOM 20079 N N . LEU B 2 456 ? 6.170 2.947 -14.980 1.000 0.950 456 LEU B N 1
ATOM 20080 C CA . LEU B 2 456 ? 5.594 3.972 -14.113 1.000 0.950 456 LEU B CA 1
ATOM 20081 C C . LEU B 2 456 ? 4.478 4.751 -14.805 1.000 0.950 456 LEU B C 1
ATOM 20082 O O . LEU B 2 456 ? 3.452 4.996 -14.184 1.000 0.950 456 LEU B O 1
ATOM 20098 N N . LEU B 2 457 ? 4.661 5.110 -16.076 1.000 0.960 457 LEU B N 1
ATOM 20099 C CA . LEU B 2 457 ? 3.648 5.809 -16.862 1.000 0.960 457 LEU B CA 1
ATOM 20100 C C . LEU B 2 457 ? 2.391 4.946 -17.038 1.000 0.960 457 LEU B C 1
ATOM 20101 O O . LEU B 2 457 ? 1.293 5.427 -16.785 1.000 0.960 457 LEU B O 1
ATOM 20117 N N . LEU B 2 458 ? 2.555 3.669 -17.404 1.000 0.960 458 LEU B N 1
ATOM 20118 C CA . LEU B 2 458 ? 1.454 2.709 -17.522 1.000 0.960 458 LEU B CA 1
ATOM 20119 C C . LEU B 2 458 ? 0.726 2.517 -16.193 1.000 0.960 458 LEU B C 1
ATOM 20120 O O . LEU B 2 458 ? -0.495 2.548 -16.160 1.000 0.960 458 LEU B O 1
ATOM 20136 N N . SER B 2 459 ? 1.464 2.383 -15.090 1.000 0.940 459 SER B N 1
ATOM 20137 C CA . SER B 2 459 ? 0.888 2.320 -13.744 1.000 0.940 459 SER B CA 1
ATOM 20138 C C . SER B 2 459 ? 0.119 3.600 -13.385 1.000 0.940 459 SER B C 1
ATOM 20139 O O . SER B 2 459 ? -0.938 3.524 -12.765 1.000 0.940 459 SER B O 1
ATOM 20147 N N . LEU B 2 460 ? 0.599 4.781 -13.783 1.000 0.940 460 LEU B N 1
ATOM 20148 C CA . LEU B 2 460 ? -0.097 6.043 -13.524 1.000 0.940 460 LEU B CA 1
ATOM 20149 C C . LEU B 2 460 ? -1.388 6.156 -14.351 1.000 0.940 460 LEU B C 1
ATOM 20150 O O . LEU B 2 460 ? -2.424 6.537 -13.813 1.000 0.940 460 LEU B O 1
ATOM 20166 N N . LEU B 2 461 ? -1.327 5.776 -15.633 1.000 0.940 461 LEU B N 1
ATOM 20167 C CA . LEU B 2 461 ? -2.480 5.721 -16.537 1.000 0.940 461 LEU B CA 1
ATOM 20168 C C . LEU B 2 461 ? -3.520 4.706 -16.066 1.000 0.940 461 LEU B C 1
ATOM 20169 O O . LEU B 2 461 ? -4.703 5.006 -16.100 1.000 0.940 461 LEU B O 1
ATOM 20185 N N . PHE B 2 462 ? -3.088 3.547 -15.571 1.000 0.930 462 PHE B N 1
ATOM 20186 C CA . PHE B 2 462 ? -3.981 2.528 -15.026 1.000 0.930 462 PHE B CA 1
ATOM 20187 C C . PHE B 2 462 ? -4.746 3.024 -13.790 1.000 0.930 462 PHE B C 1
ATOM 20188 O O . PHE B 2 462 ? -5.905 2.681 -13.616 1.000 0.930 462 PHE B O 1
ATOM 20205 N N . GLY B 2 463 ? -4.123 3.862 -12.949 1.000 0.920 463 GLY B N 1
ATOM 20206 C CA . GLY B 2 463 ? -4.803 4.487 -11.809 1.000 0.920 463 GLY B CA 1
ATOM 20207 C C . GLY B 2 463 ? -5.758 5.612 -12.218 1.000 0.920 463 GLY B C 1
ATOM 20208 O O . GLY B 2 463 ? -6.933 5.598 -11.858 1.000 0.920 463 GLY B O 1
ATOM 20212 N N . LEU B 2 464 ? -5.279 6.579 -13.007 1.000 0.910 464 LEU B N 1
ATOM 20213 C CA . LEU B 2 464 ? -6.091 7.730 -13.424 1.000 0.910 464 LEU B CA 1
ATOM 20214 C C . LEU B 2 464 ? -7.223 7.350 -14.386 1.000 0.910 464 LEU B C 1
ATOM 20215 O O . LEU B 2 464 ? -8.295 7.942 -14.317 1.000 0.910 464 LEU B O 1
ATOM 20231 N N . GLY B 2 465 ? -6.978 6.379 -15.266 1.000 0.920 465 GLY B N 1
ATOM 20232 C CA . GLY B 2 465 ? -7.901 5.880 -16.283 1.000 0.920 465 GLY B CA 1
ATOM 20233 C C . GLY B 2 465 ? -8.656 4.623 -15.859 1.000 0.920 465 GLY B C 1
ATOM 20234 O O . GLY B 2 465 ? -8.978 3.810 -16.720 1.000 0.920 465 GLY B O 1
ATOM 20238 N N . THR B 2 466 ? -8.922 4.446 -14.560 1.000 0.930 466 THR B N 1
ATOM 20239 C CA . THR B 2 466 ? -9.648 3.274 -14.034 1.000 0.930 466 THR B CA 1
ATOM 20240 C C . THR B 2 466 ? -10.982 3.062 -14.758 1.000 0.930 466 THR B C 1
ATOM 20241 O O . THR B 2 466 ? -11.273 1.941 -15.157 1.000 0.930 466 THR B O 1
ATOM 20252 N N . GLU B 2 467 ? -11.740 4.132 -15.025 1.000 0.940 467 GLU B N 1
ATOM 20253 C CA . GLU B 2 467 ? -13.021 4.073 -15.751 1.000 0.940 467 GLU B CA 1
ATOM 20254 C C . GLU B 2 467 ? -12.899 3.408 -17.134 1.000 0.940 467 GLU B C 1
ATOM 20255 O O . GLU B 2 467 ? -13.770 2.656 -17.549 1.000 0.940 467 GLU B O 1
ATOM 20267 N N . TRP B 2 468 ? -11.781 3.614 -17.841 1.000 0.930 468 TRP B N 1
ATOM 20268 C CA . TRP B 2 468 ? -11.552 3.002 -19.158 1.000 0.930 468 TRP B CA 1
ATOM 20269 C C . TRP B 2 468 ? -11.236 1.504 -19.069 1.000 0.930 468 TRP B C 1
ATOM 20270 O O . TRP B 2 468 ? -11.410 0.780 -20.048 1.000 0.930 468 TRP B O 1
ATOM 20291 N N . VAL B 2 469 ? -10.741 1.039 -17.920 1.000 0.950 469 VAL B N 1
ATOM 20292 C CA . VAL B 2 469 ? -10.379 -0.366 -17.681 1.000 0.950 469 VAL B CA 1
ATOM 20293 C C . VAL B 2 469 ? -11.516 -1.132 -16.991 1.000 0.950 469 VAL B C 1
ATOM 20294 O O . VAL B 2 469 ? -11.609 -2.347 -17.170 1.000 0.950 469 VAL B O 1
ATOM 20307 N N . SER B 2 470 ? -12.414 -0.432 -16.282 1.000 0.950 470 SER B N 1
ATOM 20308 C CA . SER B 2 470 ? -13.574 -0.999 -15.572 1.000 0.950 470 SER B CA 1
ATOM 20309 C C . SER B 2 470 ? -14.353 -2.020 -16.388 1.000 0.950 470 SER B C 1
ATOM 20310 O O . SER B 2 470 ? -14.461 -3.145 -15.911 1.000 0.950 470 SER B O 1
ATOM 20318 N N . PRO B 2 471 ? -14.770 -1.745 -17.641 1.000 0.960 471 PRO B N 1
ATOM 20319 C CA . PRO B 2 471 ? -15.606 -2.684 -18.386 1.000 0.960 471 PRO B CA 1
ATOM 20320 C C . PRO B 2 471 ? -14.930 -4.044 -18.606 1.000 0.960 471 PRO B C 1
ATOM 20321 O O . PRO B 2 471 ? -15.578 -5.088 -18.571 1.000 0.960 471 PRO B O 1
ATOM 20332 N N . TYR B 2 472 ? -13.608 -4.051 -18.809 1.000 0.970 472 TYR B N 1
ATOM 20333 C CA . TYR B 2 472 ? -12.837 -5.279 -19.002 1.000 0.970 472 TYR B CA 1
ATOM 20334 C C . TYR B 2 472 ? -12.672 -6.054 -17.691 1.000 0.970 472 TYR B C 1
ATOM 20335 O O . TYR B 2 472 ? -12.703 -7.284 -17.694 1.000 0.970 472 TYR B O 1
ATOM 20353 N N . VAL B 2 473 ? -12.491 -5.348 -16.570 1.000 0.970 473 VAL B N 1
ATOM 20354 C CA . VAL B 2 473 ? -12.376 -5.968 -15.241 1.000 0.970 473 VAL B CA 1
ATOM 20355 C C . VAL B 2 473 ? -13.724 -6.499 -14.768 1.000 0.970 473 VAL B C 1
ATOM 20356 O O . VAL B 2 473 ? -13.768 -7.593 -14.212 1.000 0.970 473 VAL B O 1
ATOM 20369 N N . ASP B 2 474 ? -14.811 -5.784 -15.044 1.000 0.960 474 ASP B N 1
ATOM 20370 C CA . ASP B 2 474 ? -16.173 -6.190 -14.707 1.000 0.960 474 ASP B CA 1
ATOM 20371 C C . ASP B 2 474 ? -16.546 -7.472 -15.448 1.000 0.960 474 ASP B C 1
ATOM 20372 O O . ASP B 2 474 ? -16.949 -8.446 -14.820 1.000 0.960 474 ASP B O 1
ATOM 20381 N N . GLN B 2 475 ? -16.275 -7.540 -16.756 1.000 0.970 475 GLN B N 1
ATOM 20382 C CA . GLN B 2 475 ? -16.481 -8.761 -17.536 1.000 0.970 475 GLN B CA 1
ATOM 20383 C C . GLN B 2 475 ? -15.614 -9.931 -17.036 1.000 0.970 475 GLN B C 1
ATOM 20384 O O . GLN B 2 475 ? -16.069 -11.077 -16.982 1.000 0.970 475 GLN B O 1
ATOM 20398 N N . ALA B 2 476 ? -14.357 -9.666 -16.664 1.000 0.980 476 ALA B N 1
ATOM 20399 C CA . ALA B 2 476 ? -13.474 -10.685 -16.104 1.000 0.980 476 ALA B CA 1
ATOM 20400 C C . ALA B 2 476 ? -13.993 -11.212 -14.755 1.000 0.980 476 ALA B C 1
ATOM 20401 O O . ALA B 2 476 ? -14.014 -12.424 -14.547 1.000 0.980 476 ALA B O 1
ATOM 20408 N N . ALA B 2 477 ? -14.450 -10.326 -13.868 1.000 0.970 477 ALA B N 1
ATOM 20409 C CA . ALA B 2 477 ? -15.034 -10.695 -12.584 1.000 0.970 477 ALA B CA 1
ATOM 20410 C C . ALA B 2 477 ? -16.349 -11.470 -12.752 1.000 0.970 477 ALA B C 1
ATOM 20411 O O . ALA B 2 477 ? -16.531 -12.503 -12.115 1.000 0.970 477 ALA B O 1
ATOM 20418 N N . GLU B 2 478 ? -17.230 -11.030 -13.651 1.000 0.960 478 GLU B N 1
ATOM 20419 C CA . GLU B 2 478 ? -18.518 -11.675 -13.919 1.000 0.960 478 GLU B CA 1
ATOM 20420 C C . GLU B 2 478 ? -18.345 -13.113 -14.431 1.000 0.960 478 GLU B C 1
ATOM 20421 O O . GLU B 2 478 ? -19.111 -13.998 -14.056 1.000 0.960 478 GLU B O 1
ATOM 20433 N N . THR B 2 479 ? -17.307 -13.361 -15.238 1.000 0.960 479 THR B N 1
ATOM 20434 C CA . THR B 2 479 ? -16.972 -14.708 -15.735 1.000 0.960 479 THR B CA 1
ATOM 20435 C C . THR B 2 479 ? -16.415 -15.610 -14.630 1.000 0.960 479 THR B C 1
ATOM 20436 O O . THR B 2 479 ? -16.664 -16.810 -14.635 1.000 0.960 479 THR B O 1
ATOM 20447 N N . LEU B 2 480 ? -15.663 -15.046 -13.678 1.000 0.970 480 LEU B N 1
ATOM 20448 C CA . LEU B 2 480 ? -15.162 -15.788 -12.516 1.000 0.970 480 LEU B CA 1
ATOM 20449 C C . LEU B 2 480 ? -16.279 -16.108 -11.510 1.000 0.970 480 LEU B C 1
ATOM 20450 O O . LEU B 2 480 ? -16.208 -17.126 -10.838 1.000 0.970 480 LEU B O 1
ATOM 20466 N N . LEU B 2 481 ? -17.305 -15.261 -11.403 1.000 0.960 481 LEU B N 1
ATOM 20467 C CA . LEU B 2 481 ? -18.434 -15.468 -10.487 1.000 0.960 481 LEU B CA 1
ATOM 20468 C C . LEU B 2 481 ? -19.526 -16.368 -11.073 1.000 0.960 481 LEU B C 1
ATOM 20469 O O . LEU B 2 481 ? -20.223 -17.033 -10.315 1.000 0.960 481 LEU B O 1
ATOM 20485 N N . ASN B 2 482 ? -19.671 -16.390 -12.401 1.000 0.950 482 ASN B N 1
ATOM 20486 C CA . ASN B 2 482 ? -20.638 -17.224 -13.114 1.000 0.950 482 ASN B CA 1
ATOM 20487 C C . ASN B 2 482 ? -19.904 -18.236 -14.009 1.000 0.950 482 ASN B C 1
ATOM 20488 O O . ASN B 2 482 ? -19.810 -18.025 -15.227 1.000 0.950 482 ASN B O 1
ATOM 20499 N N . PRO B 2 483 ? -19.379 -19.332 -13.428 1.000 0.930 483 PRO B N 1
ATOM 20500 C CA . PRO B 2 483 ? -18.592 -20.326 -14.158 1.000 0.930 483 PRO B CA 1
ATOM 20501 C C . PRO B 2 483 ? -19.353 -20.983 -15.317 1.000 0.930 483 PRO B C 1
ATOM 20502 O O . PRO B 2 483 ? -18.725 -21.431 -16.275 1.000 0.930 483 PRO B O 1
ATOM 20513 N N . GLU B 2 484 ? -20.687 -20.981 -15.286 1.000 0.940 484 GLU B N 1
ATOM 20514 C CA . GLU B 2 484 ? -21.563 -21.475 -16.359 1.000 0.940 484 GLU B CA 1
ATOM 20515 C C . GLU B 2 484 ? -21.213 -20.877 -17.728 1.000 0.940 484 GLU B C 1
ATOM 20516 O O . GLU B 2 484 ? -21.089 -21.612 -18.705 1.000 0.940 484 GLU B O 1
ATOM 20528 N N . LYS B 2 485 ? -20.914 -19.570 -17.792 1.000 0.940 485 LYS B N 1
ATOM 20529 C CA . LYS B 2 485 ? -20.506 -18.905 -19.042 1.000 0.940 485 LYS B CA 1
ATOM 20530 C C . LYS B 2 485 ? -19.250 -19.538 -19.647 1.000 0.940 485 LYS B C 1
ATOM 20531 O O . LYS B 2 485 ? -19.106 -19.600 -20.867 1.000 0.940 485 LYS B O 1
ATOM 20550 N N . TYR B 2 486 ? -18.317 -19.985 -18.806 1.000 0.950 486 TYR B N 1
ATOM 20551 C CA . TYR B 2 486 ? -17.111 -20.679 -19.254 1.000 0.950 486 TYR B CA 1
ATOM 20552 C C . TYR B 2 486 ? -17.429 -22.107 -19.712 1.000 0.950 486 TYR B C 1
ATOM 20553 O O . TYR B 2 486 ? -16.917 -22.538 -20.746 1.000 0.950 486 TYR B O 1
ATOM 20571 N N . ILE B 2 487 ? -18.278 -22.824 -18.967 1.000 0.950 487 ILE B N 1
ATOM 20572 C CA . ILE B 2 487 ? -18.695 -24.197 -19.283 1.000 0.950 487 ILE B CA 1
ATOM 20573 C C . ILE B 2 487 ? -19.407 -24.244 -20.642 1.000 0.950 487 ILE B C 1
ATOM 20574 O O . ILE B 2 487 ? -18.943 -24.963 -21.527 1.000 0.950 487 ILE B O 1
ATOM 20590 N N . GLU B 2 488 ? -20.436 -23.415 -20.856 1.000 0.950 488 GLU B N 1
ATOM 20591 C CA . GLU B 2 488 ? -21.146 -23.297 -22.143 1.000 0.950 488 GLU B CA 1
ATOM 20592 C C . GLU B 2 488 ? -20.187 -22.947 -23.289 1.000 0.950 488 GLU B C 1
ATOM 20593 O O . GLU B 2 488 ? -20.231 -23.549 -24.361 1.000 0.950 488 GLU B O 1
ATOM 20605 N N . ALA B 2 489 ? -19.257 -22.011 -23.075 1.000 0.930 489 ALA B N 1
ATOM 20606 C CA . ALA B 2 489 ? -18.328 -21.590 -24.124 1.000 0.930 489 ALA B CA 1
ATOM 20607 C C . ALA B 2 489 ? -17.357 -22.701 -24.566 1.000 0.930 489 ALA B C 1
ATOM 20608 O O . ALA B 2 489 ? -16.933 -22.749 -25.732 1.000 0.930 489 ALA B O 1
ATOM 20615 N N . VAL B 2 490 ? -16.957 -23.566 -23.631 1.000 0.940 490 VAL B N 1
ATOM 20616 C CA . VAL B 2 490 ? -15.994 -24.647 -23.871 1.000 0.940 490 VAL B CA 1
ATOM 20617 C C . VAL B 2 490 ? -16.685 -25.920 -24.364 1.000 0.940 490 VAL B C 1
ATOM 20618 O O . VAL B 2 490 ? -16.188 -26.522 -25.321 1.000 0.940 490 VAL B O 1
ATOM 20631 N N . LEU B 2 491 ? -17.809 -26.316 -23.758 1.000 0.920 491 LEU B N 1
ATOM 20632 C CA . LEU B 2 491 ? -18.540 -27.546 -24.089 1.000 0.920 491 LEU B CA 1
ATOM 20633 C C . LEU B 2 491 ? -19.544 -27.373 -25.242 1.000 0.920 491 LEU B C 1
ATOM 20634 O O . LEU B 2 491 ? -19.708 -28.313 -26.018 1.000 0.920 491 LEU B O 1
ATOM 20650 N N . LYS B 2 492 ? -20.091 -26.165 -25.453 1.000 0.780 492 LYS B N 1
ATOM 20651 C CA . LYS B 2 492 ? -21.075 -25.819 -26.503 1.000 0.780 492 LYS B CA 1
ATOM 20652 C C . LYS B 2 492 ? -22.380 -26.614 -26.431 1.000 0.780 492 LYS B C 1
ATOM 20653 O O . LYS B 2 492 ? -22.819 -27.156 -27.451 1.000 0.780 492 LYS B O 1
ATOM 20672 N N . GLU B 2 493 ? -22.955 -26.692 -25.244 1.000 0.540 493 GLU B N 1
ATOM 20673 C CA . GLU B 2 493 ? -24.331 -27.169 -25.062 1.000 0.540 493 GLU B CA 1
ATOM 20674 C C . GLU B 2 493 ? -25.347 -26.047 -25.304 1.000 0.540 493 GLU B C 1
ATOM 20675 O O . GLU B 2 493 ? -24.953 -24.868 -25.137 1.000 0.540 493 GLU B O 1
#

Solvent-accessible surface area: 52252 Å² total; per-residue (Å²): 142,103,130,7,1,88,8,0,51,16,0,40,108,52,5,168,86,0,66,136,45,32,154,183,30,157,232,69,20,8,0,113,65,0,28,99,20,0,59,102,9,68,102,64,0,77,94,21,34,202,35,6,58,78,56,109,68,55,146,6,74,55,123,49,0,58,59,21,38,0,34,16,9,0,25,0,10,4,3,0,0,3,3,0,16,19,0,0,13,8,1,14,26,0,0,30,0,0,12,77,27,8,46,96,168,184,44,93,14,9,52,0,0,27,24,1,1,44,0,1,0,0,1,0,0,0,0,0,0,4,7,0,2,0,1,4,22,4,0,0,32,0,1,10,0,2,1,6,0,0,1,17,58,35,110,135,133,146,1,48,88,0,0,20,2,2,2,19,15,1,4,26,2,0,8,18,0,5,0,0,0,0,0,0,41,52,12,8,120,15,6,18,1,51,88,0,22,168,60,24,168,97,0,56,70,70,163,32,20,72,44,0,0,78,22,1,4,57,0,0,11,2,0,0,0,0,61,54,54,16,12,0,0,23,34,0,5,34,0,0,0,0,0,0,0,0,0,0,0,0,1,0,0,0,0,0,3,1,0,1,3,7,0,0,7,2,0,0,79,13,28,76,1,2,59,56,0,0,86,36,0,4,110,0,4,30,62,0,0,35,27,0,4,81,43,45,33,1,6,21,0,0,0,19,0,0,0,2,7,0,0,8,1,0,0,0,3,0,2,0,0,1,0,28,60,118,71,142,36,113,94,23,7,25,1,0,19,0,2,6,0,8,5,10,0,0,0,6,0,0,0,0,1,0,0,0,4,0,0,2,30,67,11,0,25,16,62,25,5,161,91,9,6,15,1,77,93,53,0,70,84,0,30,65,4,6,48,26,0,0,42,1,4,2,2,28,72,69,20,0,3,10,3,1,10,15,21,0,0,25,3,0,48,59,0,30,124,1,92,67,70,114,0,123,105,149,0,94,64,4,14,88,75,0,62,58,0,0,14,35,4,9,5,0,0,10,10,7,0,53,91,0,4,154,60,125,76,68,74,172,90,22,150,107,153,11,101,50,7,73,116,14,1,8,57,0,0,67,71,3,8,52,81,0,44,58,14,18,106,128,4,60,125,18,1,82,18,20,0,5,8,0,4,47,13,0,1,50,103,34,33,118,85,191,111,112,8,134,2,112,8,30,74,188,107,29,125,34,86,24,46,115,34,10,51,22,2,50,89,82,0,51,108,10,47,139,33,17,137,191,49,104,42,80,14,184,143,105,64,84,162,149,63,45,54,114,104,34,55,153,104,45,65,141,64,47,145,29,10,98,186,62,0,132,146,27,31,56,36,142,44,100,29,6,37,31,70,0,54,32,5,2,46,126,22,0,22,26,2,22,88,121,68,60,3,97,28,118,140,90,168,86,111,93,205,138,27,108,162,42,90,97,20,54,114,62,46,98,66,10,60,76,46,31,90,154,14,249,52,156,95,68,23,17,104,10,77,4,60,34,3,87,5,69,2,94,18,46,87,62,132,216,25,90,46,84,4,119,72,39,75,91,98,31,68,98,28,32,56,105,105,81,109,86,60,188,134,81,90,215,142,223,170,169,129,178,123,182,116,142,119,121,76,60,103,107,22,74,102,18,29,38,77,13,44,78,60,1,25,63,0,2,72,22,60,183,42,213,99,26,14,42,70,40,10,107,155,44,2,126,95,98,19,69,18,121,67,44,64,73,10,44,82,103,63,3,26,18,26,9,30,78,1,90,107,15,26,130,56,0,40,61,22,11,98,106,4,77,131,148,17,158,44,180,108,166,67,162,116,75,184,161,54,112,61,0,26,49,6,2,64,29,10,12,88,8,0,73,83,2,36,163,45,33,192,75,18,147,82,2,64,115,66,6,39,47,8,10,42,89,8,41,93,21,1,26,80,1,10,81,21,2,71,92,158,29,34,24,24,11,22,23,73,57,39,168,17,25,65,2,2,1,0,3,0,0,1,4,0,0,15,1,1,36,8,1,14,32,0,1,34,3,0,9,54,3,0,50,138,30,3,39,106,124,38,1,127,10,26,0,1,1,0,3,3,1,0,9,0,0,0,5,0,0,0,0,4,0,1,0,54,0,1,42,2,0,2,28,0,4,7,29,0,0,25,8,0,0,13,6,2,24,27,149,93,2,79,150,25,3,107,22,2,51,39,4,6,106,26,1,10,50,12,0,60,58,0,6,39,30,2,65,26,19,8,1,1,23,0,1,0,16,0,3,44,57,0,61,145,74,33,24,55,18,1,2,0,0,0,0,1,0,0,5,2,0,0,0,3,11,0,0,3,33,29,4,0,9,8,0,2,20,0,0,75,14,10,23,18,0,0,1,0,0,0,0,0,0,9,0,0,0,0,0,5,0,0,4,8,0,0,3,5,1,0,46,88,18,52,92,34,1,13,77,40,0,8,156,17,0,6,61,0,2,67,38,0,7,37,0,0,6,11,36,46,29,0,11,56,0,1,0,0,2,0,0,3,5,0,0,5,2,0,1,0,3,1,13,47,19,84,14,0,1,29,0,4,4,4,13,3,8,1,1,0,9,0,0,0,0,1,0,0,0,0,7,1,0,41,74,10,11,61,29,16,36,4,118,122,7,8,3,6,21,115,132,21,63,92,0,0,85,18,0,8,59,0,0,11,1,6,6,6,7,3,35,22,3,0,6,5,0,7,3,25,0,0,15,0,0,6,62,111,54,34,56,114,19,0,30,56,0,0,69,6,6,24,46,10,4,21,0,0,4,30,0,0,18,71,0,0,9,2,126,79,100,182,31,82,212,37,120,126,219,69,5,171,19,12,19,160,4,0,41,66,0,12,112,54,2,60,107,24,2,85,22,1,52,218,32,3,57,47,0,50,44,0,2,81,10,3,46,68,21,129,92,5,31,111,27,8,40,134,193

B-factor: mean 0.91, std 0.09, range [0.22, 0.99]

Radius of gyration: 35.67 Å; Cα contacts (8 Å, |Δi|>4): 2126; chains: 2; bounding box: 75×113×80 Å

Sequence (1294 aa):
MQLLHLAILSPFLFAFIIPFLAKYAKRVHTGWFVLILPVLLFIYFLPMIRMTQSGETLRSVLEWIPSLGINFTVYIDGLGLLFALLITGIGSLVTLYSIFYLSKEKEQLGPFYVYLLMFMGAMLGVVLVDNVMVLYMFWELTSLSSFLLIGYWYKREKSRYGAAKSLLITVSGGLCMLGGFILLYLITDSFSIREMVHQVQLIAGHELFIPAMILILLGAFTKSAQFPFYIWLPDAMEAPTPVSAYLHSATMVKAGIYVIARFSPIFAFSAQWFWIVSLVGLFTMVWGSFHAVKQTDLKSILAFSTVSQLGMIISMLGVSAAALHYGHTEYYTVAAMAAIFHLINHATFKGSLFMAVGIIDHETGTRDIRKLGGLMAIMPITFTISLIGTFSMAGLPPFNGFLSKEMFFTSMLRVTHFDLFNVQTWGVLFPLFAWIGSVFTFIYSMKLLFKTFRGNYQPEQLEKQAHEAPVGMLVPPVILVALAVSLFFFPNILSYSLIEPAMNSIYPTLLDGHEKFHVHISQWHGVTTELLMTAGIVVIGTIGYLSLNKWKGIYKLFPSKLTLNRLYDKLLTMMEKGSYRVTKQYMTGFLRDYLLYIFAGFIILIGGAFAIKGGFSFKTEGMAKIGVYEIILTLVMISATVATVFARSRLTAIIALGVVGYTLALFFVIFRAPDLALTQLVIETISVALFLLCFYHLPKLRLKTKTRTFRMTNFIISLGVGVIVTLLGIASSSQRTKDSIASFFVKHSHDLGGGDNVVNVILVDFRGFDTMFEITVLTIAALGIYSMIKTKVKEEGKSGEMNNFVILPILIPLLSAILLIFMTKNLMLMRIFSTAASAIGIVISGILVQTVFTKGIQTLSLGGWKAPYGIVLAADQFASLLVLTTAIIGLLVGLYSFRSVGEKRERSFYYSGVQFLLAGVSGAFLTGDLFNMYVFFELLLIASYMLIVLGGTKIQLRESLKYIVFNIVSSALFVIGVGFLYAVTGTLNMADLSVKISESGQTGLITVIGVLLLLVFGMKGGIFPLYFWLPGSYYAPPAAISALFGALLTKVGLYAITRVFTLIFIHDTAFTHQLMIWLAALTVIFGVIGSLAYSNVMKIVIYNIITAVGVILFGVAVHTPASIQGAIYYLIHDMLIKGALFMLAGTLIALTGTASLHKMGGLIKRYPVLGWMFFISAISLAGIPPLSGFVGKFKIAEGGFAEGEFTISMLILLSSLLVLYSVLRIFIHAFWGEEKETPKPNHRTAKGLLYPAAIFLLLSLLFGLGTEWVSPYVDQAAETLLNPEKYIEAVLKE

Nearest PDB structures (foldseek):
  6z16-assembly1_d  TM=9.920E-01  e=1.668E-44  Anoxybacillus flavithermus WK1
  7qru-assembly1_D  TM=9.767E-01  e=6.872E-43  Alkalihalophilus pseudofirmus
  7wg5-assembly1_D  TM=8.985E-01  e=9.249E-19  Arabidopsis thaliana
  6khi-assembly1_B  TM=8.728E-01  e=3.461E-19  Thermosynechococcus vestitus BP-1
  7f9o-assembly1_O  TM=8.642E-01  e=9.653E-19  Hordeum vulgare subsp. spontaneum

Foldseek 3Di:
DDVLVCLLCVLLVVLVCLVVCLVPVLVDQSLVVLLVSLVVQLVVLVVCLVQLLLVHKDWDWAQDPVVLQDIQIFIDFLQLSLLSNLLSVLLSLLSLLCSQLDDSVPFDRSLQSSLSSQLSSLQNQLSTGFFQVSNLVSQLSNLVSLLCQLCRVVVDPLSNVLSVLLSVLLVVLSVLLVVLQVLLCVQQVHRGLVSLLVCLVSLVPDPCNVSSVVSNLSNLCLQLLWPPNVVSQLSSLSGQLSSCLNCLQRTRNCSSVSSLLLCLSRNLLDPCQLVVQQVRLLVQLQVLLVVLLLDFFLSSNLSSLSSNLSSLLSNLSSQLSLLVVDLPNLQQLLSLLLSSLSSLLRSQLSSLSSLLLSQCCSQQVGRGLVLAAQCCVQAVLSLVLLVLSLCLQLLHPPWSVVLSLLSSLSNLVSQCVRPPPVCVPVSVVSNVSSLSSSLSSLQSSCVSNCSHNHDDGDNPSTPHDGHYRDVSSSVSSVVSSVVRNVCSVCVVVCFSSRSFRSSCSSPVPSDDPVDTRPGDGDNDPDPDPSVVSSVVSVVSSVVCNVCVVVCSCVVVVVPPCPDVVNVVVCVVVCVVVVVVVVCCVQPVVDPVSVVLVVLVVVLCPLVVCCVVVVLFDADDPPDDDDDPVNVVLVVQLVVLVVQLVPPLDPLSNLVSVLSNLLSVLVVCVVVVNPVCSVVSNVVSVVVSVVVVVVVVPDPPPPPPSPDDDDDPSVVVSVVSSVVSVVRVVNSCVNPDDPDDCVVVLCVPCCPPQVDPPSVVSVCCPVPVVVNVVVVVVVVVVVVVVVCVVPDDDPPPDPDPD/DDPLLCCLQVLLLVLLVVLVVVLVDLVCNLVSLLVSLVVSLVSLVVLLVCCLVPNKDKDFPPPDAPPVTWMWIDHLLLSLLSNLLSLLLNLLSLLCVQFVDSQLSSVSQSSLSSQLSSLLSQLSGTQFLVSNLVSLVSNLVSLLCQQCRPPDPLSVVLSVLSVVLLVVLSVLSVVLQVQLCVVQVTGGLLSLLVSCVVVPCDPVNVVSLVSLLLSLCLQLLFPPNNVSQLSSLVRGTLSSSLSCLLGRNLSSLSSNLSCCLRNVPRPLVPPLVVLLVSLLVQLVQLLVQLVVDQFLRSNLRSLSSNLSSLLSLLSSLLDLLSQLLSSLSSSLSSLLSSLSSLLLSLLCLFFVGRGLQQAAACCVVCVVSLVLLVLSLCLSLQDPLFSNVRSLVSNLVSCVVSVVPVSSVSSNVSSVSSSVSSVSSSCSHNHDDGHDGDPDPVVSNVSSCVSSVVSSVVRRCCSVVVVVCVSSSSSVSVCSNCVVSVSCNRNVD